Protein AF-A0A3M7MJD8-F1 (afdb_monomer)

Foldseek 3Di:
DQQWFDALVNQCVCCCVAALAHSLVSNVVRLQQLLLAPQSLVRGHGNVSNVPEVGPQHFQLDQQFHHVQLDDGRPDGHPVSNCQLCVLQPPHQFDDLLSLLVSSLSSVVVCVVRPPPHDDALNNLLSSLLVSLSLCQRQVRGPVQSCCCRVVVDRVVVVVDDHHPDYHYLLSSLVSSLSSLVSHPDDDPVRSVSNNVVSVVSVCLVPDDDDDDDDFDADDDDDDDDDDVVVVVVVVQPPAQDAAAEDEDDPVLLVVLLVCVLVVVLLVSLVSLLCQQCPCSVPADPVHGDYGYHYALLLLLLLLQLLQQLVLAVQDPDPVSVSNNVSSLSSLVSCLRHHDLVCLVRVLSSPAQDPCLPPPDDPPPVVPPDDDDPDPPSNDRDDCSSPVVGLSNQAPAPLLLLLVLQLCLFPPVRSVVSSLSSLVSVLSSQVNQQVSLQVVQDDPVGGNLVSNCSGSLVCRQCPPHPAFRDLVSLLSSLCSLQHQNDPVSCVSRPDSDVCSRPHHDDDDPPDDQDDDDPVVPDDRDPPDPPDPDDDDDDDPDDPPPDPDPLQDQDDLVNLQSSSSHPSSLVSSLSSVQSVLVCLVSPCPRHHHSVSSLVSNLVVLLPDQLSNNLNSLVSHDHDLLSNLQSLVCNCVQFAPDDDPNCNVPPDAQCCQLPPLLQTEGPDLFLSSLLSSLSSVLSNLSSCVSVVRDAQDPSNVVSNVNSLVNHLPRDHDPDDSPSSRVVSNVSSVVSSSSSVSSSVSNSHVVSHVPPDPPPVVVVVVVVVVVVPPDDDDDDDDDDDDD

InterPro domains:
  IPR000028 Chloroperoxidase [PF01328] (6-164)
  IPR000028 Chloroperoxidase [PS51405] (1-175)
  IPR036851 Chloroperoxidase-like superfamily [G3DSA:1.10.489.10] (4-217)
  IPR036851 Chloroperoxidase-like superfamily [SSF47571] (6-72)

Sequence (784 aa):
MARKSLTIPHLIRGLAEGLHMGGDFSTLLGATGLVASEHPFTGTFNLDDLDMHNWPTEHDVSVSRPDANLGGDYISFNETVWNSYISFFDGKPTMDVVTTAHARYARLQDSKKNNPKLVFGPKEEVLSLAENALILMTMGGNMDWVKCFIEEEKLPFDQGWRPPGEKITLISLGRKSVEILKHSPDLAPELKGVTIRRMADMARLSAPASDSKRRASYKSSDGNVRQSAALEAVGSRPRHAQRRPTKETSYDLSNHAKAYLEGGQYVSGYDFLYSLLAAGTSISTPAQPYMGRLAPPAYIAFASSLVADPKFTTKSRSRDAHKGPDAALRYLQCICTTIDGPAYPTIREAFTFPEERNRRRAPGRAAAVQSPVDSSDIERIVGEAANEKSLWYRADDFWHIVGWAFNCSIAHKKRWSRWKLWLSNILDFIEADWEVCVKQGKTDEGIDELVLQESLLWYYIVGEESAPTNRTRRRRIVKAILGTATPDSLKEYPEIWAKETAEPKKKNDDEPIGEVDFETGKTADYDVDEDMQDAPDGVEEDAQESPLHDDQVWDLHDAVEHLGGHDAIQLRYRLMTLLTQVAQALPKQFTSLFDLCDNILEEFNSLPTIIFQTLLSTMKLPSTVQMAFIANLFHPLIAGKSPNFFLVKPTQEHFESKLLLLKASTQSFAANAKISLILEQMVLHMMSQDALLPTPALRNAMETGIHSRATVQGLKRGNANEEQQAKVLMQMCAARLLCLLEVLEMTKAVQQSKPTKRRTRAIKEAALMSFASASSLSPAPDSD

Nearest PDB structures (foldseek):
  7zcl-assembly1_A  TM=9.566E-01  e=1.238E-10  Achaetomiella virescens
  7znv-assembly1_A  TM=9.353E-01  e=1.190E-08  Marasmius rotula
  5fuj-assembly1_A  TM=9.402E-01  e=4.074E-08  Marasmius rotula
  8rnk-assembly1_A  TM=9.362E-01  e=1.288E-07  Marasmius wettsteinii
  9g8o-assembly1_B  TM=1.126E-01  e=1.636E-01  Homo sapiens

Mean predicted aligned error: 17.75 Å

pLDDT: mean 76.48, std 20.51, range [24.33, 98.06]

Organism: NCBI:txid1302712

Radius of gyration: 34.09 Å; Cα contacts (8 Å, |Δi|>4): 935; chains: 1; bounding box: 83×73×124 Å

Structure (mmCIF, N/CA/C/O backbone):
data_AF-A0A3M7MJD8-F1
#
_entry.id   AF-A0A3M7MJD8-F1
#
loop_
_atom_site.group_PDB
_atom_site.id
_atom_site.type_symbol
_atom_site.label_atom_id
_atom_site.label_alt_id
_atom_site.label_comp_id
_atom_site.label_asym_id
_atom_site.label_entity_id
_atom_site.label_seq_id
_atom_site.pdbx_PDB_ins_code
_atom_site.Cartn_x
_atom_site.Cartn_y
_atom_site.Cartn_z
_atom_site.occupancy
_atom_site.B_iso_or_equiv
_atom_site.auth_seq_id
_atom_site.auth_comp_id
_atom_site.auth_asym_id
_atom_site.auth_atom_id
_atom_site.pdbx_PDB_model_num
ATOM 1 N N . MET A 1 1 ? -5.448 -22.037 1.876 1.00 43.06 1 MET A N 1
ATOM 2 C CA . MET A 1 1 ? -5.714 -20.820 2.680 1.00 43.06 1 MET A CA 1
ATOM 3 C C . MET A 1 1 ? -4.402 -20.269 3.212 1.00 43.06 1 MET A C 1
ATOM 5 O O . MET A 1 1 ? -3.491 -21.054 3.450 1.00 43.06 1 MET A O 1
ATOM 9 N N . ALA A 1 2 ? -4.300 -18.955 3.416 1.00 51.19 2 ALA A N 1
ATOM 10 C CA . ALA A 1 2 ? -3.176 -18.379 4.148 1.00 51.19 2 ALA A CA 1
ATOM 11 C C . ALA A 1 2 ? -3.341 -18.689 5.646 1.00 51.19 2 ALA A C 1
ATOM 13 O O . ALA A 1 2 ? -4.250 -18.169 6.279 1.00 51.19 2 ALA A O 1
ATOM 14 N N . ARG A 1 3 ? -2.470 -19.534 6.217 1.00 74.62 3 ARG A N 1
ATOM 15 C CA . ARG A 1 3 ? -2.412 -19.768 7.678 1.00 74.62 3 ARG A CA 1
ATOM 16 C C . ARG A 1 3 ? -1.763 -18.602 8.448 1.00 74.62 3 ARG A C 1
ATOM 18 O O . ARG A 1 3 ? -1.695 -18.633 9.669 1.00 74.62 3 ARG A O 1
ATOM 25 N N . LYS A 1 4 ? -1.262 -17.594 7.726 1.00 83.56 4 LYS A N 1
ATOM 26 C CA . LYS A 1 4 ? -0.460 -16.476 8.234 1.00 83.56 4 LYS A CA 1
ATOM 27 C C . LYS A 1 4 ? -1.025 -15.143 7.760 1.00 83.56 4 LYS A C 1
ATOM 29 O O . LYS A 1 4 ? -1.604 -15.080 6.675 1.00 83.56 4 LYS A O 1
ATOM 34 N N . SER A 1 5 ? -0.814 -14.090 8.546 1.00 85.62 5 SER A N 1
ATOM 35 C CA . SER A 1 5 ? -1.264 -12.720 8.244 1.00 85.62 5 SER A CA 1
ATOM 36 C C . SER A 1 5 ? -2.780 -12.584 8.003 1.00 85.62 5 SER A C 1
ATOM 38 O O . SER A 1 5 ? -3.234 -11.824 7.143 1.00 85.62 5 SER A O 1
ATOM 40 N N . LEU A 1 6 ? -3.585 -13.323 8.768 1.00 83.94 6 LEU A N 1
ATOM 41 C CA . LEU A 1 6 ? -5.037 -13.171 8.817 1.00 83.94 6 LEU A CA 1
ATOM 42 C C . LEU A 1 6 ? -5.414 -11.833 9.455 1.00 83.94 6 LEU A C 1
ATOM 44 O O . LEU A 1 6 ? -4.774 -11.387 10.399 1.00 83.94 6 LEU A O 1
ATOM 48 N N . THR A 1 7 ? -6.468 -11.202 8.942 1.00 82.81 7 THR A N 1
ATOM 49 C CA . THR A 1 7 ? -6.998 -9.917 9.419 1.00 82.81 7 THR A CA 1
ATOM 50 C C . THR A 1 7 ? -8.471 -10.084 9.795 1.00 82.81 7 THR A C 1
ATOM 52 O O . THR A 1 7 ? -9.115 -11.049 9.375 1.00 82.81 7 THR A O 1
ATOM 55 N N . ILE A 1 8 ? -9.045 -9.130 10.537 1.00 78.06 8 ILE A N 1
ATOM 56 C CA . ILE A 1 8 ? -10.493 -9.121 10.813 1.00 78.06 8 ILE A CA 1
ATOM 57 C C . ILE A 1 8 ? -11.321 -9.151 9.501 1.00 78.06 8 ILE A C 1
ATOM 59 O O . ILE A 1 8 ? -12.209 -9.998 9.401 1.00 78.06 8 ILE A O 1
ATOM 63 N N . PRO A 1 9 ? -11.020 -8.345 8.457 1.00 81.12 9 PRO A N 1
ATOM 64 C CA . PRO A 1 9 ? -11.663 -8.478 7.145 1.00 81.12 9 PRO A CA 1
ATOM 65 C C . PRO A 1 9 ? -11.539 -9.867 6.498 1.00 81.12 9 PRO A C 1
ATOM 67 O O . PRO A 1 9 ? -12.526 -10.352 5.945 1.00 81.12 9 PRO A O 1
ATOM 70 N N . HIS A 1 10 ? -10.378 -10.535 6.591 1.00 85.94 10 HIS A N 1
ATOM 71 C CA . HIS A 1 10 ? -10.216 -11.899 6.063 1.00 85.94 10 HIS A CA 1
ATOM 72 C C . HIS A 1 10 ? -11.179 -12.889 6.739 1.00 85.94 10 HIS A C 1
ATOM 74 O O . HIS A 1 10 ? -11.787 -13.708 6.051 1.00 85.94 10 HIS A O 1
ATOM 80 N N . LEU A 1 11 ? -11.362 -12.790 8.062 1.00 85.12 11 LEU A N 1
ATOM 81 C CA . LEU A 1 11 ? -12.311 -13.627 8.804 1.00 85.12 11 LEU A CA 1
ATOM 82 C C . LEU A 1 11 ? -13.770 -13.296 8.490 1.00 85.12 11 LEU A C 1
ATOM 84 O O . LEU A 1 11 ? -14.539 -14.212 8.220 1.00 85.12 11 LEU A O 1
ATOM 88 N N . ILE A 1 12 ? -14.152 -12.011 8.497 1.00 79.06 12 ILE A N 1
ATOM 89 C CA . ILE A 1 12 ? -15.526 -11.585 8.178 1.00 79.06 12 ILE A CA 1
ATOM 90 C C . ILE A 1 12 ? -15.939 -12.126 6.808 1.00 79.06 12 ILE A C 1
ATOM 92 O O . ILE A 1 12 ? -17.030 -12.672 6.677 1.00 79.06 12 ILE A O 1
ATOM 96 N N . ARG A 1 13 ? -15.057 -12.022 5.807 1.00 83.25 13 ARG A N 1
ATOM 97 C CA . ARG A 1 13 ? -15.309 -12.560 4.471 1.00 83.25 13 ARG A CA 1
ATOM 98 C C . ARG A 1 13 ? -15.355 -14.090 4.470 1.00 83.25 13 ARG A C 1
ATOM 100 O O . ARG A 1 13 ? -16.367 -14.663 4.083 1.00 83.25 13 ARG A O 1
ATOM 107 N N . GLY A 1 14 ? -14.294 -14.749 4.939 1.00 86.94 14 GLY A N 1
ATOM 108 C CA . GLY A 1 14 ? -14.158 -16.206 4.848 1.00 86.94 14 GLY A CA 1
ATOM 109 C C . GLY A 1 14 ? -15.219 -16.986 5.632 1.00 86.94 14 GLY A C 1
ATOM 110 O O . GLY A 1 14 ? -15.694 -18.014 5.156 1.00 86.94 14 GLY A O 1
ATOM 111 N N . LEU A 1 15 ? -15.637 -16.493 6.802 1.00 90.69 15 LEU A N 1
ATOM 112 C CA . LEU A 1 15 ? -16.674 -17.137 7.615 1.00 90.69 15 LEU A CA 1
ATOM 113 C C . LEU A 1 15 ? -18.094 -16.828 7.117 1.00 90.69 15 LEU A C 1
ATOM 115 O O . LEU A 1 15 ? -18.980 -17.675 7.254 1.00 90.69 15 LEU A O 1
ATOM 119 N N . ALA A 1 16 ? -18.323 -15.663 6.502 1.00 87.06 16 ALA A N 1
ATOM 120 C CA . ALA A 1 16 ? -19.591 -15.364 5.839 1.00 87.06 16 ALA A CA 1
ATOM 121 C C . ALA A 1 16 ? -19.775 -16.203 4.562 1.00 87.06 16 ALA A C 1
ATOM 123 O O . ALA A 1 16 ? -20.824 -16.819 4.397 1.00 87.06 16 ALA A O 1
ATOM 124 N N . GLU A 1 17 ? -18.755 -16.272 3.698 1.00 87.94 17 GLU A N 1
ATOM 125 C CA . GLU A 1 17 ? -18.776 -17.065 2.458 1.00 87.94 17 GLU A CA 1
ATOM 126 C C . GLU A 1 17 ? -18.792 -18.579 2.743 1.00 87.94 17 GLU A C 1
ATOM 128 O O . GLU A 1 17 ? -19.552 -19.319 2.121 1.00 87.94 17 GLU A O 1
ATOM 133 N N . GLY A 1 18 ? -17.974 -19.051 3.691 1.00 88.06 18 GLY A N 1
ATOM 134 C CA . GLY A 1 18 ? -17.792 -20.481 3.955 1.00 88.06 18 GLY A CA 1
ATOM 135 C C . GLY A 1 18 ? -18.839 -21.114 4.873 1.00 88.06 18 GLY A C 1
ATOM 136 O O . GLY A 1 18 ? -19.211 -22.263 4.652 1.00 88.06 18 GLY A O 1
ATOM 137 N N . LEU A 1 19 ? -19.306 -20.396 5.904 1.00 91.75 19 LEU A N 1
ATOM 138 C CA . LEU A 1 19 ? -20.128 -20.952 6.995 1.00 91.75 19 LEU A CA 1
ATOM 139 C C . LEU A 1 19 ? -21.388 -20.120 7.316 1.00 91.75 19 LEU A C 1
ATOM 141 O O . LEU A 1 19 ? -22.076 -20.404 8.295 1.00 91.75 19 LEU A O 1
ATOM 145 N N . HIS A 1 20 ? -21.690 -19.089 6.518 1.00 92.75 20 HIS A N 1
ATOM 146 C CA . HIS A 1 20 ? -22.788 -18.139 6.742 1.00 92.75 20 HIS A CA 1
ATOM 147 C C . HIS A 1 20 ? -22.791 -17.502 8.151 1.00 92.75 20 HIS A C 1
ATOM 149 O O . HIS A 1 20 ? -23.836 -17.268 8.763 1.00 92.75 20 HIS A O 1
ATOM 155 N N . MET A 1 21 ? -21.605 -17.190 8.680 1.00 91.31 21 MET A N 1
ATOM 156 C CA . MET A 1 21 ? -21.463 -16.520 9.976 1.00 91.31 21 MET A CA 1
ATOM 157 C C . MET A 1 21 ? -21.646 -15.000 9.876 1.00 91.31 21 MET A C 1
ATOM 159 O O . MET A 1 21 ? -21.410 -14.367 8.846 1.00 91.31 21 MET A O 1
ATOM 163 N N . GLY A 1 22 ? -22.090 -14.401 10.978 1.00 80.50 22 GLY A N 1
ATOM 164 C CA . GLY A 1 22 ? -22.278 -12.967 11.134 1.00 80.50 22 GLY A CA 1
ATOM 165 C C . GLY A 1 22 ? -20.964 -12.210 11.327 1.00 80.50 22 GLY A C 1
ATOM 166 O O . GLY A 1 22 ? -19.980 -12.725 11.868 1.00 80.50 22 GLY A O 1
ATOM 167 N N . GLY A 1 23 ? -20.959 -10.945 10.899 1.00 72.56 23 GLY A N 1
ATOM 168 C CA . GLY A 1 23 ? -19.827 -10.040 11.103 1.00 72.56 23 GLY A CA 1
ATOM 169 C C . GLY A 1 23 ? -19.587 -9.701 12.578 1.00 72.56 23 GLY A C 1
ATOM 170 O O . GLY A 1 23 ? -18.459 -9.397 12.944 1.00 72.56 23 GLY A O 1
ATOM 171 N N . ASP A 1 24 ? -20.606 -9.812 13.433 1.00 70.75 24 ASP A N 1
ATOM 172 C CA . ASP A 1 24 ? -20.518 -9.662 14.890 1.00 70.75 24 ASP A CA 1
ATOM 173 C C . ASP A 1 24 ? -19.636 -10.754 15.519 1.00 70.75 24 ASP A C 1
ATOM 175 O O . ASP A 1 24 ? -18.639 -10.450 16.176 1.00 70.75 24 ASP A O 1
ATOM 179 N N . PHE A 1 25 ? -19.940 -12.023 15.234 1.00 78.81 25 PHE A N 1
ATOM 180 C CA . PHE A 1 25 ? -19.140 -13.167 15.671 1.00 78.81 25 PHE A CA 1
ATOM 181 C C . PHE A 1 25 ? -17.737 -13.141 15.051 1.00 78.81 25 PHE A C 1
ATOM 183 O O . PHE A 1 25 ? -16.739 -13.274 15.757 1.00 78.81 25 PHE A O 1
ATOM 190 N N . SER A 1 26 ? -17.651 -12.897 13.741 1.00 80.88 26 SER A N 1
ATOM 191 C CA . SER A 1 26 ? -16.379 -12.903 13.006 1.00 80.88 26 SER A CA 1
ATOM 192 C C . SER A 1 26 ? -15.432 -11.780 13.454 1.00 80.88 26 SER A C 1
ATOM 194 O O . SER A 1 26 ? -14.218 -11.978 13.498 1.00 80.88 26 SER A O 1
ATOM 196 N N . THR A 1 27 ? -15.971 -10.616 13.842 1.00 71.56 27 THR A N 1
ATOM 197 C CA . THR A 1 27 ? -15.183 -9.517 14.430 1.00 71.56 27 THR A CA 1
ATOM 198 C C . THR A 1 27 ? -14.673 -9.883 15.819 1.00 71.56 27 THR A C 1
ATOM 200 O O . THR A 1 27 ? -13.507 -9.624 16.105 1.00 71.56 27 THR A O 1
ATOM 203 N N . LEU A 1 28 ? -15.499 -10.512 16.666 1.00 71.75 28 LEU A N 1
ATOM 204 C CA . LEU A 1 28 ? -15.063 -10.965 17.990 1.00 71.75 28 LEU A CA 1
ATOM 205 C C . LEU A 1 28 ? -13.944 -12.010 17.879 1.00 71.75 28 LEU A C 1
ATOM 207 O O . LEU A 1 28 ? -12.911 -11.860 18.527 1.00 71.75 28 LEU A O 1
ATOM 211 N N . LEU A 1 29 ? -14.113 -13.017 17.016 1.00 76.31 29 LEU A N 1
ATOM 212 C CA . LEU A 1 29 ? -13.099 -14.049 16.789 1.00 76.31 29 LEU A CA 1
ATOM 213 C C . LEU A 1 29 ? -11.796 -13.445 16.239 1.00 76.31 29 LEU A C 1
ATOM 215 O O . LEU A 1 29 ? -10.705 -13.773 16.706 1.00 76.31 29 LEU A O 1
ATOM 219 N N . GLY A 1 30 ? -11.893 -12.499 15.304 1.00 75.62 30 GLY A N 1
ATOM 220 C CA . GLY A 1 30 ? -10.721 -11.798 14.787 1.00 75.62 30 GLY A CA 1
ATOM 221 C C . GLY A 1 30 ? -10.033 -10.913 15.822 1.00 75.62 30 GLY A C 1
ATOM 222 O O . GLY A 1 30 ? -8.808 -10.907 15.882 1.00 75.62 30 GLY A O 1
ATOM 223 N N . ALA A 1 31 ? -10.785 -10.243 16.698 1.00 70.88 31 ALA A N 1
ATOM 224 C CA . ALA A 1 31 ? -10.217 -9.530 17.838 1.00 70.88 31 ALA A CA 1
ATOM 225 C C . ALA A 1 31 ? -9.503 -10.488 18.807 1.00 70.88 31 ALA A C 1
ATOM 227 O O . ALA A 1 31 ? -8.423 -10.153 19.293 1.00 70.88 31 ALA A O 1
ATOM 228 N N . THR A 1 32 ? -10.031 -11.699 19.040 1.00 70.25 32 THR A N 1
ATOM 229 C CA . THR A 1 32 ? -9.307 -12.713 19.824 1.00 70.25 32 THR A CA 1
ATOM 230 C C . THR A 1 32 ? -8.035 -13.193 19.123 1.00 70.25 32 THR A C 1
ATOM 232 O O . THR A 1 32 ? -7.004 -13.270 19.780 1.00 70.25 32 THR A O 1
ATOM 235 N N . GLY A 1 33 ? -8.044 -13.396 17.801 1.00 75.69 33 GLY A N 1
ATOM 236 C CA . GLY A 1 33 ? -6.830 -13.707 17.035 1.00 75.69 33 GLY A CA 1
ATOM 237 C C . GLY A 1 33 ? -5.759 -12.621 17.154 1.00 75.69 33 GLY A C 1
ATOM 238 O O . GLY A 1 33 ? -4.606 -12.916 17.458 1.00 75.69 33 GLY A O 1
ATOM 239 N N . LEU A 1 34 ? -6.145 -11.345 17.040 1.00 73.06 34 LEU A N 1
ATOM 240 C CA . LEU A 1 34 ? -5.227 -10.229 17.291 1.00 73.06 34 LEU A CA 1
ATOM 241 C C . LEU A 1 34 ? -4.687 -10.236 18.729 1.00 73.06 34 LEU A C 1
ATOM 243 O O . LEU A 1 34 ? -3.501 -10.025 18.920 1.00 73.06 34 LEU A O 1
ATOM 247 N N . VAL A 1 35 ? -5.509 -10.520 19.743 1.00 69.25 35 VAL A N 1
ATOM 248 C CA . VAL A 1 35 ? -5.067 -10.625 21.153 1.00 69.25 35 VAL A CA 1
ATOM 249 C C . VAL A 1 35 ? -4.135 -11.824 21.412 1.00 69.25 35 VAL A C 1
ATOM 251 O O . VAL A 1 35 ? -3.387 -11.818 22.398 1.00 69.25 35 VAL A O 1
ATOM 254 N N . ALA A 1 36 ? -4.184 -12.845 20.556 1.00 69.88 36 ALA A N 1
ATOM 255 C CA . ALA A 1 36 ? -3.307 -14.011 20.597 1.00 69.88 36 ALA A CA 1
ATOM 256 C C . ALA A 1 36 ? -1.927 -13.724 19.970 1.00 69.88 36 ALA A C 1
ATOM 258 O O . ALA A 1 36 ? -0.908 -14.139 20.523 1.00 69.88 36 ALA A O 1
ATOM 259 N N . SER A 1 37 ? -1.907 -12.949 18.876 1.00 74.94 37 SER A N 1
ATOM 260 C CA . SER A 1 37 ? -0.705 -12.522 18.142 1.00 74.94 37 SER A CA 1
ATOM 261 C C . SER A 1 37 ? 0.380 -11.918 19.040 1.00 74.94 37 SER A C 1
ATOM 263 O O . SER A 1 37 ? 0.111 -11.160 19.977 1.00 74.94 37 SER A O 1
ATOM 265 N N . GLU A 1 38 ? 1.644 -12.190 18.703 1.00 64.31 38 GLU A N 1
ATOM 266 C CA . GLU A 1 38 ? 2.803 -11.525 19.317 1.00 64.31 38 GLU A CA 1
ATOM 267 C C . GLU A 1 38 ? 2.812 -10.008 19.063 1.00 64.31 38 GLU A C 1
ATOM 269 O O . GLU A 1 38 ? 3.417 -9.242 19.822 1.00 64.31 38 GLU A O 1
ATOM 274 N N . HIS A 1 39 ? 2.142 -9.565 17.997 1.00 64.31 39 HIS A N 1
ATOM 275 C CA . HIS A 1 39 ? 2.094 -8.180 17.543 1.00 64.31 39 HIS A CA 1
ATOM 276 C C . HIS A 1 39 ? 0.633 -7.739 17.322 1.00 64.31 39 HIS A C 1
ATOM 278 O O . HIS A 1 39 ? 0.244 -7.428 16.198 1.00 64.31 39 HIS A O 1
ATOM 284 N N . PRO A 1 40 ? -0.196 -7.655 18.385 1.00 55.12 40 PRO A N 1
ATOM 285 C CA . PRO A 1 40 ? -1.656 -7.476 18.293 1.00 55.12 40 PRO A CA 1
ATOM 286 C C . PRO A 1 40 ? -2.099 -6.251 17.477 1.00 55.12 40 PRO A C 1
ATOM 288 O O . PRO A 1 40 ? -3.199 -6.206 16.927 1.00 55.12 40 PRO A O 1
ATOM 291 N N . PHE A 1 41 ? -1.239 -5.238 17.405 1.00 59.69 41 PHE A N 1
ATOM 292 C CA . PHE A 1 41 ? -1.515 -3.944 16.791 1.00 59.69 41 PHE A CA 1
ATOM 293 C C . PHE A 1 41 ? -1.037 -3.826 15.335 1.00 59.69 41 PHE A C 1
ATOM 295 O O . PHE A 1 41 ? -1.199 -2.766 14.736 1.00 59.69 41 PHE A O 1
ATOM 302 N N . THR A 1 42 ? -0.489 -4.890 14.729 1.00 61.41 42 THR A N 1
ATOM 303 C CA . THR A 1 42 ? -0.257 -4.937 13.268 1.00 61.41 42 THR A CA 1
ATOM 304 C C . THR A 1 42 ? -1.553 -5.115 12.477 1.00 61.41 42 THR A C 1
ATOM 306 O O . THR A 1 42 ? -1.539 -5.029 11.251 1.00 61.41 42 THR A O 1
ATOM 309 N N . GLY A 1 43 ? -2.670 -5.409 13.156 1.00 67.31 43 GLY A N 1
ATOM 310 C CA . GLY A 1 43 ? -3.928 -5.790 12.514 1.00 67.31 43 GLY A CA 1
ATOM 311 C C . GLY A 1 43 ? -3.892 -7.190 11.891 1.00 67.31 43 GLY A C 1
ATOM 312 O O . GLY A 1 43 ? -4.828 -7.549 11.174 1.00 67.31 43 GLY A O 1
ATOM 313 N N . THR A 1 44 ? -2.844 -7.979 12.173 1.00 78.12 44 THR A N 1
ATOM 314 C CA . THR A 1 44 ? -2.662 -9.345 11.673 1.00 78.12 44 THR A CA 1
ATOM 315 C C . THR A 1 44 ? -2.357 -10.365 12.774 1.00 78.12 44 THR A C 1
ATOM 317 O O . THR A 1 44 ? -1.704 -10.056 13.770 1.00 78.12 44 THR A O 1
ATOM 320 N N . PHE A 1 45 ? -2.784 -11.607 12.550 1.00 81.69 45 PHE A N 1
ATOM 321 C CA . PHE A 1 45 ? -2.437 -12.782 13.357 1.00 81.69 45 PHE A CA 1
ATOM 322 C C . PHE A 1 45 ? -2.263 -14.025 12.459 1.00 81.69 45 PHE A C 1
ATOM 324 O O . PHE A 1 45 ? -2.664 -14.022 11.292 1.00 81.69 45 PHE A O 1
ATOM 331 N N . ASN A 1 46 ? -1.645 -15.083 12.969 1.00 87.06 46 ASN A N 1
ATOM 332 C CA . ASN A 1 46 ? -1.539 -16.398 12.330 1.00 87.06 46 ASN A CA 1
ATOM 333 C C . ASN A 1 46 ? -2.474 -17.389 13.035 1.00 87.06 46 ASN A C 1
ATOM 335 O O . ASN A 1 46 ? -2.823 -17.176 14.191 1.00 87.06 46 ASN A O 1
ATOM 339 N N . LEU A 1 47 ? -2.871 -18.483 12.378 1.00 86.38 47 LEU A N 1
ATOM 340 C CA . LEU A 1 47 ? -3.695 -19.501 13.052 1.00 86.38 47 LEU A CA 1
ATOM 341 C C . LEU A 1 47 ? -2.962 -20.112 14.251 1.00 86.38 47 LEU A C 1
ATOM 343 O O . LEU A 1 47 ? -3.550 -20.203 15.318 1.00 86.38 47 LEU A O 1
ATOM 347 N N . ASP A 1 48 ? -1.671 -20.397 14.085 1.00 86.56 48 ASP A N 1
ATOM 348 C CA . ASP A 1 48 ? -0.766 -20.919 15.113 1.00 86.56 48 ASP A CA 1
ATOM 349 C C . ASP A 1 48 ? -0.668 -19.991 16.358 1.00 86.56 48 ASP A C 1
ATOM 351 O O . ASP A 1 48 ? -0.266 -20.427 17.434 1.00 86.56 48 ASP A O 1
ATOM 355 N N . ASP A 1 49 ? -1.061 -18.709 16.258 1.00 80.12 49 ASP A N 1
ATOM 356 C CA . ASP A 1 49 ? -1.110 -17.802 17.418 1.00 80.12 49 ASP A CA 1
ATOM 357 C C . ASP A 1 49 ? -2.247 -18.196 18.395 1.00 80.12 49 ASP A C 1
ATOM 359 O O . ASP A 1 49 ? -2.171 -17.895 19.588 1.00 80.12 49 ASP A O 1
ATOM 363 N N . LEU A 1 50 ? -3.303 -18.868 17.904 1.00 84.19 50 LEU A N 1
ATOM 364 C CA . LEU A 1 50 ? -4.473 -19.306 18.684 1.00 84.19 50 LEU A CA 1
ATOM 365 C C . LEU A 1 50 ? -4.184 -20.509 19.598 1.00 84.19 50 LEU A C 1
ATOM 367 O O . LEU A 1 50 ? -4.962 -20.757 20.519 1.00 84.19 50 LEU A O 1
ATOM 371 N N . ASP A 1 51 ? -3.070 -21.209 19.372 1.00 82.00 51 ASP A N 1
ATOM 372 C CA . ASP A 1 51 ? -2.643 -22.417 20.096 1.00 82.00 51 ASP A CA 1
ATOM 373 C C . ASP A 1 51 ? -2.199 -22.132 21.547 1.00 82.00 51 ASP A C 1
ATOM 375 O O . ASP A 1 51 ? -1.891 -23.038 22.321 1.00 82.00 51 ASP A O 1
ATOM 379 N N . MET A 1 52 ? -2.109 -20.858 21.939 1.00 75.75 52 MET A N 1
ATOM 380 C CA . MET A 1 52 ? -1.561 -20.449 23.229 1.00 75.75 52 MET A CA 1
ATOM 381 C C . MET A 1 52 ? -2.469 -20.887 24.392 1.00 75.75 52 MET A C 1
ATOM 383 O O . MET A 1 52 ? -3.532 -20.317 24.634 1.00 75.75 52 MET A O 1
ATOM 387 N N . HIS A 1 53 ? -2.013 -21.881 25.162 1.00 76.81 53 HIS A N 1
ATOM 388 C CA . HIS A 1 53 ? -2.846 -22.510 26.188 1.00 76.81 53 HIS A CA 1
ATOM 389 C C . HIS A 1 53 ? -3.484 -21.516 27.178 1.00 76.81 53 HIS A C 1
ATOM 391 O O . HIS A 1 53 ? -2.812 -20.654 27.760 1.00 76.81 53 HIS A O 1
ATOM 397 N N . ASN A 1 54 ? -4.794 -21.660 27.388 1.00 65.75 54 ASN A N 1
ATOM 398 C CA . ASN A 1 54 ? -5.667 -20.797 28.178 1.00 65.75 54 ASN A CA 1
ATOM 399 C C . ASN A 1 54 ? -5.756 -19.320 27.719 1.00 65.75 54 ASN A C 1
ATOM 401 O O . ASN A 1 54 ? -6.370 -18.503 28.426 1.00 65.75 54 ASN A O 1
ATOM 405 N N . TRP A 1 55 ? -5.218 -18.936 26.553 1.00 63.72 55 TRP A N 1
ATOM 406 C CA . TRP A 1 55 ? -5.206 -17.541 26.098 1.00 63.72 55 TRP A CA 1
ATOM 407 C C . TRP A 1 55 ? -5.223 -17.345 24.568 1.00 63.72 55 TRP A C 1
ATOM 409 O O . TRP A 1 55 ? -4.275 -17.728 23.904 1.00 63.72 55 TRP A O 1
ATOM 419 N N . PRO A 1 56 ? -6.163 -16.572 23.992 1.00 65.56 56 PRO A N 1
ATOM 420 C CA . PRO A 1 56 ? -7.426 -16.112 24.561 1.00 65.56 56 PRO A CA 1
ATOM 421 C C . PRO A 1 56 ? -8.524 -17.184 24.471 1.00 65.56 56 PRO A C 1
ATOM 423 O O . PRO A 1 56 ? -9.375 -17.236 25.364 1.00 65.56 56 PRO A O 1
ATOM 426 N N . THR A 1 57 ? -8.489 -18.031 23.436 1.00 74.50 57 THR A N 1
ATOM 427 C CA . THR A 1 57 ? -9.565 -18.967 23.065 1.00 74.50 57 THR A CA 1
ATOM 428 C C . THR A 1 57 ? -9.303 -20.427 23.412 1.00 74.50 57 THR A C 1
ATOM 430 O O . THR A 1 57 ? -10.256 -21.087 23.800 1.00 74.50 57 THR A O 1
ATOM 433 N N . GLU A 1 58 ? -8.067 -20.932 23.333 1.00 84.12 58 GLU A N 1
ATOM 434 C CA . GLU A 1 58 ? -7.780 -22.316 23.745 1.00 84.12 58 GLU A CA 1
ATOM 435 C C . GLU A 1 58 ? -8.146 -22.532 25.231 1.00 84.12 58 GLU A C 1
ATOM 437 O O . GLU A 1 58 ? -8.044 -21.607 26.060 1.00 84.12 58 GLU A O 1
ATOM 442 N N . HIS A 1 59 ? -8.621 -23.745 25.550 1.00 87.38 59 HIS A N 1
ATOM 443 C CA . HIS A 1 59 ? -8.854 -24.205 26.917 1.00 87.38 59 HIS A CA 1
ATOM 444 C C . HIS A 1 59 ? -8.847 -25.742 27.080 1.00 87.38 59 HIS A C 1
ATOM 446 O O . HIS A 1 59 ? -9.139 -26.502 26.150 1.00 87.38 59 HIS A O 1
ATOM 452 N N . ASP A 1 60 ? -8.639 -26.187 28.328 1.00 87.25 60 ASP A N 1
ATOM 453 C CA . ASP A 1 60 ? -8.897 -27.564 28.782 1.00 87.25 60 ASP A CA 1
ATOM 454 C C . ASP A 1 60 ? -10.362 -27.991 28.519 1.00 87.25 60 ASP A C 1
ATOM 456 O O . ASP A 1 60 ? -11.258 -27.159 28.349 1.00 87.25 60 ASP A O 1
ATOM 460 N N . VAL A 1 61 ? -10.651 -29.298 28.569 1.00 91.50 61 VAL A N 1
ATOM 461 C CA . VAL A 1 61 ? -12.000 -29.862 28.330 1.00 91.50 61 VAL A CA 1
ATOM 462 C C . VAL A 1 61 ? -12.478 -29.655 26.883 1.00 91.50 61 VAL A C 1
ATOM 464 O O . VAL A 1 61 ? -13.669 -29.510 26.592 1.00 91.50 61 VAL A O 1
ATOM 467 N N . SER A 1 62 ? -11.529 -29.672 25.950 1.00 92.88 62 SER A N 1
ATOM 468 C CA . SER A 1 62 ? -11.802 -29.662 24.516 1.00 92.88 62 SER A CA 1
ATOM 469 C C . SER A 1 62 ? -12.542 -30.929 24.050 1.00 92.88 62 SER A C 1
ATOM 471 O O . SER A 1 62 ? -12.452 -32.003 24.661 1.00 92.88 62 SER A O 1
ATOM 473 N N . VAL A 1 63 ? -13.293 -30.793 22.950 1.00 94.06 63 VAL A N 1
ATOM 474 C CA . VAL A 1 63 ? -14.160 -31.846 22.378 1.00 94.06 63 VAL A CA 1
ATOM 475 C C . VAL A 1 63 ? -13.358 -32.971 21.709 1.00 94.06 63 VAL A C 1
ATOM 477 O O . VAL A 1 63 ? -13.710 -34.138 21.849 1.00 94.06 63 VAL A O 1
ATOM 480 N N . SER A 1 64 ? -12.275 -32.631 21.004 1.00 95.38 64 SER A N 1
ATOM 481 C CA . SER A 1 64 ? -11.430 -33.580 20.254 1.00 95.38 64 SER A CA 1
ATOM 482 C C . SER A 1 64 ? -9.924 -33.374 20.461 1.00 95.38 64 SER A C 1
ATOM 484 O O . SER A 1 64 ? -9.122 -33.973 19.749 1.00 95.38 64 SER A O 1
ATOM 486 N N . ARG A 1 65 ? -9.527 -32.527 21.421 1.00 94.88 65 ARG A N 1
ATOM 487 C CA . ARG A 1 65 ? -8.130 -32.203 21.765 1.00 94.88 65 ARG A CA 1
ATOM 488 C C . ARG A 1 65 ? -7.839 -32.551 23.239 1.00 94.88 65 ARG A C 1
ATOM 490 O O . ARG A 1 65 ? -8.735 -32.359 24.067 1.00 94.88 65 ARG A O 1
ATOM 497 N N . PRO A 1 66 ? -6.647 -33.074 23.588 1.00 92.62 66 PRO A N 1
ATOM 498 C CA . PRO A 1 66 ? -6.242 -33.314 24.975 1.00 92.62 66 PRO A CA 1
ATOM 499 C C . PRO A 1 66 ? -6.081 -32.021 25.781 1.00 92.62 66 PRO A C 1
ATOM 501 O O . PRO A 1 66 ? -5.806 -30.967 25.224 1.00 92.62 66 PRO A O 1
ATOM 504 N N . ASP A 1 67 ? -6.183 -32.117 27.105 1.00 91.25 67 ASP A N 1
ATOM 505 C CA . ASP A 1 67 ? -5.834 -31.023 28.019 1.00 91.25 67 ASP A CA 1
ATOM 506 C C . ASP A 1 67 ? -4.304 -30.809 28.043 1.00 91.25 67 ASP A C 1
ATOM 508 O O . ASP A 1 67 ? -3.547 -31.760 28.276 1.00 91.25 67 ASP A O 1
ATOM 512 N N . ALA A 1 68 ? -3.826 -29.569 27.887 1.00 87.06 68 ALA A N 1
ATOM 513 C CA . ALA A 1 68 ? -2.395 -29.274 27.709 1.00 87.06 68 ALA A CA 1
ATOM 514 C C . ALA A 1 68 ? -1.499 -29.748 28.869 1.00 87.06 68 ALA A C 1
ATOM 516 O O . ALA A 1 68 ? -0.337 -30.116 28.679 1.00 87.06 68 ALA A O 1
ATOM 517 N N . ASN A 1 69 ? -2.031 -29.772 30.094 1.00 83.56 69 ASN A N 1
ATOM 518 C CA . ASN A 1 69 ? -1.282 -30.188 31.280 1.00 83.56 69 ASN A CA 1
ATOM 519 C C . ASN A 1 69 ? -1.160 -31.725 31.449 1.00 83.56 69 ASN A C 1
ATOM 521 O O . ASN A 1 69 ? -0.461 -32.179 32.358 1.00 83.56 69 ASN A O 1
ATOM 525 N N . LEU A 1 70 ? -1.769 -32.536 30.576 1.00 83.56 70 LEU A N 1
ATOM 526 C CA . LEU A 1 70 ? -1.535 -33.990 30.542 1.00 83.56 70 LEU A CA 1
ATOM 527 C C . LEU A 1 70 ? -0.183 -34.362 29.903 1.00 83.56 70 LEU A C 1
ATOM 529 O O . LEU A 1 70 ? 0.335 -35.449 30.159 1.00 83.56 70 LEU A O 1
ATOM 533 N N . GLY A 1 71 ? 0.417 -33.437 29.146 1.00 66.56 71 GLY A N 1
ATOM 534 C CA . GLY A 1 71 ? 1.679 -33.629 28.435 1.00 66.56 71 GLY A CA 1
ATOM 535 C C . GLY A 1 71 ? 1.502 -34.324 27.081 1.00 66.56 71 GLY A C 1
ATOM 536 O O . GLY A 1 71 ? 0.743 -35.279 26.948 1.00 66.56 71 GLY A O 1
ATOM 537 N N . GLY A 1 72 ? 2.234 -33.843 26.075 1.00 80.06 72 GLY A N 1
ATOM 538 C CA . GLY A 1 72 ? 2.082 -34.261 24.679 1.00 80.06 72 GLY A CA 1
ATOM 539 C C . GLY A 1 72 ? 1.512 -33.142 23.806 1.00 80.06 72 GLY A C 1
ATOM 540 O O . GLY A 1 72 ? 1.576 -31.969 24.174 1.00 80.06 72 GLY A O 1
ATOM 541 N N . ASP A 1 73 ? 0.995 -33.516 22.638 1.00 85.81 73 ASP A N 1
ATOM 542 C CA . ASP A 1 73 ? 0.312 -32.606 21.716 1.00 85.81 73 ASP A CA 1
ATOM 543 C C . ASP A 1 73 ? -1.137 -32.375 22.177 1.00 85.81 73 ASP A C 1
ATOM 545 O O . ASP A 1 73 ? -1.882 -33.333 22.397 1.00 85.81 73 ASP A O 1
ATOM 549 N N . TYR A 1 74 ? -1.507 -31.105 22.340 1.00 85.38 74 TYR A N 1
ATOM 550 C CA . TYR A 1 74 ? -2.837 -30.651 22.756 1.00 85.38 74 TYR A CA 1
ATOM 551 C C . TYR A 1 74 ? -3.555 -29.815 21.680 1.00 85.38 74 TYR A C 1
ATOM 553 O O . TYR A 1 74 ? -4.680 -29.373 21.891 1.00 85.38 74 TYR A O 1
ATOM 561 N N . ILE A 1 75 ? -2.927 -29.623 20.515 1.00 87.31 75 ILE A N 1
ATOM 562 C CA . ILE A 1 75 ? -3.427 -28.791 19.411 1.00 87.31 75 ILE A CA 1
ATOM 563 C C . ILE A 1 75 ? -4.039 -29.664 18.311 1.00 87.31 75 ILE A C 1
ATOM 565 O O . ILE A 1 75 ? -5.142 -29.396 17.816 1.00 87.31 75 ILE A O 1
ATOM 569 N N . SER A 1 76 ? -3.344 -30.742 17.942 1.00 89.75 76 SER A N 1
ATOM 570 C CA . SER A 1 76 ? -3.801 -31.666 16.902 1.00 89.75 76 SER A CA 1
ATOM 571 C C . SER A 1 76 ? -5.058 -32.434 17.320 1.00 89.75 76 SER A C 1
ATOM 573 O O . SER A 1 76 ? -5.276 -32.726 18.497 1.00 89.75 76 SER A O 1
ATOM 575 N N . PHE A 1 77 ? -5.875 -32.816 16.334 1.00 94.31 77 PHE A N 1
ATOM 576 C CA . PHE A 1 77 ? -6.978 -33.757 16.538 1.00 94.31 77 PHE A CA 1
ATOM 577 C C . PHE A 1 77 ? -6.484 -35.038 17.233 1.00 94.31 77 PHE A C 1
ATOM 579 O O . PHE A 1 77 ? -5.485 -35.637 16.828 1.00 94.31 77 PHE A O 1
ATOM 586 N N . ASN A 1 78 ? -7.200 -35.469 18.271 1.00 95.38 78 ASN A N 1
ATOM 587 C CA . ASN A 1 78 ? -6.890 -36.666 19.035 1.00 95.38 78 ASN A CA 1
ATOM 588 C C . ASN A 1 78 ? -8.078 -37.630 19.041 1.00 95.38 78 ASN A C 1
ATOM 590 O O . ASN A 1 78 ? -9.107 -37.389 19.679 1.00 95.38 78 ASN A O 1
ATOM 594 N N . GLU A 1 79 ? -7.884 -38.760 18.366 1.00 94.69 79 GLU A N 1
ATOM 595 C CA . GLU A 1 79 ? -8.891 -39.804 18.196 1.00 94.69 79 GLU A CA 1
ATOM 596 C C . GLU A 1 79 ? -9.416 -40.343 19.539 1.00 94.69 79 GLU A C 1
ATOM 598 O O . GLU A 1 79 ? -10.618 -40.519 19.698 1.00 94.69 79 GLU A O 1
ATOM 603 N N . THR A 1 80 ? -8.558 -40.537 20.547 1.00 93.94 80 THR A N 1
ATOM 604 C CA . THR A 1 80 ? -8.976 -41.043 21.868 1.00 93.94 80 THR A CA 1
ATOM 605 C C . THR A 1 80 ? -9.927 -40.077 22.575 1.00 93.94 80 THR A C 1
ATOM 607 O O . THR A 1 80 ? -10.954 -40.498 23.112 1.00 93.94 80 THR A O 1
ATOM 610 N N . VAL A 1 81 ? -9.614 -38.776 22.565 1.00 94.62 81 VAL A N 1
ATOM 611 C CA . VAL A 1 81 ? -10.481 -37.749 23.164 1.00 94.62 81 VAL A CA 1
ATOM 612 C C . VAL A 1 81 ? -11.791 -37.642 22.387 1.00 94.62 81 VAL A C 1
ATOM 614 O O . VAL A 1 81 ? -12.860 -37.658 23.001 1.00 94.62 81 VAL A O 1
ATOM 617 N N . TRP A 1 82 ? -11.724 -37.608 21.055 1.00 96.50 82 TRP A N 1
ATOM 618 C CA . TRP A 1 82 ? -12.909 -37.556 20.201 1.00 96.50 82 TRP A CA 1
ATOM 619 C C . TRP A 1 82 ? -13.819 -38.776 20.387 1.00 96.50 82 TRP A C 1
ATOM 621 O O . TRP A 1 82 ? -15.010 -38.607 20.636 1.00 96.50 82 TRP A O 1
ATOM 631 N N . ASN A 1 83 ? -13.266 -39.991 20.394 1.00 96.00 83 ASN A N 1
ATOM 632 C CA . ASN A 1 83 ? -14.012 -41.230 20.625 1.00 96.00 83 ASN A CA 1
ATOM 633 C C . ASN A 1 83 ? -14.687 -41.244 22.011 1.00 96.00 83 ASN A C 1
ATOM 635 O O . ASN A 1 83 ? -15.829 -41.694 22.147 1.00 96.00 83 ASN A O 1
ATOM 639 N N . SER A 1 84 ? -14.039 -40.677 23.040 1.00 94.62 84 SER A N 1
ATOM 640 C CA . SER A 1 84 ? -14.646 -40.520 24.373 1.00 94.62 84 SER A CA 1
ATOM 641 C C . SER A 1 84 ? -15.862 -39.582 24.385 1.00 94.62 84 SER A C 1
ATOM 643 O O . SER A 1 84 ? -16.773 -39.767 25.188 1.00 94.62 84 SER A O 1
ATOM 645 N N . TYR A 1 85 ? -15.893 -38.591 23.489 1.00 95.75 85 TYR A N 1
ATOM 646 C CA . TYR A 1 85 ? -16.997 -37.647 23.348 1.00 95.75 85 TYR A CA 1
ATOM 647 C C . TYR A 1 85 ? -18.107 -38.192 22.433 1.00 95.75 85 TYR A C 1
ATOM 649 O O . TYR A 1 85 ? -19.285 -38.133 22.785 1.00 95.75 85 TYR A O 1
ATOM 657 N N . ILE A 1 86 ? -17.751 -38.734 21.263 1.00 95.94 86 ILE A N 1
ATOM 658 C CA . ILE A 1 86 ? -18.713 -39.101 20.214 1.00 95.94 86 ILE A CA 1
ATOM 659 C C . ILE A 1 86 ? -19.484 -40.392 20.528 1.00 95.94 86 ILE A C 1
ATOM 661 O O . ILE A 1 86 ? -20.623 -40.531 20.091 1.00 95.94 86 ILE A O 1
ATOM 665 N N . SER A 1 87 ? -18.934 -41.282 21.364 1.00 96.19 87 SER A N 1
ATOM 666 C CA . SER A 1 87 ? -19.610 -42.513 21.825 1.00 96.19 87 SER A CA 1
ATOM 667 C C . SER A 1 87 ? -20.918 -42.258 22.590 1.00 96.19 87 SER A C 1
ATOM 669 O O . SER A 1 87 ? -21.814 -43.100 22.603 1.00 96.19 87 SER A O 1
ATOM 671 N N . PHE A 1 88 ? -21.114 -41.058 23.151 1.00 95.62 88 PHE A N 1
ATOM 672 C CA . PHE A 1 88 ? -22.407 -40.644 23.718 1.00 95.62 88 PHE A CA 1
ATOM 673 C C . PHE A 1 88 ? -23.547 -40.624 22.684 1.00 95.62 88 PHE A C 1
ATOM 675 O O . PHE A 1 88 ? -24.720 -40.655 23.060 1.00 95.62 88 PHE A O 1
ATOM 682 N N . PHE A 1 89 ? -23.211 -40.578 21.394 1.00 95.31 89 PHE A N 1
ATOM 683 C CA . PHE A 1 89 ? -24.141 -40.551 20.271 1.00 95.31 89 PHE A CA 1
ATOM 684 C C . PHE A 1 89 ? -24.198 -41.886 19.508 1.00 95.31 89 PHE A C 1
ATOM 686 O O . PHE A 1 89 ? -24.777 -41.933 18.421 1.00 95.31 89 PHE A O 1
ATOM 693 N N . ASP A 1 90 ? -23.641 -42.973 20.052 1.00 92.06 90 ASP A N 1
ATOM 694 C CA . ASP A 1 90 ? -23.678 -44.286 19.404 1.00 92.06 90 ASP A CA 1
ATOM 695 C C . ASP A 1 90 ? -25.120 -44.719 19.081 1.00 92.06 90 ASP A C 1
ATOM 697 O O . ASP A 1 90 ? -26.038 -44.639 19.901 1.00 92.06 90 ASP A O 1
ATOM 701 N N . GLY A 1 91 ? -25.332 -45.146 17.833 1.00 87.38 91 GLY A N 1
ATOM 702 C CA . GLY A 1 91 ? -26.653 -45.500 17.305 1.00 87.38 91 GLY A CA 1
ATOM 703 C C . GLY A 1 91 ? -27.573 -44.315 16.970 1.00 87.38 91 GLY A C 1
ATOM 704 O O . GLY A 1 91 ? -28.707 -44.550 16.552 1.00 87.38 91 GLY A O 1
ATOM 705 N N . LYS A 1 92 ? -27.127 -43.057 17.113 1.00 91.00 92 LYS A N 1
ATOM 706 C CA . LYS A 1 92 ? -27.909 -41.869 16.734 1.00 91.00 92 LYS A CA 1
ATOM 707 C C . LYS A 1 92 ? -27.509 -41.335 15.351 1.00 91.00 92 LYS A C 1
ATOM 709 O O . LYS A 1 92 ? -26.328 -41.090 15.121 1.00 91.00 92 LYS A O 1
ATOM 714 N N . PRO A 1 93 ? -28.472 -41.048 14.453 1.00 87.56 93 PRO A N 1
ATOM 715 C CA . PRO A 1 93 ? -28.184 -40.422 13.158 1.00 87.56 93 PRO A CA 1
ATOM 716 C C . PRO A 1 93 ? -27.856 -38.923 13.277 1.00 87.56 93 PRO A C 1
ATOM 718 O O . PRO A 1 93 ? -27.372 -38.311 12.326 1.00 87.56 93 PRO A O 1
ATOM 721 N N . THR A 1 94 ? -28.141 -38.311 14.432 1.00 91.12 94 THR A N 1
ATOM 722 C CA . THR A 1 94 ? -27.986 -36.872 14.657 1.00 91.12 94 THR A CA 1
ATOM 723 C C . THR A 1 94 ? -27.414 -36.555 16.032 1.00 91.12 94 THR A C 1
ATOM 725 O O . THR A 1 94 ? -27.798 -37.160 17.035 1.00 91.12 94 THR A O 1
ATOM 728 N N . MET A 1 95 ? -26.566 -35.534 16.081 1.00 92.88 95 MET A N 1
ATOM 729 C CA . MET A 1 95 ? -26.069 -34.900 17.293 1.00 92.88 95 MET A CA 1
ATOM 730 C C . MET A 1 95 ? -27.186 -34.036 17.909 1.00 92.88 95 MET A C 1
ATOM 732 O O . MET A 1 95 ? -27.566 -33.012 17.343 1.00 92.88 95 MET A O 1
ATOM 736 N N . ASP A 1 96 ? -27.747 -34.458 19.047 1.00 92.75 96 ASP A N 1
ATOM 737 C CA . ASP A 1 96 ? -28.818 -33.735 19.751 1.00 92.75 96 ASP A CA 1
ATOM 738 C C . ASP A 1 96 ? -28.324 -32.965 20.989 1.00 92.75 96 ASP A C 1
ATOM 740 O O . ASP A 1 96 ? -27.391 -33.380 21.675 1.00 92.75 96 ASP A O 1
ATOM 744 N N . VAL A 1 97 ? -28.998 -31.852 21.304 1.00 93.19 97 VAL A N 1
ATOM 745 C CA . VAL A 1 97 ? -28.621 -30.896 22.366 1.00 93.19 97 VAL A CA 1
ATOM 746 C C . VAL A 1 97 ? -28.487 -31.541 23.751 1.00 93.19 97 VAL A C 1
ATOM 748 O O . VAL A 1 97 ? -27.609 -31.153 24.524 1.00 93.19 97 VAL A O 1
ATOM 751 N N . VAL A 1 98 ? -29.338 -32.519 24.079 1.00 92.88 98 VAL A N 1
ATOM 752 C CA . VAL A 1 98 ? -29.328 -33.192 25.390 1.00 92.88 98 VAL A CA 1
ATOM 753 C C . VAL A 1 98 ? -28.078 -34.060 25.520 1.00 92.88 98 VAL A C 1
ATOM 755 O O . VAL A 1 98 ? -27.389 -34.042 26.538 1.00 92.88 98 VAL A O 1
ATOM 758 N N . THR A 1 99 ? -27.747 -34.779 24.455 1.00 94.50 99 THR A N 1
ATOM 759 C CA . THR A 1 99 ? -26.590 -35.673 24.398 1.00 94.50 99 THR A CA 1
ATOM 760 C C . THR A 1 99 ? -25.285 -34.888 24.326 1.00 94.50 99 THR A C 1
ATOM 762 O O . THR A 1 99 ? -24.352 -35.217 25.052 1.00 94.50 99 THR A O 1
ATOM 765 N N . THR A 1 100 ? -25.252 -33.776 23.585 1.00 95.00 100 THR A N 1
ATOM 766 C CA . THR A 1 100 ? -24.162 -32.784 23.616 1.00 95.00 100 THR A CA 1
ATOM 767 C C . THR A 1 100 ? -23.886 -32.288 25.035 1.00 95.00 100 THR A C 1
ATOM 769 O O . THR A 1 100 ? -22.730 -32.216 25.452 1.00 95.00 100 THR A O 1
ATOM 772 N N . ALA A 1 101 ? -24.931 -31.990 25.816 1.00 91.94 101 ALA A N 1
ATOM 773 C CA . ALA A 1 101 ? -24.778 -31.558 27.202 1.00 91.94 101 ALA A CA 1
ATOM 774 C C . ALA A 1 101 ? -24.183 -32.658 28.105 1.00 91.94 101 ALA A C 1
ATOM 776 O O . ALA A 1 101 ? -23.316 -32.372 28.934 1.00 91.94 101 ALA A O 1
ATOM 777 N N . HIS A 1 102 ? -24.599 -33.916 27.919 1.00 91.44 102 HIS A N 1
ATOM 778 C CA . HIS A 1 102 ? -24.045 -35.070 28.635 1.00 91.44 102 HIS A CA 1
ATOM 779 C C . HIS A 1 102 ? -22.587 -35.368 28.247 1.00 91.44 102 HIS A C 1
ATOM 781 O O . HIS A 1 102 ? -21.746 -35.496 29.136 1.00 91.44 102 HIS A O 1
ATOM 787 N N . ALA A 1 103 ? -22.265 -35.408 26.951 1.00 94.06 103 ALA A N 1
ATOM 788 C CA . ALA A 1 103 ? -20.918 -35.669 26.436 1.00 94.06 103 ALA A CA 1
ATOM 789 C C . ALA A 1 103 ? -19.912 -34.599 26.897 1.00 94.06 103 ALA A C 1
ATOM 791 O O . ALA A 1 103 ? -18.838 -34.912 27.416 1.00 94.06 103 ALA A O 1
ATOM 792 N N . ARG A 1 104 ? -20.301 -33.318 26.818 1.00 93.62 104 ARG A N 1
ATOM 793 C CA . ARG A 1 104 ? -19.519 -32.195 27.359 1.00 93.62 104 ARG A CA 1
ATOM 794 C C . ARG A 1 104 ? -19.294 -32.327 28.870 1.00 93.62 104 ARG A C 1
ATOM 796 O O . ARG A 1 104 ? -18.188 -32.088 29.351 1.00 93.62 104 ARG A O 1
ATOM 803 N N . TYR A 1 105 ? -20.322 -32.701 29.635 1.00 91.19 105 TYR A N 1
ATOM 804 C CA . TYR A 1 105 ? -20.173 -32.899 31.079 1.00 91.19 105 TYR A CA 1
ATOM 805 C C . TYR A 1 105 ? -19.237 -34.071 31.401 1.00 91.19 105 TYR A C 1
ATOM 807 O O . TYR A 1 105 ? -18.431 -33.968 32.323 1.00 91.19 105 TYR A O 1
ATOM 815 N N . ALA A 1 106 ? -19.287 -35.155 30.624 1.00 92.94 106 ALA A N 1
ATOM 816 C CA . ALA A 1 106 ? -18.382 -36.289 30.779 1.00 92.94 106 ALA A CA 1
ATOM 817 C C . ALA A 1 106 ? -16.917 -35.905 30.519 1.00 92.94 106 ALA A C 1
ATOM 819 O O . ALA A 1 106 ? -16.067 -36.232 31.347 1.00 92.94 106 ALA A O 1
ATOM 820 N N . ARG A 1 107 ? -16.630 -35.122 29.464 1.00 94.00 107 ARG A N 1
ATOM 821 C CA . ARG A 1 107 ? -15.298 -34.523 29.242 1.00 94.00 107 ARG A CA 1
ATOM 822 C C . ARG A 1 107 ? -14.824 -33.727 30.463 1.00 94.00 107 ARG A C 1
ATOM 824 O O . ARG A 1 107 ? -13.690 -33.902 30.896 1.00 94.00 107 ARG A O 1
ATOM 831 N N . LEU A 1 108 ? -15.693 -32.919 31.082 1.00 91.69 108 LEU A N 1
ATOM 832 C CA . LEU A 1 108 ? -15.342 -32.163 32.294 1.00 91.69 108 LEU A CA 1
ATOM 833 C C . LEU A 1 108 ? -15.014 -33.072 33.490 1.00 91.69 108 LEU A C 1
ATOM 835 O O . LEU A 1 108 ? -14.116 -32.753 34.269 1.00 91.69 108 LEU A O 1
ATOM 839 N N . GLN A 1 109 ? -15.733 -34.182 33.672 1.00 91.06 109 GLN A N 1
ATOM 840 C CA . GLN A 1 109 ? -15.440 -35.131 34.755 1.00 91.06 109 GLN A CA 1
ATOM 841 C C . GLN A 1 109 ? -14.142 -35.907 34.508 1.00 91.06 109 GLN A C 1
ATOM 843 O O . GLN A 1 109 ? -13.383 -36.134 35.449 1.00 91.06 109 GLN A O 1
ATOM 848 N N . ASP A 1 110 ? -13.864 -36.265 33.256 1.00 92.19 110 ASP A N 1
ATOM 849 C CA . ASP A 1 110 ? -12.610 -36.895 32.848 1.00 92.19 110 ASP A CA 1
ATOM 850 C C . ASP A 1 110 ? -11.405 -35.976 33.115 1.00 92.19 110 ASP A C 1
ATOM 852 O O . ASP A 1 110 ? -10.495 -36.346 33.862 1.00 92.19 110 ASP A O 1
ATOM 856 N N . SER A 1 111 ? -11.455 -34.728 32.641 1.00 91.44 111 SER A N 1
ATOM 857 C CA . SER A 1 111 ? -10.432 -33.720 32.936 1.00 91.44 111 SER A CA 1
ATOM 858 C C . SER A 1 111 ? -10.275 -33.473 34.443 1.00 91.44 111 SER A C 1
ATOM 860 O O . SER A 1 111 ? -9.154 -33.453 34.941 1.00 91.44 111 SER A O 1
ATOM 862 N N . LYS A 1 112 ? -11.363 -33.378 35.225 1.00 90.06 112 LYS A N 1
ATOM 863 C CA . LYS A 1 112 ? -11.276 -33.236 36.699 1.00 90.06 112 LYS A CA 1
ATOM 864 C C . LYS A 1 112 ? -10.575 -34.405 37.388 1.00 90.06 112 LYS A C 1
ATOM 866 O O . LYS A 1 112 ? -9.975 -34.213 38.444 1.00 90.06 112 LYS A O 1
ATOM 871 N N . LYS A 1 113 ? -10.697 -35.610 36.834 1.00 92.12 113 LYS A N 1
ATOM 872 C CA . LYS A 1 113 ? -10.092 -36.829 37.374 1.00 92.12 113 LYS A CA 1
ATOM 873 C C . LYS A 1 113 ? -8.616 -36.951 36.990 1.00 92.12 113 LYS A C 1
ATOM 875 O O . LYS A 1 113 ? -7.817 -37.394 37.813 1.00 92.12 113 LYS A O 1
ATOM 880 N N . ASN A 1 114 ? -8.269 -36.574 35.759 1.00 90.88 114 ASN A N 1
ATOM 881 C CA . ASN A 1 114 ? -6.977 -36.898 35.152 1.00 90.88 114 ASN A CA 1
ATOM 882 C C . ASN A 1 114 ? -6.009 -35.702 35.072 1.00 90.88 114 ASN A C 1
ATOM 884 O O . ASN A 1 114 ? -4.798 -35.911 35.066 1.00 90.88 114 ASN A O 1
ATOM 888 N N . ASN A 1 115 ? -6.506 -34.459 35.032 1.00 91.00 115 ASN A N 1
ATOM 889 C CA . ASN A 1 115 ? -5.702 -33.239 34.914 1.00 91.00 115 ASN A CA 1
ATOM 890 C C . ASN A 1 115 ? -5.581 -32.520 36.282 1.00 91.00 115 ASN A C 1
ATOM 892 O O . ASN A 1 115 ? -6.459 -31.742 36.661 1.00 91.00 115 ASN A O 1
ATOM 896 N N . PRO A 1 116 ? -4.475 -32.704 37.036 1.00 86.50 116 PRO A N 1
ATOM 897 C CA . PRO A 1 116 ? -4.315 -32.129 38.377 1.00 86.50 116 PRO A CA 1
ATOM 898 C C . PRO A 1 116 ? -4.096 -30.606 38.397 1.00 86.50 116 PRO A C 1
ATOM 900 O O . PRO A 1 116 ? -3.990 -30.029 39.479 1.00 86.50 116 PRO A O 1
ATOM 903 N N . LYS A 1 117 ? -4.000 -29.945 37.234 1.00 87.81 117 LYS A N 1
ATOM 904 C CA . LYS A 1 117 ? -3.946 -28.477 37.116 1.00 87.81 117 LYS A CA 1
ATOM 905 C C . LYS A 1 117 ? -5.059 -27.923 36.217 1.00 87.81 117 LYS A C 1
ATOM 907 O O . LYS A 1 117 ? -4.880 -26.841 35.667 1.00 87.81 117 LYS A O 1
ATOM 912 N N . LEU A 1 118 ? -6.171 -28.654 36.081 1.00 85.75 118 LEU A N 1
ATOM 913 C CA . LEU A 1 118 ? -7.329 -28.270 35.273 1.00 85.75 118 LEU A CA 1
ATOM 914 C C . LEU A 1 118 ? -7.716 -26.800 35.472 1.00 85.75 118 LEU A C 1
ATOM 916 O O . LEU A 1 118 ? -8.079 -26.385 36.578 1.00 85.75 118 LEU A O 1
ATOM 920 N N . VAL A 1 119 ? -7.721 -26.043 34.379 1.00 80.56 119 VAL A N 1
ATOM 921 C CA . VAL A 1 119 ? -8.270 -24.689 34.328 1.00 80.56 119 VAL A CA 1
ATOM 922 C C . VAL A 1 119 ? -9.632 -24.759 33.649 1.00 80.56 119 VAL A C 1
ATOM 924 O O . VAL A 1 119 ? -9.737 -24.773 32.430 1.00 80.56 119 VAL A O 1
ATOM 927 N N . PHE A 1 120 ? -10.701 -24.807 34.447 1.00 80.88 120 PHE A N 1
ATOM 928 C CA . PHE A 1 120 ? -12.066 -24.765 33.922 1.00 80.88 120 PHE A CA 1
ATOM 929 C C . PHE A 1 120 ? -12.959 -23.853 34.763 1.00 80.88 120 PHE A C 1
ATOM 931 O O . PHE A 1 120 ? -13.605 -24.275 35.726 1.00 80.88 120 PHE A O 1
ATOM 938 N N . GLY A 1 121 ? -12.948 -22.568 34.419 1.00 74.12 121 GLY A N 1
ATOM 939 C CA . GLY A 1 121 ? -13.753 -21.527 35.036 1.00 74.12 121 GLY A CA 1
ATOM 940 C C . GLY A 1 121 ? -14.832 -20.977 34.093 1.00 74.12 121 GLY A C 1
ATOM 941 O O . GLY A 1 121 ? -15.163 -21.574 33.067 1.00 74.12 121 GLY A O 1
ATOM 942 N N . PRO A 1 122 ? -15.397 -19.796 34.408 1.00 67.56 122 PRO A N 1
ATOM 943 C CA . PRO A 1 122 ? -16.478 -19.206 33.619 1.00 67.56 122 PRO A CA 1
ATOM 944 C C . PRO A 1 122 ? -16.044 -18.623 32.258 1.00 67.56 122 PRO A C 1
ATOM 946 O O . PRO A 1 122 ? -16.842 -17.932 31.625 1.00 67.56 122 PRO A O 1
ATOM 949 N N . LYS A 1 123 ? -14.776 -18.757 31.833 1.00 77.00 123 LYS A N 1
ATOM 950 C CA . LYS A 1 123 ? -14.340 -18.422 30.459 1.00 77.00 123 LYS A CA 1
ATOM 951 C C . LYS A 1 123 ? -14.395 -19.694 29.614 1.00 77.00 123 LYS A C 1
ATOM 953 O O . LYS A 1 123 ? -15.070 -19.728 28.596 1.00 77.00 123 LYS A O 1
ATOM 958 N N . GLU A 1 124 ? -13.736 -20.733 30.102 1.00 79.12 124 GLU A N 1
ATOM 959 C CA . GLU A 1 124 ? -13.574 -22.043 29.478 1.00 79.12 124 GLU A CA 1
ATOM 960 C C . GLU A 1 124 ? -14.926 -22.750 29.342 1.00 79.12 124 GLU A C 1
ATOM 962 O O . GLU A 1 124 ? -15.237 -23.289 28.286 1.00 79.12 124 GLU A O 1
ATOM 967 N N . GLU A 1 125 ? -15.812 -22.641 30.342 1.00 80.94 125 GLU A N 1
ATOM 968 C CA . GLU A 1 125 ? -17.187 -23.124 30.191 1.00 80.94 125 GLU A CA 1
ATOM 969 C C . GLU A 1 125 ? -17.928 -22.416 29.042 1.00 80.94 125 GLU A C 1
ATOM 971 O O . GLU A 1 125 ? -18.615 -23.085 28.265 1.00 80.94 125 GLU A O 1
ATOM 976 N N . VAL A 1 126 ? -17.812 -21.089 28.944 1.00 78.12 126 VAL A N 1
ATOM 977 C CA . VAL A 1 126 ? -18.520 -20.286 27.936 1.00 78.12 126 VAL A CA 1
ATOM 978 C C . VAL A 1 126 ? -18.034 -20.621 26.527 1.00 78.12 126 VAL A C 1
ATOM 980 O O . VAL A 1 126 ? -18.867 -20.789 25.638 1.00 78.12 126 VAL A O 1
ATOM 983 N N . LEU A 1 127 ? -16.719 -20.756 26.345 1.00 81.88 127 LEU A N 1
ATOM 984 C CA . LEU A 1 127 ? -16.094 -21.154 25.084 1.00 81.88 127 LEU A CA 1
ATOM 985 C C . LEU A 1 127 ? -16.494 -22.589 24.711 1.00 81.88 127 LEU A C 1
ATOM 987 O O . LEU A 1 127 ? -17.119 -22.782 23.674 1.00 81.88 127 LEU A O 1
ATOM 991 N N . SER A 1 128 ? -16.331 -23.551 25.623 1.00 87.31 128 SER A N 1
ATOM 992 C CA . SER A 1 128 ? -16.757 -24.947 25.447 1.00 87.31 128 SER A CA 1
ATOM 993 C C . SER A 1 128 ? -18.233 -25.081 25.031 1.00 87.31 128 SER A C 1
ATOM 995 O O . SER A 1 128 ? -18.568 -25.858 24.135 1.00 87.31 128 SER A O 1
ATOM 997 N N . LEU A 1 129 ? -19.148 -24.315 25.640 1.00 86.81 129 LEU A N 1
ATOM 998 C CA . LEU A 1 129 ? -20.564 -24.301 25.238 1.00 86.81 129 LEU A CA 1
ATOM 999 C C . LEU A 1 129 ? -20.775 -23.677 23.852 1.00 86.81 129 LEU A C 1
ATOM 1001 O O . LEU A 1 129 ? -21.585 -24.194 23.082 1.00 86.81 129 LEU A O 1
ATOM 1005 N N . ALA A 1 130 ? -20.057 -22.597 23.537 1.00 85.69 130 ALA A N 1
ATOM 1006 C CA . ALA A 1 130 ? -20.121 -21.936 22.239 1.00 85.69 130 ALA A CA 1
ATOM 1007 C C . ALA A 1 130 ? -19.582 -22.837 21.116 1.00 85.69 130 ALA A C 1
ATOM 1009 O O . ALA A 1 130 ? -20.223 -22.949 20.081 1.00 85.69 130 ALA A O 1
ATOM 1010 N N . GLU A 1 131 ? -18.479 -23.551 21.321 1.00 92.31 131 GLU A N 1
ATOM 1011 C CA . GLU A 1 131 ? -17.924 -24.515 20.360 1.00 92.31 131 GLU A CA 1
ATOM 1012 C C . GLU A 1 131 ? -18.891 -25.672 20.087 1.00 92.31 131 GLU A C 1
ATOM 1014 O O . GLU A 1 131 ? -19.186 -25.991 18.935 1.00 92.31 131 GLU A O 1
ATOM 1019 N N . ASN A 1 132 ? -19.470 -26.252 21.142 1.00 94.12 132 ASN A N 1
ATOM 1020 C CA . ASN A 1 132 ? -20.483 -27.303 21.012 1.00 94.12 132 ASN A CA 1
ATOM 1021 C C . ASN A 1 132 ? -21.735 -26.795 20.266 1.00 94.12 132 ASN A C 1
ATOM 1023 O O . ASN A 1 132 ? -22.316 -27.517 19.453 1.00 94.12 132 ASN A O 1
ATOM 1027 N N . ALA A 1 133 ? -22.140 -25.542 20.500 1.00 93.00 133 ALA A N 1
ATOM 1028 C CA . ALA A 1 133 ? -23.221 -24.900 19.760 1.00 93.00 133 ALA A CA 1
ATOM 1029 C C . ALA A 1 133 ? -22.843 -24.598 18.296 1.00 93.00 133 ALA A C 1
ATOM 1031 O O . ALA A 1 133 ? -23.680 -24.793 17.416 1.00 93.00 133 ALA A O 1
ATOM 1032 N N . LEU A 1 134 ? -21.601 -24.186 18.014 1.00 92.81 134 LEU A N 1
ATOM 1033 C CA . LEU A 1 134 ? -21.089 -23.968 16.657 1.00 92.81 134 LEU A CA 1
ATOM 1034 C C . LEU A 1 134 ? -21.110 -25.263 15.844 1.00 92.81 134 LEU A C 1
ATOM 1036 O O . LEU A 1 134 ? -21.596 -25.234 14.717 1.00 92.81 134 LEU A O 1
ATOM 1040 N N . ILE A 1 135 ? -20.667 -26.394 16.403 1.00 94.00 135 ILE A N 1
ATOM 1041 C CA . ILE A 1 135 ? -20.721 -27.702 15.722 1.00 94.00 135 ILE A CA 1
ATOM 1042 C C . ILE A 1 135 ? -22.171 -28.031 15.331 1.00 94.00 135 ILE A C 1
ATOM 1044 O O . ILE A 1 135 ? -22.456 -28.271 14.156 1.00 94.00 135 ILE A O 1
ATOM 1048 N N . LEU A 1 136 ? -23.107 -27.948 16.286 1.00 93.19 136 LEU A N 1
ATOM 1049 C CA . LEU A 1 136 ? -24.533 -28.205 16.050 1.00 93.19 136 LEU A CA 1
ATOM 1050 C C . LEU A 1 136 ? -25.149 -27.275 14.993 1.00 93.19 136 LEU A C 1
ATOM 1052 O O . LEU A 1 136 ? -25.900 -27.736 14.136 1.00 93.19 136 LEU A O 1
ATOM 1056 N N . MET A 1 137 ? -24.860 -25.973 15.055 1.00 93.12 137 MET A N 1
ATOM 1057 C CA . MET A 1 137 ? -25.444 -24.975 14.150 1.00 93.12 137 MET A CA 1
ATOM 1058 C C . MET A 1 137 ? -24.840 -25.029 12.745 1.00 93.12 137 MET A C 1
ATOM 1060 O O . MET A 1 137 ? -25.565 -24.867 11.769 1.00 93.12 137 MET A O 1
ATOM 1064 N N . THR A 1 138 ? -23.534 -25.278 12.633 1.00 92.19 138 THR A N 1
ATOM 1065 C CA . THR A 1 138 ? -22.822 -25.294 11.347 1.00 92.19 138 THR A CA 1
ATOM 1066 C C . THR A 1 138 ? -23.093 -26.595 10.589 1.00 92.19 138 THR A C 1
ATOM 1068 O O . THR A 1 138 ? -23.360 -26.560 9.391 1.00 92.19 138 THR A O 1
ATOM 1071 N N . MET A 1 139 ? -23.085 -27.743 11.277 1.00 94.12 139 MET A N 1
ATOM 1072 C CA . MET A 1 139 ? -23.317 -29.068 10.677 1.00 94.12 139 MET A CA 1
ATOM 1073 C C . MET A 1 139 ? -24.780 -29.534 10.768 1.00 94.12 139 MET A C 1
ATOM 1075 O O . MET A 1 139 ? -25.076 -30.694 10.493 1.00 94.12 139 MET A O 1
ATOM 1079 N N . GLY A 1 140 ? -25.712 -28.674 11.196 1.00 86.44 140 GLY A N 1
ATOM 1080 C CA . GLY A 1 140 ? -27.145 -28.996 11.303 1.00 86.44 140 GLY A CA 1
ATOM 1081 C C . GLY A 1 140 ? -27.479 -30.212 12.183 1.00 86.44 140 GLY A C 1
ATOM 1082 O O . GLY A 1 140 ? -28.570 -30.765 12.073 1.00 86.44 140 GLY A O 1
ATOM 1083 N N . GLY A 1 141 ? -26.535 -30.664 13.014 1.00 84.88 141 GLY A N 1
ATOM 1084 C CA . GLY A 1 141 ? -26.627 -31.895 13.796 1.00 84.88 141 GLY A CA 1
ATOM 1085 C C . GLY A 1 141 ? -26.509 -33.211 13.011 1.00 84.88 141 GLY A C 1
ATOM 1086 O O . GLY A 1 141 ? -26.701 -34.253 13.626 1.00 84.88 141 GLY A O 1
ATOM 1087 N N . ASN A 1 142 ? -26.198 -33.236 11.710 1.00 93.12 142 ASN A N 1
ATOM 1088 C CA . ASN A 1 142 ? -25.985 -34.502 10.985 1.00 93.12 142 ASN A CA 1
ATOM 1089 C C . ASN A 1 142 ? -24.672 -35.166 11.444 1.00 93.12 142 ASN A C 1
ATOM 1091 O O . ASN A 1 142 ? -23.621 -34.527 11.421 1.00 93.12 142 ASN A O 1
ATOM 1095 N N . MET A 1 143 ? -24.728 -36.437 11.857 1.00 93.88 143 MET A N 1
ATOM 1096 C CA . MET A 1 143 ? -23.575 -37.130 12.442 1.00 93.88 143 MET A CA 1
ATOM 1097 C C . MET A 1 143 ? -22.401 -37.303 11.467 1.00 93.88 143 MET A C 1
ATOM 1099 O O . MET A 1 143 ? -21.255 -37.085 11.856 1.00 93.88 143 MET A O 1
ATOM 1103 N N . ASP A 1 144 ? -22.666 -37.643 10.205 1.00 93.56 144 ASP A N 1
ATOM 1104 C CA . ASP A 1 144 ? -21.617 -37.877 9.202 1.00 93.56 144 ASP A CA 1
ATOM 1105 C C . ASP A 1 144 ? -20.918 -36.562 8.826 1.00 93.56 144 ASP A C 1
ATOM 1107 O O . ASP A 1 144 ? -19.690 -36.500 8.719 1.00 93.56 144 ASP A O 1
ATOM 1111 N N . TRP A 1 145 ? -21.695 -35.475 8.743 1.00 95.94 145 TRP A N 1
ATOM 1112 C CA . TRP A 1 145 ? -21.163 -34.129 8.530 1.00 95.94 145 TRP A CA 1
ATOM 1113 C C . TRP A 1 145 ? -20.305 -33.662 9.717 1.00 95.94 145 TRP A C 1
ATOM 1115 O O . TRP A 1 145 ? -19.225 -33.113 9.509 1.00 95.94 145 TRP A O 1
ATOM 1125 N N . VAL A 1 146 ? -20.743 -33.921 10.958 1.00 95.25 146 VAL A N 1
ATOM 1126 C CA . VAL A 1 146 ? -19.970 -33.618 12.177 1.00 95.25 146 VAL A CA 1
ATOM 1127 C C . VAL A 1 146 ? -18.648 -34.388 12.211 1.00 95.25 146 VAL A C 1
ATOM 1129 O O . VAL A 1 146 ? -17.618 -33.783 12.501 1.00 95.25 146 VAL A O 1
ATOM 1132 N N . LYS A 1 147 ? -18.647 -35.685 11.877 1.00 94.25 147 LYS A N 1
ATOM 1133 C CA . LYS A 1 147 ? -17.420 -36.495 11.820 1.00 94.25 147 LYS A CA 1
ATOM 1134 C C . LYS A 1 147 ? -16.444 -35.974 10.773 1.00 94.25 147 LYS A C 1
ATOM 1136 O O . LYS A 1 147 ? -15.326 -35.628 11.131 1.00 94.25 147 LYS A O 1
ATOM 1141 N N . CYS A 1 148 ? -16.883 -35.786 9.527 1.00 95.31 148 CYS A N 1
ATOM 1142 C CA . CYS A 1 148 ? -16.043 -35.212 8.467 1.00 95.31 148 CYS A CA 1
ATOM 1143 C C . CYS A 1 148 ? -15.453 -33.844 8.866 1.00 95.31 148 CYS A C 1
ATOM 1145 O O . CYS A 1 148 ? -14.282 -33.569 8.610 1.00 95.31 148 CYS A O 1
ATOM 1147 N N . PHE A 1 149 ? -16.243 -32.991 9.525 1.00 95.00 149 PHE A N 1
ATOM 1148 C CA . PHE A 1 149 ? -15.790 -31.670 9.954 1.00 95.00 149 PHE A CA 1
ATOM 1149 C C . PHE A 1 149 ? -14.741 -31.713 11.077 1.00 95.00 149 PHE A C 1
ATOM 1151 O O . PHE A 1 149 ? -13.826 -30.893 11.075 1.00 95.00 149 PHE A O 1
ATOM 1158 N N . ILE A 1 150 ? -14.854 -32.649 12.026 1.00 94.88 150 ILE A N 1
ATOM 1159 C CA . ILE A 1 150 ? -13.954 -32.740 13.188 1.00 94.88 150 ILE A CA 1
ATOM 1160 C C . ILE A 1 150 ? -12.722 -33.621 12.924 1.00 94.88 150 ILE A C 1
ATOM 1162 O O . ILE A 1 150 ? -11.644 -33.299 13.421 1.00 94.88 150 ILE A O 1
ATOM 1166 N N . GLU A 1 151 ? -12.875 -34.706 12.164 1.00 95.00 151 GLU A N 1
ATOM 1167 C CA . GLU A 1 151 ? -11.835 -35.715 11.904 1.00 95.00 151 GLU A CA 1
ATOM 1168 C C . GLU A 1 151 ? -10.953 -35.347 10.695 1.00 95.00 151 GLU A C 1
ATOM 1170 O O . GLU A 1 151 ? -9.746 -35.577 10.728 1.00 95.00 151 GLU A O 1
ATOM 1175 N N . GLU A 1 152 ? -11.525 -34.742 9.641 1.00 94.38 152 GLU A N 1
ATOM 1176 C CA . GLU A 1 152 ? -10.793 -34.351 8.418 1.00 94.38 152 GLU A CA 1
ATOM 1177 C C . GLU A 1 152 ? -10.508 -32.837 8.322 1.00 94.38 152 GLU A C 1
ATOM 1179 O O . GLU A 1 152 ? -9.846 -32.396 7.382 1.00 94.38 152 GLU A O 1
ATOM 1184 N N . GLU A 1 153 ? -11.052 -32.022 9.237 1.00 91.69 153 GLU A N 1
ATOM 1185 C CA . GLU A 1 153 ? -11.081 -30.545 9.151 1.00 91.69 153 GLU A CA 1
ATOM 1186 C C . GLU A 1 153 ? -11.650 -30.023 7.809 1.00 91.69 153 GLU A C 1
ATOM 1188 O O . GLU A 1 153 ? -11.284 -28.956 7.303 1.00 91.69 153 GLU A O 1
ATOM 1193 N N . LYS A 1 154 ? -12.571 -30.795 7.213 1.00 93.19 154 LYS A N 1
ATOM 1194 C CA . LYS A 1 154 ? -13.112 -30.599 5.862 1.00 93.19 154 LYS A CA 1
ATOM 1195 C C . LYS A 1 154 ? -14.602 -30.255 5.899 1.00 93.19 154 LYS A C 1
ATOM 1197 O O . LYS A 1 154 ? -15.374 -30.838 6.652 1.00 93.19 154 LYS A O 1
ATOM 1202 N N . LEU A 1 155 ? -15.036 -29.344 5.024 1.00 93.50 155 LEU A N 1
ATOM 1203 C CA . LEU A 1 155 ? -16.462 -29.075 4.809 1.00 93.50 155 LEU A CA 1
ATOM 1204 C C . LEU A 1 155 ? -17.093 -30.194 3.947 1.00 93.50 155 LEU A C 1
ATOM 1206 O O . LEU A 1 155 ? -16.638 -30.395 2.816 1.00 93.50 155 LEU A O 1
ATOM 1210 N N . PRO A 1 156 ? -18.139 -30.903 4.422 1.00 94.69 156 PRO A N 1
ATOM 1211 C CA . PRO A 1 156 ? -18.664 -32.120 3.786 1.00 94.69 156 PRO A CA 1
ATOM 1212 C C . PRO A 1 156 ? -19.569 -31.859 2.561 1.00 94.69 156 PRO A C 1
ATOM 1214 O O . PRO A 1 156 ? -20.644 -32.444 2.414 1.00 94.69 156 PRO A O 1
ATOM 1217 N N . PHE A 1 157 ? -19.139 -30.990 1.640 1.00 92.31 157 PHE A N 1
ATOM 1218 C CA . PHE A 1 157 ? -19.874 -30.650 0.411 1.00 92.31 157 PHE A CA 1
ATOM 1219 C C . PHE A 1 157 ? -20.214 -31.872 -0.456 1.00 92.31 157 PHE A C 1
ATOM 1221 O O . PHE A 1 157 ? -21.305 -31.917 -1.035 1.00 92.31 157 PHE A O 1
ATOM 1228 N N . ASP A 1 158 ? -19.303 -32.851 -0.501 1.00 92.19 158 ASP A N 1
ATOM 1229 C CA . ASP A 1 158 ? -19.444 -34.127 -1.218 1.00 92.19 158 ASP A CA 1
ATOM 1230 C C . ASP A 1 158 ? -20.556 -35.007 -0.617 1.00 92.19 158 ASP A C 1
ATOM 1232 O O . ASP A 1 158 ? -21.203 -35.771 -1.326 1.00 92.19 158 ASP A O 1
ATOM 1236 N N . GLN A 1 159 ? -20.825 -34.850 0.685 1.00 92.19 159 GLN A N 1
ATOM 1237 C CA . GLN A 1 159 ? -21.903 -35.521 1.422 1.00 92.19 159 GLN A CA 1
ATOM 1238 C C . GLN A 1 159 ? -23.211 -34.701 1.417 1.00 92.19 159 GLN A C 1
ATOM 1240 O O . GLN A 1 159 ? -24.108 -34.933 2.227 1.00 92.19 159 GLN A O 1
ATOM 1245 N N . GLY A 1 160 ? -23.315 -33.697 0.539 1.00 92.62 160 GLY A N 1
ATOM 1246 C CA . GLY A 1 160 ? -24.501 -32.854 0.383 1.00 92.62 160 GLY A CA 1
ATOM 1247 C C . GLY A 1 160 ? -24.619 -31.676 1.358 1.00 92.62 160 GLY A C 1
ATOM 1248 O O . GLY A 1 160 ? -25.560 -30.897 1.215 1.00 92.62 160 GLY A O 1
ATOM 1249 N N . TRP A 1 161 ? -23.681 -31.483 2.295 1.00 95.62 161 TRP A N 1
ATOM 1250 C CA . TRP A 1 161 ? -23.710 -30.326 3.201 1.00 95.62 161 TRP A CA 1
ATOM 1251 C C . TRP A 1 161 ? -23.602 -29.004 2.436 1.00 95.62 161 TRP A C 1
ATOM 1253 O O . TRP A 1 161 ? -22.877 -28.894 1.442 1.00 95.62 161 TRP A O 1
ATOM 1263 N N . ARG A 1 162 ? -24.308 -27.978 2.911 1.00 93.12 162 ARG A N 1
ATOM 1264 C CA . ARG A 1 162 ? -24.228 -26.590 2.437 1.00 93.12 162 ARG A CA 1
ATOM 1265 C C . ARG A 1 162 ? -24.284 -25.650 3.651 1.00 93.12 162 ARG A C 1
ATOM 1267 O O . ARG A 1 162 ? -24.819 -26.067 4.681 1.00 93.12 162 ARG A O 1
ATOM 1274 N N . PRO A 1 163 ? -23.781 -24.404 3.544 1.00 90.19 163 PRO A N 1
ATOM 1275 C CA . PRO A 1 163 ? -23.858 -23.433 4.631 1.00 90.19 163 PRO A CA 1
ATOM 1276 C C . PRO A 1 163 ? -25.292 -23.274 5.172 1.00 90.19 163 PRO A C 1
ATOM 1278 O O . PRO A 1 163 ? -26.239 -23.316 4.378 1.00 90.19 163 PRO A O 1
ATOM 1281 N N . PRO A 1 164 ? -25.481 -23.086 6.493 1.00 88.69 164 PRO A N 1
ATOM 1282 C CA . PRO A 1 164 ? -26.808 -22.977 7.097 1.00 88.69 164 PRO A CA 1
ATOM 1283 C C . PRO A 1 164 ? -27.664 -21.868 6.475 1.00 88.69 164 PRO A C 1
ATOM 1285 O O . PRO A 1 164 ? -27.171 -20.783 6.176 1.00 88.69 164 PRO A O 1
ATOM 1288 N N . GLY A 1 165 ? -28.969 -22.110 6.320 1.00 83.00 165 GLY A N 1
ATOM 1289 C CA . GLY A 1 165 ? -29.894 -21.107 5.774 1.00 83.00 165 GLY A CA 1
ATOM 1290 C C . GLY A 1 165 ? -30.063 -19.874 6.674 1.00 83.00 165 GLY A C 1
ATOM 1291 O O . GLY A 1 165 ? -30.229 -18.761 6.177 1.00 83.00 165 GLY A O 1
ATOM 1292 N N . GLU A 1 166 ? -29.965 -20.052 7.995 1.00 86.56 166 GLU A N 1
ATOM 1293 C CA . GLU A 1 166 ? -29.950 -18.955 8.967 1.00 86.56 166 GLU A CA 1
ATOM 1294 C C . GLU A 1 166 ? -28.517 -18.510 9.290 1.00 86.56 166 GLU A C 1
ATOM 1296 O O . GLU A 1 166 ? -27.622 -19.330 9.487 1.00 86.56 166 GLU A O 1
ATOM 1301 N N . LYS A 1 167 ? -28.310 -17.193 9.393 1.00 87.81 167 LYS A N 1
ATOM 1302 C CA . LYS A 1 167 ? -27.002 -16.592 9.681 1.00 87.81 167 LYS A CA 1
ATOM 1303 C C . LYS A 1 167 ? -26.589 -16.805 11.140 1.00 87.81 167 LYS A C 1
ATOM 1305 O O . LYS A 1 167 ? -27.289 -16.363 12.054 1.00 87.81 167 LYS A O 1
ATOM 1310 N N . ILE A 1 168 ? -25.411 -17.390 11.366 1.00 88.81 168 ILE A N 1
ATOM 1311 C CA . ILE A 1 168 ? -24.881 -17.645 12.715 1.00 88.81 168 ILE A CA 1
ATOM 1312 C C . ILE A 1 168 ? -24.307 -16.348 13.313 1.00 88.81 168 ILE A C 1
ATOM 1314 O O . ILE A 1 168 ? -23.200 -15.931 12.990 1.00 88.81 168 ILE A O 1
ATOM 1318 N N . THR A 1 169 ? -25.062 -15.721 14.210 1.00 83.44 169 THR A N 1
ATOM 1319 C CA . THR A 1 169 ? -24.699 -14.520 14.996 1.00 83.44 169 THR A CA 1
ATOM 1320 C C . THR A 1 169 ? -24.369 -14.869 16.452 1.00 83.44 169 THR A C 1
ATOM 1322 O O . THR A 1 169 ? -24.767 -15.934 16.941 1.00 83.44 169 THR A O 1
ATOM 1325 N N . LEU A 1 170 ? -23.741 -13.948 17.197 1.00 73.00 170 LEU A N 1
ATOM 1326 C CA . LEU A 1 170 ? -23.500 -14.088 18.643 1.00 73.00 170 LEU A CA 1
ATOM 1327 C C . LEU A 1 170 ? -24.798 -14.320 19.428 1.00 73.00 170 LEU A C 1
ATOM 1329 O O . LEU A 1 170 ? -24.818 -15.105 20.376 1.00 73.00 170 LEU A O 1
ATOM 1333 N N . ILE A 1 171 ? -25.904 -13.696 19.009 1.00 72.75 171 ILE A N 1
ATOM 1334 C CA . ILE A 1 171 ? -27.222 -13.875 19.637 1.00 72.75 171 ILE A CA 1
ATOM 1335 C C . ILE A 1 171 ? -27.748 -15.296 19.410 1.00 72.75 171 ILE A C 1
ATOM 1337 O O . ILE A 1 171 ? -28.180 -15.949 20.364 1.00 72.75 171 ILE A O 1
ATOM 1341 N N . SER A 1 172 ? -27.722 -15.796 18.170 1.00 80.44 172 SER A N 1
ATOM 1342 C CA . SER A 1 172 ? -28.163 -17.169 17.876 1.00 80.44 172 SER A CA 1
ATOM 1343 C C . SER A 1 172 ? -27.279 -18.211 18.566 1.00 80.44 172 SER A C 1
ATOM 1345 O O . SER A 1 172 ? -27.796 -19.175 19.133 1.00 80.44 172 SER A O 1
ATOM 1347 N N . LEU A 1 173 ? -25.967 -17.963 18.612 1.00 82.44 173 LEU A N 1
ATOM 1348 C CA . LEU A 1 173 ? -24.998 -18.835 19.260 1.00 82.44 173 LEU A CA 1
ATOM 1349 C C . LEU A 1 173 ? -25.203 -18.882 20.779 1.00 82.44 173 LEU A C 1
ATOM 1351 O O . LEU A 1 173 ? -25.283 -19.962 21.366 1.00 82.44 173 LEU A O 1
ATOM 1355 N N . GLY A 1 174 ? -25.374 -17.721 21.419 1.00 71.44 174 GLY A N 1
ATOM 1356 C CA . GLY A 1 174 ? -25.664 -17.618 22.849 1.00 71.44 174 GLY A CA 1
ATOM 1357 C C . GLY A 1 174 ? -26.976 -18.306 23.239 1.00 71.44 174 GLY A C 1
ATOM 1358 O O . GLY A 1 174 ? -27.028 -18.994 24.257 1.00 71.44 174 GLY A O 1
ATOM 1359 N N . ARG A 1 175 ? -28.024 -18.210 22.403 1.00 77.88 175 ARG A N 1
ATOM 1360 C CA . ARG A 1 175 ? -29.288 -18.943 22.613 1.00 77.88 175 ARG A CA 1
ATOM 1361 C C . ARG A 1 175 ? -29.075 -20.458 22.613 1.00 77.88 175 ARG A C 1
ATOM 1363 O O . ARG A 1 175 ? -29.518 -21.114 23.554 1.00 77.88 175 ARG A O 1
ATOM 1370 N N . LYS A 1 176 ? -28.370 -20.999 21.611 1.00 87.38 176 LYS A N 1
ATOM 1371 C CA . LYS A 1 176 ? -28.081 -22.440 21.516 1.00 87.38 176 LYS A CA 1
ATOM 1372 C C . LYS A 1 176 ? -27.165 -22.919 22.651 1.00 87.38 176 LYS A C 1
ATOM 1374 O O . LYS A 1 176 ? -27.413 -23.966 23.238 1.00 87.38 176 LYS A O 1
ATOM 1379 N N . SER A 1 177 ? -26.182 -22.110 23.042 1.00 83.38 177 SER A N 1
ATOM 1380 C CA . SER A 1 177 ? -25.289 -22.389 24.178 1.00 83.38 177 SER A CA 1
ATOM 1381 C C . SER A 1 177 ? -26.047 -22.488 25.512 1.00 83.38 177 SER A C 1
ATOM 1383 O O . SER A 1 177 ? -25.815 -23.404 26.301 1.00 83.38 177 SER A O 1
ATOM 1385 N N . VAL A 1 178 ? -27.017 -21.594 25.751 1.00 77.56 178 VAL A N 1
ATOM 1386 C CA . VAL A 1 178 ? -27.910 -21.650 26.926 1.00 77.56 178 VAL A CA 1
ATOM 1387 C C . VAL A 1 178 ? -28.851 -22.863 26.877 1.00 77.56 178 VAL A C 1
ATOM 1389 O O . VAL A 1 178 ? -29.212 -23.400 27.923 1.00 77.56 178 VAL A O 1
ATOM 1392 N N . GLU A 1 179 ? -29.243 -23.323 25.689 1.00 85.94 179 GLU A N 1
ATOM 1393 C CA . GLU A 1 179 ? -30.029 -24.550 25.498 1.00 85.94 179 GLU A CA 1
ATOM 1394 C C . GLU A 1 179 ? -29.244 -25.795 25.946 1.00 85.94 179 GLU A C 1
ATOM 1396 O O . GLU A 1 179 ? -29.735 -26.555 26.778 1.00 85.94 179 GLU A O 1
ATOM 1401 N N . ILE A 1 180 ? -27.987 -25.940 25.504 1.00 87.12 180 ILE A N 1
ATOM 1402 C CA . ILE A 1 180 ? -27.073 -27.014 25.944 1.00 87.12 180 ILE A CA 1
ATOM 1403 C C . ILE A 1 180 ? -26.856 -26.949 27.468 1.00 87.12 180 ILE A C 1
ATOM 1405 O O . ILE A 1 180 ? -26.922 -27.963 28.168 1.00 87.12 180 ILE A O 1
ATOM 1409 N N . LEU A 1 181 ? -26.656 -25.748 28.022 1.00 84.19 181 LEU A N 1
ATOM 1410 C CA . LEU A 1 181 ? -26.440 -25.560 29.460 1.00 84.19 181 LEU A CA 1
ATOM 1411 C C . LEU A 1 181 ? -27.647 -25.987 30.317 1.00 84.19 181 LEU A C 1
ATOM 1413 O O . LEU A 1 181 ? -27.459 -26.528 31.408 1.00 84.19 181 LEU A O 1
ATOM 1417 N N . LYS A 1 182 ? -28.883 -25.797 29.834 1.00 83.50 182 LYS A N 1
ATOM 1418 C CA . LYS A 1 182 ? -30.105 -26.243 30.537 1.00 83.50 182 LYS A CA 1
ATOM 1419 C C . LYS A 1 182 ? -30.172 -27.761 30.706 1.00 83.50 182 LYS A C 1
ATOM 1421 O O . LYS A 1 182 ? -30.689 -28.219 31.720 1.00 83.50 182 LYS A O 1
ATOM 1426 N N . HIS A 1 183 ? -29.631 -28.516 29.753 1.00 87.00 183 HIS A N 1
ATOM 1427 C CA . HIS A 1 183 ? -29.569 -29.979 29.802 1.00 87.00 183 HIS A CA 1
ATOM 1428 C C . HIS A 1 183 ? -28.283 -30.517 30.450 1.00 87.00 183 HIS A C 1
ATOM 1430 O O . HIS A 1 183 ? -28.105 -31.727 30.537 1.00 87.00 183 HIS A O 1
ATOM 1436 N N . SER A 1 184 ? -27.383 -29.649 30.928 1.00 81.19 184 SER A N 1
ATOM 1437 C CA . SER A 1 184 ? -26.124 -30.079 31.545 1.00 81.19 184 SER A CA 1
ATOM 1438 C C . SER A 1 184 ? -26.341 -30.556 32.999 1.00 81.19 184 SER A C 1
ATOM 1440 O O . SER A 1 184 ? -26.791 -29.747 33.831 1.00 81.19 184 SER A O 1
ATOM 1442 N N . PRO A 1 185 ? -25.993 -31.820 33.339 1.00 74.25 185 PRO A N 1
ATOM 1443 C CA . PRO A 1 185 ? -26.057 -32.358 34.701 1.00 74.25 185 PRO A CA 1
ATOM 1444 C C . PRO A 1 185 ? -25.248 -31.497 35.669 1.00 74.25 185 PRO A C 1
ATOM 1446 O O . PRO A 1 185 ? -24.321 -30.816 35.240 1.00 74.25 185 PRO A O 1
ATOM 1449 N N . ASP A 1 186 ? -25.623 -31.490 36.949 1.00 62.44 186 ASP A N 1
ATOM 1450 C CA . ASP A 1 186 ? -25.118 -30.620 38.025 1.00 62.44 186 ASP A CA 1
ATOM 1451 C C . ASP A 1 186 ? -23.699 -30.040 37.841 1.00 62.44 186 ASP A C 1
ATOM 1453 O O . ASP A 1 186 ? -22.693 -30.530 38.364 1.00 62.44 186 ASP A O 1
ATOM 1457 N N . LEU A 1 187 ? -23.636 -28.912 37.127 1.00 59.41 187 LEU A N 1
ATOM 1458 C CA . LEU A 1 187 ? -22.674 -27.853 37.400 1.00 59.41 187 LEU A CA 1
ATOM 1459 C C . LEU A 1 187 ? -23.179 -27.030 38.583 1.00 59.41 187 LEU A C 1
ATOM 1461 O O . LEU A 1 187 ? -24.382 -26.780 38.700 1.00 59.41 187 LEU A O 1
ATOM 1465 N N . ALA A 1 188 ? -22.242 -26.576 39.417 1.00 58.28 188 ALA A N 1
ATOM 1466 C CA . ALA A 1 188 ? -22.526 -25.754 40.585 1.00 58.28 188 ALA A CA 1
ATOM 1467 C C . ALA A 1 188 ? -23.438 -24.560 40.217 1.00 58.28 188 ALA A C 1
ATOM 1469 O O . ALA A 1 188 ? -23.151 -23.879 39.224 1.00 58.28 188 ALA A O 1
ATOM 1470 N N . PRO A 1 189 ? -24.501 -24.266 40.996 1.00 56.69 189 PRO A N 1
ATOM 1471 C CA . PRO A 1 189 ? -25.459 -23.204 40.670 1.00 56.69 189 PRO A CA 1
ATOM 1472 C C . PRO A 1 189 ? -24.811 -21.834 40.430 1.00 56.69 189 PRO A C 1
ATOM 1474 O O . PRO A 1 189 ? -25.236 -21.092 39.546 1.00 56.69 189 PRO A O 1
ATOM 1477 N N . GLU A 1 190 ? -23.744 -21.528 41.171 1.00 50.62 190 GLU A N 1
ATOM 1478 C CA . GLU A 1 190 ? -22.950 -20.305 41.019 1.00 50.62 190 GLU A CA 1
ATOM 1479 C C . GLU A 1 190 ? -22.291 -20.212 39.637 1.00 50.62 190 GLU A C 1
ATOM 1481 O O . GLU A 1 190 ? -22.396 -19.182 38.970 1.00 50.62 190 GLU A O 1
ATOM 1486 N N . LEU A 1 191 ? -21.670 -21.302 39.172 1.00 54.31 191 LEU A N 1
ATOM 1487 C CA . LEU A 1 191 ? -21.010 -21.357 37.870 1.00 54.31 191 LEU A CA 1
ATOM 1488 C C . LEU A 1 191 ? -22.043 -21.259 36.738 1.00 54.31 191 LEU A C 1
ATOM 1490 O O . LEU A 1 191 ? -21.897 -20.395 35.876 1.00 54.31 191 LEU A O 1
ATOM 1494 N N . LYS A 1 192 ? -23.158 -22.012 36.817 1.00 61.97 192 LYS A N 1
ATOM 1495 C CA . LYS A 1 192 ? -24.292 -21.876 35.877 1.00 61.97 192 LYS A CA 1
ATOM 1496 C C . LYS A 1 192 ? -24.787 -20.422 35.799 1.00 61.97 192 LYS A C 1
ATOM 1498 O O . LYS A 1 192 ? -24.994 -19.900 34.704 1.00 61.97 192 LYS A O 1
ATOM 1503 N N . GLY A 1 193 ? -24.938 -19.746 36.941 1.00 53.53 193 GLY A N 1
ATOM 1504 C CA . GLY A 1 193 ? -25.377 -18.349 37.011 1.00 53.53 193 GLY A C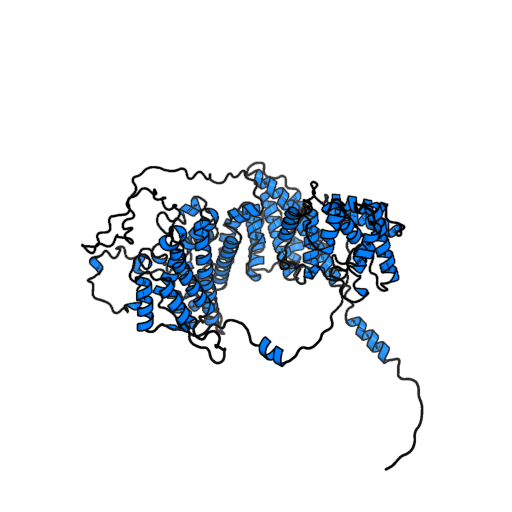A 1
ATOM 1505 C C . GLY A 1 193 ? -24.395 -17.354 36.379 1.00 53.53 193 GLY A C 1
ATOM 1506 O O . GLY A 1 193 ? -24.810 -16.486 35.608 1.00 53.53 193 GLY A O 1
ATOM 1507 N N . VAL A 1 194 ? -23.092 -17.486 36.658 1.00 55.56 194 VAL A N 1
ATOM 1508 C CA . VAL A 1 194 ? -22.048 -16.627 36.064 1.00 55.56 194 VAL A CA 1
ATOM 1509 C C . VAL A 1 194 ? -21.925 -16.865 34.557 1.00 55.56 194 VAL A C 1
ATOM 1511 O O . VAL A 1 194 ? -21.807 -15.899 33.804 1.00 55.56 194 VAL A O 1
ATOM 1514 N N . THR A 1 195 ? -22.013 -18.115 34.105 1.00 57.31 195 THR A N 1
ATOM 1515 C CA . THR A 1 195 ? -21.978 -18.496 32.686 1.00 57.31 195 THR A CA 1
ATOM 1516 C C . THR A 1 195 ? -23.157 -17.909 31.909 1.00 57.31 195 THR A C 1
ATOM 1518 O O . THR A 1 195 ? -22.944 -17.255 30.888 1.00 57.31 195 THR A O 1
ATOM 1521 N N . ILE A 1 196 ? -24.391 -18.046 32.415 1.00 61.00 196 ILE A N 1
ATOM 1522 C CA . ILE A 1 196 ? -25.584 -17.434 31.798 1.00 61.00 196 ILE A CA 1
ATOM 1523 C C . ILE A 1 196 ? -25.425 -15.912 31.710 1.00 61.00 196 ILE A C 1
ATOM 1525 O O . ILE A 1 196 ? -25.747 -15.319 30.680 1.00 61.00 196 ILE A O 1
ATOM 1529 N N . ARG A 1 197 ? -24.891 -15.275 32.763 1.00 56.84 197 ARG A N 1
ATOM 1530 C CA . ARG A 1 197 ? -24.631 -13.830 32.769 1.00 56.84 197 ARG A CA 1
ATOM 1531 C C . ARG A 1 197 ? -23.607 -13.438 31.705 1.00 56.84 197 ARG A C 1
ATOM 1533 O O . ARG A 1 197 ? -23.912 -12.583 30.888 1.00 56.84 197 ARG A O 1
ATOM 1540 N N . ARG A 1 198 ? -22.460 -14.123 31.637 1.00 57.50 198 ARG A N 1
ATOM 1541 C CA . ARG A 1 198 ? -21.421 -13.868 30.624 1.00 57.50 198 ARG A CA 1
ATOM 1542 C C . ARG A 1 198 ? -21.915 -14.078 29.196 1.00 57.50 198 ARG A C 1
ATOM 1544 O O . ARG A 1 198 ? -21.584 -13.278 28.331 1.00 57.50 198 ARG A O 1
ATOM 1551 N N . MET A 1 199 ? -22.738 -15.094 28.937 1.00 60.69 199 MET A N 1
ATOM 1552 C CA . MET A 1 199 ? -23.363 -15.274 27.620 1.00 60.69 199 MET A CA 1
ATOM 1553 C C .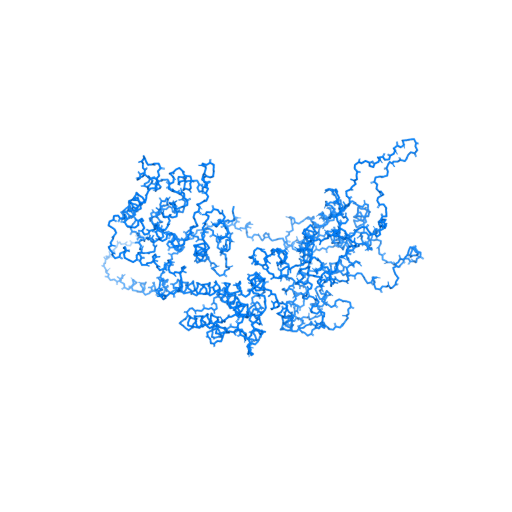 MET A 1 199 ? -24.351 -14.158 27.288 1.00 60.69 199 MET A C 1
ATOM 1555 O O . MET A 1 199 ? -24.370 -13.679 26.155 1.00 60.69 199 MET A O 1
ATOM 1559 N N . ALA A 1 200 ? -25.136 -13.703 28.268 1.00 56.66 200 ALA A N 1
ATOM 1560 C CA . ALA A 1 200 ? -25.983 -12.530 28.099 1.00 56.66 200 ALA A CA 1
ATOM 1561 C C . ALA A 1 200 ? -25.150 -11.258 27.861 1.00 56.66 200 ALA A C 1
ATOM 1563 O O . ALA A 1 200 ? -25.546 -10.439 27.042 1.00 56.66 200 ALA A O 1
ATOM 1564 N N . ASP A 1 201 ? -23.991 -11.109 28.505 1.00 52.75 201 ASP A N 1
ATOM 1565 C CA . ASP A 1 201 ? -23.084 -9.972 28.324 1.00 52.75 201 ASP A CA 1
ATOM 1566 C C . ASP A 1 201 ? -22.393 -9.999 26.945 1.00 52.75 201 ASP A C 1
ATOM 1568 O O . ASP A 1 201 ? -22.351 -8.975 26.269 1.00 52.75 201 ASP A O 1
ATOM 1572 N N . MET A 1 202 ? -21.971 -11.166 26.443 1.00 53.62 202 MET A N 1
ATOM 1573 C CA . MET A 1 202 ? -21.491 -11.312 25.056 1.00 53.62 202 MET A CA 1
ATOM 1574 C C . MET A 1 202 ? -22.596 -11.036 24.026 1.00 53.62 202 MET A C 1
ATOM 1576 O O . MET A 1 202 ? -22.353 -10.369 23.024 1.00 53.62 202 MET A O 1
ATOM 1580 N N . ALA A 1 203 ? -23.832 -11.473 24.283 1.00 51.25 203 ALA A N 1
ATOM 1581 C CA . ALA A 1 203 ? -24.975 -11.096 23.452 1.00 51.25 203 ALA A CA 1
ATOM 1582 C C . ALA A 1 203 ? -25.287 -9.586 23.552 1.00 51.25 203 ALA A C 1
ATOM 1584 O O . ALA A 1 203 ? -25.713 -8.980 22.570 1.00 51.25 203 ALA A O 1
ATOM 1585 N N . ARG A 1 204 ? -25.023 -8.944 24.699 1.00 46.12 204 ARG A N 1
ATOM 1586 C CA . ARG A 1 204 ? -25.148 -7.486 24.877 1.00 46.12 204 ARG A CA 1
ATOM 1587 C C . ARG A 1 204 ? -24.054 -6.691 24.167 1.00 46.12 204 ARG A C 1
ATOM 1589 O O . ARG A 1 204 ? -24.336 -5.563 23.795 1.00 46.12 204 ARG A O 1
ATOM 1596 N N . LEU A 1 205 ? -22.873 -7.258 23.905 1.00 42.09 205 LEU A N 1
ATOM 1597 C CA . LEU A 1 205 ? -21.868 -6.637 23.024 1.00 42.09 205 LEU A CA 1
ATOM 1598 C C . LEU A 1 205 ? -22.348 -6.540 21.562 1.00 42.09 205 LEU A C 1
ATOM 1600 O O . LEU A 1 205 ? -21.892 -5.669 20.827 1.00 42.09 205 LEU A O 1
ATOM 1604 N N . SER A 1 206 ? -23.305 -7.384 21.153 1.00 40.56 206 SER A N 1
ATOM 1605 C CA . SER A 1 206 ? -24.018 -7.269 19.866 1.00 40.56 206 SER A CA 1
ATOM 1606 C C . SER A 1 206 ? -25.308 -6.429 19.934 1.00 40.56 206 SER A C 1
ATOM 1608 O O . SER A 1 206 ? -26.018 -6.296 18.939 1.00 40.56 206 SER A O 1
ATOM 1610 N N . ALA A 1 207 ? -25.624 -5.853 21.099 1.00 37.59 207 ALA A N 1
ATOM 1611 C CA . ALA A 1 207 ? -26.789 -5.003 21.338 1.00 37.59 207 ALA A CA 1
ATOM 1612 C C . ALA A 1 207 ? -26.352 -3.571 21.730 1.00 37.59 207 ALA A C 1
ATOM 1614 O O . ALA A 1 207 ? -25.181 -3.343 22.036 1.00 37.59 207 ALA A O 1
ATOM 1615 N N . PRO A 1 208 ? -27.260 -2.575 21.744 1.00 26.56 208 PRO A N 1
ATOM 1616 C CA . PRO A 1 208 ? -26.932 -1.236 22.232 1.00 26.56 208 PRO A CA 1
ATOM 1617 C C . PRO A 1 208 ? -26.447 -1.290 23.690 1.00 26.56 208 PRO A C 1
ATOM 1619 O O . PRO A 1 208 ? -27.122 -1.851 24.554 1.00 26.56 208 PRO A O 1
ATOM 1622 N N . ALA A 1 209 ? -25.259 -0.743 23.949 1.00 29.67 209 ALA A N 1
ATOM 1623 C CA . ALA A 1 209 ? -24.488 -1.059 25.148 1.00 29.67 209 ALA A CA 1
ATOM 1624 C C . ALA A 1 209 ? -25.087 -0.527 26.465 1.00 29.67 209 ALA A C 1
ATOM 1626 O O . ALA A 1 209 ? -25.490 0.633 26.563 1.00 29.67 209 ALA A O 1
ATOM 1627 N N . SER A 1 210 ? -25.012 -1.352 27.518 1.00 24.33 210 SER A N 1
ATOM 1628 C CA . SER A 1 210 ? -25.138 -0.919 28.916 1.00 24.33 210 SER A CA 1
ATOM 1629 C C . SER A 1 210 ? -24.145 -1.658 29.838 1.00 24.33 210 SER A C 1
ATOM 1631 O O . SER A 1 210 ? -24.399 -2.778 30.279 1.00 24.33 210 SER A O 1
ATOM 1633 N N . ASP A 1 211 ? -23.029 -0.988 30.121 1.00 27.42 211 ASP A N 1
ATOM 1634 C CA . ASP A 1 211 ? -22.181 -1.043 31.328 1.00 27.42 211 ASP A CA 1
ATOM 1635 C C . ASP A 1 211 ? -21.623 -2.377 31.921 1.00 27.42 211 ASP A C 1
ATOM 1637 O O . ASP A 1 211 ? -22.097 -2.907 32.925 1.00 27.42 211 ASP A O 1
ATOM 1641 N N . SER A 1 212 ? -20.387 -2.695 31.499 1.00 27.92 212 SER A N 1
ATOM 1642 C CA . SER A 1 212 ? -19.171 -2.600 32.354 1.00 27.92 212 SER A CA 1
ATOM 1643 C C . SER A 1 212 ? -18.532 -3.821 33.081 1.00 27.92 212 SER A C 1
ATOM 1645 O O . SER A 1 212 ? -19.175 -4.587 33.792 1.00 27.92 212 SER A O 1
ATOM 1647 N N . LYS A 1 213 ? -17.175 -3.802 33.046 1.00 25.62 213 LYS A N 1
ATOM 1648 C CA . LYS A 1 213 ? -16.157 -4.215 34.069 1.00 25.62 213 LYS A CA 1
ATOM 1649 C C . LYS A 1 213 ? -15.443 -5.596 34.024 1.00 25.62 213 LYS A C 1
ATOM 1651 O O . LYS A 1 213 ? -15.666 -6.467 34.854 1.00 25.62 213 LYS A O 1
ATOM 1656 N N . ARG A 1 214 ? -14.389 -5.640 33.184 1.00 28.25 214 ARG A N 1
ATOM 1657 C CA . ARG A 1 214 ? -12.947 -5.949 33.469 1.00 28.25 214 ARG A CA 1
ATOM 1658 C C . ARG A 1 214 ? -12.523 -7.024 34.513 1.00 28.25 214 ARG A C 1
ATOM 1660 O O . ARG A 1 214 ? -12.712 -6.799 35.707 1.00 28.25 214 ARG A O 1
ATOM 1667 N N . ARG A 1 215 ? -11.652 -7.974 34.086 1.00 26.06 215 ARG A N 1
ATOM 1668 C CA . ARG A 1 215 ? -10.271 -8.317 34.604 1.00 26.06 215 ARG A CA 1
ATOM 1669 C C . ARG A 1 215 ? -9.770 -9.682 34.038 1.00 26.06 215 ARG A C 1
ATOM 1671 O O . ARG A 1 215 ? -10.537 -10.631 34.048 1.00 26.06 215 ARG A O 1
ATOM 1678 N N . ALA A 1 216 ? -8.597 -9.790 33.383 1.00 29.27 216 ALA A N 1
ATOM 1679 C CA . ALA A 1 216 ? -7.219 -9.977 33.925 1.00 29.27 216 ALA A CA 1
ATOM 1680 C C . ALA A 1 216 ? -6.916 -11.414 34.464 1.00 29.27 216 ALA A C 1
ATOM 1682 O O . ALA A 1 216 ? -7.266 -11.674 35.607 1.00 29.27 216 ALA A O 1
ATOM 1683 N N . SER A 1 217 ? -6.455 -12.425 33.694 1.00 29.83 217 SER A N 1
ATOM 1684 C CA . SER A 1 217 ? -5.140 -12.685 33.021 1.00 29.83 217 SER A CA 1
ATOM 1685 C C . SER A 1 217 ? -3.979 -13.189 33.923 1.00 29.83 217 SER A C 1
ATOM 1687 O O . SER A 1 217 ? -3.732 -12.530 34.937 1.00 29.83 217 SER A O 1
ATOM 1689 N N . TYR A 1 218 ? -3.235 -14.265 33.517 1.00 27.38 218 TYR A N 1
ATOM 1690 C CA . TYR A 1 218 ? -1.761 -14.212 33.251 1.00 27.38 218 TYR A CA 1
ATOM 1691 C C . TYR A 1 218 ? -0.960 -15.436 32.680 1.00 27.38 218 TYR A C 1
ATOM 1693 O O . TYR A 1 218 ? -1.320 -16.584 32.889 1.00 27.38 218 TYR A O 1
ATOM 1701 N N . LYS A 1 219 ? 0.200 -15.125 32.041 1.00 29.98 219 LYS A N 1
ATOM 1702 C CA . LYS A 1 219 ? 1.275 -15.941 31.375 1.00 29.98 219 LYS A CA 1
ATOM 1703 C C . LYS A 1 219 ? 2.490 -16.419 32.231 1.00 29.98 219 LYS A C 1
ATOM 1705 O O . LYS A 1 219 ? 2.950 -15.622 33.051 1.00 29.98 219 LYS A O 1
ATOM 1710 N N . SER A 1 220 ? 3.155 -17.540 31.843 1.00 25.53 220 SER A N 1
ATOM 1711 C CA . SER A 1 220 ? 4.648 -17.793 31.800 1.00 25.53 220 SER A CA 1
ATOM 1712 C C . SER A 1 220 ? 5.028 -19.296 31.618 1.00 25.53 220 SER A C 1
ATOM 1714 O O . SER A 1 220 ? 4.316 -20.100 32.205 1.00 25.53 220 SER A O 1
ATOM 1716 N N . SER A 1 221 ? 6.145 -19.774 31.014 1.00 31.09 221 SER A N 1
ATOM 1717 C CA . SER A 1 221 ? 7.177 -19.243 30.068 1.00 31.09 221 SER A CA 1
ATOM 1718 C C . SER A 1 221 ? 8.224 -20.333 29.650 1.00 31.09 221 SER A C 1
ATOM 1720 O O . SER A 1 221 ? 8.405 -21.291 30.394 1.00 31.09 221 SER A O 1
ATOM 1722 N N . ASP A 1 222 ? 8.945 -20.111 28.537 1.00 29.08 222 ASP A N 1
ATOM 1723 C CA . ASP A 1 222 ? 9.969 -20.896 27.773 1.00 29.08 222 ASP A CA 1
ATOM 1724 C C . ASP A 1 222 ? 11.008 -21.844 28.441 1.00 29.08 222 ASP A C 1
ATOM 1726 O O . ASP A 1 222 ? 11.442 -21.659 29.580 1.00 29.08 222 ASP A O 1
ATOM 1730 N N . GLY A 1 223 ? 11.552 -22.758 27.610 1.00 25.80 223 GLY A N 1
ATOM 1731 C CA . GLY A 1 223 ? 12.803 -23.521 27.800 1.00 25.80 223 GLY A CA 1
ATOM 1732 C C . GLY A 1 223 ? 13.568 -23.727 26.470 1.00 25.80 223 GLY A C 1
ATOM 1733 O O . GLY A 1 223 ? 12.952 -23.774 25.412 1.00 25.80 223 GLY A O 1
ATOM 1734 N N . ASN A 1 224 ? 14.908 -23.806 26.499 1.00 29.00 224 ASN A N 1
ATOM 1735 C CA . ASN A 1 224 ? 15.790 -23.578 25.333 1.00 29.00 224 ASN A CA 1
ATOM 1736 C C . ASN A 1 224 ? 16.826 -24.716 25.127 1.00 29.00 224 ASN A C 1
ATOM 1738 O O . ASN A 1 224 ? 17.393 -25.192 26.112 1.00 29.00 224 ASN A O 1
ATOM 1742 N N . VAL A 1 225 ? 17.121 -25.125 23.880 1.00 30.95 225 VAL A N 1
ATOM 1743 C CA . VAL A 1 225 ? 18.096 -26.193 23.534 1.00 30.95 225 VAL A CA 1
ATOM 1744 C C . VAL A 1 225 ? 18.990 -25.774 22.352 1.00 30.95 225 VAL A C 1
ATOM 1746 O O . VAL A 1 225 ? 18.519 -25.211 21.370 1.00 30.95 225 VAL A O 1
ATOM 1749 N N . ARG A 1 226 ? 20.300 -26.049 22.450 1.00 32.00 226 ARG A N 1
ATOM 1750 C CA . ARG A 1 226 ? 21.342 -25.598 21.502 1.00 32.00 226 ARG A CA 1
ATOM 1751 C C . ARG A 1 226 ? 21.434 -26.465 20.236 1.00 32.00 226 ARG A C 1
ATOM 1753 O O . ARG A 1 226 ? 21.391 -27.688 20.329 1.00 32.00 226 ARG A O 1
ATOM 1760 N N . GLN A 1 227 ? 21.671 -25.830 19.084 1.00 39.88 227 GLN A N 1
ATOM 1761 C CA . GLN A 1 227 ? 21.980 -26.482 17.800 1.00 39.88 227 GLN A CA 1
ATOM 1762 C C . GLN A 1 227 ? 23.480 -26.384 17.436 1.00 39.88 227 GLN A C 1
ATOM 1764 O O . GLN A 1 227 ? 24.264 -25.756 18.144 1.00 39.88 227 GLN A O 1
ATOM 1769 N N . SER A 1 228 ? 23.894 -27.081 16.369 1.00 37.62 228 SER A N 1
ATOM 1770 C CA . SER A 1 228 ? 25.304 -27.316 16.012 1.00 37.62 228 SER A CA 1
ATOM 1771 C C . SER A 1 228 ? 25.955 -26.174 15.216 1.00 37.62 228 SER A C 1
ATOM 1773 O O . SER A 1 228 ? 25.460 -25.780 14.156 1.00 37.62 228 SER A O 1
ATOM 1775 N N . ALA A 1 229 ? 27.140 -25.743 15.663 1.00 45.03 229 ALA A N 1
ATOM 1776 C CA . ALA A 1 229 ? 27.906 -24.623 15.104 1.00 45.03 229 ALA A CA 1
ATOM 1777 C C . ALA A 1 229 ? 28.283 -24.762 13.610 1.00 45.03 229 ALA A C 1
ATOM 1779 O O . ALA A 1 229 ? 28.524 -23.762 12.939 1.00 45.03 229 ALA A O 1
ATOM 1780 N N . ALA A 1 230 ? 28.323 -25.979 13.052 1.00 40.25 230 ALA A N 1
ATOM 1781 C CA . ALA A 1 230 ? 28.611 -26.183 11.626 1.00 40.25 230 ALA A CA 1
ATOM 1782 C C . ALA A 1 230 ? 27.410 -25.841 10.720 1.00 40.25 230 ALA A C 1
ATOM 1784 O O . ALA A 1 230 ? 27.585 -25.278 9.640 1.00 40.25 230 ALA A O 1
ATOM 1785 N N . LEU A 1 231 ? 26.187 -26.133 11.179 1.00 42.00 231 LEU A N 1
ATOM 1786 C CA . LEU A 1 231 ? 24.950 -25.679 10.532 1.00 42.00 231 LEU A CA 1
ATOM 1787 C C . LEU A 1 231 ? 24.759 -24.174 10.741 1.00 42.00 231 LEU A C 1
ATOM 1789 O O . LEU A 1 231 ? 24.375 -23.464 9.814 1.00 42.00 231 LEU A O 1
ATOM 1793 N N . GLU A 1 232 ? 25.124 -23.680 11.924 1.00 43.94 232 GLU A N 1
ATOM 1794 C CA . GLU A 1 232 ? 25.156 -22.255 12.251 1.00 43.94 232 GLU A CA 1
ATOM 1795 C C . GLU A 1 232 ? 26.109 -21.480 11.319 1.00 43.94 232 GLU A C 1
ATOM 1797 O O . GLU A 1 232 ? 25.719 -20.453 10.778 1.00 43.94 232 GLU A O 1
ATOM 1802 N N . ALA A 1 233 ? 27.304 -21.996 11.008 1.00 46.81 233 ALA A N 1
ATOM 1803 C CA . ALA A 1 233 ? 28.277 -21.368 10.097 1.00 46.81 233 ALA A CA 1
ATOM 1804 C C . ALA A 1 233 ? 27.850 -21.303 8.610 1.00 46.81 233 ALA A C 1
ATOM 1806 O O . ALA A 1 233 ? 28.393 -20.503 7.842 1.00 46.81 233 ALA A O 1
ATOM 1807 N N . VAL A 1 234 ? 26.893 -22.135 8.181 1.00 48.41 234 VAL A N 1
ATOM 1808 C CA . VAL A 1 234 ? 26.307 -22.085 6.824 1.00 48.41 234 VAL A CA 1
ATOM 1809 C C . VAL A 1 234 ? 24.999 -21.285 6.817 1.00 48.41 234 VAL A C 1
ATOM 1811 O O . VAL A 1 234 ? 24.726 -20.573 5.852 1.00 48.41 234 VAL A O 1
ATOM 1814 N N . GLY A 1 235 ? 24.216 -21.348 7.899 1.00 49.03 235 GLY A N 1
ATOM 1815 C CA . GLY A 1 235 ? 22.998 -20.555 8.094 1.00 49.03 235 GLY A CA 1
ATOM 1816 C C . GLY A 1 235 ? 23.250 -19.076 8.411 1.00 49.03 235 GLY A C 1
ATOM 1817 O O . GLY A 1 235 ? 22.427 -18.238 8.059 1.00 49.03 235 GLY A O 1
ATOM 1818 N N . SER A 1 236 ? 24.396 -18.743 9.012 1.00 46.03 236 SER A N 1
ATOM 1819 C CA . SER A 1 236 ? 24.819 -17.368 9.340 1.00 46.03 236 SER A CA 1
ATOM 1820 C C . SER A 1 236 ? 25.430 -16.602 8.166 1.00 46.03 236 SER A C 1
ATOM 1822 O O . SER A 1 236 ? 25.673 -15.401 8.281 1.00 46.03 236 SER A O 1
ATOM 1824 N N . ARG A 1 237 ? 25.661 -17.250 7.015 1.00 46.06 237 ARG A N 1
ATOM 1825 C CA . ARG A 1 237 ? 26.044 -16.527 5.796 1.00 46.06 237 ARG A CA 1
ATOM 1826 C C . ARG A 1 237 ? 24.823 -15.751 5.294 1.00 46.06 237 ARG A C 1
ATOM 1828 O O . ARG A 1 237 ? 23.805 -16.387 5.011 1.00 46.06 237 ARG A O 1
ATOM 1835 N N . PRO A 1 238 ? 24.891 -14.414 5.153 1.00 42.22 238 PRO A N 1
ATOM 1836 C CA . PRO A 1 238 ? 23.746 -13.629 4.714 1.00 42.22 238 PRO A CA 1
ATOM 1837 C C . PRO A 1 238 ? 23.318 -14.065 3.309 1.00 42.22 238 PRO A C 1
ATOM 1839 O O . PRO A 1 238 ? 24.023 -13.823 2.333 1.00 42.22 238 PRO A O 1
ATOM 1842 N N . ARG A 1 239 ? 22.131 -14.674 3.196 1.00 46.72 239 ARG A N 1
ATOM 1843 C CA . ARG A 1 239 ? 21.494 -15.052 1.916 1.00 46.72 239 ARG A CA 1
ATOM 1844 C C . ARG A 1 239 ? 20.855 -13.851 1.202 1.00 46.72 239 ARG A C 1
ATOM 1846 O O . ARG A 1 239 ? 19.849 -13.995 0.514 1.00 46.72 239 ARG A O 1
ATOM 1853 N N . HIS A 1 240 ? 21.401 -12.658 1.407 1.00 46.59 240 HIS A N 1
ATOM 1854 C CA . HIS A 1 240 ? 20.925 -11.442 0.766 1.00 46.59 240 HIS A CA 1
ATOM 1855 C C . HIS A 1 240 ? 21.643 -11.272 -0.569 1.00 46.59 240 HIS A C 1
ATOM 1857 O O . HIS A 1 240 ? 22.868 -11.377 -0.626 1.00 46.59 240 HIS A O 1
ATOM 1863 N N . ALA A 1 241 ? 20.883 -10.998 -1.632 1.00 53.03 241 ALA A N 1
ATOM 1864 C CA . ALA A 1 241 ? 21.454 -10.590 -2.907 1.00 53.03 241 ALA A CA 1
ATOM 1865 C C . ALA A 1 241 ? 22.321 -9.345 -2.678 1.00 53.03 241 ALA A C 1
ATOM 1867 O O . ALA A 1 241 ? 21.848 -8.334 -2.155 1.00 53.03 241 ALA A O 1
ATOM 1868 N N . GLN A 1 242 ? 23.606 -9.444 -3.009 1.00 61.88 242 GLN A N 1
ATOM 1869 C CA . GLN A 1 242 ? 24.538 -8.340 -2.845 1.00 61.88 242 GLN A CA 1
ATOM 1870 C C . GLN A 1 242 ? 24.586 -7.529 -4.130 1.00 61.88 242 GLN A C 1
ATOM 1872 O O . GLN A 1 242 ? 24.961 -8.048 -5.182 1.00 61.88 242 GLN A O 1
ATOM 1877 N N . ARG A 1 243 ? 24.240 -6.245 -4.011 1.00 72.81 243 ARG A N 1
ATOM 1878 C CA . ARG A 1 243 ? 24.535 -5.245 -5.036 1.00 72.81 243 ARG A CA 1
ATOM 1879 C C . ARG A 1 243 ? 26.042 -5.242 -5.286 1.00 72.81 243 ARG A C 1
ATOM 1881 O O . ARG A 1 243 ? 26.819 -5.253 -4.329 1.00 72.81 243 ARG A O 1
ATOM 1888 N N . ARG A 1 244 ? 26.440 -5.286 -6.554 1.00 76.94 244 ARG A N 1
ATOM 1889 C CA . ARG A 1 244 ? 27.829 -5.473 -6.988 1.00 76.94 244 ARG A CA 1
ATOM 1890 C C . ARG A 1 244 ? 28.232 -4.385 -7.986 1.00 76.94 244 ARG A C 1
ATOM 1892 O O . ARG A 1 244 ? 27.354 -3.905 -8.704 1.00 76.94 244 ARG A O 1
ATOM 1899 N N . PRO A 1 245 ? 29.533 -4.061 -8.096 1.00 80.19 245 PRO A N 1
ATOM 1900 C CA . PRO A 1 245 ? 30.003 -3.098 -9.079 1.00 80.19 245 PRO A CA 1
ATOM 1901 C C . PRO A 1 245 ? 29.643 -3.541 -10.492 1.00 80.19 245 PRO A C 1
ATOM 1903 O O . PRO A 1 245 ? 29.762 -4.723 -10.841 1.00 80.19 245 PRO A O 1
ATOM 1906 N N . THR A 1 246 ? 29.237 -2.593 -11.326 1.00 84.31 246 THR A N 1
ATOM 1907 C CA . THR A 1 246 ? 29.032 -2.831 -12.756 1.00 84.31 246 THR A CA 1
ATOM 1908 C C . THR A 1 246 ? 30.001 -2.037 -13.609 1.00 84.31 246 THR A C 1
ATOM 1910 O O . THR A 1 246 ? 30.434 -0.948 -13.245 1.00 84.31 246 THR A O 1
ATOM 1913 N N . LYS A 1 247 ? 30.302 -2.583 -14.785 1.00 86.88 247 LYS A N 1
ATOM 1914 C CA . LYS A 1 247 ? 30.980 -1.884 -15.873 1.00 86.88 247 LYS A CA 1
ATOM 1915 C C . LYS A 1 247 ? 30.073 -1.886 -17.099 1.00 86.88 247 LYS A C 1
ATOM 1917 O O . LYS A 1 247 ? 29.324 -2.837 -17.299 1.00 86.88 247 LYS A O 1
ATOM 1922 N N . GLU A 1 248 ? 30.155 -0.863 -17.933 1.00 85.88 248 GLU A N 1
ATOM 1923 C CA . GLU A 1 248 ? 29.466 -0.831 -19.227 1.00 85.88 248 GLU A CA 1
ATOM 1924 C C . GLU A 1 248 ? 29.854 -2.023 -20.125 1.00 85.88 248 GLU A C 1
ATOM 1926 O O . GLU A 1 248 ? 30.961 -2.580 -20.048 1.00 85.88 248 GLU A O 1
ATOM 1931 N N . THR A 1 249 ? 28.931 -2.437 -20.993 1.00 86.50 249 THR A N 1
ATOM 1932 C CA . THR A 1 249 ? 29.208 -3.401 -22.059 1.00 86.50 249 THR A CA 1
ATOM 1933 C C . THR A 1 249 ? 30.231 -2.837 -23.046 1.00 86.50 249 THR A C 1
ATOM 1935 O O . THR A 1 249 ? 30.174 -1.682 -23.451 1.00 86.50 249 THR A O 1
ATOM 1938 N N . SER A 1 250 ? 31.195 -3.669 -23.452 1.00 88.56 250 SER A N 1
ATOM 1939 C CA . SER A 1 250 ? 32.186 -3.287 -24.462 1.00 88.56 250 SER A CA 1
ATOM 1940 C C . SER A 1 250 ? 31.533 -3.130 -25.834 1.00 88.56 250 SER A C 1
ATOM 1942 O O . SER A 1 250 ? 30.554 -3.824 -26.109 1.00 88.56 250 SER A O 1
ATOM 1944 N N . TYR A 1 251 ? 32.126 -2.287 -26.687 1.00 87.75 251 TYR A N 1
ATOM 1945 C CA . TYR A 1 251 ? 31.639 -1.928 -28.027 1.00 87.75 251 TYR A CA 1
ATOM 1946 C C . TYR A 1 251 ? 31.011 -3.119 -28.784 1.00 87.75 251 TYR A C 1
ATOM 1948 O O . TYR A 1 251 ? 29.825 -3.104 -29.108 1.00 87.75 251 TYR A O 1
ATOM 1956 N N . ASP A 1 252 ? 31.758 -4.217 -28.928 1.00 87.19 252 ASP A N 1
ATOM 1957 C CA . ASP A 1 252 ? 31.320 -5.418 -29.655 1.00 87.19 252 ASP A CA 1
ATOM 1958 C C . ASP A 1 252 ? 30.081 -6.106 -29.049 1.00 87.19 252 ASP A C 1
ATOM 1960 O O . ASP A 1 252 ? 29.226 -6.612 -29.775 1.00 87.19 252 ASP A O 1
ATOM 1964 N N . LEU A 1 253 ? 29.956 -6.122 -27.715 1.00 90.12 253 LEU A N 1
ATOM 1965 C CA . LEU A 1 253 ? 28.812 -6.730 -27.025 1.00 90.12 253 LEU A CA 1
ATOM 1966 C C . LEU A 1 253 ? 27.565 -5.856 -27.161 1.00 90.12 253 LEU A C 1
ATOM 1968 O O . LEU A 1 253 ? 26.471 -6.377 -27.374 1.00 90.12 253 LEU A O 1
ATOM 1972 N N . SER A 1 254 ? 27.726 -4.535 -27.065 1.00 89.75 254 SER A N 1
ATOM 1973 C CA . SER A 1 254 ? 26.625 -3.593 -27.262 1.00 89.75 254 SER A CA 1
ATOM 1974 C C . SER A 1 254 ? 26.136 -3.612 -28.714 1.00 89.75 254 SER A C 1
ATOM 1976 O O . SER A 1 254 ? 24.928 -3.605 -28.929 1.00 89.75 254 SER A O 1
ATOM 1978 N N . ASN A 1 255 ? 27.033 -3.727 -29.702 1.00 88.56 255 ASN A N 1
ATOM 1979 C CA . ASN A 1 255 ? 26.667 -3.927 -31.110 1.00 88.56 255 ASN A CA 1
ATOM 1980 C C . ASN A 1 255 ? 25.961 -5.270 -31.354 1.00 88.56 255 ASN A C 1
ATOM 1982 O O . ASN A 1 255 ? 24.994 -5.327 -32.111 1.00 88.56 255 ASN A O 1
ATOM 1986 N N . HIS A 1 256 ? 26.385 -6.350 -30.690 1.00 90.75 256 HIS A N 1
ATOM 1987 C CA . HIS A 1 256 ? 25.690 -7.635 -30.803 1.00 90.75 256 HIS A CA 1
ATOM 1988 C C . HIS A 1 256 ? 24.265 -7.570 -30.227 1.00 90.75 256 HIS A C 1
ATOM 1990 O O . HIS A 1 256 ? 23.324 -8.066 -30.842 1.00 90.75 256 HIS A O 1
ATOM 1996 N N . ALA A 1 257 ? 24.081 -6.893 -29.087 1.00 91.88 257 ALA A N 1
ATOM 1997 C CA . ALA A 1 257 ? 22.753 -6.619 -28.542 1.00 91.88 257 ALA A CA 1
ATOM 1998 C C . ALA A 1 257 ? 21.926 -5.694 -29.459 1.00 91.88 257 ALA A C 1
ATOM 2000 O O . ALA A 1 257 ? 20.747 -5.969 -29.677 1.00 91.88 257 ALA A O 1
ATOM 2001 N N . LYS A 1 258 ? 22.545 -4.654 -30.042 1.00 90.38 258 LYS A N 1
ATOM 2002 C CA . LYS A 1 258 ? 21.924 -3.724 -31.004 1.00 90.38 258 LYS A CA 1
ATOM 2003 C C . LYS A 1 258 ? 21.282 -4.479 -32.165 1.00 90.38 258 LYS A C 1
ATOM 2005 O O . LYS A 1 258 ? 20.093 -4.314 -32.404 1.00 90.38 258 LYS A O 1
ATOM 2010 N N . ALA A 1 259 ? 22.031 -5.385 -32.798 1.00 88.56 259 ALA A N 1
ATOM 2011 C CA . ALA A 1 259 ? 21.556 -6.170 -33.936 1.00 88.56 259 ALA A CA 1
ATOM 2012 C C . ALA A 1 259 ? 20.290 -6.994 -33.621 1.00 88.56 259 ALA A C 1
ATOM 2014 O O . ALA A 1 259 ? 19.380 -7.054 -34.447 1.00 88.56 259 ALA A O 1
ATOM 2015 N N . TYR A 1 260 ? 20.181 -7.582 -32.421 1.00 91.75 260 TYR A N 1
ATOM 2016 C CA . TYR A 1 260 ? 18.947 -8.260 -32.001 1.00 91.75 260 TYR A CA 1
ATOM 2017 C C . TYR A 1 260 ? 17.786 -7.288 -31.768 1.00 91.75 260 TYR A C 1
ATOM 2019 O O . TYR A 1 260 ? 16.658 -7.593 -32.145 1.00 91.75 260 TYR A O 1
ATOM 2027 N N . LEU A 1 261 ? 18.038 -6.142 -31.128 1.00 92.19 261 LEU A N 1
ATOM 2028 C CA . LEU A 1 261 ? 16.994 -5.169 -30.791 1.00 92.19 261 LEU A CA 1
ATOM 2029 C C . LEU A 1 261 ? 16.452 -4.452 -32.039 1.00 92.19 261 LEU A C 1
ATOM 2031 O O . LEU A 1 261 ? 15.240 -4.295 -32.166 1.00 92.19 261 LEU A O 1
ATOM 2035 N N . GLU A 1 262 ? 17.319 -4.081 -32.980 1.00 89.69 262 GLU A N 1
ATOM 2036 C CA . GLU A 1 262 ? 16.935 -3.477 -34.264 1.00 89.69 262 GLU A CA 1
ATOM 2037 C C . GLU A 1 262 ? 16.258 -4.496 -35.190 1.00 89.69 262 GLU A C 1
ATOM 2039 O O . GLU A 1 262 ? 15.264 -4.178 -35.837 1.00 89.69 262 GLU A O 1
ATOM 2044 N N .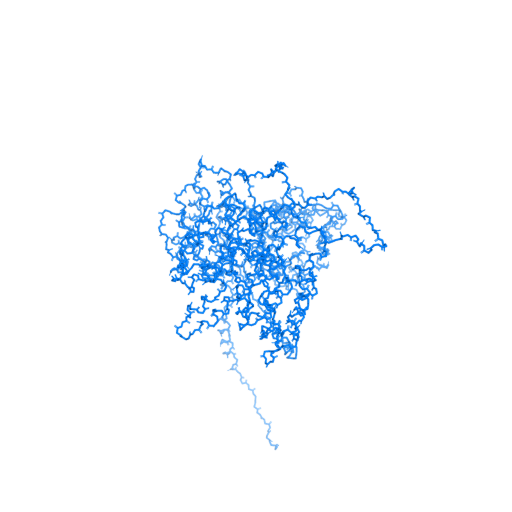 GLY A 1 263 ? 16.717 -5.753 -35.181 1.00 85.50 263 GLY A N 1
ATOM 2045 C CA . GLY A 1 263 ? 16.086 -6.868 -35.896 1.00 85.50 263 GLY A CA 1
ATOM 2046 C C . GLY A 1 263 ? 14.791 -7.402 -35.266 1.00 85.50 263 GLY A C 1
ATOM 2047 O O . GLY A 1 263 ? 14.351 -8.490 -35.632 1.00 85.50 263 GLY A O 1
ATOM 2048 N N . GLY A 1 264 ? 14.205 -6.712 -34.278 1.00 85.56 264 GLY A N 1
ATOM 2049 C CA . GLY A 1 264 ? 12.952 -7.109 -33.616 1.00 85.56 264 GLY A CA 1
ATOM 2050 C C . GLY A 1 264 ? 13.039 -8.350 -32.712 1.00 85.56 264 GLY A C 1
ATOM 2051 O O . GLY A 1 264 ? 12.046 -8.753 -32.106 1.00 85.56 264 GLY A O 1
ATOM 2052 N N . GLN A 1 265 ? 14.220 -8.953 -32.558 1.00 90.38 265 GLN A N 1
ATOM 2053 C CA . GLN A 1 265 ? 14.465 -10.150 -31.748 1.00 90.38 265 GLN A CA 1
ATOM 2054 C C . GLN A 1 265 ? 14.646 -9.802 -30.260 1.00 90.38 265 GLN A C 1
ATOM 2056 O O . GLN A 1 265 ? 15.637 -10.166 -29.622 1.00 90.38 265 GLN A O 1
ATOM 2061 N N . TYR A 1 266 ? 13.664 -9.101 -29.685 1.00 92.62 266 TYR A N 1
ATOM 2062 C CA . TYR A 1 266 ? 13.733 -8.549 -28.325 1.00 92.62 266 TYR A CA 1
ATOM 2063 C C . TYR A 1 266 ? 14.007 -9.602 -27.243 1.00 92.62 266 TYR A C 1
ATOM 2065 O O . TYR A 1 266 ? 14.712 -9.312 -26.281 1.00 92.62 266 TYR A O 1
ATOM 2073 N N . VAL A 1 267 ? 13.489 -10.826 -27.407 1.00 93.56 267 VAL A N 1
ATOM 2074 C CA . VAL A 1 267 ? 13.755 -11.944 -26.484 1.00 93.56 267 VAL A CA 1
ATOM 2075 C C . VAL A 1 267 ? 15.253 -12.247 -26.444 1.00 93.56 267 VAL A C 1
ATOM 2077 O O . VAL A 1 267 ? 15.867 -12.128 -25.389 1.00 93.56 267 VAL A O 1
ATOM 2080 N N . SER A 1 268 ? 15.856 -12.541 -27.601 1.00 93.62 268 SER A N 1
ATOM 2081 C CA . SER A 1 268 ? 17.290 -12.826 -27.740 1.00 93.62 268 SER A CA 1
ATOM 2082 C C . SER A 1 268 ? 18.154 -11.669 -27.234 1.00 93.62 268 SER A C 1
ATOM 2084 O O . SER A 1 268 ? 19.102 -11.894 -26.483 1.00 93.62 268 SER A O 1
ATOM 2086 N N . GLY A 1 269 ? 17.800 -10.429 -27.593 1.00 95.25 269 GLY A N 1
ATOM 2087 C CA . GLY A 1 269 ? 18.522 -9.229 -27.167 1.00 95.25 269 GLY A CA 1
ATOM 2088 C C . GLY A 1 269 ? 18.530 -9.049 -25.647 1.00 95.25 269 GLY A C 1
ATOM 2089 O O . GLY A 1 269 ? 19.596 -8.892 -25.050 1.00 95.25 269 GLY A O 1
ATOM 2090 N N . TYR A 1 270 ? 17.366 -9.124 -24.994 1.00 96.69 270 TYR A N 1
ATOM 2091 C CA . TYR A 1 270 ? 17.277 -8.926 -23.545 1.00 96.69 270 TYR A CA 1
ATOM 2092 C C . TYR A 1 270 ? 17.714 -10.144 -22.723 1.00 96.69 270 TYR A C 1
ATOM 2094 O O . TYR A 1 270 ? 18.292 -9.943 -21.657 1.00 96.69 270 TYR A O 1
ATOM 2102 N N . ASP A 1 271 ? 17.555 -11.381 -23.206 1.00 95.62 271 ASP A N 1
ATOM 2103 C CA . ASP A 1 271 ? 18.133 -12.564 -22.548 1.00 95.62 271 ASP A CA 1
ATOM 2104 C C . ASP A 1 271 ? 19.671 -12.583 -22.640 1.00 95.62 271 ASP A C 1
ATOM 2106 O O . ASP A 1 271 ? 20.348 -12.994 -21.690 1.00 95.62 271 ASP A O 1
ATOM 2110 N N . PHE A 1 272 ? 20.252 -12.065 -23.728 1.00 95.62 272 PHE A N 1
ATOM 2111 C CA . PHE A 1 272 ? 21.697 -11.844 -23.840 1.00 95.62 272 PHE A CA 1
ATOM 2112 C C . PHE A 1 272 ? 22.189 -10.778 -22.848 1.00 95.62 272 PHE A C 1
ATOM 2114 O O . PHE A 1 272 ? 23.104 -11.048 -22.065 1.00 95.62 272 PHE A O 1
ATOM 2121 N N . LEU A 1 273 ? 21.550 -9.602 -22.804 1.00 95.12 273 LEU A N 1
ATOM 2122 C CA . LEU A 1 273 ? 21.892 -8.540 -21.845 1.00 95.12 273 LEU A CA 1
ATOM 2123 C C . LEU A 1 273 ? 21.699 -8.987 -20.384 1.00 95.12 273 LEU A C 1
ATOM 2125 O O . LEU A 1 273 ? 22.554 -8.716 -19.539 1.00 95.12 273 LEU A O 1
ATOM 2129 N N . TYR A 1 274 ? 20.632 -9.737 -20.090 1.00 94.06 274 TYR A N 1
ATOM 2130 C CA . TYR A 1 274 ? 20.414 -10.383 -18.793 1.00 94.06 274 TYR A CA 1
ATOM 2131 C C . TYR A 1 274 ? 21.560 -11.332 -18.444 1.00 94.06 274 TYR A C 1
ATOM 2133 O O . TYR A 1 274 ? 22.102 -11.256 -17.345 1.00 94.06 274 TYR A O 1
ATOM 2141 N N . SER A 1 275 ? 21.990 -12.180 -19.381 1.00 92.38 275 SER A N 1
ATOM 2142 C CA . SER A 1 275 ? 23.091 -13.125 -19.156 1.00 92.38 275 SER A CA 1
ATOM 2143 C C . SER A 1 275 ? 24.416 -12.411 -18.857 1.00 92.38 275 SER A C 1
ATOM 2145 O O . SER A 1 275 ? 25.135 -12.807 -17.938 1.00 92.38 275 SER A O 1
ATOM 2147 N N . LEU A 1 276 ? 24.715 -11.318 -19.570 1.00 91.88 276 LEU A N 1
ATOM 2148 C CA . LEU A 1 276 ? 25.892 -10.473 -19.323 1.00 91.88 276 LEU A CA 1
ATOM 2149 C C . LEU A 1 276 ? 25.858 -9.782 -17.946 1.00 91.88 276 LEU A C 1
ATOM 2151 O O . LEU A 1 276 ? 26.905 -9.607 -17.314 1.00 91.88 276 LEU A O 1
ATOM 2155 N N . LEU A 1 277 ? 24.669 -9.410 -17.467 1.00 90.19 277 LEU A N 1
ATOM 2156 C CA . LEU A 1 277 ? 24.479 -8.764 -16.169 1.00 90.19 277 LEU A CA 1
ATOM 2157 C C . LEU A 1 277 ? 24.411 -9.758 -15.000 1.00 90.19 277 LEU A C 1
ATOM 2159 O O . LEU A 1 277 ? 24.888 -9.434 -13.914 1.00 90.19 277 LEU A O 1
ATOM 2163 N N . ALA A 1 278 ? 23.861 -10.958 -15.200 1.00 87.12 278 ALA A N 1
ATOM 2164 C CA . ALA A 1 278 ? 23.653 -11.975 -14.165 1.00 87.12 278 ALA A CA 1
ATOM 2165 C C . ALA A 1 278 ? 24.842 -12.943 -13.986 1.00 87.12 278 ALA A C 1
ATOM 2167 O O . ALA A 1 278 ? 24.918 -13.652 -12.977 1.00 87.12 278 ALA A O 1
ATOM 2168 N N . ALA A 1 279 ? 25.796 -12.978 -14.925 1.00 83.56 279 ALA A N 1
ATOM 2169 C CA . ALA A 1 279 ? 26.963 -13.861 -14.867 1.00 83.56 279 ALA A CA 1
ATOM 2170 C C . ALA A 1 279 ? 27.775 -13.701 -13.562 1.00 83.56 279 ALA A C 1
ATOM 2172 O O . ALA A 1 279 ? 28.173 -12.597 -13.180 1.00 83.56 279 ALA A O 1
ATOM 2173 N N . GLY A 1 280 ? 28.043 -14.812 -12.868 1.00 73.06 280 GLY A N 1
ATOM 2174 C CA . GLY A 1 280 ? 28.836 -14.832 -11.630 1.00 73.06 280 GLY A CA 1
ATOM 2175 C C . GLY A 1 280 ? 28.107 -14.365 -10.359 1.00 73.06 280 GLY A C 1
ATOM 2176 O O . GLY A 1 280 ? 28.741 -14.241 -9.315 1.00 73.06 280 GLY A O 1
ATOM 2177 N N . THR A 1 281 ? 26.792 -14.126 -10.402 1.00 71.75 281 THR A N 1
ATOM 2178 C CA . THR A 1 281 ? 25.999 -13.725 -9.218 1.00 71.75 281 THR A CA 1
ATOM 2179 C C . THR A 1 281 ? 25.996 -14.779 -8.104 1.00 71.75 281 THR A C 1
ATOM 2181 O O . THR A 1 281 ? 26.188 -14.437 -6.940 1.00 71.75 281 THR A O 1
ATOM 2184 N N . SER A 1 282 ? 25.860 -16.065 -8.445 1.00 65.88 282 SER A N 1
ATOM 2185 C CA . SER A 1 282 ? 25.793 -17.188 -7.490 1.00 65.88 282 SER A CA 1
ATOM 2186 C C . SER A 1 282 ? 27.088 -17.473 -6.715 1.00 65.88 282 SER A C 1
ATOM 2188 O O . SER A 1 282 ? 27.061 -18.225 -5.742 1.00 65.88 282 SER A O 1
ATOM 2190 N N . ILE A 1 283 ? 28.211 -16.884 -7.135 1.00 65.12 283 ILE A N 1
ATOM 2191 C CA . ILE A 1 283 ? 29.548 -17.061 -6.540 1.00 65.12 283 ILE A CA 1
ATOM 2192 C C . ILE A 1 283 ? 30.120 -15.760 -5.954 1.00 65.12 283 ILE A C 1
ATOM 2194 O O . ILE A 1 283 ? 31.257 -15.742 -5.484 1.00 65.12 283 ILE A O 1
ATOM 2198 N N . SER A 1 284 ? 29.349 -14.669 -5.978 1.00 61.69 284 SER A N 1
ATOM 2199 C CA . SER A 1 284 ? 29.775 -13.367 -5.463 1.00 61.69 284 SER A CA 1
ATOM 2200 C C . SER A 1 284 ? 29.752 -13.331 -3.933 1.00 61.69 284 SER A C 1
ATOM 2202 O O . SER A 1 284 ? 28.837 -13.852 -3.296 1.00 61.69 284 SER A O 1
ATOM 2204 N N . THR A 1 285 ? 30.761 -12.699 -3.331 1.00 66.38 285 THR A N 1
ATOM 2205 C CA . THR A 1 285 ? 30.879 -12.524 -1.872 1.00 66.38 285 THR A CA 1
ATOM 2206 C C . THR A 1 285 ? 31.312 -11.090 -1.557 1.00 66.38 285 THR A C 1
ATOM 2208 O O . THR A 1 285 ? 31.938 -10.462 -2.413 1.00 66.38 285 THR A O 1
ATOM 2211 N N . PRO A 1 286 ? 31.074 -10.550 -0.345 1.00 65.94 286 PRO A N 1
ATOM 2212 C CA . PRO A 1 286 ? 31.380 -9.142 -0.076 1.00 65.94 286 PRO A CA 1
ATOM 2213 C C . PRO A 1 286 ? 32.887 -8.846 -0.061 1.00 65.94 286 PRO A C 1
ATOM 2215 O O . PRO A 1 286 ? 33.285 -7.697 -0.199 1.00 65.94 286 PRO A O 1
ATOM 2218 N N . ALA A 1 287 ? 33.729 -9.876 0.087 1.00 65.31 287 ALA A N 1
ATOM 2219 C CA . ALA A 1 287 ? 35.184 -9.759 0.003 1.00 65.31 287 ALA A CA 1
ATOM 2220 C C . ALA A 1 287 ? 35.722 -9.836 -1.441 1.00 65.31 287 ALA A C 1
ATOM 2222 O O . ALA A 1 287 ? 36.843 -9.402 -1.692 1.00 65.31 287 ALA A O 1
ATOM 2223 N N . GLN A 1 288 ? 34.952 -10.406 -2.376 1.00 68.94 288 GLN A N 1
ATOM 2224 C CA . GLN A 1 288 ? 35.305 -10.545 -3.794 1.00 68.94 288 GLN A CA 1
ATOM 2225 C C . GLN A 1 288 ? 34.036 -10.423 -4.659 1.00 68.94 288 GLN A C 1
ATOM 2227 O O . GLN A 1 288 ? 33.423 -11.440 -5.008 1.00 68.94 288 GLN A O 1
ATOM 2232 N N . PRO A 1 289 ? 33.600 -9.190 -4.978 1.00 72.94 289 PRO A N 1
ATOM 2233 C CA . PRO A 1 289 ? 32.435 -8.970 -5.821 1.00 72.94 289 PRO A CA 1
ATOM 2234 C C . PRO A 1 289 ? 32.789 -9.161 -7.303 1.00 72.94 289 PRO A C 1
ATOM 2236 O O . PRO A 1 289 ? 33.683 -8.503 -7.837 1.00 72.94 289 PRO A O 1
ATOM 2239 N N . TYR A 1 290 ? 32.067 -10.043 -7.996 1.00 78.62 290 TYR A N 1
ATOM 2240 C CA . TYR A 1 290 ? 32.200 -10.189 -9.451 1.00 78.62 290 TYR A CA 1
ATOM 2241 C C . TYR A 1 290 ? 31.492 -9.032 -10.155 1.00 78.62 290 TYR A C 1
ATOM 2243 O O . TYR A 1 290 ? 30.318 -8.792 -9.871 1.00 78.62 290 TYR A O 1
ATOM 2251 N N . MET A 1 291 ? 32.152 -8.362 -11.104 1.00 83.00 291 MET A N 1
ATOM 2252 C CA . MET A 1 291 ? 31.523 -7.257 -11.834 1.00 83.00 291 MET A CA 1
ATOM 2253 C C . MET A 1 291 ? 30.473 -7.740 -12.840 1.00 83.00 291 MET A C 1
ATOM 2255 O O . MET A 1 291 ? 30.731 -8.653 -13.625 1.00 83.00 291 MET A O 1
ATOM 2259 N N . GLY A 1 292 ? 29.302 -7.100 -12.835 1.00 86.62 292 GLY A N 1
ATOM 2260 C CA . GLY A 1 292 ? 28.281 -7.269 -13.875 1.00 86.62 292 GLY A CA 1
ATOM 2261 C C . GLY A 1 292 ? 28.514 -6.337 -15.064 1.00 86.62 292 GLY A C 1
ATOM 2262 O O . GLY A 1 292 ? 29.158 -5.296 -14.914 1.00 86.62 292 GLY A O 1
ATOM 2263 N N . ARG A 1 293 ? 27.984 -6.686 -16.243 1.00 90.06 293 ARG A N 1
ATOM 2264 C CA . ARG A 1 293 ? 27.982 -5.785 -17.405 1.00 90.06 293 ARG A CA 1
ATOM 2265 C C . ARG A 1 293 ? 26.620 -5.110 -17.577 1.00 90.06 293 ARG A C 1
ATOM 2267 O O . ARG A 1 293 ? 25.617 -5.801 -17.732 1.00 90.06 293 ARG A O 1
ATOM 2274 N N . LEU A 1 294 ? 26.598 -3.780 -17.543 1.00 92.31 294 LEU A N 1
ATOM 2275 C CA . LEU A 1 294 ? 25.401 -2.951 -17.724 1.00 92.31 294 LEU A CA 1
ATOM 2276 C C . LEU A 1 294 ? 25.301 -2.481 -19.185 1.00 92.31 294 LEU A C 1
ATOM 2278 O O . LEU A 1 294 ? 26.320 -2.142 -19.784 1.00 92.31 294 LEU A O 1
ATOM 2282 N N . ALA A 1 295 ? 24.096 -2.499 -19.759 1.00 93.56 295 ALA A N 1
ATOM 2283 C CA . ALA A 1 295 ? 23.852 -2.041 -21.128 1.00 93.56 295 ALA A CA 1
ATOM 2284 C C . ALA A 1 295 ? 23.888 -0.500 -21.238 1.00 93.56 295 ALA A C 1
ATOM 2286 O O . ALA A 1 295 ? 23.730 0.175 -20.219 1.00 93.56 295 ALA A O 1
ATOM 2287 N N . PRO A 1 296 ? 24.031 0.064 -22.455 1.00 93.50 296 PRO A N 1
ATOM 2288 C CA . PRO A 1 296 ? 23.957 1.507 -22.670 1.00 93.50 296 PRO A CA 1
ATOM 2289 C C . PRO A 1 296 ? 22.595 2.097 -22.247 1.00 93.50 296 PRO A C 1
ATOM 2291 O O . PRO A 1 296 ? 21.574 1.406 -22.375 1.00 93.50 296 PRO A O 1
ATOM 2294 N N . PRO A 1 297 ? 22.541 3.376 -21.826 1.00 93.06 297 PRO A N 1
ATOM 2295 C CA . PRO A 1 297 ? 21.317 4.052 -21.384 1.00 93.06 297 PRO A CA 1
ATOM 2296 C C . PRO A 1 297 ? 20.124 3.878 -22.330 1.00 93.06 297 PRO A C 1
ATOM 2298 O O . PRO A 1 297 ? 19.049 3.461 -21.898 1.00 93.06 297 PRO A O 1
ATOM 2301 N N . ALA A 1 298 ? 20.320 4.071 -23.639 1.00 91.75 298 ALA A N 1
ATOM 2302 C CA . ALA A 1 298 ? 19.263 3.934 -24.645 1.00 91.75 298 ALA A CA 1
ATOM 2303 C C . ALA A 1 298 ? 18.614 2.534 -24.686 1.00 91.75 298 ALA A C 1
ATOM 2305 O O . ALA A 1 298 ? 17.438 2.399 -25.025 1.00 91.75 298 ALA A O 1
ATOM 2306 N N . TYR A 1 299 ? 19.342 1.477 -24.312 1.00 94.81 299 TYR A N 1
ATOM 2307 C CA . TYR A 1 299 ? 18.849 0.097 -24.385 1.00 94.81 299 TYR A CA 1
ATOM 2308 C C . TYR A 1 299 ? 17.971 -0.219 -23.165 1.00 94.81 299 TYR A C 1
ATOM 2310 O O . TYR A 1 299 ? 16.995 -0.968 -23.271 1.00 94.81 299 TYR A O 1
ATOM 2318 N N . ILE A 1 300 ? 18.297 0.402 -22.025 1.00 95.38 300 ILE A N 1
ATOM 2319 C CA . ILE A 1 300 ? 17.518 0.406 -20.781 1.00 95.38 300 ILE A CA 1
ATOM 2320 C C . ILE A 1 300 ? 16.261 1.283 -20.957 1.00 95.38 300 ILE A C 1
ATOM 2322 O O . ILE A 1 300 ? 15.156 0.860 -20.604 1.00 95.38 300 ILE A O 1
ATOM 2326 N N . ALA A 1 301 ? 16.397 2.454 -21.590 1.00 94.69 301 ALA A N 1
ATOM 2327 C CA . ALA A 1 301 ? 15.289 3.342 -21.949 1.00 94.69 301 ALA A CA 1
ATOM 2328 C C . ALA A 1 301 ? 14.274 2.647 -22.877 1.00 94.69 301 ALA A C 1
ATOM 2330 O O . ALA A 1 301 ? 13.058 2.698 -22.640 1.00 94.69 301 ALA A O 1
ATOM 2331 N N . PHE A 1 302 ? 14.773 1.941 -23.900 1.00 95.19 302 PHE A N 1
ATOM 2332 C CA . PHE A 1 302 ? 13.955 1.149 -24.818 1.00 95.19 302 PHE A CA 1
ATOM 2333 C C . PHE A 1 302 ? 13.292 -0.043 -24.117 1.00 95.19 302 PHE A C 1
ATOM 2335 O O . PHE A 1 302 ? 12.096 -0.258 -24.310 1.00 95.19 302 PHE A O 1
ATOM 2342 N N . ALA A 1 303 ? 14.006 -0.744 -23.225 1.00 96.25 303 ALA A N 1
ATOM 2343 C CA . ALA A 1 303 ? 13.430 -1.830 -22.426 1.00 96.25 303 ALA A CA 1
ATOM 2344 C C . ALA A 1 303 ? 12.214 -1.342 -21.626 1.00 96.25 303 ALA A C 1
ATOM 2346 O O . ALA A 1 303 ? 11.163 -1.979 -21.636 1.00 96.25 303 ALA A O 1
ATOM 2347 N N . SER A 1 304 ? 12.338 -0.176 -20.983 1.00 96.00 304 SER A N 1
ATOM 2348 C CA . SER A 1 304 ? 11.256 0.441 -20.211 1.00 96.00 304 SER A CA 1
ATOM 2349 C C . SER A 1 304 ? 10.053 0.811 -21.087 1.00 96.00 304 SER A C 1
ATOM 2351 O O . SER A 1 304 ? 8.917 0.508 -20.722 1.00 96.00 304 SER A O 1
ATOM 2353 N N . SER A 1 305 ? 10.288 1.371 -22.280 1.00 95.25 305 SER A N 1
ATOM 2354 C CA . SER A 1 305 ? 9.216 1.652 -23.250 1.00 95.25 305 SER A CA 1
ATOM 2355 C C . SER A 1 305 ? 8.496 0.372 -23.698 1.00 95.25 305 SER A C 1
ATOM 2357 O O . SER A 1 305 ? 7.266 0.310 -23.678 1.00 95.25 305 SER A O 1
ATOM 2359 N N . LEU A 1 306 ? 9.254 -0.678 -24.033 1.00 94.00 306 LEU A N 1
ATOM 2360 C CA . LEU A 1 306 ? 8.735 -1.945 -24.554 1.00 94.00 306 LEU A CA 1
ATOM 2361 C C . LEU A 1 306 ? 7.824 -2.683 -23.554 1.00 94.00 306 LEU A C 1
ATOM 2363 O O . LEU A 1 306 ? 6.880 -3.355 -23.966 1.00 94.00 306 LEU A O 1
ATOM 2367 N N . VAL A 1 307 ? 8.055 -2.539 -22.242 1.00 95.31 307 VAL A N 1
ATOM 2368 C CA . VAL A 1 307 ? 7.205 -3.146 -21.195 1.00 95.31 307 VAL A CA 1
ATOM 2369 C C . VAL A 1 307 ? 5.754 -2.649 -21.256 1.00 95.31 307 VAL A C 1
ATOM 2371 O O . VAL A 1 307 ? 4.841 -3.432 -20.955 1.00 95.31 307 VAL A O 1
ATOM 2374 N N . ALA A 1 308 ? 5.548 -1.383 -21.635 1.00 93.56 308 ALA A N 1
ATOM 2375 C CA . ALA A 1 308 ? 4.250 -0.710 -21.648 1.00 93.56 308 ALA A CA 1
ATOM 2376 C C . ALA A 1 308 ? 3.645 -0.531 -23.056 1.00 93.56 308 ALA A C 1
ATOM 2378 O O . ALA A 1 308 ? 2.416 -0.482 -23.163 1.00 93.56 308 ALA A O 1
ATOM 2379 N N . ASP A 1 309 ? 4.456 -0.471 -24.121 1.00 92.00 309 ASP A N 1
ATOM 2380 C CA . ASP A 1 309 ? 4.006 -0.185 -25.494 1.00 92.00 309 ASP A CA 1
ATOM 2381 C C . ASP A 1 309 ? 2.841 -1.108 -25.931 1.00 92.00 309 ASP A C 1
ATOM 2383 O O . ASP A 1 309 ? 2.981 -2.342 -25.932 1.00 92.00 309 ASP A O 1
ATOM 2387 N N . PRO A 1 310 ? 1.663 -0.558 -26.297 1.00 90.75 310 PRO A N 1
ATOM 2388 C CA . PRO A 1 310 ? 0.507 -1.348 -26.706 1.00 90.75 310 PRO A CA 1
ATOM 2389 C C . PRO A 1 310 ? 0.752 -2.192 -27.964 1.00 90.75 310 PRO A C 1
ATOM 2391 O O . PRO A 1 310 ? 0.141 -3.257 -28.054 1.00 90.75 310 PRO A O 1
ATOM 2394 N N . LYS A 1 311 ? 1.637 -1.788 -28.894 1.00 88.38 311 LYS A N 1
ATOM 2395 C CA . LYS A 1 311 ? 1.953 -2.535 -30.131 1.00 88.38 311 LYS A CA 1
ATOM 2396 C C . LYS A 1 311 ? 2.452 -3.944 -29.817 1.00 88.38 311 LYS A C 1
ATOM 2398 O O . LYS A 1 311 ? 1.994 -4.907 -30.424 1.00 88.38 311 LYS A O 1
ATOM 2403 N N . PHE A 1 312 ? 3.346 -4.066 -28.839 1.00 86.94 312 PHE A N 1
ATOM 2404 C CA . PHE A 1 312 ? 3.951 -5.341 -28.436 1.00 86.94 312 PHE A CA 1
ATOM 2405 C C . PHE A 1 312 ? 3.213 -6.013 -27.271 1.00 86.94 312 PHE A C 1
ATOM 2407 O O . PHE A 1 312 ? 3.443 -7.186 -26.982 1.00 86.94 312 PHE A O 1
ATOM 2414 N N . THR A 1 313 ? 2.306 -5.284 -26.612 1.00 88.62 313 THR A N 1
ATOM 2415 C CA . THR A 1 313 ? 1.518 -5.785 -25.484 1.00 88.62 313 THR A CA 1
ATOM 2416 C C . THR A 1 313 ? 0.042 -5.974 -25.841 1.00 88.62 313 THR A C 1
ATOM 2418 O O . THR A 1 313 ? -0.330 -6.993 -26.415 1.00 88.62 313 THR A O 1
ATOM 2421 N N . THR A 1 314 ? -0.831 -5.038 -25.483 1.00 85.19 314 THR A N 1
ATOM 2422 C CA . THR A 1 314 ? -2.289 -5.247 -25.450 1.00 85.19 314 THR A CA 1
ATOM 2423 C C . THR A 1 314 ? -2.987 -5.203 -26.807 1.00 85.19 314 THR A C 1
ATOM 2425 O O . THR A 1 314 ? -4.113 -5.682 -26.896 1.00 85.19 314 THR A O 1
ATOM 2428 N N . LYS A 1 315 ? -2.352 -4.657 -27.852 1.00 84.81 315 LYS A N 1
ATOM 2429 C CA . LYS A 1 315 ? -2.863 -4.712 -29.234 1.00 84.81 315 LYS A CA 1
ATOM 2430 C C . LYS A 1 315 ? -2.318 -5.899 -30.030 1.00 84.81 315 LYS A C 1
ATOM 2432 O O . LYS A 1 315 ? -2.898 -6.236 -31.061 1.00 84.81 315 LYS A O 1
ATOM 2437 N N . SER A 1 316 ? -1.247 -6.552 -29.568 1.00 81.00 316 SER A N 1
ATOM 2438 C CA . SER A 1 316 ? -0.722 -7.734 -30.251 1.00 81.00 316 SER A CA 1
ATOM 2439 C C . SER A 1 316 ? -1.637 -8.944 -30.067 1.00 81.00 316 SER A C 1
ATOM 2441 O O . SER A 1 316 ? -2.084 -9.248 -28.960 1.00 81.00 316 SER A O 1
ATOM 2443 N N . ARG A 1 317 ? -1.874 -9.666 -31.166 1.00 69.75 317 ARG A N 1
ATOM 2444 C CA . ARG A 1 317 ? -2.630 -10.929 -31.185 1.00 69.75 317 ARG A CA 1
ATOM 2445 C C . ARG A 1 317 ? -1.765 -12.149 -30.890 1.00 69.75 317 ARG A C 1
ATOM 2447 O O . ARG A 1 317 ? -2.288 -13.173 -30.457 1.00 69.75 317 ARG A O 1
ATOM 2454 N N . SER A 1 318 ? -0.457 -12.058 -31.129 1.00 75.88 318 SER A N 1
ATOM 2455 C CA . SER A 1 318 ? 0.457 -13.177 -30.910 1.00 75.88 318 SER A CA 1
ATOM 2456 C C . SER A 1 318 ? 0.915 -13.226 -29.457 1.00 75.88 318 SER A C 1
ATOM 2458 O O . SER A 1 318 ? 1.487 -12.265 -28.944 1.00 75.88 318 SER A O 1
ATOM 2460 N N . ARG A 1 319 ? 0.751 -14.390 -28.817 1.00 70.50 319 ARG A N 1
ATOM 2461 C CA . ARG A 1 319 ? 1.318 -14.667 -27.485 1.00 70.50 319 ARG A CA 1
ATOM 2462 C C . ARG A 1 319 ? 2.849 -14.636 -27.475 1.00 70.50 319 ARG A C 1
ATOM 2464 O O . ARG A 1 319 ? 3.442 -14.469 -26.414 1.00 70.50 319 ARG A O 1
ATOM 2471 N N . ASP A 1 320 ? 3.488 -14.792 -28.634 1.00 75.19 320 ASP A N 1
ATOM 2472 C CA . ASP A 1 320 ? 4.943 -14.706 -28.748 1.00 75.19 320 ASP A CA 1
ATOM 2473 C C . ASP A 1 320 ? 5.441 -13.259 -28.709 1.00 75.19 320 ASP A C 1
ATOM 2475 O O . ASP A 1 320 ? 6.538 -13.017 -28.208 1.00 75.19 320 ASP A O 1
ATOM 2479 N N . ALA A 1 321 ? 4.619 -12.286 -29.118 1.00 75.56 321 ALA A N 1
ATOM 2480 C CA . ALA A 1 321 ? 4.971 -10.870 -29.024 1.00 75.56 321 ALA A CA 1
ATOM 2481 C C . ALA A 1 321 ? 5.160 -10.415 -27.568 1.00 75.56 321 ALA A C 1
ATOM 2483 O O . ALA A 1 321 ? 6.060 -9.626 -27.298 1.00 75.56 321 ALA A O 1
ATOM 2484 N N . HIS A 1 322 ? 4.388 -10.967 -26.620 1.00 84.31 322 HIS A N 1
ATOM 2485 C CA . HIS A 1 322 ? 4.514 -10.668 -25.184 1.00 84.31 322 HIS A CA 1
ATOM 2486 C C . HIS A 1 322 ? 5.866 -11.080 -24.591 1.00 84.31 322 HIS A C 1
ATOM 2488 O O . HIS A 1 322 ? 6.334 -10.452 -23.641 1.00 84.31 322 HIS A O 1
ATOM 2494 N N . LYS A 1 323 ? 6.541 -12.078 -25.180 1.00 89.75 323 LYS A N 1
ATOM 2495 C CA . LYS A 1 323 ? 7.836 -12.575 -24.690 1.00 89.75 323 LYS A CA 1
ATOM 2496 C C . LYS A 1 323 ? 8.927 -11.500 -24.722 1.00 89.75 323 LYS A C 1
ATOM 2498 O O . LYS A 1 323 ? 9.794 -11.509 -23.853 1.00 89.75 323 LYS A O 1
ATOM 2503 N N . GLY A 1 324 ? 8.890 -10.582 -25.693 1.00 92.31 324 GLY A N 1
ATOM 2504 C CA . GLY A 1 324 ? 9.851 -9.477 -25.816 1.00 92.31 324 GLY A CA 1
ATOM 2505 C C . GLY A 1 324 ? 9.764 -8.478 -24.651 1.00 92.31 324 GLY A C 1
ATOM 2506 O O . GLY A 1 324 ? 10.732 -8.351 -23.900 1.00 92.31 324 GLY A O 1
ATOM 2507 N N . PRO A 1 325 ? 8.603 -7.828 -24.436 1.00 93.62 325 PRO A N 1
ATOM 2508 C CA . PRO A 1 325 ? 8.310 -7.020 -23.251 1.00 93.62 325 PRO A CA 1
ATOM 2509 C C . PRO A 1 325 ? 8.587 -7.728 -21.918 1.00 93.62 325 PRO A C 1
ATOM 2511 O O . PRO A 1 325 ? 9.042 -7.091 -20.970 1.00 93.62 325 PRO A O 1
ATOM 2514 N N . ASP A 1 326 ? 8.343 -9.036 -21.823 1.00 95.00 326 ASP A N 1
ATOM 2515 C CA . ASP A 1 326 ? 8.602 -9.796 -20.594 1.00 95.00 326 ASP A CA 1
ATOM 2516 C C . ASP A 1 326 ? 10.097 -10.105 -20.390 1.00 95.00 326 ASP A C 1
ATOM 2518 O O . ASP A 1 326 ? 10.576 -10.104 -19.256 1.00 95.00 326 ASP A O 1
ATOM 2522 N N . ALA A 1 327 ? 10.873 -10.307 -21.461 1.00 95.81 327 ALA A N 1
ATOM 2523 C CA . ALA A 1 327 ? 12.336 -10.375 -21.394 1.00 95.81 327 ALA A CA 1
ATOM 2524 C C . ALA A 1 327 ? 12.949 -9.020 -20.997 1.00 95.81 327 ALA A C 1
ATOM 2526 O O . ALA A 1 327 ? 13.818 -8.974 -20.126 1.00 95.81 327 ALA A O 1
ATOM 2527 N N . ALA A 1 328 ? 12.436 -7.917 -21.551 1.00 96.75 328 ALA A N 1
ATOM 2528 C CA . ALA A 1 328 ? 12.818 -6.560 -21.163 1.00 96.75 328 ALA A CA 1
ATOM 2529 C C . ALA A 1 328 ? 12.542 -6.287 -19.673 1.00 96.75 328 ALA A C 1
ATOM 2531 O O . ALA A 1 328 ? 13.419 -5.794 -18.963 1.00 96.75 328 ALA A O 1
ATOM 2532 N N . LEU A 1 329 ? 11.367 -6.680 -19.161 1.00 96.75 329 LEU A N 1
ATOM 2533 C CA . LEU A 1 329 ? 11.041 -6.553 -17.737 1.00 96.75 329 LEU A CA 1
ATOM 2534 C C . LEU A 1 329 ? 11.980 -7.386 -16.850 1.00 96.75 329 LEU A C 1
ATOM 2536 O O . LEU A 1 329 ? 12.487 -6.871 -15.855 1.00 96.75 329 LEU A O 1
ATOM 2540 N N . ARG A 1 330 ? 12.265 -8.645 -17.223 1.00 95.81 330 ARG A N 1
ATOM 2541 C CA . ARG A 1 330 ? 13.239 -9.494 -16.507 1.00 95.81 330 ARG A CA 1
ATOM 2542 C C . ARG A 1 330 ? 14.631 -8.861 -16.475 1.00 95.81 330 ARG A C 1
ATOM 2544 O O . ARG A 1 330 ? 15.307 -8.940 -15.449 1.00 95.81 330 ARG A O 1
ATOM 2551 N N . TYR A 1 331 ? 15.055 -8.216 -17.564 1.00 96.25 331 TYR A N 1
ATOM 2552 C CA . TYR A 1 331 ? 16.322 -7.490 -17.612 1.00 96.25 331 TYR A CA 1
ATOM 2553 C C . TYR A 1 331 ? 16.335 -6.290 -16.652 1.00 96.25 331 TYR A C 1
ATOM 2555 O O . TYR A 1 331 ? 17.249 -6.175 -15.836 1.00 96.25 331 TYR A O 1
ATOM 2563 N N . LEU A 1 332 ? 15.293 -5.454 -16.664 1.00 96.31 332 LEU A N 1
ATOM 2564 C CA . LEU A 1 332 ? 15.166 -4.305 -15.758 1.00 96.31 332 LEU A CA 1
ATOM 2565 C C . LEU A 1 332 ? 15.161 -4.722 -14.275 1.00 96.31 332 LEU A C 1
ATOM 2567 O O . LEU A 1 332 ? 15.902 -4.157 -13.473 1.00 96.31 332 LEU A O 1
ATOM 2571 N N . GLN A 1 333 ? 14.420 -5.773 -13.921 1.00 94.25 333 GLN A N 1
ATOM 2572 C CA . GLN A 1 333 ? 14.407 -6.332 -12.563 1.00 94.25 333 GLN A CA 1
ATOM 2573 C C . GLN A 1 333 ? 15.777 -6.900 -12.148 1.00 94.25 333 GLN A C 1
ATOM 2575 O O . GLN A 1 333 ? 16.179 -6.796 -10.983 1.00 94.25 333 GLN A O 1
ATOM 2580 N N . CYS A 1 334 ? 16.533 -7.464 -13.098 1.00 91.50 334 CYS A N 1
ATOM 2581 C CA . CYS A 1 334 ? 17.916 -7.881 -12.872 1.00 91.50 334 CYS A CA 1
ATOM 2582 C C . CYS A 1 334 ? 18.832 -6.686 -12.581 1.00 91.50 334 CYS A C 1
ATOM 2584 O O . CYS A 1 334 ? 19.691 -6.792 -11.708 1.00 91.50 334 CYS A O 1
ATOM 2586 N N . ILE A 1 335 ? 18.640 -5.544 -13.254 1.00 92.56 335 ILE A N 1
ATOM 2587 C CA . ILE A 1 335 ? 19.368 -4.305 -12.946 1.00 92.56 335 ILE A CA 1
ATOM 2588 C C . ILE A 1 335 ? 19.067 -3.880 -11.503 1.00 92.56 335 ILE A C 1
ATOM 2590 O O . ILE A 1 335 ? 20.003 -3.839 -10.704 1.00 92.56 335 ILE A O 1
ATOM 2594 N N . CYS A 1 336 ? 17.796 -3.677 -11.128 1.00 88.19 336 CYS A N 1
ATOM 2595 C CA . CYS A 1 336 ? 17.394 -3.249 -9.774 1.00 88.19 336 CYS A CA 1
ATOM 2596 C C . CYS A 1 336 ? 18.011 -4.089 -8.641 1.00 88.19 336 CYS A C 1
ATOM 2598 O O . CYS A 1 336 ? 18.349 -3.566 -7.578 1.00 88.19 336 CYS A O 1
ATOM 2600 N N . THR A 1 337 ? 18.140 -5.400 -8.861 1.00 85.19 337 THR A N 1
ATOM 2601 C CA . THR A 1 337 ? 18.662 -6.357 -7.872 1.00 85.19 337 THR A CA 1
ATOM 2602 C C . THR A 1 337 ? 20.185 -6.514 -7.892 1.00 85.19 337 THR A C 1
ATOM 2604 O O . THR A 1 337 ? 20.749 -6.974 -6.899 1.00 85.19 337 THR A O 1
ATOM 2607 N N . THR A 1 338 ? 20.859 -6.123 -8.979 1.00 83.50 338 THR A N 1
ATOM 2608 C CA . THR A 1 338 ? 22.305 -6.337 -9.174 1.00 83.50 338 THR A CA 1
ATOM 2609 C C . THR A 1 338 ? 23.145 -5.082 -8.940 1.00 83.50 338 THR A C 1
ATOM 2611 O O . THR A 1 338 ? 24.244 -5.206 -8.402 1.00 83.50 338 THR A O 1
ATOM 2614 N N . ILE A 1 339 ? 22.676 -3.892 -9.332 1.00 84.12 339 ILE A N 1
ATOM 2615 C CA . ILE A 1 339 ? 23.529 -2.690 -9.374 1.00 84.12 339 ILE A CA 1
ATOM 2616 C C . ILE A 1 339 ? 23.791 -2.050 -8.003 1.00 84.12 339 ILE A C 1
ATOM 2618 O O . ILE A 1 339 ? 22.913 -1.977 -7.134 1.00 84.12 339 ILE A O 1
ATOM 2622 N N . ASP A 1 340 ? 25.004 -1.531 -7.829 1.00 77.56 340 ASP A N 1
ATOM 2623 C CA . ASP A 1 340 ? 25.410 -0.700 -6.698 1.00 77.56 340 ASP A CA 1
ATOM 2624 C C . ASP A 1 340 ? 25.360 0.809 -7.017 1.00 77.56 340 ASP A C 1
ATOM 2626 O O . ASP A 1 340 ? 24.967 1.227 -8.104 1.00 77.56 340 ASP A O 1
ATOM 2630 N N . GLY A 1 341 ? 25.688 1.645 -6.025 1.00 76.25 341 GLY A N 1
ATOM 2631 C CA . GLY A 1 341 ? 25.555 3.107 -6.106 1.00 76.25 341 GLY A CA 1
ATOM 2632 C C . GLY A 1 341 ? 26.263 3.772 -7.301 1.00 76.25 341 GLY A C 1
ATOM 2633 O O . GLY A 1 341 ? 25.631 4.586 -7.972 1.00 76.25 341 GLY A O 1
ATOM 2634 N N . PRO A 1 342 ? 27.527 3.428 -7.617 1.00 79.75 342 PRO A N 1
ATOM 2635 C CA . PRO A 1 342 ? 28.254 3.983 -8.763 1.00 79.75 342 PRO A CA 1
ATOM 2636 C C . PRO A 1 342 ? 27.605 3.777 -10.139 1.00 79.75 342 PRO A C 1
ATOM 2638 O O . PRO A 1 342 ? 27.958 4.493 -11.068 1.00 79.75 342 PRO A O 1
ATOM 2641 N N . ALA A 1 343 ? 26.671 2.833 -10.289 1.00 83.12 343 ALA A N 1
ATOM 2642 C CA . ALA A 1 343 ? 25.975 2.572 -11.551 1.00 83.12 343 ALA A CA 1
ATOM 2643 C C . ALA A 1 343 ? 24.786 3.517 -11.820 1.00 83.12 343 ALA A C 1
ATOM 2645 O O . ALA A 1 343 ? 24.283 3.583 -12.941 1.00 83.12 343 ALA A O 1
ATOM 2646 N N . TYR A 1 344 ? 24.301 4.230 -10.798 1.00 87.44 344 TYR A N 1
ATOM 2647 C CA . TYR A 1 344 ? 23.083 5.036 -10.903 1.00 87.44 344 TYR A CA 1
ATOM 2648 C C . TYR A 1 344 ? 23.140 6.223 -11.880 1.00 87.44 344 TYR A C 1
ATOM 2650 O O . TYR A 1 344 ? 22.091 6.504 -12.454 1.00 87.44 344 TYR A O 1
ATOM 2658 N N . PRO A 1 345 ? 24.286 6.870 -12.180 1.00 90.75 345 PRO A N 1
ATOM 2659 C CA . PRO A 1 345 ? 24.370 7.853 -13.264 1.00 90.75 345 PRO A CA 1
ATOM 2660 C C . PRO A 1 345 ? 23.872 7.319 -14.618 1.00 90.75 345 PRO A C 1
ATOM 2662 O O . PRO A 1 345 ? 23.058 7.974 -15.261 1.00 90.75 345 PRO A O 1
ATOM 2665 N N . THR A 1 346 ? 24.237 6.086 -14.993 1.00 91.19 346 THR A N 1
ATOM 2666 C CA . THR A 1 346 ? 23.755 5.422 -16.222 1.00 91.19 346 THR A CA 1
ATOM 2667 C C . THR A 1 346 ? 22.239 5.185 -16.194 1.00 91.19 346 THR A C 1
ATOM 2669 O O . THR A 1 346 ? 21.570 5.248 -17.222 1.00 91.19 346 THR A O 1
ATOM 2672 N N . ILE A 1 347 ? 21.673 4.916 -15.012 1.00 93.75 347 ILE A N 1
ATOM 2673 C CA . ILE A 1 347 ? 20.227 4.716 -14.822 1.00 93.75 347 ILE A CA 1
ATOM 2674 C C . ILE A 1 347 ? 19.463 6.044 -14.849 1.00 93.75 347 ILE A C 1
ATOM 2676 O O . ILE A 1 347 ? 18.350 6.091 -15.370 1.00 93.75 347 ILE A O 1
ATOM 2680 N N . ARG A 1 348 ? 20.060 7.122 -14.323 1.00 94.00 348 ARG A N 1
ATOM 2681 C CA . ARG A 1 348 ? 19.522 8.483 -14.432 1.00 94.00 348 ARG A CA 1
ATOM 2682 C C . ARG A 1 348 ? 19.402 8.865 -15.902 1.00 94.00 348 ARG A C 1
ATOM 2684 O O . ARG A 1 348 ? 18.308 9.183 -16.344 1.00 94.00 348 ARG A O 1
ATOM 2691 N N . GLU A 1 349 ? 20.485 8.716 -16.662 1.00 92.69 349 GLU A N 1
ATOM 2692 C CA . GLU A 1 349 ? 20.519 8.968 -18.107 1.00 92.69 349 GLU A CA 1
ATOM 2693 C C . GLU A 1 349 ? 19.532 8.090 -18.901 1.00 92.69 349 GLU A C 1
ATOM 2695 O O . GLU A 1 349 ? 18.908 8.551 -19.851 1.00 92.69 349 GLU A O 1
ATOM 2700 N N . ALA A 1 350 ? 19.327 6.832 -18.496 1.00 93.44 350 ALA A N 1
ATOM 2701 C CA . ALA A 1 350 ? 18.374 5.937 -19.154 1.00 93.44 350 ALA A CA 1
ATOM 2702 C C . ALA A 1 350 ? 16.896 6.329 -18.964 1.00 93.44 350 ALA A C 1
ATOM 2704 O O . ALA A 1 350 ? 16.047 5.868 -19.731 1.00 93.44 350 ALA A O 1
ATOM 2705 N N . PHE A 1 351 ? 16.570 7.109 -17.928 1.00 94.81 351 PHE A N 1
ATOM 2706 C CA . PHE A 1 351 ? 15.193 7.474 -17.572 1.00 94.81 351 PHE A CA 1
ATOM 2707 C C . PHE A 1 351 ? 14.939 8.994 -17.546 1.00 94.81 351 PHE A C 1
ATOM 2709 O O . PHE A 1 351 ? 13.852 9.435 -17.169 1.00 94.81 351 PHE A O 1
ATOM 2716 N N . THR A 1 352 ? 15.896 9.814 -17.986 1.00 92.19 352 THR A N 1
ATOM 2717 C CA . THR A 1 352 ? 15.640 11.217 -18.329 1.00 92.19 352 THR A CA 1
ATOM 2718 C C . THR A 1 352 ? 14.890 11.325 -19.661 1.00 92.19 352 THR A C 1
ATOM 2720 O O . THR A 1 352 ? 15.008 10.485 -20.554 1.00 92.19 352 THR A O 1
ATOM 2723 N N . PHE A 1 353 ? 14.085 12.377 -19.810 1.00 90.38 353 PHE A N 1
ATOM 2724 C CA . PHE A 1 353 ? 13.392 12.671 -21.064 1.00 90.38 353 PHE A CA 1
ATOM 2725 C C . PHE A 1 353 ? 14.381 13.315 -22.060 1.00 90.38 353 PHE A C 1
ATOM 2727 O O . PHE A 1 353 ? 15.077 14.257 -21.673 1.00 90.38 353 PHE A O 1
ATOM 2734 N N . PRO A 1 354 ? 14.454 12.863 -23.330 1.00 85.25 354 PRO A N 1
ATOM 2735 C CA . PRO A 1 354 ? 15.413 13.396 -24.301 1.00 85.25 354 PRO A CA 1
ATOM 2736 C C . PRO A 1 354 ? 15.207 14.889 -24.600 1.00 85.25 354 PRO A C 1
ATOM 2738 O O . PRO A 1 354 ? 14.125 15.290 -25.029 1.00 85.25 354 PRO A O 1
ATOM 2741 N N . GLU A 1 355 ? 16.261 15.706 -24.479 1.00 73.12 355 GLU A N 1
ATOM 2742 C CA . GLU A 1 355 ? 16.202 17.162 -24.734 1.00 73.12 355 GLU A CA 1
ATOM 2743 C C . GLU A 1 355 ? 15.695 17.522 -26.143 1.00 73.12 355 GLU A C 1
ATOM 2745 O O . GLU A 1 355 ? 15.111 18.586 -26.372 1.00 73.12 355 GLU A O 1
ATOM 2750 N N . GLU A 1 356 ? 15.912 16.628 -27.110 1.00 67.50 356 GLU A N 1
ATOM 2751 C CA . GLU A 1 356 ? 15.574 16.831 -28.520 1.00 67.50 356 GLU A CA 1
ATOM 2752 C C . GLU A 1 356 ? 14.075 17.054 -28.760 1.00 67.50 356 GLU A C 1
ATOM 2754 O O . GLU A 1 356 ? 13.712 17.699 -29.747 1.00 67.50 356 GLU A O 1
ATOM 2759 N N . ARG A 1 357 ? 13.211 16.612 -27.832 1.00 70.19 357 ARG A N 1
ATOM 2760 C CA . ARG A 1 357 ? 11.755 16.834 -27.872 1.00 70.19 357 ARG A CA 1
ATOM 2761 C C . ARG A 1 357 ? 11.362 18.316 -27.913 1.00 70.19 357 ARG A C 1
ATOM 2763 O O . ARG A 1 357 ? 10.348 18.669 -28.505 1.00 70.19 357 ARG A O 1
ATOM 2770 N N . ASN A 1 358 ? 12.202 19.196 -27.362 1.00 56.97 358 ASN A N 1
ATOM 2771 C CA . ASN A 1 358 ? 11.937 20.636 -27.281 1.00 56.97 358 ASN A CA 1
ATOM 2772 C C . ASN A 1 358 ? 12.384 21.427 -28.522 1.00 56.97 358 ASN A C 1
ATOM 2774 O O . ASN A 1 358 ? 12.129 22.632 -28.637 1.00 56.97 358 ASN A O 1
ATOM 2778 N N . ARG A 1 359 ? 13.025 20.775 -29.500 1.00 55.59 359 ARG A N 1
ATOM 2779 C CA . ARG A 1 359 ? 13.385 21.412 -30.771 1.00 55.59 359 ARG A CA 1
ATOM 2780 C C . ARG A 1 359 ? 12.145 21.445 -31.671 1.00 55.59 359 ARG A C 1
ATOM 2782 O O . ARG A 1 359 ? 11.687 20.416 -32.145 1.00 55.59 359 ARG A O 1
ATOM 2789 N N . ARG A 1 360 ? 11.633 22.651 -31.975 1.00 41.88 360 ARG A N 1
ATOM 2790 C CA . ARG A 1 360 ? 10.410 22.926 -32.787 1.00 41.88 360 ARG A CA 1
ATOM 2791 C C . ARG A 1 360 ? 10.424 22.428 -34.249 1.00 41.88 360 ARG A C 1
ATOM 2793 O O . ARG A 1 360 ? 9.622 22.872 -35.069 1.00 41.88 360 ARG A O 1
ATOM 2800 N N . ARG A 1 361 ? 11.347 21.543 -34.607 1.00 39.56 361 ARG A N 1
ATOM 2801 C CA . ARG A 1 361 ? 11.349 20.765 -35.840 1.00 39.56 361 ARG A CA 1
ATOM 2802 C C . ARG A 1 361 ? 11.652 19.331 -35.440 1.00 39.56 361 ARG A C 1
ATOM 2804 O O . ARG A 1 361 ? 12.778 19.051 -35.036 1.00 39.56 361 ARG A O 1
ATOM 2811 N N . ALA A 1 362 ? 10.673 18.445 -35.612 1.00 36.50 362 ALA A N 1
ATOM 2812 C CA . ALA A 1 362 ? 10.959 17.021 -35.715 1.00 36.50 362 ALA A CA 1
ATOM 2813 C C . ALA A 1 362 ? 12.080 16.820 -36.757 1.00 36.50 362 ALA A C 1
ATOM 2815 O O . ALA A 1 362 ? 12.113 17.568 -37.749 1.00 36.50 362 ALA A O 1
ATOM 2816 N N . PRO A 1 363 ? 12.995 15.855 -36.566 1.00 40.94 363 PRO A N 1
ATOM 2817 C CA . PRO A 1 363 ? 14.029 15.550 -37.542 1.00 40.94 363 PRO A CA 1
ATOM 2818 C C . PRO A 1 363 ? 13.386 14.887 -38.765 1.00 40.94 363 PRO A C 1
ATOM 2820 O O . PRO A 1 363 ? 13.412 13.673 -38.938 1.00 40.94 363 PRO A O 1
ATOM 2823 N N . GLY A 1 364 ? 12.795 15.704 -39.641 1.00 34.72 364 GLY A N 1
ATOM 2824 C CA . GLY A 1 364 ? 12.337 15.253 -40.946 1.00 34.72 364 GLY A CA 1
ATOM 2825 C C . GLY A 1 364 ? 13.489 14.581 -41.696 1.00 34.72 364 GLY A C 1
ATOM 2826 O O . GLY A 1 364 ? 14.651 14.952 -41.512 1.00 34.72 364 GLY A O 1
ATOM 2827 N N . ARG A 1 365 ? 13.155 13.624 -42.574 1.00 42.00 365 ARG A N 1
ATOM 2828 C CA . ARG A 1 365 ? 14.070 12.713 -43.307 1.00 42.00 365 ARG A CA 1
ATOM 2829 C C . ARG A 1 365 ? 15.302 13.356 -43.994 1.00 42.00 365 ARG A C 1
ATOM 2831 O O . ARG A 1 365 ? 16.187 12.636 -44.437 1.00 42.00 365 ARG A O 1
ATOM 2838 N N . ALA A 1 366 ? 15.398 14.684 -44.061 1.00 34.81 366 ALA A N 1
ATOM 2839 C CA . ALA A 1 366 ? 16.562 15.442 -44.523 1.00 34.81 366 ALA A CA 1
ATOM 2840 C C . ALA A 1 366 ? 17.739 15.533 -43.516 1.00 34.81 366 ALA A C 1
ATOM 2842 O O . ALA A 1 366 ? 18.798 16.039 -43.882 1.00 34.81 366 ALA A O 1
ATOM 2843 N N . ALA A 1 367 ? 17.604 15.048 -42.274 1.00 35.62 367 ALA A N 1
ATOM 2844 C CA . ALA A 1 367 ? 18.706 15.028 -41.298 1.00 35.62 367 ALA A CA 1
ATOM 2845 C C . ALA A 1 367 ? 19.786 13.951 -41.570 1.00 35.62 367 ALA A C 1
ATOM 2847 O O . ALA A 1 367 ? 20.807 13.927 -40.892 1.00 35.62 367 ALA A O 1
ATOM 2848 N N . ALA A 1 368 ? 19.609 13.098 -42.586 1.00 36.50 368 ALA A N 1
ATOM 2849 C CA . ALA A 1 368 ? 20.555 12.035 -42.950 1.00 36.50 368 ALA A CA 1
ATOM 2850 C C . ALA A 1 368 ? 21.892 12.524 -43.562 1.00 36.50 368 ALA A C 1
ATOM 2852 O O . ALA A 1 368 ? 22.727 11.701 -43.930 1.00 36.50 368 ALA A O 1
ATOM 2853 N N . VAL A 1 369 ? 22.096 13.842 -43.718 1.00 40.06 369 VAL A N 1
ATOM 2854 C CA . VAL A 1 369 ? 23.296 14.434 -44.351 1.00 40.06 369 VAL A CA 1
ATOM 2855 C C . VAL A 1 369 ? 23.802 15.677 -43.596 1.00 40.06 369 VAL A C 1
ATOM 2857 O O . VAL A 1 369 ? 24.275 16.640 -44.197 1.00 40.06 369 VAL A O 1
ATOM 2860 N N . GLN A 1 370 ? 23.704 15.689 -42.264 1.00 30.89 370 GLN A N 1
ATOM 2861 C CA . GLN A 1 370 ? 24.517 16.592 -41.439 1.00 30.89 370 GLN A CA 1
ATOM 2862 C C . GLN A 1 370 ? 25.615 15.778 -40.756 1.00 30.89 370 GLN A C 1
ATOM 2864 O O . GLN A 1 370 ? 25.346 14.713 -40.207 1.00 30.89 370 GLN A O 1
ATOM 2869 N N . SER A 1 371 ? 26.857 16.250 -40.895 1.00 29.31 371 SER A N 1
ATOM 2870 C CA . SER A 1 371 ? 28.076 15.515 -40.547 1.00 29.31 371 SER A CA 1
ATOM 2871 C C . SER A 1 371 ? 28.031 14.945 -39.127 1.00 29.31 371 SER A C 1
ATOM 2873 O O . SER A 1 371 ? 27.571 15.652 -38.226 1.00 29.31 371 SER A O 1
ATOM 2875 N N . PRO A 1 372 ? 28.536 13.717 -38.904 1.00 37.31 372 PRO A N 1
ATOM 2876 C CA . PRO A 1 372 ? 28.533 13.118 -37.580 1.00 37.31 372 PRO A CA 1
ATOM 2877 C C . PRO A 1 372 ? 29.385 13.966 -36.635 1.00 37.31 372 PRO A C 1
ATOM 2879 O O . PRO A 1 372 ? 30.581 14.156 -36.851 1.00 37.31 372 PRO A O 1
ATOM 2882 N N . VAL A 1 373 ? 28.746 14.484 -35.591 1.00 33.94 373 VAL A N 1
ATOM 2883 C CA . VAL A 1 373 ? 29.432 14.768 -34.331 1.00 33.94 373 VAL A CA 1
ATOM 2884 C C . VAL A 1 373 ? 29.647 13.409 -33.666 1.00 33.94 373 VAL A C 1
ATOM 2886 O O . VAL A 1 373 ? 28.744 12.578 -33.731 1.00 33.94 373 VAL A O 1
ATOM 2889 N N . ASP A 1 374 ? 30.824 13.178 -33.080 1.00 37.06 374 ASP A N 1
ATOM 2890 C CA . ASP A 1 374 ? 31.263 11.887 -32.524 1.00 37.06 374 ASP A CA 1
ATOM 2891 C C . ASP A 1 374 ? 30.447 11.422 -31.290 1.00 37.06 374 ASP A C 1
ATOM 2893 O O . ASP A 1 374 ? 30.975 11.331 -30.182 1.00 37.06 374 ASP A O 1
ATOM 2897 N N . SER A 1 375 ? 29.164 11.102 -31.467 1.00 43.56 375 SER A N 1
ATOM 2898 C CA . SER A 1 375 ? 28.431 10.168 -30.606 1.00 43.56 375 SER A CA 1
ATOM 2899 C C . SER A 1 375 ? 28.638 8.754 -31.140 1.00 43.56 375 SER A C 1
ATOM 2901 O O . SER A 1 375 ? 28.595 8.517 -32.353 1.00 43.56 375 SER A O 1
ATOM 2903 N N . SER A 1 376 ? 28.929 7.794 -30.262 1.00 53.09 376 SER A N 1
ATOM 2904 C CA . SER A 1 376 ? 29.225 6.439 -30.720 1.00 53.09 376 SER A CA 1
ATOM 2905 C C . SER A 1 376 ? 27.952 5.766 -31.240 1.00 53.09 376 SER A C 1
ATOM 2907 O O . SER A 1 376 ? 26.876 5.906 -30.663 1.00 53.09 376 SER A O 1
ATOM 2909 N N . ASP A 1 377 ? 28.065 4.984 -32.319 1.00 67.19 377 ASP A N 1
ATOM 2910 C CA . ASP A 1 377 ? 26.924 4.316 -32.976 1.00 67.19 377 ASP A CA 1
ATOM 2911 C C . ASP A 1 377 ? 26.088 3.422 -32.022 1.00 67.19 377 ASP A C 1
ATOM 2913 O O . ASP A 1 377 ? 24.946 3.076 -32.304 1.00 67.19 377 ASP A O 1
ATOM 2917 N N . ILE A 1 378 ? 26.630 3.077 -30.855 1.00 74.69 378 ILE A N 1
ATOM 2918 C CA . ILE A 1 378 ? 25.986 2.279 -29.804 1.00 74.69 378 ILE A CA 1
ATOM 2919 C C . ILE A 1 378 ? 25.033 3.090 -28.918 1.00 74.69 378 ILE A C 1
ATOM 2921 O O . ILE A 1 378 ? 24.156 2.515 -28.280 1.00 74.69 378 ILE A O 1
ATOM 2925 N N . GLU A 1 379 ? 25.161 4.413 -28.861 1.00 76.12 379 GLU A N 1
ATOM 2926 C CA . GLU A 1 379 ? 24.310 5.265 -28.016 1.00 76.12 379 GLU A CA 1
ATOM 2927 C C . GLU A 1 379 ? 22.857 5.340 -28.517 1.00 76.12 379 GLU A C 1
ATOM 2929 O O . GLU A 1 379 ? 21.985 5.847 -27.814 1.00 76.12 379 GLU A O 1
ATOM 2934 N N . ARG A 1 380 ? 22.561 4.797 -29.708 1.00 81.81 380 ARG A N 1
ATOM 2935 C CA . ARG A 1 380 ? 21.230 4.825 -30.318 1.00 81.81 380 ARG A CA 1
ATOM 2936 C C . ARG A 1 380 ? 20.818 3.473 -30.902 1.00 81.81 380 ARG A C 1
ATOM 2938 O O . ARG A 1 380 ? 21.593 2.808 -31.581 1.00 81.81 380 ARG A O 1
ATOM 2945 N N . ILE A 1 381 ? 19.549 3.123 -30.693 1.00 84.25 381 ILE A N 1
ATOM 2946 C CA . ILE A 1 381 ? 18.857 2.030 -31.391 1.00 84.25 381 ILE A CA 1
ATOM 2947 C C . ILE A 1 381 ? 18.040 2.642 -32.534 1.00 84.25 381 ILE A C 1
ATOM 2949 O O . ILE A 1 381 ? 17.262 3.575 -32.316 1.00 84.25 381 ILE A O 1
ATOM 2953 N N . VAL A 1 382 ? 18.195 2.125 -33.749 1.00 81.44 382 VAL A N 1
ATOM 2954 C CA . VAL A 1 382 ? 17.387 2.486 -34.917 1.00 81.44 382 VAL A CA 1
ATOM 2955 C C . VAL A 1 382 ? 16.014 1.815 -34.827 1.00 81.44 382 VAL A C 1
ATOM 2957 O O . VAL A 1 382 ? 15.893 0.622 -34.568 1.00 81.44 382 VAL A O 1
ATOM 2960 N N . GLY A 1 383 ? 14.957 2.592 -35.063 1.00 77.81 383 GLY A N 1
ATOM 2961 C CA . GLY A 1 383 ? 13.580 2.098 -35.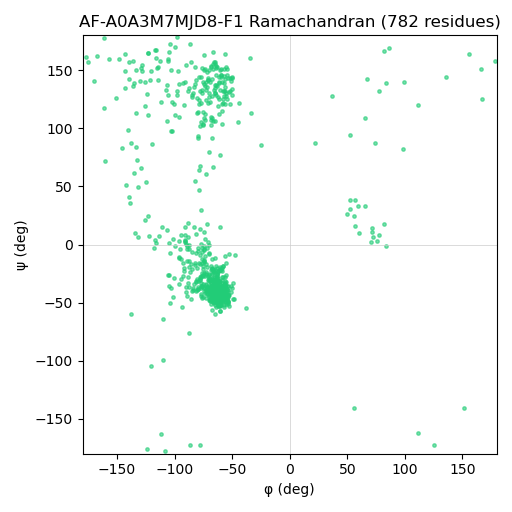118 1.00 77.81 383 GLY A CA 1
ATOM 2962 C C . GLY A 1 383 ? 12.604 2.994 -34.364 1.00 77.81 383 GLY A C 1
ATOM 2963 O O . GLY A 1 383 ? 12.924 3.559 -33.317 1.00 77.81 383 GLY A O 1
ATOM 2964 N N . GLU A 1 384 ? 11.386 3.126 -34.886 1.00 77.56 384 GLU A N 1
ATOM 2965 C CA . GLU A 1 384 ? 10.386 4.056 -34.348 1.00 77.56 384 GLU A CA 1
ATOM 2966 C C . GLU A 1 384 ? 10.059 3.785 -32.871 1.00 77.56 384 GLU A C 1
ATOM 2968 O O . GLU A 1 384 ? 9.950 4.725 -32.088 1.00 77.56 384 GLU A O 1
ATOM 2973 N N . ALA A 1 385 ? 9.956 2.511 -32.472 1.00 78.50 385 ALA A N 1
ATOM 2974 C CA . ALA A 1 385 ? 9.626 2.094 -31.104 1.00 78.50 385 ALA A CA 1
ATOM 2975 C C . ALA A 1 385 ? 10.673 2.525 -30.058 1.00 78.50 385 ALA A C 1
ATOM 2977 O O . ALA A 1 385 ? 10.325 2.777 -28.906 1.00 78.50 385 ALA A O 1
ATOM 2978 N N . ALA A 1 386 ? 11.942 2.651 -30.459 1.00 79.50 386 ALA A N 1
ATOM 2979 C CA . ALA A 1 386 ? 13.020 3.147 -29.604 1.00 79.50 386 ALA A CA 1
ATOM 2980 C C . ALA A 1 386 ? 13.163 4.682 -29.636 1.00 79.50 386 ALA A C 1
ATOM 2982 O O . ALA A 1 386 ? 13.831 5.245 -28.776 1.00 79.50 386 ALA A O 1
ATOM 2983 N N . ASN A 1 387 ? 12.532 5.357 -30.606 1.00 84.62 387 ASN A N 1
ATOM 2984 C CA . ASN A 1 387 ? 12.652 6.798 -30.843 1.00 84.62 387 ASN A CA 1
ATOM 2985 C C . ASN A 1 387 ? 11.265 7.478 -30.736 1.00 84.62 387 ASN A C 1
ATOM 2987 O O . ASN A 1 387 ? 10.738 7.637 -29.638 1.00 84.62 387 ASN A O 1
ATOM 2991 N N . GLU A 1 388 ? 10.642 7.847 -31.860 1.00 81.12 388 GLU A N 1
ATOM 2992 C CA . GLU A 1 388 ? 9.402 8.650 -31.949 1.00 81.12 388 GLU A CA 1
ATOM 2993 C C . GLU A 1 388 ? 8.149 8.016 -31.305 1.00 81.12 388 GLU A C 1
ATOM 2995 O O . GLU A 1 388 ? 7.176 8.702 -30.973 1.00 81.12 388 GLU A O 1
ATOM 3000 N N . LYS A 1 389 ? 8.137 6.686 -31.163 1.00 84.56 389 LYS A N 1
ATOM 3001 C CA . LYS A 1 389 ? 7.060 5.912 -30.526 1.00 84.56 389 LYS A CA 1
ATOM 3002 C C . LYS A 1 389 ? 7.436 5.426 -29.120 1.00 84.56 389 LYS A C 1
ATOM 3004 O O . LYS A 1 389 ? 6.606 4.783 -28.480 1.00 84.56 389 LYS A O 1
ATOM 3009 N N . SER A 1 390 ? 8.630 5.767 -28.626 1.00 89.75 390 SER A N 1
ATOM 3010 C CA . SER A 1 390 ? 9.052 5.464 -27.254 1.00 89.75 390 SER A CA 1
ATOM 3011 C C . SER A 1 390 ? 8.198 6.199 -26.217 1.00 89.75 390 SER A C 1
ATOM 3013 O O . SER A 1 390 ? 7.629 7.263 -26.482 1.00 89.75 390 SER A O 1
ATOM 3015 N N . LEU A 1 391 ? 8.144 5.643 -25.006 1.00 93.06 391 LEU A N 1
ATOM 3016 C CA . LEU A 1 391 ? 7.423 6.232 -23.877 1.00 93.06 391 LEU A CA 1
ATOM 3017 C C . LEU A 1 391 ? 7.969 7.627 -23.526 1.00 93.06 391 LEU A C 1
ATOM 3019 O O . LEU A 1 391 ? 7.204 8.566 -23.315 1.00 93.06 391 LEU A O 1
ATOM 3023 N N . TRP A 1 392 ? 9.295 7.766 -23.541 1.00 91.31 392 TRP A N 1
ATOM 3024 C CA . TRP A 1 392 ? 10.025 8.983 -23.172 1.00 91.31 392 TRP A CA 1
ATOM 3025 C C . TRP A 1 392 ? 9.907 10.120 -24.195 1.00 91.31 392 TRP A C 1
ATOM 3027 O O . TRP A 1 392 ? 10.160 11.270 -23.853 1.00 91.31 392 TRP A O 1
ATOM 3037 N N . TYR A 1 393 ? 9.523 9.823 -25.441 1.00 89.75 393 TYR A N 1
ATOM 3038 C CA . TYR A 1 393 ? 9.250 10.852 -26.449 1.00 89.75 393 TYR A CA 1
ATOM 3039 C C . TYR A 1 393 ? 7.771 11.264 -26.493 1.00 89.75 393 TYR A C 1
ATOM 3041 O O . TYR A 1 393 ? 7.460 12.387 -26.880 1.00 89.75 393 TYR A O 1
ATOM 3049 N N . ARG A 1 394 ? 6.852 10.363 -26.110 1.00 90.38 394 ARG A N 1
ATOM 3050 C CA . ARG A 1 394 ? 5.400 10.585 -26.223 1.00 90.38 394 ARG A CA 1
ATOM 3051 C C . ARG A 1 394 ? 4.721 11.130 -24.975 1.00 90.38 394 ARG A C 1
ATOM 3053 O O . ARG A 1 394 ? 3.719 11.822 -25.109 1.00 90.38 394 ARG A O 1
ATOM 3060 N N . ALA A 1 395 ? 5.227 10.825 -23.785 1.00 92.06 395 ALA A N 1
ATOM 3061 C CA . ALA A 1 395 ? 4.696 11.402 -22.557 1.00 92.06 395 ALA A CA 1
ATOM 3062 C C . ALA A 1 395 ? 5.273 12.806 -22.306 1.00 92.06 395 ALA A C 1
ATOM 3064 O O . ALA A 1 395 ? 6.478 13.025 -22.451 1.00 92.06 395 ALA A O 1
ATOM 3065 N N . ASP A 1 396 ? 4.428 13.744 -21.867 1.00 90.31 396 ASP A N 1
ATOM 3066 C CA . ASP A 1 396 ? 4.859 15.118 -21.554 1.00 90.31 396 ASP A CA 1
ATOM 3067 C C . ASP A 1 396 ? 5.877 15.143 -20.404 1.00 90.31 396 ASP A C 1
ATOM 3069 O O . ASP A 1 396 ? 6.888 15.845 -20.455 1.00 90.31 396 ASP A O 1
ATOM 3073 N N . ASP A 1 397 ? 5.627 14.349 -19.364 1.00 91.94 397 ASP A N 1
ATOM 3074 C CA . ASP A 1 397 ? 6.528 14.118 -18.240 1.00 91.94 397 ASP A CA 1
ATOM 3075 C C . ASP A 1 397 ? 6.156 12.832 -17.483 1.00 91.94 397 ASP A C 1
ATOM 3077 O O . ASP A 1 397 ? 5.173 12.154 -17.789 1.00 91.94 397 ASP A O 1
ATOM 3081 N N . PHE A 1 398 ? 6.940 12.498 -16.456 1.00 95.38 398 PHE A N 1
ATOM 3082 C CA . PHE A 1 398 ? 6.702 11.338 -15.595 1.00 95.38 398 PHE A CA 1
ATOM 3083 C C . PHE A 1 398 ? 5.305 11.340 -14.947 1.00 95.38 398 PHE A C 1
ATOM 3085 O O . PHE A 1 398 ? 4.698 10.282 -14.785 1.00 95.38 398 PHE A O 1
ATOM 3092 N N . TRP A 1 399 ? 4.759 12.512 -14.611 1.00 95.69 399 TRP A N 1
ATOM 3093 C CA . TRP A 1 399 ? 3.461 12.620 -13.940 1.00 95.69 399 TRP A CA 1
ATOM 3094 C C . TRP A 1 399 ? 2.280 12.421 -14.891 1.00 95.69 399 TRP A C 1
ATOM 3096 O O . TRP A 1 399 ? 1.264 11.883 -14.458 1.00 95.69 399 TRP A O 1
ATOM 3106 N N . HIS A 1 400 ? 2.428 12.735 -16.183 1.00 95.88 400 HIS A N 1
ATOM 3107 C CA . HIS A 1 400 ? 1.505 12.257 -17.217 1.00 95.88 400 HIS A CA 1
ATOM 3108 C C . HIS A 1 400 ? 1.481 10.719 -17.216 1.00 95.88 400 HIS A C 1
ATOM 3110 O O . HIS A 1 400 ? 0.405 10.137 -17.079 1.00 95.88 400 HIS A O 1
ATOM 3116 N N . ILE A 1 401 ? 2.644 10.050 -17.238 1.00 97.38 401 ILE A N 1
ATOM 3117 C CA . ILE A 1 401 ? 2.702 8.575 -17.219 1.00 97.38 401 ILE A CA 1
ATOM 3118 C C . ILE A 1 401 ? 2.013 7.995 -15.975 1.00 97.38 401 ILE A C 1
ATOM 3120 O O . ILE A 1 401 ? 1.202 7.077 -16.084 1.00 97.38 401 ILE A O 1
ATOM 3124 N N . VAL A 1 402 ? 2.296 8.551 -14.793 1.00 98.06 402 VAL A N 1
ATOM 3125 C CA . VAL A 1 402 ? 1.679 8.133 -13.522 1.00 98.06 402 VAL A CA 1
ATOM 3126 C C . VAL A 1 402 ? 0.157 8.325 -13.537 1.00 98.06 402 VAL A C 1
ATOM 3128 O O . VAL A 1 402 ? -0.572 7.398 -13.181 1.00 98.06 402 VAL A O 1
ATOM 3131 N N . GLY A 1 403 ? -0.328 9.492 -13.971 1.00 97.12 403 GLY A N 1
ATOM 3132 C CA . GLY A 1 403 ? -1.760 9.793 -14.039 1.00 97.12 403 GLY A CA 1
ATOM 3133 C C . GLY A 1 403 ? -2.504 8.874 -15.007 1.00 97.12 403 GLY A C 1
ATOM 3134 O O . GLY A 1 403 ? -3.524 8.286 -14.645 1.00 97.12 403 GLY A O 1
ATOM 3135 N N . TRP A 1 404 ? -1.948 8.657 -16.201 1.00 97.56 404 TRP A N 1
ATOM 3136 C CA . TRP A 1 404 ? -2.522 7.745 -17.190 1.00 97.56 404 TRP A CA 1
ATOM 3137 C C . TRP A 1 404 ? -2.525 6.282 -16.716 1.00 97.56 404 TRP A C 1
ATOM 3139 O O . TRP A 1 404 ? -3.530 5.578 -16.855 1.00 97.56 404 TRP A O 1
ATOM 3149 N N . ALA A 1 405 ? -1.445 5.829 -16.071 1.00 97.31 405 ALA A N 1
ATOM 3150 C CA . ALA A 1 405 ? -1.366 4.495 -15.480 1.00 97.31 405 ALA A CA 1
ATOM 3151 C C . ALA A 1 405 ? -2.446 4.273 -14.403 1.00 97.31 405 ALA A C 1
ATOM 3153 O O . ALA A 1 405 ? -3.090 3.219 -14.387 1.00 97.31 405 ALA A O 1
ATOM 3154 N N . PHE A 1 406 ? -2.697 5.259 -13.534 1.00 97.50 406 PHE A N 1
ATOM 3155 C CA . PHE A 1 406 ? -3.767 5.167 -12.537 1.00 97.50 406 PHE A CA 1
ATOM 3156 C C . PHE A 1 406 ? -5.170 5.295 -13.141 1.00 97.50 406 PHE A C 1
ATOM 3158 O O . PHE A 1 406 ? -6.062 4.566 -12.706 1.00 97.50 406 PHE A O 1
ATOM 3165 N N . ASN A 1 407 ? -5.371 6.084 -14.198 1.00 96.06 407 ASN A N 1
ATOM 3166 C CA . ASN A 1 407 ? -6.628 6.077 -14.954 1.00 96.06 407 ASN A CA 1
ATOM 3167 C C . ASN A 1 407 ? -6.901 4.689 -15.570 1.00 96.06 407 ASN A C 1
ATOM 3169 O O . ASN A 1 407 ? -7.991 4.132 -15.408 1.00 96.06 407 ASN A O 1
ATOM 3173 N N . CYS A 1 408 ? -5.880 4.052 -16.154 1.00 95.44 408 CYS A N 1
ATOM 3174 C CA . CYS A 1 408 ? -5.968 2.670 -16.628 1.00 95.44 408 CYS A CA 1
ATOM 3175 C C . CYS A 1 408 ? -6.324 1.668 -15.516 1.00 95.44 408 CYS A C 1
ATOM 3177 O O . CYS A 1 408 ? -7.022 0.694 -15.797 1.00 95.44 408 CYS A O 1
ATOM 3179 N N . SER A 1 409 ? -5.892 1.890 -14.266 1.00 95.25 409 SER A N 1
ATOM 3180 C CA . SER A 1 409 ? -6.190 0.988 -13.133 1.00 95.25 409 SER A CA 1
ATOM 3181 C C . SER A 1 409 ? -7.684 0.813 -12.842 1.00 95.25 409 SER A C 1
ATOM 3183 O O . SER A 1 409 ? -8.089 -0.193 -12.250 1.00 95.25 409 SER A O 1
ATOM 3185 N N . ILE A 1 410 ? -8.504 1.758 -13.308 1.00 92.69 410 ILE A N 1
ATOM 3186 C CA . ILE A 1 410 ? -9.955 1.781 -13.133 1.00 92.69 410 ILE A CA 1
ATOM 3187 C C . ILE A 1 410 ? -10.636 1.506 -14.475 1.00 92.69 410 ILE A C 1
ATOM 3189 O O . ILE A 1 410 ? -11.228 0.440 -14.630 1.00 92.69 410 ILE A O 1
ATOM 3193 N N . ALA A 1 411 ? -10.471 2.389 -15.465 1.00 92.00 411 ALA A N 1
ATOM 3194 C CA . ALA A 1 411 ? -11.197 2.311 -16.736 1.00 92.00 411 ALA A CA 1
ATOM 3195 C C . ALA A 1 411 ? -10.691 1.212 -17.692 1.00 92.00 411 ALA A C 1
ATOM 3197 O O . ALA A 1 411 ? -11.447 0.702 -18.516 1.00 92.00 411 ALA A O 1
ATOM 3198 N N . HIS A 1 412 ? -9.414 0.817 -17.608 1.00 92.50 412 HIS A N 1
ATOM 3199 C CA . HIS A 1 412 ? -8.775 -0.031 -18.624 1.00 92.50 412 HIS A CA 1
ATOM 3200 C C . HIS A 1 412 ? -7.941 -1.160 -18.004 1.00 92.50 412 HIS A C 1
ATOM 3202 O O . HIS A 1 412 ? -6.736 -1.281 -18.244 1.00 92.50 412 HIS A O 1
ATOM 3208 N N . LYS A 1 413 ? -8.593 -2.049 -17.238 1.00 90.38 413 LYS A N 1
ATOM 3209 C CA . LYS A 1 413 ? -7.959 -3.169 -16.505 1.00 90.38 413 LYS A CA 1
ATOM 3210 C C . LYS A 1 413 ? -6.995 -4.019 -17.369 1.00 90.38 413 LYS A C 1
ATOM 3212 O O . LYS A 1 413 ? -5.960 -4.466 -16.873 1.00 90.38 413 LYS A O 1
ATOM 3217 N N . LYS A 1 414 ? -7.267 -4.188 -18.676 1.00 90.00 414 LYS A N 1
ATOM 3218 C CA . LYS A 1 414 ? -6.344 -4.839 -19.639 1.00 90.00 414 LYS A CA 1
ATOM 3219 C C . LYS A 1 414 ? -5.002 -4.093 -19.750 1.00 90.00 414 LYS A C 1
ATOM 3221 O O . LYS A 1 414 ? -3.954 -4.721 -19.606 1.00 90.00 414 LYS A O 1
ATOM 3226 N N . ARG A 1 415 ? -5.018 -2.766 -19.946 1.00 93.00 415 ARG A N 1
ATOM 3227 C CA . ARG A 1 415 ? -3.817 -1.902 -19.964 1.00 93.00 415 ARG A CA 1
ATOM 3228 C C . ARG A 1 415 ? -3.141 -1.844 -18.596 1.00 93.00 415 ARG A C 1
ATOM 3230 O O . ARG A 1 415 ? -1.916 -1.936 -18.522 1.00 93.00 415 ARG A O 1
ATOM 3237 N N . TRP A 1 416 ? -3.924 -1.787 -17.515 1.00 95.12 416 TRP A N 1
ATOM 3238 C CA . TRP A 1 416 ? -3.402 -1.791 -16.144 1.00 95.12 416 TRP A CA 1
ATOM 3239 C C . TRP A 1 416 ? -2.474 -2.972 -15.851 1.00 95.12 416 TRP A C 1
ATOM 3241 O O . TRP A 1 416 ? -1.469 -2.791 -15.173 1.00 95.12 416 TRP A O 1
ATOM 3251 N N . SER A 1 417 ? -2.736 -4.155 -16.417 1.00 93.62 417 SER A N 1
ATOM 3252 C CA . SER A 1 417 ? -1.851 -5.319 -16.249 1.00 93.62 417 SER A CA 1
ATOM 3253 C C . SER A 1 417 ? -0.389 -5.054 -16.654 1.00 93.62 417 SER A C 1
ATOM 3255 O O . SER A 1 417 ? 0.520 -5.592 -16.024 1.00 93.62 417 SER A O 1
ATOM 3257 N N . ARG A 1 418 ? -0.149 -4.188 -17.652 1.00 94.38 418 ARG A N 1
ATOM 3258 C CA . ARG A 1 418 ? 1.193 -3.754 -18.079 1.00 94.38 418 ARG A CA 1
ATOM 3259 C C . ARG A 1 418 ? 1.664 -2.526 -17.310 1.00 94.38 418 ARG A C 1
ATOM 3261 O O . ARG A 1 418 ? 2.793 -2.515 -16.826 1.00 94.38 418 ARG A O 1
ATOM 3268 N N . TRP A 1 419 ? 0.790 -1.533 -17.134 1.00 97.06 419 TRP A N 1
ATOM 3269 C CA . TRP A 1 419 ? 1.117 -0.309 -16.397 1.00 97.06 419 TRP A CA 1
ATOM 3270 C C . TRP A 1 419 ? 1.497 -0.566 -14.936 1.00 97.06 419 TRP A C 1
ATOM 3272 O O . TRP A 1 419 ? 2.441 0.046 -14.449 1.00 97.06 419 TRP A O 1
ATOM 3282 N N . LYS A 1 420 ? 0.858 -1.529 -14.262 1.00 96.62 420 LYS A N 1
ATOM 3283 C CA . LYS A 1 420 ? 1.234 -2.003 -12.922 1.00 96.62 420 LYS A CA 1
ATOM 3284 C C . LYS A 1 420 ? 2.679 -2.507 -12.878 1.00 96.62 420 LYS A C 1
ATOM 3286 O O . LYS A 1 420 ? 3.418 -2.161 -11.958 1.00 96.62 420 LYS A O 1
ATOM 3291 N N . LEU A 1 421 ? 3.077 -3.334 -13.850 1.00 96.12 421 LEU A N 1
ATOM 3292 C CA . LEU A 1 421 ? 4.427 -3.906 -13.921 1.00 96.12 421 LEU A CA 1
ATOM 3293 C C . LEU A 1 421 ? 5.469 -2.816 -14.185 1.00 96.12 421 LEU A C 1
ATOM 3295 O O . LEU A 1 421 ? 6.481 -2.760 -13.488 1.00 96.12 421 LEU A O 1
ATOM 3299 N N . TRP A 1 422 ? 5.185 -1.925 -15.139 1.00 97.44 422 TRP A N 1
ATOM 3300 C CA . TRP A 1 422 ? 6.036 -0.779 -15.450 1.00 97.44 422 TRP A CA 1
ATOM 3301 C C . TRP A 1 422 ? 6.200 0.156 -14.243 1.00 97.44 422 TRP A C 1
ATOM 3303 O O . TRP A 1 422 ? 7.324 0.435 -13.828 1.00 97.44 422 TRP A O 1
ATOM 3313 N N . LEU A 1 423 ? 5.086 0.575 -13.629 1.00 97.88 423 LEU A N 1
ATOM 3314 C CA . LEU A 1 423 ? 5.080 1.525 -12.518 1.00 97.88 423 LEU A CA 1
ATOM 3315 C C . LEU A 1 423 ? 5.727 0.937 -11.257 1.00 97.88 423 LEU A C 1
ATOM 3317 O O . LEU A 1 423 ? 6.460 1.639 -10.570 1.00 97.88 423 LEU A O 1
ATOM 3321 N N . SER A 1 424 ? 5.525 -0.352 -10.964 1.00 96.88 424 SER A N 1
ATOM 3322 C CA . SER A 1 424 ? 6.245 -1.005 -9.864 1.00 96.88 424 SER A CA 1
ATOM 3323 C C . SER A 1 424 ? 7.755 -0.990 -10.103 1.00 96.88 424 SER A C 1
ATOM 3325 O O . SER A 1 424 ? 8.506 -0.609 -9.212 1.00 96.88 424 SER A O 1
ATOM 3327 N N . ASN A 1 425 ? 8.190 -1.357 -11.311 1.00 96.06 425 ASN A N 1
ATOM 3328 C CA . ASN A 1 425 ? 9.603 -1.477 -11.656 1.00 96.06 425 ASN A CA 1
ATOM 3329 C C . ASN A 1 425 ? 10.320 -0.114 -11.705 1.00 96.06 425 ASN A C 1
ATOM 3331 O O . ASN A 1 425 ? 11.444 -0.002 -11.223 1.00 96.06 425 ASN A O 1
ATOM 3335 N N . ILE A 1 426 ? 9.691 0.940 -12.244 1.00 96.69 426 ILE A N 1
ATOM 3336 C CA . ILE A 1 426 ? 10.294 2.285 -12.232 1.00 96.69 426 ILE A CA 1
ATOM 3337 C C . ILE A 1 426 ? 10.366 2.858 -10.809 1.00 96.69 426 ILE A C 1
ATOM 3339 O O . ILE A 1 426 ? 11.339 3.528 -10.476 1.00 96.69 426 ILE A O 1
ATOM 3343 N N . LEU A 1 427 ? 9.401 2.546 -9.933 1.00 97.06 427 LEU A N 1
ATOM 3344 C CA . LEU A 1 427 ? 9.471 2.935 -8.522 1.00 97.06 427 LEU A CA 1
ATOM 3345 C C . LEU A 1 427 ? 10.594 2.212 -7.774 1.00 97.06 427 LEU A C 1
ATOM 3347 O O . LEU A 1 427 ? 11.251 2.848 -6.956 1.00 97.06 427 LEU A O 1
ATOM 3351 N N . ASP A 1 428 ? 10.877 0.944 -8.093 1.00 95.06 428 ASP A N 1
ATOM 3352 C CA . ASP A 1 428 ? 12.029 0.220 -7.531 1.00 95.06 428 ASP A CA 1
ATOM 3353 C C . ASP A 1 428 ? 13.359 0.926 -7.880 1.00 95.06 428 ASP A C 1
ATOM 3355 O O . ASP A 1 428 ? 14.261 1.016 -7.043 1.00 95.06 428 ASP A O 1
ATOM 3359 N N . PHE A 1 429 ? 13.473 1.486 -9.093 1.00 95.25 429 PHE A N 1
ATOM 3360 C CA . PHE A 1 429 ? 14.617 2.310 -9.498 1.00 95.25 429 PHE A CA 1
ATOM 3361 C C . PHE A 1 429 ? 14.671 3.659 -8.775 1.00 95.25 429 PHE A C 1
ATOM 3363 O O . PHE A 1 429 ? 15.735 4.028 -8.280 1.00 95.25 429 PHE A O 1
ATOM 3370 N N . ILE A 1 430 ? 13.549 4.383 -8.701 1.00 96.12 430 ILE A N 1
ATOM 3371 C CA . ILE A 1 430 ? 13.470 5.716 -8.080 1.00 96.12 430 ILE A CA 1
ATOM 3372 C C . ILE A 1 430 ? 13.759 5.642 -6.572 1.00 96.12 430 ILE A C 1
ATOM 3374 O O . ILE A 1 430 ? 14.528 6.450 -6.055 1.00 96.12 430 ILE A O 1
ATOM 3378 N N . GLU A 1 431 ? 13.190 4.659 -5.866 1.00 94.56 431 GLU A N 1
ATOM 3379 C CA . GLU A 1 431 ? 13.462 4.413 -4.442 1.00 94.56 431 GLU A CA 1
ATOM 3380 C C . GLU A 1 431 ? 14.941 4.093 -4.205 1.00 94.56 431 GLU A C 1
ATOM 3382 O O . GLU A 1 431 ? 15.561 4.646 -3.295 1.00 94.56 431 GLU A O 1
ATOM 3387 N N . ALA A 1 432 ? 15.531 3.244 -5.047 1.00 92.62 432 ALA A N 1
ATOM 3388 C CA . ALA A 1 432 ? 16.922 2.849 -4.895 1.00 92.62 432 ALA A CA 1
ATOM 3389 C C . ALA A 1 432 ? 17.926 3.958 -5.263 1.00 92.62 432 ALA A C 1
ATOM 3391 O O . ALA A 1 432 ? 18.959 4.065 -4.603 1.00 92.62 432 ALA A O 1
ATOM 3392 N N . ASP A 1 433 ? 17.632 4.792 -6.265 1.00 94.75 433 ASP A N 1
ATOM 3393 C CA . ASP A 1 433 ? 18.437 5.973 -6.608 1.00 94.75 433 ASP A CA 1
ATOM 3394 C C . ASP A 1 433 ? 18.393 7.017 -5.486 1.00 94.75 433 ASP A C 1
ATOM 3396 O O . ASP A 1 433 ? 19.433 7.485 -5.020 1.00 94.75 433 ASP A O 1
ATOM 3400 N N . TRP A 1 434 ? 17.194 7.309 -4.971 1.00 94.31 434 TRP A N 1
ATOM 3401 C CA . TRP A 1 434 ? 17.015 8.208 -3.834 1.00 94.31 434 TRP A CA 1
ATOM 3402 C C . TRP A 1 434 ? 17.761 7.707 -2.589 1.00 94.31 434 TRP A C 1
ATOM 3404 O O . TRP A 1 434 ? 18.460 8.480 -1.933 1.00 94.31 434 TRP A O 1
ATOM 3414 N N . GLU A 1 435 ? 17.708 6.404 -2.292 1.00 92.00 435 GLU A N 1
ATOM 3415 C CA . GLU A 1 435 ? 18.515 5.800 -1.228 1.00 92.00 435 GLU A CA 1
ATOM 3416 C C . GLU A 1 435 ? 20.029 5.961 -1.439 1.00 92.00 435 GLU A C 1
ATOM 3418 O O . GLU A 1 435 ? 20.759 6.108 -0.456 1.00 92.00 435 GLU A O 1
ATOM 3423 N N . VAL A 1 436 ? 20.517 5.893 -2.681 1.00 90.44 436 VAL A N 1
ATOM 3424 C CA . VAL A 1 436 ? 21.937 6.083 -3.018 1.00 90.44 436 VAL A CA 1
ATOM 3425 C C . VAL A 1 436 ? 22.341 7.542 -2.811 1.00 90.44 436 VAL A C 1
ATOM 3427 O O . VAL A 1 436 ? 23.289 7.786 -2.063 1.00 90.44 436 VAL A O 1
ATOM 3430 N N . CYS A 1 437 ? 21.570 8.500 -3.334 1.00 91.50 437 CYS A N 1
ATOM 3431 C CA . CYS A 1 437 ? 21.757 9.933 -3.079 1.00 91.50 437 CYS A CA 1
ATOM 3432 C C . CYS A 1 437 ? 21.760 10.255 -1.576 1.00 91.50 437 CYS A C 1
ATOM 3434 O O . CYS A 1 437 ? 22.667 10.922 -1.086 1.00 91.50 437 CYS A O 1
ATOM 3436 N N . VAL A 1 438 ? 20.804 9.724 -0.804 1.00 91.25 438 VAL A N 1
ATOM 3437 C CA . VAL A 1 438 ? 20.718 9.929 0.657 1.00 91.25 438 VAL A CA 1
ATOM 3438 C C . VAL A 1 438 ? 21.880 9.275 1.418 1.00 91.25 438 VAL A C 1
ATOM 3440 O O . VAL A 1 438 ? 22.192 9.696 2.532 1.00 91.25 438 VAL A O 1
ATOM 3443 N N . LYS A 1 439 ? 22.533 8.244 0.870 1.00 89.56 439 LYS A N 1
ATOM 3444 C CA . LYS A 1 439 ? 23.749 7.652 1.461 1.00 89.56 439 LYS A CA 1
ATOM 3445 C C . LYS A 1 439 ? 25.000 8.455 1.102 1.00 89.56 439 LYS A C 1
ATOM 3447 O O . LYS A 1 439 ? 25.841 8.635 1.972 1.00 89.56 439 LYS A O 1
ATOM 3452 N N . GLN A 1 440 ? 25.105 8.941 -0.135 1.00 88.44 440 GLN A N 1
ATOM 3453 C CA . GLN A 1 440 ? 26.240 9.729 -0.629 1.00 88.44 440 GLN A CA 1
ATOM 3454 C C . GLN A 1 440 ? 26.261 11.154 -0.063 1.00 88.44 440 GLN A C 1
ATOM 3456 O O . GLN A 1 440 ? 27.319 11.641 0.314 1.00 88.44 440 GLN A O 1
ATOM 3461 N N . GLY A 1 441 ? 25.098 11.798 0.060 1.00 86.88 441 GLY A N 1
ATOM 3462 C CA . GLY A 1 441 ? 24.968 13.155 0.592 1.00 86.88 441 GLY A CA 1
ATOM 3463 C C . GLY A 1 441 ? 25.078 13.264 2.116 1.00 86.88 441 GLY A C 1
ATOM 3464 O O . GLY A 1 441 ? 24.953 14.361 2.641 1.00 86.88 441 GLY A O 1
ATOM 3465 N N . LYS A 1 442 ? 25.280 12.170 2.863 1.00 88.31 442 LYS A N 1
ATOM 3466 C CA . LYS A 1 442 ? 25.496 12.241 4.320 1.00 88.31 442 LYS A CA 1
ATOM 3467 C C . LYS A 1 442 ? 26.943 12.607 4.623 1.00 88.31 442 LYS A C 1
ATOM 3469 O O . LYS A 1 442 ? 27.840 11.798 4.403 1.00 88.31 442 LYS A O 1
ATOM 3474 N N . THR A 1 443 ? 27.142 13.791 5.187 1.00 82.56 443 THR A N 1
ATOM 3475 C CA . THR A 1 443 ? 28.438 14.287 5.659 1.00 82.56 443 THR A CA 1
ATOM 3476 C C . THR A 1 443 ? 28.403 14.491 7.175 1.00 82.56 443 THR A C 1
ATOM 3478 O O . THR A 1 443 ? 27.332 14.498 7.786 1.00 82.56 443 THR A O 1
ATOM 3481 N N . ASP A 1 444 ? 29.565 14.687 7.802 1.00 73.06 444 ASP A N 1
ATOM 3482 C CA . ASP A 1 444 ? 29.643 14.982 9.243 1.00 73.06 444 ASP A CA 1
ATOM 3483 C C . ASP A 1 444 ? 28.977 16.327 9.617 1.00 73.06 444 ASP A C 1
ATOM 3485 O O . ASP A 1 444 ? 28.623 16.546 10.776 1.00 73.06 444 ASP A O 1
ATOM 3489 N N . GLU A 1 445 ? 28.770 17.218 8.639 1.00 72.94 445 GLU A N 1
ATOM 3490 C CA . GLU A 1 445 ? 28.145 18.537 8.815 1.00 72.94 445 GLU A CA 1
ATOM 3491 C C . GLU A 1 445 ? 26.637 18.554 8.490 1.00 72.94 445 GLU A C 1
ATOM 3493 O O . GLU A 1 445 ? 25.950 19.523 8.824 1.00 72.94 445 GLU A O 1
ATOM 3498 N N . GLY A 1 446 ? 26.087 17.495 7.879 1.00 78.06 446 GLY A N 1
ATOM 3499 C CA . GLY A 1 446 ? 24.657 17.396 7.583 1.00 78.06 446 GLY A CA 1
ATOM 3500 C C . GLY A 1 446 ? 24.314 16.541 6.361 1.00 78.06 446 GLY A C 1
ATOM 3501 O O . GLY A 1 446 ? 24.876 15.470 6.136 1.00 78.06 446 GLY A O 1
ATOM 3502 N N . ILE A 1 447 ? 23.327 17.006 5.594 1.00 82.69 447 ILE A N 1
ATOM 3503 C CA . ILE A 1 447 ? 22.941 16.418 4.309 1.00 82.69 447 ILE A CA 1
ATOM 3504 C C . ILE A 1 447 ? 23.310 17.419 3.216 1.00 82.69 447 ILE A C 1
ATOM 3506 O O . ILE A 1 447 ? 22.832 18.553 3.239 1.00 82.69 447 ILE A O 1
ATOM 3510 N N . ASP A 1 448 ? 24.135 16.994 2.265 1.00 86.75 448 ASP A N 1
ATOM 3511 C CA . ASP A 1 448 ? 24.418 17.745 1.050 1.00 86.75 448 ASP A CA 1
ATOM 3512 C C . ASP A 1 448 ? 23.159 17.786 0.172 1.00 86.75 448 ASP A C 1
ATOM 3514 O O . ASP A 1 448 ? 22.775 16.810 -0.483 1.00 86.75 448 ASP A O 1
ATOM 3518 N N . GLU A 1 449 ? 22.493 18.943 0.195 1.00 88.56 449 GLU A N 1
ATOM 3519 C CA . GLU A 1 449 ? 21.284 19.212 -0.577 1.00 88.56 449 GLU A CA 1
ATOM 3520 C C . GLU A 1 449 ? 21.538 19.102 -2.100 1.00 88.56 449 GLU A C 1
ATOM 3522 O O . GLU A 1 449 ? 20.576 18.884 -2.833 1.00 88.56 449 GLU A O 1
ATOM 3527 N N . LEU A 1 450 ? 22.781 19.222 -2.600 1.00 89.25 450 LEU A N 1
ATOM 3528 C CA . LEU A 1 450 ? 23.105 19.128 -4.034 1.00 89.25 450 LEU A CA 1
ATOM 3529 C C . LEU A 1 450 ? 23.102 17.679 -4.536 1.00 89.25 450 LEU A C 1
ATOM 3531 O O . LEU A 1 450 ? 22.483 17.395 -5.557 1.00 89.25 450 LEU A O 1
ATOM 3535 N N . VAL A 1 451 ? 23.695 16.745 -3.786 1.00 90.12 451 VAL A N 1
ATOM 3536 C CA . VAL A 1 451 ? 23.722 15.309 -4.145 1.00 90.12 451 VAL A CA 1
ATOM 3537 C C . VAL A 1 451 ? 22.306 14.720 -4.229 1.00 90.12 451 VAL A C 1
ATOM 3539 O O . VAL A 1 451 ? 22.033 13.834 -5.038 1.00 90.12 451 VAL A O 1
ATOM 3542 N N . LEU A 1 452 ? 21.365 15.235 -3.431 1.00 91.56 452 LEU A N 1
ATOM 3543 C CA . LEU A 1 452 ? 19.950 14.859 -3.525 1.00 91.56 452 LEU A CA 1
ATOM 3544 C C . LEU A 1 452 ? 19.257 15.406 -4.781 1.00 91.56 452 LEU A C 1
ATOM 3546 O O . LEU A 1 452 ? 18.330 14.773 -5.294 1.00 91.56 452 LEU A O 1
ATOM 3550 N N . GLN A 1 453 ? 19.700 16.562 -5.281 1.00 91.50 453 GLN A N 1
ATOM 3551 C CA . GLN A 1 453 ? 19.162 17.187 -6.491 1.00 91.50 453 GLN A CA 1
ATOM 3552 C C . GLN A 1 453 ? 19.615 16.474 -7.777 1.00 91.50 453 GLN A C 1
ATOM 3554 O O . GLN A 1 453 ? 19.011 16.671 -8.825 1.00 91.50 453 GLN A O 1
ATOM 3559 N N . GLU A 1 454 ? 20.610 15.589 -7.711 1.00 91.06 454 GLU A N 1
ATOM 3560 C CA . GLU A 1 454 ? 20.972 14.716 -8.836 1.00 91.06 454 GLU A CA 1
ATOM 3561 C C . GLU A 1 454 ? 20.027 13.514 -9.021 1.00 91.06 454 GLU A C 1
ATOM 3563 O O . GLU A 1 454 ? 20.160 12.779 -9.999 1.00 91.06 454 GLU A O 1
ATOM 3568 N N . SER A 1 455 ? 19.106 13.264 -8.083 1.00 94.00 455 SER A N 1
ATOM 3569 C CA . SER A 1 455 ? 18.240 12.079 -8.127 1.00 94.00 455 SER A CA 1
ATOM 3570 C C . SER A 1 455 ? 17.172 12.146 -9.226 1.00 94.00 455 SER A C 1
ATOM 3572 O O . SER A 1 455 ? 16.604 13.205 -9.507 1.00 94.00 455 SER A O 1
ATOM 3574 N N . LEU A 1 456 ? 16.798 10.982 -9.772 1.00 93.81 456 LEU A N 1
ATOM 3575 C CA . LEU A 1 456 ? 15.666 10.826 -10.699 1.00 93.81 456 LEU A CA 1
ATOM 3576 C C . LEU A 1 456 ? 14.370 11.405 -10.125 1.00 93.81 456 LEU A C 1
ATOM 3578 O O . LEU A 1 456 ? 13.593 12.039 -10.836 1.00 93.81 456 LEU A O 1
ATOM 3582 N N . LEU A 1 457 ? 14.140 11.213 -8.823 1.00 94.75 457 LEU A N 1
ATOM 3583 C CA . LEU A 1 457 ? 12.964 11.751 -8.150 1.00 94.75 457 LEU A CA 1
ATOM 3584 C C . LEU A 1 457 ? 12.948 13.283 -8.165 1.00 94.75 457 LEU A C 1
ATOM 3586 O O . LEU A 1 457 ? 11.901 13.879 -8.420 1.00 94.75 457 LEU A O 1
ATOM 3590 N N . TRP A 1 458 ? 14.094 13.919 -7.908 1.00 93.56 458 TRP A N 1
ATOM 3591 C CA . TRP A 1 458 ? 14.207 15.372 -7.974 1.00 93.56 458 TRP A CA 1
ATOM 3592 C C . TRP A 1 458 ? 13.985 15.891 -9.393 1.00 93.56 458 TRP A C 1
ATOM 3594 O O . TRP A 1 458 ? 13.179 16.803 -9.594 1.00 93.56 458 TRP A O 1
ATOM 3604 N N . TYR A 1 459 ? 14.617 15.245 -10.374 1.00 92.56 459 TYR A N 1
ATOM 3605 C CA . TYR A 1 459 ? 14.423 15.531 -11.791 1.00 92.56 459 TYR A CA 1
ATOM 3606 C C . TYR A 1 459 ? 12.939 15.465 -12.195 1.00 92.56 459 TYR A C 1
ATOM 3608 O O . TYR A 1 459 ? 12.439 16.394 -12.823 1.00 92.56 459 TYR A O 1
ATOM 3616 N N . TYR A 1 460 ? 12.179 14.453 -11.762 1.00 93.56 460 TYR A N 1
ATOM 3617 C CA . TYR A 1 460 ? 10.740 14.383 -12.055 1.00 93.56 460 TYR A CA 1
ATOM 3618 C C . TYR A 1 460 ? 9.890 15.421 -11.304 1.00 93.56 460 TYR A C 1
ATOM 3620 O O . TYR A 1 460 ? 8.825 15.801 -11.790 1.00 93.56 460 TYR A O 1
ATOM 3628 N N . ILE A 1 461 ? 10.309 15.892 -10.127 1.00 91.94 461 ILE A N 1
ATOM 3629 C CA . ILE A 1 461 ? 9.597 16.946 -9.382 1.00 91.94 461 ILE A CA 1
ATOM 3630 C C . ILE A 1 461 ? 9.788 18.314 -10.059 1.00 91.94 461 ILE A C 1
ATOM 3632 O O . ILE A 1 461 ? 8.816 19.050 -10.265 1.00 91.94 461 ILE A O 1
ATOM 3636 N N . VAL A 1 462 ? 11.028 18.641 -10.430 1.00 87.38 462 VAL A N 1
ATOM 3637 C CA . VAL A 1 462 ? 11.409 19.920 -11.055 1.00 87.38 462 VAL A CA 1
ATOM 3638 C C . VAL A 1 462 ? 11.078 19.953 -12.551 1.00 87.38 462 VAL A C 1
ATOM 3640 O O . VAL A 1 462 ? 10.680 20.992 -13.081 1.00 87.38 462 VAL A O 1
ATOM 3643 N N . GLY A 1 463 ? 11.129 18.812 -13.237 1.00 81.56 463 GLY A N 1
ATOM 3644 C CA . GLY A 1 463 ? 10.966 18.727 -14.686 1.00 81.56 463 GLY A CA 1
ATOM 3645 C C . GLY A 1 463 ? 11.965 19.627 -15.419 1.00 81.56 463 GLY A C 1
ATOM 3646 O O . GLY A 1 463 ? 13.113 19.765 -15.010 1.00 81.56 463 GLY A O 1
ATOM 3647 N N . GLU A 1 464 ? 11.515 20.271 -16.494 1.00 65.19 464 GLU A N 1
ATOM 3648 C CA . GLU A 1 464 ? 12.382 21.066 -17.379 1.00 65.19 464 GLU A CA 1
ATOM 3649 C C . GLU A 1 464 ? 12.627 22.518 -16.925 1.00 65.19 464 GLU A C 1
ATOM 3651 O O . GLU A 1 464 ? 13.410 23.236 -17.544 1.00 65.19 464 GLU A O 1
ATOM 3656 N N . GLU A 1 465 ? 11.957 22.987 -15.868 1.00 58.38 465 GLU A N 1
ATOM 3657 C CA . GLU A 1 465 ? 12.054 24.381 -15.418 1.00 58.38 465 GLU A CA 1
ATOM 3658 C C . GLU A 1 465 ? 12.957 24.491 -14.189 1.00 58.38 465 GLU A C 1
ATOM 3660 O O . GLU A 1 465 ? 12.647 23.939 -13.140 1.00 58.38 465 GLU A O 1
ATOM 3665 N N . SER A 1 466 ? 14.014 25.301 -14.253 1.00 53.88 466 SER A N 1
ATOM 3666 C CA . SER A 1 466 ? 14.962 25.533 -13.144 1.00 53.88 466 SER A CA 1
ATOM 3667 C C . SER A 1 466 ? 14.393 26.368 -11.972 1.00 53.88 466 SER A C 1
ATOM 3669 O O . SER A 1 466 ? 15.140 26.911 -11.158 1.00 53.88 466 SER A O 1
ATOM 3671 N N . ALA A 1 467 ? 13.067 26.498 -11.876 1.00 57.00 467 ALA A N 1
ATOM 3672 C CA . ALA A 1 467 ? 12.366 27.296 -10.874 1.00 57.00 467 ALA A CA 1
ATOM 3673 C C . ALA A 1 467 ? 11.890 26.441 -9.677 1.00 57.00 467 ALA A C 1
ATOM 3675 O O . ALA A 1 467 ? 11.549 25.270 -9.850 1.00 57.00 467 ALA A O 1
ATOM 3676 N N . PRO A 1 468 ? 11.801 27.007 -8.454 1.00 62.56 468 PRO A N 1
ATOM 3677 C CA . PRO A 1 468 ? 11.284 26.286 -7.290 1.00 62.56 468 PRO A CA 1
ATOM 3678 C C . PRO A 1 468 ? 9.839 25.812 -7.507 1.00 62.56 468 PRO A C 1
ATOM 3680 O O . PRO A 1 468 ? 9.026 26.480 -8.151 1.00 62.56 468 PRO A O 1
ATOM 3683 N N . THR A 1 469 ? 9.500 24.651 -6.941 1.00 69.19 469 THR A N 1
ATOM 3684 C CA . THR A 1 469 ? 8.253 23.941 -7.273 1.00 69.19 469 THR A CA 1
ATOM 3685 C C . THR A 1 469 ? 7.014 24.724 -6.816 1.00 69.19 469 THR A C 1
ATOM 3687 O O . THR A 1 469 ? 6.671 24.739 -5.634 1.00 69.19 469 THR A O 1
ATOM 3690 N N . ASN A 1 470 ? 6.283 25.337 -7.751 1.00 80.00 470 ASN A N 1
ATOM 3691 C CA . ASN A 1 470 ? 5.070 26.109 -7.452 1.00 80.00 470 ASN A CA 1
ATOM 3692 C C . ASN A 1 470 ? 3.900 25.212 -6.966 1.00 80.00 470 ASN A C 1
ATOM 3694 O O . ASN A 1 470 ? 3.796 24.042 -7.343 1.00 80.00 470 ASN A O 1
ATOM 3698 N N . ARG A 1 471 ? 2.965 25.761 -6.171 1.00 84.19 471 ARG A N 1
ATOM 3699 C CA . ARG A 1 471 ? 1.795 25.042 -5.621 1.00 84.19 471 ARG A CA 1
ATOM 3700 C C . ARG A 1 471 ? 0.959 24.362 -6.709 1.00 84.19 471 ARG A C 1
ATOM 3702 O O . ARG A 1 471 ? 0.532 23.229 -6.514 1.00 84.19 471 ARG A O 1
ATOM 3709 N N . THR A 1 472 ? 0.771 25.008 -7.861 1.00 86.81 472 THR A N 1
ATOM 3710 C CA . THR A 1 472 ? 0.047 24.435 -9.013 1.00 86.81 472 THR A CA 1
ATOM 3711 C C . THR A 1 472 ? 0.680 23.129 -9.494 1.00 86.81 472 THR A C 1
ATOM 3713 O O . THR A 1 472 ? -0.023 22.144 -9.701 1.00 86.81 472 THR A O 1
ATOM 3716 N N . ARG A 1 473 ? 2.016 23.089 -9.593 1.00 86.31 473 ARG A N 1
ATOM 3717 C CA . ARG A 1 473 ? 2.776 21.896 -9.988 1.00 86.31 473 ARG A CA 1
ATOM 3718 C C . ARG A 1 473 ? 2.645 20.790 -8.939 1.00 86.31 473 ARG A C 1
ATOM 3720 O O . ARG A 1 473 ? 2.358 19.656 -9.300 1.00 86.31 473 ARG A O 1
ATOM 3727 N N . ARG A 1 474 ? 2.738 21.123 -7.642 1.00 89.38 474 ARG A N 1
ATOM 3728 C CA . ARG A 1 474 ? 2.498 20.152 -6.552 1.00 89.38 474 ARG A CA 1
ATOM 3729 C C . ARG A 1 474 ? 1.089 19.560 -6.598 1.00 89.38 474 ARG A C 1
ATOM 3731 O O . ARG A 1 474 ? 0.946 18.355 -6.441 1.00 89.38 474 ARG A O 1
ATOM 3738 N N . ARG A 1 475 ? 0.063 20.374 -6.867 1.00 89.38 475 ARG A N 1
ATOM 3739 C CA . ARG A 1 475 ? -1.314 19.886 -7.046 1.00 89.38 475 ARG A CA 1
ATOM 3740 C C . ARG A 1 475 ? -1.450 18.958 -8.257 1.00 89.38 475 ARG A C 1
ATOM 3742 O O . ARG A 1 475 ? -2.042 17.900 -8.098 1.00 89.38 475 ARG A O 1
ATOM 3749 N N . ARG A 1 476 ? -0.842 19.271 -9.412 1.00 91.25 476 ARG A N 1
ATOM 3750 C CA . ARG A 1 476 ? -0.791 18.345 -10.567 1.00 91.25 476 ARG A CA 1
ATOM 3751 C C . ARG A 1 476 ? -0.106 17.016 -10.215 1.00 91.25 476 ARG A C 1
ATOM 3753 O O . ARG A 1 476 ? -0.619 15.961 -10.553 1.00 91.25 476 ARG A O 1
ATOM 3760 N N . ILE A 1 477 ? 1.001 17.041 -9.472 1.00 93.31 477 ILE A N 1
ATOM 3761 C CA . ILE A 1 477 ? 1.674 15.815 -8.998 1.00 93.31 477 ILE A CA 1
ATOM 3762 C C . ILE A 1 477 ? 0.738 14.971 -8.113 1.00 93.31 477 ILE A C 1
ATOM 3764 O O . ILE A 1 477 ? 0.599 13.766 -8.320 1.00 93.31 477 ILE A O 1
ATOM 3768 N N . VAL A 1 478 ? 0.063 15.595 -7.142 1.00 92.12 478 VAL A N 1
ATOM 3769 C CA . VAL A 1 478 ? -0.882 14.902 -6.248 1.00 92.12 478 VAL A CA 1
ATOM 3770 C C . VAL A 1 478 ? -2.085 14.351 -7.021 1.00 92.12 478 VAL A C 1
ATOM 3772 O O . VAL A 1 478 ? -2.479 13.212 -6.783 1.00 92.12 478 VAL A O 1
ATOM 3775 N N . LYS A 1 479 ? -2.627 15.105 -7.983 1.00 92.12 479 LYS A N 1
ATOM 3776 C CA . LYS A 1 479 ? -3.724 14.665 -8.856 1.00 92.12 479 LYS A CA 1
ATOM 3777 C C . LYS A 1 479 ? -3.351 13.498 -9.764 1.00 92.12 479 LYS A C 1
ATOM 3779 O O . LYS A 1 479 ? -4.169 12.601 -9.925 1.00 92.12 479 LYS A O 1
ATOM 3784 N N . ALA A 1 480 ? -2.129 13.462 -10.295 1.00 95.06 480 ALA A N 1
ATOM 3785 C CA . ALA A 1 480 ? -1.632 12.311 -11.046 1.00 95.06 480 ALA A CA 1
ATOM 3786 C C . ALA A 1 480 ? -1.611 11.050 -10.170 1.00 95.06 480 ALA A C 1
ATOM 3788 O O . ALA A 1 480 ? -2.101 10.001 -10.576 1.00 95.06 480 ALA A O 1
ATOM 3789 N N . ILE A 1 481 ? -1.112 11.156 -8.932 1.00 95.12 481 ILE A N 1
ATOM 3790 C CA . ILE A 1 481 ? -1.110 10.041 -7.972 1.00 95.12 481 ILE A CA 1
ATOM 3791 C C . ILE A 1 481 ? -2.544 9.619 -7.622 1.00 95.12 481 ILE A C 1
ATOM 3793 O O . ILE A 1 481 ? -2.844 8.430 -7.578 1.00 95.12 481 ILE A O 1
ATOM 3797 N N . LEU A 1 482 ? -3.447 10.568 -7.383 1.00 90.25 482 LEU A N 1
ATOM 3798 C CA . LEU A 1 482 ? -4.838 10.305 -7.003 1.00 90.25 482 LEU A CA 1
ATOM 3799 C C . LEU A 1 482 ? -5.788 10.147 -8.206 1.00 90.25 482 LEU A C 1
ATOM 3801 O O . LEU A 1 482 ? -6.999 10.220 -8.025 1.00 90.25 482 LEU A O 1
ATOM 3805 N N . GLY A 1 483 ? -5.263 9.889 -9.411 1.00 90.06 483 GLY A N 1
ATOM 3806 C CA . GLY A 1 483 ? -6.065 9.689 -10.620 1.00 90.06 483 GLY A CA 1
ATOM 3807 C C . GLY A 1 483 ? -7.083 8.556 -10.462 1.00 90.06 483 GLY A C 1
ATOM 3808 O O . GLY A 1 483 ? -6.725 7.440 -10.057 1.00 90.06 483 GLY A O 1
ATOM 3809 N N . THR A 1 484 ? -8.349 8.860 -10.761 1.00 87.38 484 THR A N 1
ATOM 3810 C CA . THR A 1 484 ? -9.505 7.953 -10.621 1.00 87.38 484 THR A CA 1
ATOM 3811 C C . THR A 1 484 ? -10.326 7.785 -11.908 1.00 87.38 484 THR A C 1
ATOM 3813 O O . THR A 1 484 ? -11.491 7.402 -11.853 1.00 87.38 484 THR A O 1
ATOM 3816 N N . ALA A 1 485 ? -9.744 8.070 -13.079 1.00 90.06 485 ALA A N 1
ATOM 3817 C CA . ALA A 1 485 ? -10.420 8.018 -14.384 1.00 90.06 485 ALA A CA 1
ATOM 3818 C C . ALA A 1 485 ? -11.694 8.886 -14.495 1.00 90.06 485 ALA A C 1
ATOM 3820 O O . ALA A 1 485 ? -12.559 8.638 -15.333 1.00 90.06 485 ALA A O 1
ATOM 3821 N N . THR A 1 486 ? -11.811 9.939 -13.680 1.00 89.56 486 THR A N 1
ATOM 3822 C CA . THR A 1 486 ? -12.846 10.968 -13.861 1.00 89.56 486 THR A CA 1
ATOM 3823 C C . THR A 1 486 ? -12.621 11.735 -15.173 1.00 89.56 486 THR A C 1
ATOM 3825 O O . THR A 1 486 ? -11.479 11.810 -15.635 1.00 89.56 486 THR A O 1
ATOM 3828 N N . PRO A 1 487 ? -13.653 12.368 -15.767 1.00 89.69 487 PRO A N 1
ATOM 3829 C CA . PRO A 1 487 ? -13.500 13.124 -17.015 1.00 89.69 487 PRO A CA 1
ATOM 3830 C C . PRO A 1 487 ? -12.406 14.202 -16.955 1.00 89.69 487 PRO A C 1
ATOM 3832 O O . PRO A 1 487 ? -11.640 14.359 -17.903 1.00 89.69 487 PRO A O 1
ATOM 3835 N N . ASP A 1 488 ? -12.272 14.891 -15.817 1.00 89.38 488 ASP A N 1
ATOM 3836 C CA . ASP A 1 488 ? -11.194 15.860 -15.591 1.00 89.38 488 ASP A CA 1
ATOM 3837 C C . ASP A 1 488 ? -9.813 15.189 -15.531 1.00 89.38 488 ASP A C 1
ATOM 3839 O O . ASP A 1 488 ? -8.850 15.717 -16.083 1.00 89.38 488 ASP A O 1
ATOM 3843 N N . SER A 1 489 ? -9.703 14.012 -14.906 1.00 91.31 489 SER A N 1
ATOM 3844 C CA . SER A 1 489 ? -8.438 13.274 -14.801 1.00 91.31 489 SER A CA 1
ATOM 3845 C C . SER A 1 489 ? -8.006 12.655 -16.134 1.00 91.31 489 SER A C 1
ATOM 3847 O O . SER A 1 489 ? -6.819 12.670 -16.444 1.00 91.31 489 SER A O 1
ATOM 3849 N N . LEU A 1 490 ? -8.948 12.170 -16.949 1.00 92.62 490 LEU A N 1
ATOM 3850 C CA . LEU A 1 490 ? -8.692 11.689 -18.315 1.00 92.62 490 LEU A CA 1
ATOM 3851 C C . LEU A 1 490 ? -8.300 12.830 -19.266 1.00 92.62 490 LEU A C 1
ATOM 3853 O O . LEU A 1 490 ? -7.533 12.625 -20.202 1.00 92.62 490 LEU A O 1
ATOM 3857 N N . LYS A 1 491 ? -8.799 14.045 -19.014 1.00 93.56 491 LYS A N 1
ATOM 3858 C CA . LYS A 1 491 ? -8.413 15.254 -19.749 1.00 93.56 491 LYS A CA 1
ATOM 3859 C C . LYS A 1 491 ? -7.042 15.795 -19.326 1.00 93.56 491 LYS A C 1
ATOM 3861 O O . LYS A 1 491 ? -6.328 16.333 -20.167 1.00 93.56 491 LYS A O 1
ATOM 3866 N N . GLU A 1 492 ? -6.689 15.697 -18.043 1.00 91.81 492 GLU A N 1
ATOM 3867 C CA . GLU A 1 492 ? -5.384 16.135 -17.520 1.00 91.81 492 GLU A CA 1
ATOM 3868 C C . GLU A 1 492 ? -4.264 15.117 -17.820 1.00 91.81 492 GLU A C 1
ATOM 3870 O O . GLU A 1 492 ? -3.116 15.521 -18.014 1.00 91.81 492 GLU A O 1
ATOM 3875 N N . TYR A 1 493 ? -4.601 13.822 -17.909 1.00 95.69 493 TYR A N 1
ATOM 3876 C CA . TYR A 1 493 ? -3.691 12.715 -18.237 1.00 95.69 493 TYR A CA 1
ATOM 3877 C C . TYR A 1 493 ? -4.333 11.789 -19.298 1.00 95.69 493 TYR A C 1
ATOM 3879 O O . TYR A 1 493 ? -4.979 10.798 -18.929 1.00 95.69 493 TYR A O 1
ATOM 3887 N N . PRO A 1 494 ? -4.216 12.134 -20.597 1.00 95.12 494 PRO A N 1
ATOM 3888 C CA . PRO A 1 494 ? -4.788 11.373 -21.714 1.00 95.12 494 PRO A CA 1
ATOM 3889 C C . PRO A 1 494 ? -3.966 10.115 -22.069 1.00 95.12 494 PRO A C 1
ATOM 3891 O O . PRO A 1 494 ? -3.027 9.742 -21.370 1.00 95.12 494 PRO A O 1
ATOM 3894 N N . GLU A 1 495 ? -4.328 9.439 -23.167 1.00 94.94 495 GLU A N 1
ATOM 3895 C CA . GLU A 1 495 ? -3.552 8.311 -23.701 1.00 94.94 495 GLU A CA 1
ATOM 3896 C C . GLU A 1 495 ? -2.148 8.740 -24.164 1.00 94.94 495 GLU A C 1
ATOM 3898 O O . GLU A 1 495 ? -1.997 9.723 -24.890 1.00 94.94 495 GLU A O 1
ATOM 3903 N N . ILE A 1 496 ? -1.126 7.938 -23.845 1.00 94.38 496 ILE A N 1
ATOM 3904 C CA . ILE A 1 496 ? 0.265 8.199 -24.263 1.00 94.38 496 ILE A CA 1
ATOM 3905 C C . ILE A 1 496 ? 0.500 7.759 -25.713 1.00 94.38 496 ILE A C 1
ATOM 3907 O O . ILE A 1 496 ? 1.227 8.399 -26.477 1.00 94.38 496 ILE A O 1
ATOM 3911 N N . TRP A 1 497 ? -0.118 6.650 -26.123 1.00 92.62 497 TRP A N 1
ATOM 3912 C CA . TRP A 1 497 ? -0.113 6.213 -27.516 1.00 92.62 497 TRP A CA 1
ATOM 3913 C C . TRP A 1 497 ? -1.484 6.445 -28.149 1.00 92.62 497 TRP A C 1
ATOM 3915 O O . TRP A 1 497 ? -2.509 6.138 -27.559 1.00 92.62 497 TRP A O 1
ATOM 3925 N N . ALA A 1 498 ? -1.513 6.940 -29.387 1.00 86.56 498 ALA A N 1
ATOM 3926 C CA . ALA A 1 498 ? -2.766 7.187 -30.095 1.00 86.56 498 ALA A CA 1
ATOM 3927 C C . ALA A 1 498 ? -3.661 5.930 -30.164 1.00 86.56 498 ALA A C 1
ATOM 3929 O O . ALA A 1 498 ? -3.246 4.877 -30.673 1.00 86.56 498 ALA A O 1
ATOM 3930 N N . LYS A 1 499 ? -4.904 6.070 -29.686 1.00 85.44 499 LYS A N 1
ATOM 3931 C CA . LYS A 1 499 ? -5.921 5.012 -29.607 1.00 85.44 499 LYS A CA 1
ATOM 3932 C C . LYS A 1 499 ? -5.448 3.825 -28.753 1.00 85.44 499 LYS A C 1
ATOM 3934 O O . LYS A 1 499 ? -5.727 2.684 -29.116 1.00 85.44 499 LYS A O 1
ATOM 3939 N N . GLU A 1 500 ? -4.649 4.043 -27.705 1.00 88.75 500 GLU A N 1
ATOM 3940 C CA . GLU A 1 500 ? -4.019 3.013 -26.852 1.00 88.75 500 GLU A CA 1
ATOM 3941 C C . GLU A 1 500 ? -5.019 1.971 -26.337 1.00 88.75 500 GLU A C 1
ATOM 3943 O O . GLU A 1 500 ? -4.706 0.776 -26.317 1.00 88.75 500 GLU A O 1
ATOM 3948 N N . THR A 1 501 ? -6.207 2.427 -25.947 1.00 86.69 501 THR A N 1
ATOM 3949 C CA . THR A 1 501 ? -7.276 1.625 -25.336 1.00 86.69 501 THR A CA 1
ATOM 3950 C C . THR A 1 501 ? -8.194 0.938 -26.345 1.00 86.69 501 THR A C 1
ATOM 3952 O O . THR A 1 501 ? -8.881 -0.015 -25.978 1.00 86.69 501 THR A O 1
ATOM 3955 N N . ALA A 1 502 ? -8.181 1.365 -27.612 1.00 82.69 502 ALA A N 1
ATOM 3956 C CA . ALA A 1 502 ? -9.050 0.825 -28.653 1.00 82.69 502 ALA A CA 1
ATOM 3957 C C . ALA A 1 502 ? -8.733 -0.649 -28.964 1.00 82.69 502 ALA A C 1
ATOM 3959 O O . ALA A 1 502 ? -7.572 -1.023 -29.179 1.00 82.69 502 ALA A O 1
ATOM 3960 N N . GLU A 1 503 ? -9.773 -1.485 -29.035 1.00 72.75 503 GLU A N 1
ATOM 3961 C CA . GLU A 1 503 ? -9.617 -2.908 -29.340 1.00 72.75 503 GLU A CA 1
ATOM 3962 C C . GLU A 1 503 ? -9.226 -3.145 -30.816 1.00 72.75 503 GLU A C 1
ATOM 3964 O O . GLU A 1 503 ? -9.717 -2.460 -31.719 1.00 72.75 503 GLU A O 1
ATOM 3969 N N . PRO A 1 504 ? -8.347 -4.123 -31.111 1.00 67.12 504 PRO A N 1
ATOM 3970 C CA . PRO A 1 504 ? -7.893 -4.378 -32.476 1.00 67.12 504 PRO A CA 1
ATOM 3971 C C . PRO A 1 504 ? -8.983 -5.056 -33.329 1.00 67.12 504 PRO A C 1
ATOM 3973 O O . PRO A 1 504 ? -9.212 -6.260 -33.182 1.00 67.12 504 PRO A O 1
ATOM 3976 N N . LYS A 1 505 ? -9.591 -4.303 -34.267 1.00 60.47 505 LYS A N 1
ATOM 3977 C CA . LYS A 1 505 ? -10.632 -4.737 -35.236 1.00 60.47 505 LYS A CA 1
ATOM 3978 C C . LYS A 1 505 ? -10.460 -6.188 -35.702 1.00 60.47 505 LYS A C 1
ATOM 3980 O O . LYS A 1 505 ? -9.497 -6.476 -36.413 1.00 60.47 505 LYS A O 1
ATOM 3985 N N . LYS A 1 506 ? -11.378 -7.098 -35.348 1.00 53.38 506 LYS A N 1
ATOM 3986 C CA . LYS A 1 506 ? -11.378 -8.483 -35.865 1.00 53.38 506 LYS A CA 1
ATOM 3987 C C . LYS A 1 506 ? -11.267 -8.453 -37.398 1.00 53.38 506 LYS A C 1
ATOM 3989 O O . LYS A 1 506 ? -12.028 -7.727 -38.031 1.00 53.38 506 LYS A O 1
ATOM 3994 N N . LYS A 1 507 ? -10.322 -9.206 -37.977 1.00 48.69 507 LYS A N 1
ATOM 3995 C CA . LYS A 1 507 ? -10.365 -9.475 -39.423 1.00 48.69 507 LYS A CA 1
ATOM 3996 C C . LYS A 1 507 ? -11.530 -10.434 -39.672 1.00 48.69 507 LYS A C 1
ATOM 3998 O O . LYS A 1 507 ? -11.780 -11.296 -38.831 1.00 48.69 507 LYS A O 1
ATOM 4003 N N . ASN A 1 508 ? -12.232 -10.261 -40.787 1.00 39.91 508 ASN A N 1
ATOM 4004 C CA . ASN A 1 508 ? -13.131 -11.297 -41.284 1.00 39.91 508 ASN A CA 1
ATOM 4005 C C . ASN A 1 508 ? -12.269 -12.431 -41.848 1.00 39.91 508 ASN A C 1
ATOM 4007 O O . ASN A 1 508 ? -11.281 -12.157 -42.530 1.00 39.91 508 ASN A O 1
ATOM 4011 N N . ASP A 1 509 ? -12.657 -13.680 -41.602 1.00 46.03 509 ASP A N 1
ATOM 4012 C CA . ASP A 1 509 ? -11.901 -14.866 -42.037 1.00 46.03 509 ASP A CA 1
ATOM 4013 C C . ASP A 1 509 ? -11.948 -15.103 -43.571 1.00 46.03 509 ASP A C 1
ATOM 4015 O O . ASP A 1 509 ? -11.365 -16.066 -44.063 1.00 46.03 509 ASP A O 1
ATOM 4019 N N . ASP A 1 510 ? -12.606 -14.210 -44.326 1.00 45.53 510 ASP A N 1
ATOM 4020 C CA . ASP A 1 510 ? -12.821 -14.270 -45.782 1.00 45.53 510 ASP A CA 1
ATOM 4021 C C . ASP A 1 510 ? -11.877 -13.361 -46.613 1.00 45.53 510 ASP A C 1
ATOM 4023 O O . ASP A 1 510 ? -12.045 -13.252 -47.830 1.00 45.53 510 ASP A O 1
ATOM 4027 N N . GLU A 1 511 ? -10.889 -12.681 -46.011 1.00 43.75 511 GLU A N 1
ATOM 4028 C CA . GLU A 1 511 ? -9.852 -11.991 -46.804 1.00 43.75 511 GLU A CA 1
ATOM 4029 C C . GLU A 1 511 ? -8.939 -13.023 -47.501 1.00 43.75 511 GLU A C 1
ATOM 4031 O O . GLU A 1 511 ? -8.333 -13.857 -46.821 1.00 43.75 511 GLU A O 1
ATOM 4036 N N . PRO A 1 512 ? -8.805 -12.997 -48.844 1.00 39.97 512 PRO A N 1
ATOM 4037 C CA . PRO A 1 512 ? -8.044 -14.011 -49.561 1.00 39.97 512 PRO A CA 1
ATOM 4038 C C . PRO A 1 512 ? -6.551 -13.916 -49.237 1.00 39.97 512 PRO A C 1
ATOM 4040 O O . PRO A 1 512 ? -5.923 -12.868 -49.390 1.00 39.97 512 PRO A O 1
ATOM 4043 N N . ILE A 1 513 ? -5.975 -15.052 -48.841 1.00 46.34 513 ILE A N 1
ATOM 4044 C CA . ILE A 1 513 ? -4.528 -15.240 -48.714 1.00 46.34 513 ILE A CA 1
ATOM 4045 C C . ILE A 1 513 ? -3.900 -14.960 -50.088 1.00 46.34 513 ILE A C 1
ATOM 4047 O O . ILE A 1 513 ? -4.277 -15.595 -51.073 1.00 46.34 513 ILE A O 1
ATOM 4051 N N . GLY A 1 514 ? -2.972 -14.001 -50.155 1.00 50.31 514 GLY A N 1
ATOM 4052 C CA . GLY A 1 514 ? -2.333 -13.593 -51.409 1.00 50.31 514 GLY A CA 1
ATOM 4053 C C . GLY A 1 514 ? -1.592 -14.742 -52.103 1.00 50.31 514 GLY A C 1
ATOM 4054 O O . GLY A 1 514 ? -1.005 -15.599 -51.441 1.00 50.31 514 GLY A O 1
ATOM 4055 N N . GLU A 1 515 ? -1.618 -14.758 -53.439 1.00 41.41 515 GLU A N 1
ATOM 4056 C CA . GLU A 1 515 ? -0.949 -15.794 -54.235 1.00 41.41 515 GLU A CA 1
ATOM 4057 C C . GLU A 1 515 ? 0.567 -15.816 -53.991 1.00 41.41 515 GLU A C 1
ATOM 4059 O O . GLU A 1 515 ? 1.243 -14.787 -54.035 1.00 41.41 515 GLU A O 1
ATOM 4064 N N . VAL A 1 516 ? 1.100 -17.021 -53.769 1.00 45.62 516 VAL A N 1
ATOM 4065 C CA . VAL A 1 516 ? 2.537 -17.281 -53.636 1.00 45.62 516 VAL A CA 1
ATOM 4066 C C . VAL A 1 516 ? 3.074 -17.734 -54.991 1.00 45.62 516 VAL A C 1
ATOM 4068 O O . VAL A 1 516 ? 2.782 -18.850 -55.424 1.00 45.62 516 VAL A O 1
ATOM 4071 N N . ASP A 1 517 ? 3.872 -16.895 -55.649 1.00 49.72 517 ASP A N 1
ATOM 4072 C CA . ASP A 1 517 ? 4.552 -17.251 -56.897 1.00 49.72 517 ASP A CA 1
ATOM 4073 C C . ASP A 1 517 ? 6.015 -17.638 -56.630 1.00 49.72 517 ASP A C 1
ATOM 4075 O O . ASP A 1 517 ? 6.865 -16.815 -56.277 1.00 49.72 517 ASP A O 1
ATOM 4079 N N . PHE A 1 518 ? 6.302 -18.925 -56.821 1.00 49.84 518 PHE A N 1
ATOM 4080 C CA . PHE A 1 518 ? 7.620 -19.514 -56.602 1.00 49.84 518 PHE A CA 1
ATOM 4081 C C . PHE A 1 518 ? 8.615 -19.252 -57.745 1.00 49.84 518 PHE A C 1
ATOM 4083 O O . PHE A 1 518 ? 9.813 -19.433 -57.529 1.00 49.84 518 PHE A O 1
ATOM 4090 N N . GLU A 1 519 ? 8.173 -18.824 -58.935 1.00 49.66 519 GLU A N 1
ATOM 4091 C CA . GLU A 1 519 ? 9.070 -18.583 -60.079 1.00 49.66 519 GLU A CA 1
ATOM 4092 C C . GLU A 1 519 ? 9.640 -17.155 -60.106 1.00 49.66 519 GLU A C 1
ATOM 4094 O O . GLU A 1 519 ? 10.756 -16.952 -60.588 1.00 49.66 519 GLU A O 1
ATOM 4099 N N . THR A 1 520 ? 8.934 -16.165 -59.546 1.00 53.38 520 THR A N 1
ATOM 4100 C CA . THR A 1 520 ? 9.405 -14.762 -59.497 1.00 53.38 520 THR A CA 1
ATOM 4101 C C . THR A 1 520 ? 10.109 -14.365 -58.197 1.00 53.38 520 THR A C 1
ATOM 4103 O O . THR A 1 520 ? 10.618 -13.247 -58.094 1.00 53.38 520 THR A O 1
ATOM 4106 N N . GLY A 1 521 ? 10.172 -15.256 -57.202 1.00 48.00 521 GLY A N 1
ATOM 4107 C CA . GLY A 1 521 ? 10.815 -14.978 -55.911 1.00 48.00 521 GLY A CA 1
ATOM 4108 C C . GLY A 1 521 ? 10.044 -13.996 -55.020 1.00 48.00 521 GLY A C 1
ATOM 4109 O O . GLY A 1 521 ? 10.601 -13.492 -54.044 1.00 48.00 521 GLY A O 1
ATOM 4110 N N . LYS A 1 522 ? 8.770 -13.724 -55.330 1.00 39.75 522 LYS A N 1
ATOM 4111 C CA . LYS A 1 522 ? 7.863 -12.982 -54.451 1.00 39.75 522 LYS A CA 1
ATOM 4112 C C . LYS A 1 522 ? 7.318 -13.904 -53.363 1.00 39.75 522 LYS A C 1
ATOM 4114 O O . LYS A 1 522 ? 6.276 -14.538 -53.522 1.00 39.75 522 LYS A O 1
ATOM 4119 N N . THR A 1 523 ? 8.015 -13.947 -52.234 1.00 47.91 523 THR A N 1
ATOM 4120 C CA . THR A 1 523 ? 7.456 -14.479 -50.987 1.00 47.91 523 THR A CA 1
ATOM 4121 C C . THR A 1 523 ? 6.178 -13.713 -50.638 1.00 47.91 523 THR A C 1
ATOM 4123 O O . THR A 1 523 ? 6.150 -12.490 -50.784 1.00 47.91 523 THR A O 1
ATOM 4126 N N . ALA A 1 524 ? 5.135 -14.403 -50.165 1.00 41.47 524 ALA A N 1
ATOM 4127 C CA . ALA A 1 524 ? 3.964 -13.724 -49.615 1.00 41.47 524 ALA A CA 1
ATOM 4128 C C . ALA A 1 524 ? 4.384 -12.810 -48.459 1.00 41.47 524 ALA A C 1
ATOM 4130 O O . ALA A 1 524 ? 5.153 -13.217 -47.582 1.00 41.47 524 ALA A O 1
ATOM 4131 N N . ASP A 1 525 ? 3.894 -11.576 -48.501 1.00 40.28 525 ASP A N 1
ATOM 4132 C CA . ASP A 1 525 ? 4.345 -10.504 -47.627 1.00 40.28 525 ASP A CA 1
ATOM 4133 C C . ASP A 1 525 ? 3.695 -10.640 -46.244 1.00 40.28 525 ASP A C 1
ATOM 4135 O O . ASP A 1 525 ? 2.553 -10.239 -46.021 1.00 40.28 525 ASP A O 1
ATOM 4139 N N . TYR A 1 526 ? 4.401 -11.308 -45.330 1.00 47.56 526 TYR A N 1
ATOM 4140 C CA . TYR A 1 526 ? 3.916 -11.598 -43.978 1.00 47.56 526 TYR A CA 1
ATOM 4141 C C . TYR A 1 526 ? 4.247 -10.503 -42.949 1.00 47.56 526 TYR A C 1
ATOM 4143 O O . TYR A 1 526 ? 3.836 -10.642 -41.800 1.00 47.56 526 TYR A O 1
ATOM 4151 N N . ASP A 1 527 ? 4.940 -9.425 -43.339 1.00 44.31 527 ASP A N 1
ATOM 4152 C CA . ASP A 1 527 ? 5.445 -8.395 -42.414 1.00 44.31 527 ASP A CA 1
ATOM 4153 C C . ASP A 1 527 ? 5.294 -6.949 -42.945 1.00 44.31 527 ASP A C 1
ATOM 4155 O O . ASP A 1 527 ? 6.162 -6.099 -42.734 1.00 44.31 527 ASP A O 1
ATOM 4159 N N . VAL A 1 528 ? 4.158 -6.629 -43.580 1.00 35.12 528 VAL A N 1
ATOM 4160 C CA . VAL A 1 528 ? 3.786 -5.241 -43.933 1.00 35.12 528 VAL A CA 1
ATOM 4161 C C . VAL A 1 528 ? 2.333 -4.923 -43.534 1.00 35.12 528 VAL A C 1
ATOM 4163 O O . VAL A 1 528 ? 1.454 -4.742 -44.370 1.00 35.12 528 VAL A O 1
ATOM 4166 N N . ASP A 1 529 ? 2.092 -4.769 -42.226 1.00 40.12 529 ASP A N 1
ATOM 4167 C CA . ASP A 1 529 ? 1.091 -3.802 -41.729 1.00 40.12 529 ASP A CA 1
ATOM 4168 C C . ASP A 1 529 ? 1.745 -2.396 -41.783 1.00 40.12 529 ASP A C 1
ATOM 4170 O O . ASP A 1 529 ? 2.029 -1.767 -40.754 1.00 40.12 529 ASP A O 1
ATOM 4174 N N . GLU A 1 530 ? 2.063 -1.921 -42.996 1.00 39.28 530 GLU A N 1
ATOM 4175 C CA . GLU A 1 530 ? 2.269 -0.487 -43.223 1.00 39.28 530 GLU A CA 1
ATOM 4176 C C . GLU A 1 530 ? 0.923 0.239 -43.126 1.00 39.28 530 GLU A C 1
ATOM 4178 O O . GLU A 1 530 ? -0.141 -0.298 -43.427 1.00 39.28 530 GLU A O 1
ATOM 4183 N N . ASP A 1 531 ? 1.012 1.493 -42.698 1.00 36.91 531 ASP A N 1
ATOM 4184 C CA . ASP A 1 531 ? -0.075 2.449 -42.551 1.00 36.91 531 ASP A CA 1
ATOM 4185 C C . ASP A 1 531 ? -1.161 2.135 -41.506 1.00 36.91 531 ASP A C 1
ATOM 4187 O O . ASP A 1 531 ? -2.117 1.379 -41.682 1.00 36.91 531 ASP A O 1
ATOM 4191 N N . MET A 1 532 ? -1.105 2.941 -40.441 1.00 42.50 532 MET A N 1
ATOM 4192 C CA . MET A 1 532 ? -2.302 3.419 -39.751 1.00 42.50 532 MET A CA 1
ATOM 4193 C C . MET A 1 532 ? -3.155 4.231 -40.741 1.00 42.50 532 MET A C 1
ATOM 4195 O O . MET A 1 532 ? -3.134 5.458 -40.706 1.00 42.50 532 MET A O 1
ATOM 4199 N N . GLN A 1 533 ? -3.873 3.557 -41.642 1.00 32.22 533 GLN A N 1
ATOM 4200 C CA . GLN A 1 533 ? -4.753 4.225 -42.596 1.00 32.22 533 GLN A CA 1
ATOM 4201 C C . GLN A 1 533 ? -5.900 4.914 -41.854 1.00 32.22 533 GLN A C 1
ATOM 4203 O O . GLN A 1 533 ? -6.568 4.314 -41.000 1.00 32.22 533 GLN A O 1
ATOM 4208 N N . ASP A 1 534 ? -6.117 6.185 -42.186 1.00 40.19 534 ASP A N 1
ATOM 4209 C CA . ASP A 1 534 ? -7.201 6.991 -41.642 1.00 40.19 534 ASP A CA 1
ATOM 4210 C C . ASP A 1 534 ? -8.551 6.333 -41.952 1.00 40.19 534 ASP A C 1
ATOM 4212 O O . ASP A 1 534 ? -8.973 6.215 -43.104 1.00 40.19 534 ASP A O 1
ATOM 4216 N N . ALA A 1 535 ? -9.247 5.898 -40.902 1.00 30.12 535 ALA A N 1
ATOM 4217 C CA . ALA A 1 535 ? -10.649 5.532 -41.016 1.00 30.12 535 ALA A CA 1
ATOM 4218 C C . ALA A 1 535 ? -11.480 6.822 -41.149 1.00 30.12 535 ALA A C 1
ATOM 4220 O O . ALA A 1 535 ? -11.222 7.762 -40.393 1.00 30.12 535 ALA A O 1
ATOM 4221 N N . PRO A 1 536 ? -12.467 6.880 -42.062 1.00 29.38 536 PRO A N 1
ATOM 4222 C CA . PRO A 1 536 ? -13.343 8.040 -42.182 1.00 29.38 536 PRO A CA 1
ATOM 4223 C C . PRO A 1 536 ? -14.162 8.243 -40.900 1.00 29.38 536 PRO A C 1
ATOM 4225 O O . PRO A 1 536 ? -14.457 7.280 -40.189 1.00 29.38 536 PRO A O 1
ATOM 4228 N N . ASP A 1 537 ? -14.549 9.491 -40.631 1.00 40.72 537 ASP A N 1
ATOM 4229 C CA . ASP A 1 537 ? -15.430 9.833 -39.513 1.00 40.72 537 ASP A CA 1
ATOM 4230 C C . ASP A 1 537 ? -16.774 9.086 -39.610 1.00 40.72 537 ASP A C 1
ATOM 4232 O O . ASP A 1 537 ? -17.436 9.085 -40.651 1.00 40.72 537 ASP A O 1
ATOM 4236 N N . GLY A 1 538 ? -17.181 8.478 -38.493 1.00 36.50 538 GLY A N 1
ATOM 4237 C CA . GLY A 1 538 ? -18.352 7.605 -38.379 1.00 36.50 538 GLY A CA 1
ATOM 4238 C C . GLY A 1 538 ? -17.937 6.145 -38.129 1.00 36.50 538 GLY A C 1
ATOM 4239 O O . GLY A 1 538 ? -17.245 5.538 -38.936 1.00 36.50 538 GLY A O 1
ATOM 4240 N N . VAL A 1 539 ? -18.321 5.497 -37.031 1.00 28.95 539 VAL A N 1
ATOM 4241 C CA . VAL A 1 539 ? -19.457 5.755 -36.131 1.00 28.95 539 VAL A CA 1
ATOM 4242 C C . VAL A 1 539 ? -18.960 5.893 -34.689 1.00 28.95 539 VAL A C 1
ATOM 4244 O O . VAL A 1 539 ? -18.091 5.135 -34.262 1.00 28.95 539 VAL A O 1
ATOM 4247 N N . GLU A 1 540 ? -19.525 6.838 -33.935 1.00 32.47 540 GLU A N 1
ATOM 4248 C CA . GLU A 1 540 ? -19.416 6.858 -32.473 1.00 32.47 540 GLU A CA 1
ATOM 4249 C C . GLU A 1 540 ? -20.197 5.656 -31.917 1.00 32.47 540 GLU A C 1
ATOM 4251 O O . GLU A 1 540 ? -21.408 5.730 -31.718 1.00 32.47 540 GLU A O 1
ATOM 4256 N N . GLU A 1 541 ? -19.533 4.513 -31.725 1.00 29.42 541 GLU A N 1
ATOM 4257 C CA . GLU A 1 541 ? -20.123 3.407 -30.967 1.00 29.42 541 GLU A CA 1
ATOM 4258 C C . GLU A 1 541 ? -20.086 3.754 -29.474 1.00 29.42 541 GLU A C 1
ATOM 4260 O O . GLU A 1 541 ? -19.018 3.890 -28.873 1.00 29.42 541 GLU A O 1
ATOM 4265 N N . ASP A 1 542 ? -21.282 3.931 -28.908 1.00 28.83 542 ASP A N 1
ATOM 4266 C CA . ASP A 1 542 ? -21.553 4.306 -27.522 1.00 28.83 542 ASP A CA 1
ATOM 4267 C C . ASP A 1 542 ? -20.693 3.527 -26.509 1.00 28.83 542 ASP A C 1
ATOM 4269 O O . ASP A 1 542 ? -20.990 2.388 -26.139 1.00 28.83 542 ASP A O 1
ATOM 4273 N N . ALA A 1 543 ? -19.691 4.203 -25.942 1.00 31.97 543 ALA A N 1
ATOM 4274 C CA . ALA A 1 543 ? -19.079 3.820 -24.674 1.00 31.97 543 ALA A CA 1
ATOM 4275 C C . ALA A 1 543 ? -20.040 4.138 -23.509 1.00 31.97 543 ALA A C 1
ATOM 4277 O O . ALA A 1 543 ? -19.735 4.933 -22.620 1.00 31.97 543 ALA A O 1
ATOM 4278 N N . GLN A 1 544 ? -21.227 3.524 -23.521 1.00 33.66 544 GLN A N 1
ATOM 4279 C CA . GLN A 1 544 ? -22.207 3.600 -22.439 1.00 33.66 544 GLN A CA 1
ATOM 4280 C C . GLN A 1 544 ? -21.823 2.676 -21.275 1.00 33.66 544 GLN A C 1
ATOM 4282 O O . GLN A 1 544 ? -22.537 1.738 -20.932 1.00 33.66 544 GLN A O 1
ATOM 4287 N N . GLU A 1 545 ? -20.727 3.015 -20.596 1.00 32.84 545 GLU A N 1
ATOM 4288 C CA . GLU A 1 545 ? -20.688 2.885 -19.140 1.00 32.84 545 GLU A CA 1
ATOM 4289 C C . GLU A 1 545 ? -20.774 4.294 -18.546 1.00 32.84 545 GLU A C 1
ATOM 4291 O O . GLU A 1 545 ? -19.873 5.124 -18.660 1.00 32.84 545 GLU A O 1
ATOM 4296 N N . SER A 1 546 ? -21.948 4.587 -17.989 1.00 28.52 546 SER A N 1
ATOM 4297 C CA . SER A 1 546 ? -22.363 5.909 -17.519 1.00 28.52 546 SER A CA 1
ATOM 4298 C C . SER A 1 546 ? -21.416 6.501 -16.466 1.00 28.52 546 SER A C 1
ATOM 4300 O O . SER A 1 546 ? -20.977 5.766 -15.576 1.00 28.52 546 SER A O 1
ATOM 4302 N N . PRO A 1 547 ? -21.197 7.832 -16.449 1.00 35.25 547 PRO A N 1
ATOM 4303 C CA . PRO A 1 547 ? -20.495 8.474 -15.349 1.00 35.25 547 PRO A CA 1
ATOM 4304 C C . PRO A 1 547 ? -21.271 8.273 -14.046 1.00 35.25 547 PRO A C 1
ATOM 4306 O O . PRO A 1 547 ? -22.440 8.642 -13.969 1.00 35.25 547 PRO A O 1
ATOM 4309 N N . LEU A 1 548 ? -20.588 7.719 -13.042 1.00 40.19 548 LEU A N 1
ATOM 4310 C CA . LEU A 1 548 ? -20.840 7.864 -11.603 1.00 40.19 548 LEU A CA 1
ATOM 4311 C C . LEU A 1 548 ? -22.272 8.281 -11.222 1.00 40.19 548 LEU A C 1
ATOM 4313 O O . LEU A 1 548 ? -22.543 9.459 -10.982 1.00 40.19 548 LEU A O 1
ATOM 4317 N N . HIS A 1 549 ? -23.167 7.302 -11.061 1.00 37.28 549 HIS A N 1
ATOM 4318 C CA . HIS A 1 549 ? -24.356 7.536 -10.246 1.00 37.28 549 HIS A CA 1
ATOM 4319 C C . HIS A 1 549 ? -23.909 7.762 -8.796 1.00 37.28 549 HIS A C 1
ATOM 4321 O O . HIS A 1 549 ? -23.565 6.822 -8.079 1.00 37.28 549 HIS A O 1
ATOM 4327 N N . ASP A 1 550 ? -23.973 9.023 -8.367 1.00 45.25 550 ASP A N 1
ATOM 4328 C CA . ASP A 1 550 ? -23.755 9.500 -6.990 1.00 45.25 550 ASP A CA 1
ATOM 4329 C C . ASP A 1 550 ? -24.709 8.803 -5.978 1.00 45.25 550 ASP A C 1
ATOM 4331 O O . ASP A 1 550 ? -24.554 8.890 -4.764 1.00 45.25 550 ASP A O 1
ATOM 4335 N N . ASP A 1 551 ? -25.702 8.055 -6.473 1.00 43.84 551 ASP A N 1
ATOM 4336 C CA . ASP A 1 551 ? -26.723 7.350 -5.698 1.00 43.84 551 ASP A CA 1
ATOM 4337 C C . ASP A 1 551 ? -26.362 5.911 -5.270 1.00 43.84 551 ASP A C 1
ATOM 4339 O O . ASP A 1 551 ? -27.150 5.269 -4.570 1.00 43.84 551 ASP A O 1
ATOM 4343 N N . GLN A 1 552 ? -25.215 5.360 -5.681 1.00 54.72 552 GLN A N 1
ATOM 4344 C CA . GLN A 1 552 ? -24.892 3.953 -5.411 1.00 54.72 552 GLN A CA 1
ATOM 4345 C C . GLN A 1 552 ? -24.250 3.750 -4.025 1.00 54.72 552 GLN A C 1
ATOM 4347 O O . GLN A 1 552 ? -23.261 4.387 -3.672 1.00 54.72 552 GLN A O 1
ATOM 4352 N N . VAL A 1 553 ? -24.788 2.816 -3.230 1.00 56.78 553 VAL A N 1
ATOM 4353 C CA . VAL A 1 553 ? -24.186 2.414 -1.945 1.00 56.78 553 VAL A CA 1
ATOM 4354 C C . VAL A 1 553 ? -22.996 1.496 -2.218 1.00 56.78 553 VAL A C 1
ATOM 4356 O O . VAL A 1 553 ? -23.192 0.336 -2.565 1.00 56.78 553 VAL A O 1
ATOM 4359 N N . TRP A 1 554 ? -21.780 2.011 -2.051 1.00 64.75 554 TRP A N 1
ATOM 4360 C CA . TRP A 1 554 ? -20.537 1.252 -2.238 1.00 64.75 554 TRP A CA 1
ATOM 4361 C C . TRP A 1 554 ? -20.172 0.440 -0.997 1.00 64.75 554 TRP A C 1
ATOM 4363 O O . TRP A 1 554 ? -20.184 0.981 0.109 1.00 64.75 554 TRP A O 1
ATOM 4373 N N . ASP A 1 555 ? -19.774 -0.817 -1.143 1.00 66.75 555 ASP A N 1
ATOM 4374 C CA . ASP A 1 555 ? -19.115 -1.549 -0.062 1.00 66.75 555 ASP A CA 1
ATOM 4375 C C . ASP A 1 555 ? -17.581 -1.315 -0.039 1.00 66.75 555 ASP A C 1
ATOM 4377 O O . ASP A 1 555 ? -17.037 -0.431 -0.709 1.00 66.75 555 ASP A O 1
ATOM 4381 N N . LEU A 1 556 ? -16.859 -2.061 0.807 1.00 67.38 556 LEU A N 1
ATOM 4382 C CA . LEU A 1 556 ? -15.394 -1.966 0.895 1.00 67.38 556 LEU A CA 1
ATOM 4383 C C . LEU A 1 556 ? -14.672 -2.537 -0.337 1.00 67.38 556 LEU A C 1
ATOM 4385 O O . LEU A 1 556 ? -13.547 -2.127 -0.613 1.00 67.38 556 LEU A O 1
ATOM 4389 N N . HIS A 1 557 ? -15.274 -3.485 -1.052 1.00 69.38 557 HIS A N 1
ATOM 4390 C CA . HIS A 1 557 ? -14.738 -4.023 -2.297 1.00 69.38 557 HIS A CA 1
ATOM 4391 C C . HIS A 1 557 ? -14.940 -3.028 -3.443 1.00 69.38 557 HIS A C 1
ATOM 4393 O O . HIS A 1 557 ? -13.969 -2.738 -4.143 1.00 69.38 557 HIS A O 1
ATOM 4399 N N . ASP A 1 558 ? -16.132 -2.434 -3.556 1.00 76.19 558 ASP A N 1
ATOM 4400 C CA . ASP A 1 558 ? -16.435 -1.380 -4.533 1.00 76.19 558 ASP A CA 1
ATOM 4401 C C . ASP A 1 558 ? -15.473 -0.191 -4.381 1.00 76.19 558 ASP A C 1
ATOM 4403 O O . ASP A 1 558 ? -14.874 0.271 -5.353 1.00 76.19 558 ASP A O 1
ATOM 4407 N N . ALA A 1 559 ? -15.244 0.264 -3.143 1.00 78.75 559 ALA A N 1
ATOM 4408 C CA . ALA A 1 559 ? -14.308 1.351 -2.855 1.00 78.75 559 ALA A CA 1
ATOM 4409 C C . ALA A 1 559 ? -12.845 0.999 -3.197 1.00 78.75 559 ALA A C 1
ATOM 4411 O O . ALA A 1 559 ? -12.079 1.877 -3.599 1.00 78.75 559 ALA A O 1
ATOM 4412 N N . VAL A 1 560 ? -12.444 -0.273 -3.073 1.00 78.69 560 VAL A N 1
ATOM 4413 C CA . VAL A 1 560 ? -11.119 -0.748 -3.506 1.00 78.69 560 VAL A CA 1
ATOM 4414 C C . VAL A 1 560 ? -11.020 -0.802 -5.033 1.00 78.69 560 VAL A C 1
ATOM 4416 O O . VAL A 1 560 ? -10.003 -0.373 -5.577 1.00 78.69 560 VAL A O 1
ATOM 4419 N N . GLU A 1 561 ? -12.049 -1.271 -5.742 1.00 82.25 561 GLU A N 1
ATOM 4420 C CA . GLU A 1 561 ? -12.044 -1.320 -7.212 1.00 82.25 561 GLU A CA 1
ATOM 4421 C C . GLU A 1 561 ? -12.129 0.066 -7.858 1.00 82.25 561 GLU A C 1
ATOM 4423 O O . GLU A 1 561 ? -11.434 0.308 -8.850 1.00 82.25 561 GLU A O 1
ATOM 4428 N N . HIS A 1 562 ? -12.871 1.000 -7.253 1.00 85.19 562 HIS A N 1
ATOM 4429 C CA . HIS A 1 562 ? -12.890 2.416 -7.636 1.00 85.19 562 HIS A CA 1
ATOM 4430 C C . HIS A 1 562 ? -11.521 3.094 -7.443 1.00 85.19 562 HIS A C 1
ATOM 4432 O O . HIS A 1 562 ? -11.189 4.049 -8.136 1.00 85.19 562 HIS A O 1
ATOM 4438 N N . LEU A 1 563 ? -10.679 2.582 -6.542 1.00 86.25 563 LEU A N 1
ATOM 4439 C CA . LEU A 1 563 ? -9.279 2.995 -6.402 1.00 86.25 563 LEU A CA 1
ATOM 4440 C C . LEU A 1 563 ? -8.320 2.197 -7.308 1.00 86.25 563 LEU A C 1
ATOM 4442 O O . LEU A 1 563 ? -7.104 2.361 -7.209 1.00 86.25 563 LEU A O 1
ATOM 4446 N N . GLY A 1 564 ? -8.824 1.339 -8.196 1.00 85.00 564 GLY A N 1
ATOM 4447 C CA . GLY A 1 564 ? -8.016 0.532 -9.115 1.00 85.00 564 GLY A CA 1
ATOM 4448 C C . GLY A 1 564 ? -7.425 -0.748 -8.515 1.00 85.00 564 GLY A C 1
ATOM 4449 O O . GLY A 1 564 ? -6.483 -1.321 -9.069 1.00 85.00 564 GLY A O 1
ATOM 4450 N N . GLY A 1 565 ? -7.963 -1.200 -7.382 1.00 86.75 565 GLY A N 1
ATOM 4451 C CA . GLY A 1 565 ? -7.531 -2.400 -6.676 1.00 86.75 565 GLY A CA 1
ATOM 4452 C C . GLY A 1 565 ? -6.374 -2.165 -5.697 1.00 86.75 565 GLY A C 1
ATOM 4453 O O . GLY A 1 565 ? -5.708 -1.126 -5.687 1.00 86.75 565 GLY A O 1
ATOM 4454 N N . HIS A 1 566 ? -6.098 -3.172 -4.862 1.00 85.06 566 HIS A N 1
ATOM 4455 C CA . HIS A 1 566 ? -5.077 -3.092 -3.809 1.00 85.06 566 HIS A CA 1
ATOM 4456 C C . HIS A 1 566 ? -3.671 -2.739 -4.319 1.00 85.06 566 HIS A C 1
ATOM 4458 O O . HIS A 1 566 ? -2.936 -2.037 -3.627 1.00 85.06 566 HIS A O 1
ATOM 4464 N N . ASP A 1 567 ? -3.294 -3.193 -5.516 1.00 88.75 567 ASP A N 1
ATOM 4465 C CA . ASP A 1 567 ? -1.992 -2.878 -6.113 1.00 88.75 567 ASP A CA 1
ATOM 4466 C C . ASP A 1 567 ? -1.848 -1.386 -6.428 1.00 88.75 567 ASP A C 1
ATOM 4468 O O . ASP A 1 567 ? -0.828 -0.774 -6.112 1.00 88.75 567 ASP A O 1
ATOM 4472 N N . ALA A 1 568 ? -2.885 -0.783 -7.016 1.00 92.94 568 ALA A N 1
ATOM 4473 C CA . ALA A 1 568 ? -2.888 0.633 -7.357 1.00 92.94 568 ALA A CA 1
ATOM 4474 C C . ALA A 1 568 ? -2.829 1.489 -6.082 1.00 92.94 568 ALA A C 1
ATOM 4476 O O . ALA A 1 568 ? -2.067 2.451 -6.011 1.00 92.94 568 ALA A O 1
ATOM 4477 N N . ILE A 1 569 ? -3.564 1.101 -5.036 1.00 90.06 569 ILE A N 1
ATOM 4478 C CA . ILE A 1 569 ? -3.493 1.725 -3.705 1.00 90.06 569 ILE A CA 1
ATOM 4479 C C . ILE A 1 569 ? -2.059 1.669 -3.139 1.00 90.06 569 ILE A C 1
ATOM 4481 O O . ILE A 1 569 ? -1.539 2.683 -2.674 1.00 90.06 569 ILE A O 1
ATOM 4485 N N . GLN A 1 570 ? -1.379 0.519 -3.216 1.00 91.00 570 GLN A N 1
ATOM 4486 C CA . GLN A 1 570 ? 0.003 0.386 -2.733 1.00 91.00 570 GLN A CA 1
ATOM 4487 C C . GLN A 1 570 ? 0.992 1.261 -3.519 1.00 91.00 570 GLN A C 1
ATOM 4489 O O . GLN A 1 570 ? 1.827 1.930 -2.909 1.00 91.00 570 GLN A O 1
ATOM 4494 N N . LEU A 1 571 ? 0.880 1.305 -4.850 1.00 94.69 571 LEU A N 1
ATOM 4495 C CA . LEU A 1 571 ? 1.741 2.130 -5.707 1.00 94.69 571 LEU A CA 1
ATOM 4496 C C . LEU A 1 571 ? 1.554 3.635 -5.430 1.00 94.69 571 LEU A C 1
ATOM 4498 O O . LEU A 1 571 ? 2.540 4.374 -5.399 1.00 94.69 571 LEU A O 1
ATOM 4502 N N . ARG A 1 572 ? 0.328 4.086 -5.117 1.00 93.62 572 ARG A N 1
ATOM 4503 C CA . ARG A 1 572 ? 0.075 5.465 -4.655 1.00 93.62 572 ARG A CA 1
ATOM 4504 C C . ARG A 1 572 ? 0.812 5.780 -3.352 1.00 93.62 572 ARG A C 1
ATOM 4506 O O . ARG A 1 572 ? 1.435 6.835 -3.255 1.00 93.62 572 ARG A O 1
ATOM 4513 N N . TYR A 1 573 ? 0.819 4.868 -2.375 1.00 91.12 573 TYR A N 1
ATOM 4514 C CA . TYR A 1 573 ? 1.547 5.092 -1.116 1.00 91.12 573 TYR A CA 1
ATOM 4515 C C . TYR A 1 573 ? 3.069 5.086 -1.259 1.00 91.12 573 TYR A C 1
ATOM 4517 O O . TYR A 1 573 ? 3.727 5.828 -0.528 1.00 91.12 573 TYR A O 1
ATOM 4525 N N . ARG A 1 574 ? 3.634 4.330 -2.210 1.00 94.19 574 ARG A N 1
ATOM 4526 C CA . ARG A 1 574 ? 5.065 4.422 -2.559 1.00 94.19 574 ARG A CA 1
ATOM 4527 C C . ARG A 1 574 ? 5.414 5.825 -3.061 1.00 94.19 574 ARG A C 1
ATOM 4529 O O . ARG A 1 574 ? 6.268 6.489 -2.479 1.00 94.19 574 ARG A O 1
ATOM 4536 N N . LEU A 1 575 ? 4.662 6.328 -4.043 1.00 95.50 575 LEU A N 1
ATOM 4537 C CA . LEU A 1 575 ? 4.808 7.689 -4.578 1.00 95.50 575 LEU A CA 1
ATOM 4538 C C . LEU A 1 575 ? 4.629 8.774 -3.503 1.00 95.50 575 LEU A C 1
ATOM 4540 O O . LEU A 1 575 ? 5.465 9.667 -3.382 1.00 95.50 575 LEU A O 1
ATOM 4544 N N . MET A 1 576 ? 3.588 8.679 -2.670 1.00 92.25 576 MET A N 1
ATOM 4545 C CA . MET A 1 576 ? 3.390 9.607 -1.548 1.00 92.25 576 MET A CA 1
ATOM 4546 C C . MET A 1 576 ? 4.550 9.552 -0.544 1.00 92.25 576 MET A C 1
ATOM 4548 O O . MET A 1 576 ? 5.016 10.597 -0.095 1.00 92.25 576 MET A O 1
ATOM 4552 N N . THR A 1 577 ? 5.051 8.355 -0.219 1.00 91.88 577 THR A N 1
ATOM 4553 C CA . THR A 1 577 ? 6.196 8.178 0.686 1.00 91.88 577 THR A CA 1
ATOM 4554 C C . THR A 1 577 ? 7.440 8.864 0.132 1.00 91.88 577 THR A C 1
ATOM 4556 O O . THR A 1 577 ? 8.040 9.672 0.841 1.00 91.88 577 THR A O 1
ATOM 4559 N N . LEU A 1 578 ? 7.776 8.627 -1.138 1.00 94.12 578 LEU A N 1
ATOM 4560 C CA . LEU A 1 578 ? 8.882 9.287 -1.836 1.00 94.12 578 LEU A CA 1
ATOM 4561 C C . LEU A 1 578 ? 8.777 10.819 -1.761 1.00 94.12 578 LEU A C 1
ATOM 4563 O O . LEU A 1 578 ? 9.716 11.481 -1.322 1.00 94.12 578 LEU A O 1
ATOM 4567 N N . LEU A 1 579 ? 7.612 11.394 -2.083 1.00 93.25 579 LEU A N 1
ATOM 4568 C CA . LEU A 1 579 ? 7.402 12.844 -1.983 1.00 93.25 579 LEU A CA 1
ATOM 4569 C C . LEU A 1 579 ? 7.560 13.366 -0.546 1.00 93.25 579 LEU A C 1
ATOM 4571 O O . LEU A 1 579 ? 8.146 14.432 -0.348 1.00 93.25 579 LEU A O 1
ATOM 4575 N N . THR A 1 580 ? 7.091 12.629 0.471 1.00 90.94 580 THR A N 1
ATOM 4576 C CA . THR A 1 580 ? 7.301 13.034 1.874 1.00 90.94 580 THR A CA 1
ATOM 4577 C C . THR A 1 580 ? 8.770 12.986 2.290 1.00 90.94 580 THR A C 1
ATOM 4579 O O . THR A 1 580 ? 9.201 13.868 3.028 1.00 90.94 580 THR A O 1
ATOM 4582 N N . GLN A 1 581 ? 9.558 12.034 1.777 1.00 91.31 581 GLN A N 1
ATOM 4583 C CA . GLN A 1 581 ? 11.002 11.981 2.021 1.00 91.31 581 GLN A CA 1
ATOM 4584 C C . GLN A 1 581 ? 11.725 13.172 1.373 1.00 91.31 581 GLN A C 1
ATOM 4586 O O . GLN A 1 581 ? 12.562 13.797 2.024 1.00 91.31 581 GLN A O 1
ATOM 4591 N N . VAL A 1 582 ? 11.356 13.560 0.145 1.00 92.25 582 VAL A N 1
ATOM 4592 C CA . VAL A 1 582 ? 11.905 14.768 -0.501 1.00 92.25 582 VAL A CA 1
ATOM 4593 C C . VAL A 1 582 ? 11.524 16.030 0.271 1.00 92.25 582 VAL A C 1
ATOM 4595 O O . VAL A 1 582 ? 12.384 16.868 0.514 1.00 92.25 582 VAL A O 1
ATOM 4598 N N . ALA A 1 583 ? 10.276 16.169 0.730 1.00 90.38 583 ALA A N 1
ATOM 4599 C CA . ALA A 1 583 ? 9.859 17.335 1.522 1.00 90.38 583 ALA A CA 1
ATOM 4600 C C . ALA A 1 583 ? 10.515 17.403 2.915 1.00 90.38 583 ALA A C 1
ATOM 4602 O O . ALA A 1 583 ? 10.579 18.477 3.514 1.00 90.38 583 ALA A O 1
ATOM 4603 N N . GLN A 1 584 ? 11.007 16.276 3.439 1.00 88.25 584 GLN A N 1
ATOM 4604 C CA . GLN A 1 584 ? 11.832 16.237 4.650 1.00 88.25 584 GLN A CA 1
ATOM 4605 C C . GLN A 1 584 ? 13.293 16.612 4.380 1.00 88.25 584 GLN A C 1
ATOM 4607 O O . GLN A 1 584 ? 13.896 17.287 5.210 1.00 88.25 584 GLN A O 1
ATOM 4612 N N . ALA A 1 585 ? 13.857 16.180 3.249 1.00 89.81 585 ALA A N 1
ATOM 4613 C CA . ALA A 1 585 ? 15.272 16.364 2.935 1.00 89.81 585 ALA A CA 1
ATOM 4614 C C . ALA A 1 585 ? 15.590 17.694 2.220 1.00 89.81 585 ALA A C 1
ATOM 4616 O O . ALA A 1 585 ? 16.643 18.274 2.459 1.00 89.81 585 ALA A O 1
ATOM 4617 N N . LEU A 1 586 ? 14.672 18.198 1.386 1.00 90.38 586 LEU A N 1
ATOM 4618 C CA . LEU A 1 586 ? 14.801 19.423 0.580 1.00 90.38 586 LEU A CA 1
ATOM 4619 C C . LEU A 1 586 ? 13.639 20.418 0.831 1.00 90.38 586 LEU A C 1
ATOM 4621 O O . LEU A 1 586 ? 12.960 20.846 -0.112 1.00 90.38 586 LEU A O 1
ATOM 4625 N N . PRO A 1 587 ? 13.362 20.818 2.092 1.00 89.12 587 PRO A N 1
ATOM 4626 C CA . PRO A 1 587 ? 12.187 21.627 2.434 1.00 89.12 587 PRO A CA 1
ATOM 4627 C C . PRO A 1 587 ? 12.207 23.050 1.851 1.00 89.12 587 PRO A C 1
ATOM 4629 O O . PRO A 1 587 ? 11.153 23.678 1.752 1.00 89.12 587 PRO A O 1
ATOM 4632 N N . LYS A 1 588 ? 13.386 23.575 1.478 1.00 87.25 588 LYS A N 1
ATOM 4633 C CA . LYS A 1 588 ? 13.541 24.918 0.886 1.00 87.25 588 LYS A CA 1
ATOM 4634 C C . LYS A 1 588 ? 13.300 24.912 -0.626 1.00 87.25 588 LYS A C 1
ATOM 4636 O O . LYS A 1 588 ? 12.727 25.858 -1.153 1.00 87.25 588 LYS A O 1
ATOM 4641 N N . GLN A 1 589 ? 13.761 23.866 -1.313 1.00 88.00 589 GLN A N 1
ATOM 4642 C CA . GLN A 1 589 ? 13.723 23.738 -2.771 1.00 88.00 589 GLN A CA 1
ATOM 4643 C C . GLN A 1 589 ? 12.381 23.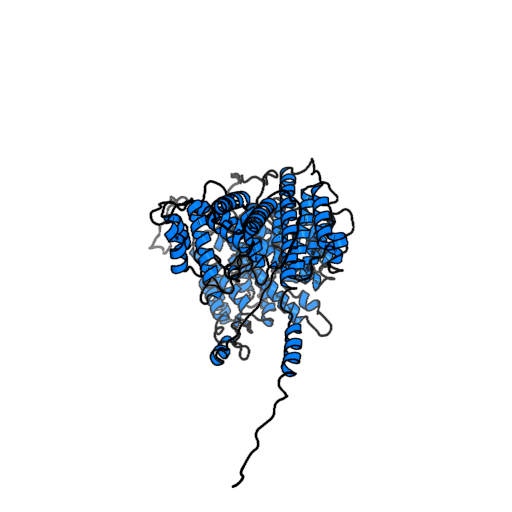179 -3.254 1.00 88.00 589 GLN A C 1
ATOM 4645 O O . GLN A 1 589 ? 11.849 23.630 -4.271 1.00 88.00 589 GLN A O 1
ATOM 4650 N N . PHE A 1 590 ? 11.829 22.197 -2.532 1.00 88.88 590 PHE A N 1
ATOM 4651 C CA . PHE A 1 590 ? 10.562 21.563 -2.887 1.00 88.88 590 PHE A CA 1
ATOM 4652 C C . PHE A 1 590 ? 9.372 22.322 -2.297 1.00 88.88 590 PHE A C 1
ATOM 4654 O O . PHE A 1 590 ? 8.621 22.996 -3.003 1.00 88.88 590 PHE A O 1
ATOM 4661 N N . THR A 1 591 ? 9.176 22.141 -0.992 1.00 89.38 591 THR A N 1
ATOM 4662 C CA . THR A 1 591 ? 8.084 22.659 -0.168 1.00 89.38 591 THR A CA 1
ATOM 4663 C C . THR A 1 591 ? 8.291 22.141 1.257 1.00 89.38 591 THR A C 1
ATOM 4665 O O . THR A 1 591 ? 8.906 21.088 1.440 1.00 89.38 591 THR A O 1
ATOM 4668 N N . SER A 1 592 ? 7.725 22.800 2.272 1.00 87.81 592 SER A N 1
ATOM 4669 C CA . SER A 1 592 ? 7.701 22.205 3.613 1.00 87.81 592 SER A CA 1
ATOM 4670 C C . SER A 1 592 ? 6.855 20.923 3.623 1.00 87.81 592 SER A C 1
ATOM 4672 O O . SER A 1 592 ? 5.893 20.798 2.858 1.00 87.81 592 SER A O 1
ATOM 4674 N N . LEU A 1 593 ? 7.169 19.979 4.519 1.00 85.19 593 LEU A N 1
ATOM 4675 C CA . LEU A 1 593 ? 6.371 18.759 4.698 1.00 85.19 593 LEU A CA 1
ATOM 4676 C C . LEU A 1 593 ? 4.897 19.072 5.010 1.00 85.19 593 LEU A C 1
ATOM 4678 O O . LEU A 1 593 ? 4.015 18.377 4.514 1.00 85.19 593 LEU A O 1
ATOM 4682 N N . PHE A 1 594 ? 4.631 20.137 5.776 1.00 83.31 594 PHE A N 1
ATOM 4683 C CA . PHE A 1 594 ? 3.271 20.600 6.058 1.00 83.31 594 PHE A CA 1
ATOM 4684 C C . PHE A 1 594 ? 2.550 21.025 4.773 1.00 83.31 594 PHE A C 1
ATOM 4686 O O . PHE A 1 594 ? 1.465 20.528 4.502 1.00 83.31 594 PHE A O 1
ATOM 4693 N N . ASP A 1 595 ? 3.178 21.866 3.949 1.00 84.12 595 ASP A N 1
ATOM 4694 C CA . ASP A 1 595 ? 2.592 22.357 2.696 1.00 84.12 595 ASP A CA 1
ATOM 4695 C C . ASP A 1 595 ? 2.441 21.252 1.637 1.00 84.12 595 ASP A C 1
ATOM 4697 O O . ASP A 1 595 ? 1.519 21.304 0.825 1.00 84.12 595 ASP A O 1
ATOM 4701 N N . LEU A 1 596 ? 3.325 20.243 1.605 1.00 85.94 596 LEU A N 1
ATOM 4702 C CA . LEU A 1 596 ? 3.104 19.047 0.781 1.00 85.94 596 LEU A CA 1
ATOM 4703 C C . LEU A 1 596 ? 1.831 18.338 1.237 1.00 85.94 596 LEU A C 1
ATOM 4705 O O . LEU A 1 596 ? 0.952 18.059 0.422 1.00 85.94 596 LEU A O 1
ATOM 4709 N N . CYS A 1 597 ? 1.748 18.057 2.540 1.00 83.44 597 CYS A N 1
ATOM 4710 C CA . CYS A 1 597 ? 0.625 17.338 3.108 1.00 83.44 597 CYS A CA 1
ATOM 4711 C C . CYS A 1 597 ? -0.674 18.118 2.906 1.00 83.44 597 CYS A C 1
ATOM 4713 O O . CYS A 1 597 ? -1.628 17.504 2.467 1.00 83.44 597 CYS A O 1
ATOM 4715 N N . ASP A 1 598 ? -0.709 19.440 3.094 1.00 83.31 598 ASP A N 1
ATOM 4716 C CA . ASP A 1 598 ? -1.890 20.289 2.860 1.00 83.31 598 ASP A CA 1
ATOM 4717 C C . ASP A 1 598 ? -2.536 20.037 1.484 1.00 83.31 598 ASP A C 1
ATOM 4719 O O . ASP A 1 598 ? -3.727 19.756 1.411 1.00 83.31 598 ASP A O 1
ATOM 4723 N N . ASN A 1 599 ? -1.746 19.980 0.402 1.00 82.44 599 ASN A N 1
ATOM 4724 C CA . ASN A 1 599 ? -2.278 19.688 -0.940 1.00 82.44 599 ASN A CA 1
ATOM 4725 C C . ASN A 1 599 ? -2.821 18.246 -1.077 1.00 82.44 599 ASN A C 1
ATOM 4727 O O . ASN A 1 599 ? -3.756 18.017 -1.835 1.00 82.44 599 ASN A O 1
ATOM 4731 N N . ILE A 1 600 ? -2.268 17.271 -0.347 1.00 84.31 600 ILE A N 1
ATOM 4732 C CA . ILE A 1 600 ? -2.785 15.888 -0.309 1.00 84.31 600 ILE A CA 1
ATOM 4733 C C . ILE A 1 600 ? -4.043 15.805 0.573 1.00 84.31 600 ILE A C 1
ATOM 4735 O O . ILE A 1 600 ? -4.982 15.080 0.256 1.00 84.31 600 ILE A O 1
ATOM 4739 N N . LEU A 1 601 ? -4.078 16.552 1.678 1.00 84.00 601 LEU A N 1
ATOM 4740 C CA . LEU A 1 601 ? -5.195 16.624 2.616 1.00 84.00 601 LEU A CA 1
ATOM 4741 C C . LEU A 1 601 ? -6.410 17.307 1.971 1.00 84.00 601 LEU A C 1
ATOM 4743 O O . LEU A 1 601 ? -7.530 16.868 2.227 1.00 84.00 601 LEU A O 1
ATOM 4747 N N . GLU A 1 602 ? -6.208 18.329 1.130 1.00 84.38 602 GLU A N 1
ATOM 4748 C CA . GLU A 1 602 ? -7.256 18.943 0.297 1.00 84.38 602 GLU A CA 1
ATOM 4749 C C . GLU A 1 602 ? -7.990 17.875 -0.533 1.00 84.38 602 GLU A C 1
ATOM 4751 O O . GLU A 1 602 ? -9.211 17.745 -0.423 1.00 84.38 602 GLU A O 1
ATOM 4756 N N . GLU A 1 603 ? -7.244 17.056 -1.283 1.00 83.44 603 GLU A N 1
ATOM 4757 C CA . GLU A 1 603 ? -7.811 15.986 -2.113 1.00 83.44 603 GLU A CA 1
ATOM 4758 C C . GLU A 1 603 ? -8.392 14.839 -1.267 1.00 83.44 603 GLU A C 1
ATOM 4760 O O . GLU A 1 603 ? -9.491 14.375 -1.537 1.00 83.44 603 GLU A O 1
ATOM 4765 N N . PHE A 1 604 ? -7.742 14.409 -0.177 1.00 84.25 604 PHE A N 1
ATOM 4766 C CA . PHE A 1 604 ? -8.299 13.363 0.699 1.00 84.25 604 PHE A CA 1
ATOM 4767 C C . PHE A 1 604 ? -9.651 13.762 1.307 1.00 84.25 604 PHE A C 1
ATOM 4769 O O . PHE A 1 604 ? -10.528 12.916 1.466 1.00 84.25 604 PHE A O 1
ATOM 4776 N N . ASN A 1 605 ? -9.839 15.032 1.672 1.00 82.00 605 ASN A N 1
ATOM 4777 C CA . ASN A 1 605 ? -11.070 15.469 2.328 1.00 82.00 605 ASN A CA 1
ATOM 4778 C C . ASN A 1 605 ? -12.270 15.577 1.374 1.00 82.00 605 ASN A C 1
ATOM 4780 O O . ASN A 1 605 ? -13.403 15.422 1.847 1.00 82.00 605 ASN A O 1
ATOM 4784 N N . SER A 1 606 ? -12.040 15.777 0.070 1.00 84.75 606 SER A N 1
ATOM 4785 C CA . SER A 1 606 ? -13.098 15.797 -0.952 1.00 84.75 606 SER A CA 1
ATOM 4786 C C . SER A 1 606 ? -13.678 14.405 -1.246 1.00 84.75 606 SER A C 1
ATOM 4788 O O . SER A 1 606 ? -14.834 14.306 -1.649 1.00 84.75 606 SER A O 1
ATOM 4790 N N . LEU A 1 607 ? -12.924 13.329 -0.982 1.00 86.50 607 LEU A N 1
ATOM 4791 C CA . LEU A 1 607 ? -13.333 11.951 -1.279 1.00 86.50 607 LEU A CA 1
ATOM 4792 C C . LEU A 1 607 ? -14.568 11.495 -0.475 1.00 86.50 607 LEU A C 1
ATOM 4794 O O . LEU A 1 607 ? -14.672 11.823 0.715 1.00 86.50 607 LEU A O 1
ATOM 4798 N N . PRO A 1 608 ? -15.447 10.653 -1.053 1.00 88.62 608 PRO A N 1
ATOM 4799 C CA . PRO A 1 608 ? -16.528 9.990 -0.325 1.00 88.62 608 PRO A CA 1
ATOM 4800 C C . PRO A 1 608 ? -16.031 9.199 0.893 1.00 88.62 608 PRO A C 1
ATOM 4802 O O . PRO A 1 608 ? -14.949 8.607 0.885 1.00 88.62 608 PRO A O 1
ATOM 4805 N N . THR A 1 609 ? -16.840 9.154 1.950 1.00 88.81 609 THR A N 1
ATOM 4806 C CA . THR A 1 609 ? -16.466 8.632 3.278 1.00 88.81 609 THR A CA 1
ATOM 4807 C C . THR A 1 609 ? -15.946 7.183 3.264 1.00 88.81 609 THR A C 1
ATOM 4809 O O . THR A 1 609 ? -15.039 6.854 4.032 1.00 88.81 609 THR A O 1
ATOM 4812 N N . ILE A 1 610 ? -16.446 6.323 2.372 1.00 83.12 610 ILE A N 1
ATOM 4813 C CA . ILE A 1 610 ? -15.990 4.927 2.224 1.00 83.12 610 ILE A CA 1
ATOM 4814 C C . ILE A 1 610 ? -14.644 4.796 1.478 1.00 83.12 610 ILE A C 1
ATOM 4816 O O . ILE A 1 610 ? -13.797 3.988 1.869 1.00 83.12 610 ILE A O 1
ATOM 4820 N N . ILE A 1 611 ? -14.376 5.642 0.473 1.00 86.00 611 ILE A N 1
ATOM 4821 C CA . ILE A 1 611 ? -13.047 5.739 -0.159 1.00 86.00 611 ILE A CA 1
ATOM 4822 C C . ILE A 1 611 ? -12.043 6.290 0.853 1.00 86.00 611 ILE A C 1
ATOM 4824 O O . ILE A 1 611 ? -10.954 5.739 1.015 1.00 86.00 611 ILE A O 1
ATOM 4828 N N . PHE A 1 612 ? -12.437 7.334 1.588 1.00 88.56 612 PHE A N 1
ATOM 4829 C CA . PHE A 1 612 ? -11.640 7.912 2.663 1.00 88.56 612 PHE A CA 1
ATOM 4830 C C . PHE A 1 612 ? -11.244 6.855 3.702 1.00 88.56 612 PHE A C 1
ATOM 4832 O O . PHE A 1 612 ? -10.066 6.745 4.035 1.00 88.56 612 PHE A O 1
ATOM 4839 N N . GLN A 1 613 ? -12.191 6.026 4.164 1.00 87.06 613 GLN A N 1
ATOM 4840 C CA . GLN A 1 613 ? -11.907 4.885 5.041 1.00 87.06 613 GLN A CA 1
ATOM 4841 C C . GLN A 1 613 ? -10.889 3.920 4.420 1.00 87.06 613 GLN A C 1
ATOM 4843 O O . GLN A 1 613 ? -9.956 3.487 5.100 1.00 87.06 613 GLN A O 1
ATOM 4848 N N . THR A 1 614 ? -11.081 3.562 3.151 1.00 84.38 614 THR A N 1
ATOM 4849 C CA . THR A 1 614 ? -10.256 2.574 2.442 1.00 84.38 614 THR A CA 1
ATOM 4850 C C . THR A 1 614 ? -8.808 3.042 2.330 1.00 84.38 614 THR A C 1
ATOM 4852 O O . THR A 1 614 ? -7.895 2.322 2.732 1.00 84.38 614 THR A O 1
ATOM 4855 N N . LEU A 1 615 ? -8.581 4.280 1.888 1.00 84.81 615 LEU A N 1
ATOM 4856 C CA . LEU A 1 615 ? -7.247 4.882 1.860 1.00 84.81 615 LEU A CA 1
ATOM 4857 C C . LEU A 1 615 ? -6.661 5.006 3.275 1.00 84.81 615 LEU A C 1
ATOM 4859 O O . LEU A 1 615 ? -5.564 4.528 3.558 1.00 84.81 615 LEU A O 1
ATOM 4863 N N . LEU A 1 616 ? -7.405 5.596 4.207 1.00 86.62 616 LEU A N 1
ATOM 4864 C CA . LEU A 1 616 ? -6.908 5.862 5.555 1.00 86.62 616 LEU A CA 1
ATOM 4865 C C . LEU A 1 616 ? -6.506 4.579 6.313 1.00 86.62 616 LEU A C 1
ATOM 4867 O O . LEU A 1 616 ? -5.503 4.590 7.021 1.00 86.62 616 LEU A O 1
ATOM 4871 N N . SER A 1 617 ? -7.230 3.470 6.126 1.00 80.88 617 SER A N 1
ATOM 4872 C CA . SER A 1 617 ? -6.916 2.168 6.745 1.00 80.88 617 SER A CA 1
ATOM 4873 C C . SER A 1 617 ? -5.843 1.346 6.018 1.00 80.88 617 SER A C 1
ATOM 4875 O O . SER A 1 617 ? -5.260 0.445 6.619 1.00 80.88 617 SER A O 1
ATOM 4877 N N . THR A 1 618 ? -5.543 1.648 4.750 1.00 80.19 618 THR A N 1
ATOM 4878 C CA . THR A 1 618 ? -4.467 0.987 3.980 1.00 80.19 618 THR A CA 1
ATOM 4879 C C . THR A 1 618 ? -3.168 1.796 3.912 1.00 80.19 618 THR A C 1
ATOM 4881 O O . THR A 1 618 ? -2.175 1.323 3.353 1.00 80.19 618 THR A O 1
ATOM 4884 N N . MET A 1 619 ? -3.152 2.990 4.511 1.00 81.25 619 MET A N 1
ATOM 4885 C CA . MET A 1 619 ? -2.037 3.930 4.499 1.00 81.25 619 MET A CA 1
ATOM 4886 C C . MET A 1 619 ? -0.747 3.342 5.085 1.00 81.25 619 MET A C 1
ATOM 4888 O O . MET A 1 619 ? -0.669 3.002 6.266 1.00 81.25 619 MET A O 1
ATOM 4892 N N . LYS A 1 620 ? 0.304 3.319 4.260 1.00 76.88 620 LYS A N 1
ATOM 4893 C CA . LYS A 1 620 ? 1.668 2.931 4.641 1.00 76.88 620 LYS A CA 1
ATOM 4894 C C . LYS A 1 620 ? 2.617 4.104 4.407 1.00 76.88 620 LYS A C 1
ATOM 4896 O O . LYS A 1 620 ? 3.211 4.215 3.342 1.00 76.88 620 LYS A O 1
ATOM 4901 N N . LEU A 1 621 ? 2.721 4.986 5.399 1.00 79.69 621 LEU A N 1
ATOM 4902 C CA . LEU A 1 621 ? 3.709 6.070 5.446 1.00 79.69 621 LEU A CA 1
ATOM 4903 C C . LEU A 1 621 ? 4.708 5.797 6.588 1.00 79.69 621 LEU A C 1
ATOM 4905 O O . LEU A 1 621 ? 4.359 5.079 7.527 1.00 79.69 621 LEU A O 1
ATOM 4909 N N . PRO A 1 622 ? 5.926 6.372 6.572 1.00 80.62 622 PRO A N 1
ATOM 4910 C CA . PRO A 1 622 ? 6.862 6.262 7.692 1.00 80.62 622 PRO A CA 1
ATOM 4911 C C . PRO A 1 622 ? 6.225 6.757 8.999 1.00 80.62 622 PRO A C 1
ATOM 4913 O O . PRO A 1 622 ? 5.608 7.821 9.004 1.00 80.62 622 PRO A O 1
ATOM 4916 N N . SER A 1 623 ? 6.391 6.041 10.118 1.00 75.56 623 SER A N 1
ATOM 4917 C CA . SER A 1 623 ? 5.642 6.302 11.365 1.00 75.56 623 SER A CA 1
ATOM 4918 C C . SER A 1 623 ? 5.776 7.733 11.905 1.00 75.56 623 SER A C 1
ATOM 4920 O O . SER A 1 623 ? 4.840 8.276 12.492 1.00 75.56 623 SER A O 1
ATOM 4922 N N . THR A 1 624 ? 6.926 8.372 11.671 1.00 72.88 624 THR A N 1
ATOM 4923 C CA . THR A 1 624 ? 7.191 9.779 12.018 1.00 72.88 624 THR A CA 1
ATOM 4924 C C . THR A 1 624 ? 6.301 10.761 11.253 1.00 72.88 624 THR A C 1
ATOM 4926 O O . THR A 1 624 ? 5.902 11.780 11.810 1.00 72.88 624 THR A O 1
ATOM 4929 N N . VAL A 1 625 ? 5.964 10.447 9.999 1.00 80.25 625 VAL A N 1
ATOM 4930 C CA . VAL A 1 625 ? 5.095 11.247 9.126 1.00 80.25 625 VAL A CA 1
ATOM 4931 C C . VAL A 1 625 ? 3.637 10.829 9.283 1.00 80.25 625 VAL A C 1
ATOM 4933 O O . VAL A 1 625 ? 2.768 11.692 9.349 1.00 80.25 625 VAL A O 1
ATOM 4936 N N . GLN A 1 626 ? 3.359 9.525 9.388 1.00 85.81 626 GLN A N 1
ATOM 4937 C CA . GLN A 1 626 ? 2.005 8.969 9.384 1.00 85.81 626 GLN A CA 1
ATOM 4938 C C . GLN A 1 626 ? 1.116 9.581 10.474 1.00 85.81 626 GLN A C 1
ATOM 4940 O O . GLN A 1 626 ? 0.021 10.050 10.173 1.00 85.81 626 GLN A O 1
ATOM 4945 N N . MET A 1 627 ? 1.590 9.656 11.722 1.00 84.00 627 MET A N 1
ATOM 4946 C CA . MET A 1 627 ? 0.809 10.261 12.812 1.00 84.00 627 MET A CA 1
ATOM 4947 C C . MET A 1 627 ? 0.522 11.745 12.591 1.00 84.00 627 MET A C 1
ATOM 4949 O O . MET A 1 627 ? -0.578 12.205 12.896 1.00 84.00 627 MET A O 1
ATOM 4953 N N . ALA A 1 628 ? 1.490 12.493 12.060 1.00 83.38 628 ALA A N 1
ATOM 4954 C CA . ALA A 1 628 ? 1.314 13.909 11.774 1.00 83.38 628 ALA A CA 1
ATOM 4955 C C . ALA A 1 628 ? 0.348 14.119 10.597 1.00 83.38 628 ALA A C 1
ATOM 4957 O O . ALA A 1 628 ? -0.571 14.926 10.708 1.00 83.38 628 ALA A O 1
ATOM 4958 N N . PHE A 1 629 ? 0.488 13.344 9.518 1.00 85.81 629 PHE A N 1
ATOM 4959 C CA . PHE A 1 629 ? -0.419 13.354 8.371 1.00 85.81 629 PHE A CA 1
ATOM 4960 C C . PHE A 1 629 ? -1.863 13.068 8.800 1.00 85.81 629 PHE A C 1
ATOM 4962 O O . PHE A 1 629 ? -2.752 13.881 8.553 1.00 85.81 629 PHE A O 1
ATOM 4969 N N . ILE A 1 630 ? -2.082 11.957 9.515 1.00 87.31 630 ILE A N 1
ATOM 4970 C CA . ILE A 1 630 ? -3.413 11.550 9.977 1.00 87.31 630 ILE A CA 1
ATOM 4971 C C . ILE A 1 630 ? -4.017 12.629 10.887 1.00 87.31 630 ILE A C 1
ATOM 4973 O O . ILE A 1 630 ? -5.171 13.002 10.704 1.00 87.31 630 ILE A O 1
ATOM 4977 N N . ALA A 1 631 ? -3.243 13.207 11.811 1.00 84.69 631 ALA A N 1
ATOM 4978 C CA . ALA A 1 631 ? -3.745 14.268 12.682 1.00 84.69 631 ALA A CA 1
ATOM 4979 C C . ALA A 1 631 ? -4.137 15.554 11.928 1.00 84.69 631 ALA A C 1
ATOM 4981 O O . ALA A 1 631 ? -5.068 16.249 12.333 1.00 84.69 631 ALA A O 1
ATOM 4982 N N . ASN A 1 632 ? -3.450 15.889 10.832 1.00 83.81 632 ASN A N 1
ATOM 4983 C CA . ASN A 1 632 ? -3.769 17.089 10.056 1.00 83.81 632 ASN A CA 1
ATOM 4984 C C . ASN A 1 632 ? -5.032 16.918 9.182 1.00 83.81 632 ASN A C 1
ATOM 4986 O O . ASN A 1 632 ? -5.640 17.927 8.824 1.00 83.81 632 ASN A O 1
ATOM 4990 N N . LEU A 1 633 ? -5.522 15.687 8.945 1.00 87.31 633 LEU A N 1
ATOM 4991 C CA . LEU A 1 633 ? -6.836 15.444 8.314 1.00 87.31 633 LEU A CA 1
ATOM 4992 C C . LEU A 1 633 ? -8.006 16.070 9.097 1.00 87.31 633 LEU A C 1
ATOM 4994 O O . LEU A 1 633 ? -9.060 16.310 8.516 1.00 87.31 633 LEU A O 1
ATOM 4998 N N . PHE A 1 634 ? -7.845 16.377 10.392 1.00 86.12 634 PHE A N 1
ATOM 4999 C CA . PHE A 1 634 ? -8.884 17.071 11.160 1.00 86.12 634 PHE A CA 1
ATOM 5000 C C . PHE A 1 634 ? -9.125 18.517 10.708 1.00 86.12 634 PHE A C 1
ATOM 5002 O O . PHE A 1 634 ? -10.235 19.012 10.895 1.00 86.12 634 PHE A O 1
ATOM 5009 N N . HIS A 1 635 ? -8.122 19.211 10.156 1.00 83.06 635 HIS A N 1
ATOM 5010 C CA . HIS A 1 635 ? -8.157 20.668 9.980 1.00 83.06 635 HIS A CA 1
ATOM 5011 C C . HIS A 1 635 ? -9.383 21.221 9.225 1.00 83.06 635 HIS A C 1
ATOM 5013 O O . HIS A 1 635 ? -10.000 22.142 9.762 1.00 83.06 635 HIS A O 1
ATOM 5019 N N . PRO A 1 636 ? -9.793 20.692 8.055 1.00 83.31 636 PRO A N 1
ATOM 5020 C CA . PRO A 1 636 ? -10.990 21.178 7.361 1.00 83.31 636 PRO A CA 1
ATOM 5021 C C . PRO A 1 636 ? -12.310 20.691 7.986 1.00 83.31 636 PRO A C 1
ATOM 5023 O O . PRO A 1 636 ? -13.373 21.212 7.656 1.00 83.31 636 PRO A O 1
ATOM 5026 N N . LEU A 1 637 ? -12.269 19.707 8.892 1.00 86.12 637 LEU A N 1
ATOM 5027 C CA . LEU A 1 637 ? -13.458 19.096 9.494 1.00 86.12 637 LEU A CA 1
ATOM 5028 C C . LEU A 1 637 ? -13.893 19.779 10.804 1.00 86.12 637 LEU A C 1
ATOM 5030 O O . LEU A 1 637 ? -15.046 19.629 11.207 1.00 86.12 637 LEU A O 1
ATOM 5034 N N . ILE A 1 638 ? -13.007 20.522 11.480 1.00 87.44 638 ILE A N 1
ATOM 5035 C CA . ILE A 1 638 ? -13.248 21.099 12.817 1.00 87.44 638 ILE A CA 1
ATOM 5036 C C . ILE A 1 638 ? -13.289 22.635 12.810 1.00 87.44 638 ILE A C 1
ATOM 5038 O O . ILE A 1 638 ? -12.645 23.296 12.005 1.00 87.44 638 ILE A O 1
ATOM 5042 N N . ALA A 1 639 ? -14.011 23.232 13.762 1.00 75.56 639 ALA A N 1
ATOM 5043 C CA . ALA A 1 639 ? -14.185 24.689 13.859 1.00 75.56 639 ALA A CA 1
ATOM 5044 C C . ALA A 1 639 ? -13.028 25.439 14.568 1.00 75.56 639 ALA A C 1
ATOM 5046 O O . ALA A 1 639 ? -13.203 26.582 14.986 1.00 75.56 639 ALA A O 1
ATOM 5047 N N . GLY A 1 640 ? -11.861 24.813 14.765 1.00 69.62 640 GLY A N 1
ATOM 5048 C CA . GLY A 1 640 ? -10.775 25.370 15.579 1.00 69.62 640 GLY A CA 1
ATOM 5049 C C . GLY A 1 640 ? -9.377 24.976 15.105 1.00 69.62 640 GLY A C 1
ATOM 5050 O O . GLY A 1 640 ? -9.191 23.979 14.413 1.00 69.62 640 GLY A O 1
ATOM 5051 N N . LYS A 1 641 ? -8.363 25.754 15.500 1.00 66.19 641 LYS A N 1
ATOM 5052 C CA . LYS A 1 641 ? -6.963 25.449 15.174 1.00 66.19 641 LYS A CA 1
ATOM 5053 C C . LYS A 1 641 ? -6.446 24.306 16.052 1.00 66.19 641 LYS A C 1
ATOM 5055 O O . LYS A 1 641 ? -6.117 24.517 17.218 1.00 66.19 641 LYS A O 1
ATOM 5060 N N . SER A 1 642 ? -6.356 23.109 15.477 1.00 66.69 642 SER A N 1
ATOM 5061 C CA . SER A 1 642 ? -5.559 22.015 16.041 1.00 66.69 642 SER A CA 1
ATOM 5062 C C . SER A 1 642 ? -4.073 22.415 16.126 1.00 66.69 642 SER A C 1
ATOM 5064 O O . SER A 1 642 ? -3.615 23.192 15.282 1.00 66.69 642 SER A O 1
ATOM 5066 N N . PRO A 1 643 ? -3.293 21.900 17.099 1.00 69.94 643 PRO A N 1
ATOM 5067 C CA . PRO A 1 643 ? -1.836 21.946 17.032 1.00 69.94 643 PRO A CA 1
ATOM 5068 C C . PRO A 1 643 ? -1.328 21.344 15.717 1.00 69.94 643 PRO A C 1
ATOM 5070 O O . PRO A 1 643 ? -1.872 20.347 15.242 1.00 69.94 643 PRO A O 1
ATOM 5073 N N . ASN A 1 644 ? -0.263 21.919 15.156 1.00 71.94 644 ASN A N 1
ATOM 5074 C CA . ASN A 1 644 ? 0.417 21.322 14.013 1.00 71.94 644 ASN A CA 1
ATOM 5075 C C . ASN A 1 644 ? 1.253 20.126 14.501 1.00 71.94 644 ASN A C 1
ATOM 5077 O O . ASN A 1 644 ? 2.331 20.295 15.078 1.00 71.94 644 ASN A O 1
ATOM 5081 N N . PHE A 1 645 ? 0.756 18.913 14.261 1.00 74.88 645 PHE A N 1
ATOM 5082 C CA . PHE A 1 645 ? 1.395 17.682 14.730 1.00 74.88 645 PHE A CA 1
ATOM 5083 C C . PHE A 1 645 ? 2.664 17.275 13.953 1.00 74.88 645 PHE A C 1
ATOM 5085 O O . PHE A 1 645 ? 3.311 16.304 14.334 1.00 74.88 645 PHE A O 1
ATOM 5092 N N . PHE A 1 646 ? 3.078 18.033 12.925 1.00 70.81 646 PHE A N 1
ATOM 5093 C CA . PHE A 1 646 ? 4.442 17.938 12.378 1.00 70.81 646 PHE A CA 1
ATOM 5094 C C . PHE A 1 646 ? 5.481 18.623 13.283 1.00 70.81 646 PHE A C 1
ATOM 5096 O O . PHE A 1 646 ? 6.661 18.298 13.204 1.00 70.81 646 PHE A O 1
ATOM 5103 N N . LEU A 1 647 ? 5.056 19.553 14.151 1.00 71.38 647 LEU A N 1
ATOM 5104 C CA . LEU A 1 647 ? 5.923 20.262 15.105 1.00 71.38 647 LEU A CA 1
ATOM 5105 C C . LEU A 1 647 ? 5.841 19.686 16.526 1.00 71.38 647 LEU A C 1
ATOM 5107 O O . LEU A 1 647 ? 6.801 19.774 17.288 1.00 71.38 647 LEU A O 1
ATOM 5111 N N . VAL A 1 648 ? 4.697 19.106 16.899 1.00 75.50 648 VAL A N 1
ATOM 5112 C CA . VAL A 1 648 ? 4.446 18.550 18.238 1.00 75.50 648 VAL A CA 1
ATOM 5113 C C . VAL A 1 648 ? 3.991 17.103 18.102 1.00 75.50 648 VAL A C 1
ATOM 5115 O O . VAL A 1 648 ? 2.942 16.846 17.524 1.00 75.50 648 VAL A O 1
ATOM 5118 N N . LYS A 1 649 ? 4.735 16.143 18.664 1.00 75.81 649 LYS A N 1
ATOM 5119 C CA . LYS A 1 649 ? 4.315 14.732 18.643 1.00 75.81 649 LYS A CA 1
ATOM 5120 C C . LYS A 1 649 ? 3.024 14.555 19.468 1.00 75.81 649 LYS A C 1
ATOM 5122 O O . LYS A 1 649 ? 2.994 15.000 20.619 1.00 75.81 649 LYS A O 1
ATOM 5127 N N . PRO A 1 650 ? 1.971 13.897 18.944 1.00 80.25 650 PRO A N 1
ATOM 5128 C CA . PRO A 1 650 ? 0.778 13.601 19.730 1.00 80.25 650 PRO A CA 1
ATOM 5129 C C . PRO A 1 650 ? 1.124 12.705 20.929 1.00 80.25 650 PRO A C 1
ATOM 5131 O O . PRO A 1 650 ? 1.908 11.761 20.819 1.00 80.25 650 PRO A O 1
ATOM 5134 N N . THR A 1 651 ? 0.527 13.009 22.080 1.00 86.00 651 THR A N 1
ATOM 5135 C CA . THR A 1 651 ? 0.708 12.272 23.342 1.00 86.00 651 THR A CA 1
ATOM 5136 C C . THR A 1 651 ? -0.644 11.788 23.855 1.00 86.00 651 THR A C 1
ATOM 5138 O O . THR A 1 651 ? -1.687 12.292 23.436 1.00 86.00 651 THR A O 1
ATOM 5141 N N . GLN A 1 652 ? -0.641 10.852 24.803 1.00 89.00 652 GLN A N 1
ATOM 5142 C CA . GLN A 1 652 ? -1.868 10.402 25.458 1.00 89.00 652 GLN A CA 1
ATOM 5143 C C . GLN A 1 652 ? -2.676 11.563 26.070 1.00 89.00 652 GLN A C 1
ATOM 5145 O O . GLN A 1 652 ? -3.890 11.610 25.905 1.00 89.00 652 GLN A O 1
ATOM 5150 N N . GLU A 1 653 ? -2.022 12.544 26.695 1.00 87.19 653 GLU A N 1
ATOM 5151 C CA . GLU A 1 653 ? -2.696 13.726 27.250 1.00 87.19 653 GLU A CA 1
ATOM 5152 C C . GLU A 1 653 ? -3.414 14.549 26.164 1.00 87.19 653 GLU A C 1
ATOM 5154 O O . GLU A 1 653 ? -4.543 14.995 26.370 1.00 87.19 653 GLU A O 1
ATOM 5159 N N . HIS A 1 654 ? -2.815 14.702 24.975 1.00 85.88 654 HIS A N 1
ATOM 5160 C CA . HIS A 1 654 ? -3.484 15.340 23.835 1.00 85.88 654 HIS A CA 1
ATOM 5161 C C . HIS A 1 654 ? -4.726 14.555 23.379 1.00 85.88 654 HIS A C 1
ATOM 5163 O O . HIS A 1 654 ? -5.715 15.165 22.968 1.00 85.88 654 HIS A O 1
ATOM 5169 N N . PHE A 1 655 ? -4.701 13.222 23.480 1.00 85.19 655 PHE A N 1
ATOM 5170 C CA . PHE A 1 655 ? -5.851 12.362 23.191 1.00 85.19 655 PHE A CA 1
ATOM 5171 C C . PHE A 1 655 ? -6.974 12.528 24.211 1.00 85.19 655 PHE A C 1
ATOM 5173 O O . PHE A 1 655 ? -8.111 12.786 23.818 1.00 85.19 655 PHE A O 1
ATOM 5180 N N . GLU A 1 656 ? -6.642 12.436 25.498 1.00 90.19 656 GLU A N 1
ATOM 5181 C CA . GLU A 1 656 ? -7.588 12.536 26.613 1.00 90.19 656 GLU A CA 1
ATOM 5182 C C . GLU A 1 656 ? -8.239 13.925 26.715 1.00 90.19 656 GLU A C 1
ATOM 5184 O O . GLU A 1 656 ? -9.442 14.029 26.938 1.00 90.19 656 GLU A O 1
ATOM 5189 N N . SER A 1 657 ? -7.460 14.996 26.535 1.00 87.06 657 SER A N 1
ATOM 5190 C CA . SER A 1 657 ? -7.923 16.373 26.772 1.00 87.06 657 SER A CA 1
ATOM 5191 C C . SER A 1 657 ? -8.515 17.079 25.550 1.00 87.06 657 SER A C 1
ATOM 5193 O O . SER A 1 657 ? -9.247 18.055 25.718 1.00 87.06 657 SER A O 1
ATOM 5195 N N . LYS A 1 658 ? -8.174 16.652 24.322 1.00 85.31 658 LYS A N 1
ATOM 5196 C CA . LYS A 1 658 ? -8.522 17.385 23.089 1.00 85.31 658 LYS A CA 1
ATOM 5197 C C . LYS A 1 658 ? -8.993 16.483 21.951 1.00 85.31 658 LYS A C 1
ATOM 5199 O O . LYS A 1 658 ? -10.111 16.663 21.480 1.00 85.31 658 LYS A O 1
ATOM 5204 N N . LEU A 1 659 ? -8.166 15.542 21.487 1.00 88.19 659 LEU A N 1
ATOM 5205 C CA . LEU A 1 659 ? -8.400 14.871 20.199 1.00 88.19 659 LEU A CA 1
ATOM 5206 C C . LEU A 1 659 ? -9.613 13.934 20.220 1.00 88.19 659 LEU A C 1
ATOM 5208 O O . LEU A 1 659 ? -10.457 14.030 19.333 1.00 88.19 659 LEU A O 1
ATOM 5212 N N . LEU A 1 660 ? -9.767 13.081 21.240 1.00 90.56 660 LEU A N 1
ATOM 5213 C CA . LEU A 1 660 ? -10.916 12.163 21.309 1.00 90.56 660 LEU A CA 1
ATOM 5214 C C . LEU A 1 660 ? -12.255 12.906 21.412 1.00 90.56 660 LEU A C 1
ATOM 5216 O O . LEU A 1 660 ? -13.270 12.405 20.924 1.00 90.56 660 LEU A O 1
ATOM 5220 N N . LEU A 1 661 ? -12.240 14.112 21.987 1.00 90.25 661 LEU A N 1
ATOM 5221 C CA . LEU A 1 661 ? -13.397 14.988 22.170 1.00 90.25 661 LEU A CA 1
ATOM 5222 C C . LEU A 1 661 ? -13.781 15.776 20.901 1.00 90.25 661 LEU A C 1
ATOM 5224 O O . LEU A 1 661 ? -14.811 16.452 20.906 1.00 90.25 661 LEU A O 1
ATOM 5228 N N . LEU A 1 662 ? -12.995 15.699 19.817 1.00 89.75 662 LEU A N 1
ATOM 5229 C CA . LEU A 1 662 ? -13.285 16.417 18.574 1.00 89.75 662 LEU A CA 1
ATOM 5230 C C . LEU A 1 662 ? -14.619 15.979 17.948 1.00 89.75 662 LEU A C 1
ATOM 5232 O O . LEU A 1 662 ? -14.965 14.796 17.876 1.00 89.75 662 LEU A O 1
ATOM 5236 N N . LYS A 1 663 ? -15.343 16.974 17.440 1.00 91.25 663 LYS A N 1
ATOM 5237 C CA . LYS A 1 663 ? -16.603 16.870 16.702 1.00 91.25 663 LYS A CA 1
ATOM 5238 C C . LYS A 1 663 ? -16.502 17.768 15.471 1.00 91.25 663 LYS A C 1
ATOM 5240 O O . LYS A 1 663 ? -15.782 18.769 15.514 1.00 91.25 663 LYS A O 1
ATOM 5245 N N . ALA A 1 664 ? -17.192 17.420 14.387 1.00 91.00 664 ALA A N 1
ATOM 5246 C CA . ALA A 1 664 ? -17.138 18.234 13.180 1.00 91.00 664 ALA A CA 1
ATOM 5247 C C . ALA A 1 664 ? -17.797 19.604 13.398 1.00 91.00 664 ALA A C 1
ATOM 5249 O O . ALA A 1 664 ? -18.688 19.761 14.236 1.00 91.00 664 ALA A O 1
ATOM 5250 N N . SER A 1 665 ? -17.384 20.589 12.602 1.00 89.44 665 SER A N 1
ATOM 5251 C CA . SER A 1 665 ? -18.037 21.902 12.525 1.00 89.44 665 SER A CA 1
ATOM 5252 C C . SER A 1 665 ? -19.484 21.810 12.015 1.00 89.44 665 SER A C 1
ATOM 5254 O O . SER A 1 665 ? -20.310 22.666 12.332 1.00 89.44 665 SER A O 1
ATOM 5256 N N . THR A 1 666 ? -19.806 20.762 11.253 1.00 88.44 666 THR A N 1
ATOM 5257 C CA . THR A 1 666 ? -21.121 20.514 10.654 1.00 88.44 666 THR A CA 1
ATOM 5258 C C . THR A 1 666 ? -21.889 19.397 11.374 1.00 88.44 666 THR A C 1
ATOM 5260 O O . THR A 1 666 ? -21.323 18.535 12.048 1.00 88.44 666 THR A O 1
ATOM 5263 N N . GLN A 1 667 ? -23.213 19.375 11.190 1.00 91.00 667 GLN A N 1
ATOM 5264 C CA . GLN A 1 667 ? -24.095 18.298 11.676 1.00 91.00 667 GLN A CA 1
ATOM 5265 C C . GLN A 1 667 ? -24.110 17.058 10.754 1.00 91.00 667 GLN A C 1
ATOM 5267 O O . GLN A 1 667 ? -24.938 16.174 10.946 1.00 91.00 667 GLN A O 1
ATOM 5272 N N . SER A 1 668 ? -23.215 17.000 9.762 1.00 91.75 668 SER A N 1
ATOM 5273 C CA . SER A 1 668 ? -23.080 15.908 8.789 1.00 91.75 668 SER A CA 1
ATOM 5274 C C . SER A 1 668 ? -22.648 14.600 9.448 1.00 91.75 668 SER A C 1
ATOM 5276 O O . SER A 1 668 ? -21.720 14.586 10.264 1.00 91.75 668 SER A O 1
ATOM 5278 N N . PHE A 1 669 ? -23.270 13.489 9.052 1.00 91.94 669 PHE A N 1
ATOM 5279 C CA . PHE A 1 669 ? -22.765 12.163 9.389 1.00 91.94 669 PHE A CA 1
ATOM 5280 C C . PHE A 1 669 ? -21.428 11.886 8.689 1.00 91.94 669 PHE A C 1
ATOM 5282 O O . PHE A 1 669 ? -20.518 11.401 9.357 1.00 91.94 669 PHE A O 1
ATOM 5289 N N . ALA A 1 670 ? -21.255 12.267 7.416 1.00 90.62 670 ALA A N 1
ATOM 5290 C CA . ALA A 1 670 ? -19.998 12.106 6.669 1.00 90.62 670 ALA A CA 1
ATOM 5291 C C . ALA A 1 670 ? -18.798 12.764 7.377 1.00 90.62 670 ALA A C 1
ATOM 5293 O O . ALA A 1 670 ? -17.797 12.106 7.668 1.00 90.62 670 ALA A O 1
ATOM 5294 N N . ALA A 1 671 ? -18.913 14.038 7.767 1.00 91.31 671 ALA A N 1
ATOM 5295 C CA . ALA A 1 671 ? -17.827 14.750 8.446 1.00 91.31 671 ALA A CA 1
ATOM 5296 C C . ALA A 1 671 ? -17.474 14.145 9.823 1.00 91.31 671 ALA A C 1
ATOM 5298 O O . ALA A 1 671 ? -16.298 14.024 10.173 1.00 91.31 671 ALA A O 1
ATOM 5299 N N . ASN A 1 672 ? -18.473 13.720 10.607 1.00 93.62 672 ASN A N 1
ATOM 5300 C CA . ASN A 1 672 ? -18.241 13.110 11.924 1.00 93.62 672 ASN A CA 1
ATOM 5301 C C . ASN A 1 672 ? -17.759 11.647 11.830 1.00 93.62 672 ASN A C 1
ATOM 5303 O O . ASN A 1 672 ? -16.997 11.196 12.693 1.00 93.62 672 ASN A O 1
ATOM 5307 N N . ALA A 1 673 ? -18.127 10.926 10.766 1.00 92.19 673 ALA A N 1
ATOM 5308 C CA . ALA A 1 673 ? -17.574 9.619 10.429 1.00 92.19 673 ALA A CA 1
ATOM 5309 C C . ALA A 1 673 ? -16.091 9.732 10.054 1.00 92.19 673 ALA A C 1
ATOM 5311 O O . ALA A 1 673 ? -15.278 9.035 10.657 1.00 92.19 673 ALA A O 1
ATOM 5312 N N . LYS A 1 674 ? -15.720 10.670 9.165 1.00 93.31 674 LYS A N 1
ATOM 5313 C CA . LYS A 1 674 ? -14.315 10.967 8.820 1.00 93.31 674 LYS A CA 1
ATOM 5314 C C . LYS A 1 674 ? -13.479 11.256 10.077 1.00 93.31 674 LYS A C 1
ATOM 5316 O O . LYS A 1 674 ? -12.470 10.589 10.285 1.00 93.31 674 LYS A O 1
ATOM 5321 N N . ILE A 1 675 ? -13.938 12.129 10.985 1.00 93.31 675 ILE A N 1
ATOM 5322 C CA . ILE A 1 675 ? -13.267 12.374 12.285 1.00 93.31 675 ILE A CA 1
ATOM 5323 C C . ILE A 1 675 ? -13.108 11.090 13.110 1.00 93.31 675 ILE A C 1
ATOM 5325 O O . ILE A 1 675 ? -12.044 10.856 13.682 1.00 93.31 675 ILE A O 1
ATOM 5329 N N . SER A 1 676 ? -14.144 10.253 13.182 1.00 92.56 676 SER A N 1
ATOM 5330 C CA . SER A 1 676 ? -14.087 9.009 13.960 1.00 92.56 676 SER A CA 1
ATOM 5331 C C . SER A 1 676 ? -13.069 8.022 13.372 1.00 92.56 676 SER A C 1
ATOM 5333 O O . SER A 1 676 ? -12.266 7.470 14.119 1.00 92.56 676 SER A O 1
ATOM 5335 N N . LEU A 1 677 ? -13.028 7.875 12.043 1.00 91.31 677 LEU A N 1
ATOM 5336 C CA . LEU A 1 677 ? -12.065 7.029 11.327 1.00 91.31 677 LEU A CA 1
ATOM 5337 C C . LEU A 1 677 ? -10.614 7.515 11.490 1.00 91.31 677 LEU A C 1
ATOM 5339 O O . LEU A 1 677 ? -9.713 6.695 11.671 1.00 91.31 677 LEU A O 1
ATOM 5343 N N . ILE A 1 678 ? -10.386 8.835 11.480 1.00 92.88 678 ILE A N 1
ATOM 5344 C CA . ILE A 1 678 ? -9.076 9.438 11.785 1.00 92.88 678 ILE A CA 1
ATOM 5345 C C . ILE A 1 678 ? -8.652 9.058 13.210 1.00 92.88 678 ILE A C 1
ATOM 5347 O O . ILE A 1 678 ? -7.555 8.534 13.402 1.00 92.88 678 ILE A O 1
ATOM 5351 N N . LEU A 1 679 ? -9.529 9.246 14.204 1.00 92.31 679 LEU A N 1
ATOM 5352 C CA . LEU A 1 679 ? -9.246 8.870 15.594 1.00 92.31 679 LEU A CA 1
ATOM 5353 C C . LEU A 1 679 ? -8.967 7.368 15.750 1.00 92.31 679 LEU A C 1
ATOM 5355 O O . LEU A 1 679 ? -8.058 7.006 16.492 1.00 92.31 679 LEU A O 1
ATOM 5359 N N . GLU A 1 680 ? -9.694 6.503 15.038 1.00 88.44 680 GLU A N 1
ATOM 5360 C CA . GLU A 1 680 ? -9.463 5.054 15.030 1.00 88.44 680 GLU A CA 1
ATOM 5361 C C . GLU A 1 680 ? -8.055 4.695 14.541 1.00 88.44 680 GLU A C 1
ATOM 5363 O O . GLU A 1 680 ? -7.338 3.979 15.241 1.00 88.44 680 GLU A O 1
ATOM 5368 N N . GLN A 1 681 ? -7.613 5.239 13.400 1.00 89.00 681 GLN A N 1
ATOM 5369 C CA . GLN A 1 681 ? -6.261 4.962 12.902 1.00 89.00 681 GLN A CA 1
ATOM 5370 C C . GLN A 1 681 ? -5.163 5.542 13.796 1.00 89.00 681 GLN A C 1
ATOM 5372 O O . GLN A 1 681 ? -4.128 4.902 13.978 1.00 89.00 681 GLN A O 1
ATOM 5377 N N . MET A 1 682 ? -5.374 6.712 14.407 1.00 88.81 682 MET A N 1
ATOM 5378 C CA . MET A 1 682 ? -4.396 7.241 15.362 1.00 88.81 682 MET A CA 1
ATOM 5379 C C . MET A 1 682 ? -4.303 6.387 16.631 1.00 88.81 682 MET A C 1
ATOM 5381 O O . MET A 1 682 ? -3.201 6.179 17.134 1.00 88.81 682 MET A O 1
ATOM 5385 N N . VAL A 1 683 ? -5.428 5.877 17.146 1.00 87.44 683 VAL A N 1
ATOM 5386 C CA . VAL A 1 683 ? -5.441 4.961 18.298 1.00 87.44 683 VAL A CA 1
ATOM 5387 C C . VAL A 1 683 ? -4.712 3.663 17.949 1.00 87.44 683 VAL A C 1
ATOM 5389 O O . VAL A 1 683 ? -3.821 3.270 18.697 1.00 87.44 683 VAL A O 1
ATOM 5392 N N . LEU A 1 684 ? -5.003 3.054 16.792 1.00 83.62 684 LEU A N 1
ATOM 5393 C CA . LEU A 1 684 ? -4.291 1.871 16.290 1.00 83.62 684 LEU A CA 1
ATOM 5394 C C . LEU A 1 684 ? -2.777 2.104 16.192 1.00 83.62 684 LEU A C 1
ATOM 5396 O O . LEU A 1 684 ? -1.996 1.317 16.726 1.00 83.62 684 LEU A O 1
ATOM 5400 N N . HIS A 1 685 ? -2.356 3.206 15.568 1.00 81.31 685 HIS A N 1
ATOM 5401 C CA . HIS A 1 685 ? -0.939 3.525 15.410 1.00 81.31 685 HIS A CA 1
ATOM 5402 C C . HIS A 1 685 ? -0.258 3.826 16.754 1.00 81.31 685 HIS A C 1
ATOM 5404 O O . HIS A 1 685 ? 0.859 3.382 16.993 1.00 81.31 685 HIS A O 1
ATOM 5410 N N . MET A 1 686 ? -0.904 4.546 17.676 1.00 82.69 686 MET A N 1
ATOM 5411 C CA . MET A 1 686 ? -0.320 4.774 19.002 1.00 82.69 686 MET A CA 1
ATOM 5412 C C . MET A 1 686 ? -0.245 3.489 19.832 1.00 82.69 686 MET A C 1
ATOM 5414 O O . MET A 1 686 ? 0.730 3.304 20.558 1.00 82.69 686 MET A O 1
ATOM 5418 N N . MET A 1 687 ? -1.223 2.587 19.709 1.00 79.94 687 MET A N 1
ATOM 5419 C CA . MET A 1 687 ? -1.162 1.259 20.323 1.00 79.94 687 MET A CA 1
ATOM 5420 C C . MET A 1 687 ? -0.008 0.436 19.734 1.00 79.94 687 MET A C 1
ATOM 5422 O O . MET A 1 687 ? 0.766 -0.124 20.502 1.00 79.94 687 MET A O 1
ATOM 5426 N N . SER A 1 688 ? 0.215 0.458 18.411 1.00 76.31 688 SER A N 1
ATOM 5427 C CA . SER A 1 688 ? 1.349 -0.244 17.773 1.00 76.31 688 SER A CA 1
ATOM 5428 C C . SER A 1 688 ? 2.736 0.276 18.158 1.00 76.31 688 SER A C 1
ATOM 5430 O O . SER A 1 688 ? 3.736 -0.375 17.863 1.00 76.31 688 SER A O 1
ATOM 5432 N N . GLN A 1 689 ? 2.807 1.429 18.821 1.00 77.38 689 GLN A N 1
ATOM 5433 C CA . GLN A 1 689 ? 4.033 2.043 19.332 1.00 77.38 689 GLN A CA 1
ATOM 5434 C C . GLN A 1 689 ? 4.097 2.029 20.875 1.00 77.38 689 GLN A C 1
ATOM 5436 O O . GLN A 1 689 ? 4.875 2.790 21.450 1.00 77.38 689 GLN A O 1
ATOM 5441 N N . ASP A 1 690 ? 3.244 1.234 21.544 1.00 78.12 690 ASP A N 1
ATOM 5442 C CA . ASP A 1 690 ? 3.070 1.176 23.009 1.00 78.12 690 ASP A CA 1
ATOM 5443 C C . ASP A 1 690 ? 2.870 2.564 23.673 1.00 78.12 690 ASP A C 1
ATOM 5445 O O . ASP A 1 690 ? 3.160 2.783 24.851 1.00 78.12 690 ASP A O 1
ATOM 5449 N N . ALA A 1 691 ? 2.344 3.534 22.915 1.00 83.19 691 ALA A N 1
ATOM 5450 C CA . ALA A 1 691 ? 2.247 4.943 23.301 1.00 83.19 691 ALA A CA 1
ATOM 5451 C C . ALA A 1 691 ? 0.930 5.313 24.015 1.00 83.19 691 ALA A C 1
ATOM 5453 O O . ALA A 1 691 ? 0.700 6.489 24.311 1.00 83.19 691 ALA A O 1
ATOM 5454 N N . LEU A 1 692 ? 0.063 4.330 24.287 1.00 85.94 692 LEU A N 1
ATOM 5455 C CA . LEU A 1 692 ? -1.184 4.494 25.037 1.00 85.94 692 LEU A CA 1
ATOM 5456 C C . LEU A 1 692 ? -1.236 3.545 26.234 1.00 85.94 692 LEU A C 1
ATOM 5458 O O . LEU A 1 692 ? -1.077 2.335 26.111 1.00 85.94 692 LEU A O 1
ATOM 5462 N N . LEU A 1 693 ? -1.545 4.101 27.402 1.00 86.81 693 LEU A N 1
ATOM 5463 C CA . LEU A 1 693 ? -1.856 3.363 28.615 1.00 86.81 693 LEU A CA 1
ATOM 5464 C C . LEU A 1 693 ? -3.360 3.463 28.907 1.00 86.81 693 LEU A C 1
ATOM 5466 O O . LEU A 1 693 ? -3.901 4.563 28.957 1.00 86.81 693 LEU A O 1
ATOM 5470 N N . PRO A 1 694 ? -4.052 2.359 29.220 1.00 86.62 694 PRO A N 1
ATOM 5471 C CA . PRO A 1 694 ? -5.451 2.400 29.613 1.00 86.62 694 PRO A CA 1
ATOM 5472 C C . PRO A 1 694 ? -5.588 3.076 30.987 1.00 86.62 694 PRO A C 1
ATOM 5474 O O . PRO A 1 694 ? -5.189 2.528 32.027 1.00 86.62 694 PRO A O 1
ATOM 5477 N N . THR A 1 695 ? -6.147 4.284 30.974 1.00 89.75 695 THR A N 1
ATOM 5478 C CA . THR A 1 695 ? -6.492 5.122 32.131 1.00 89.75 695 THR A CA 1
ATOM 5479 C C . THR A 1 695 ? -8.016 5.323 32.186 1.00 89.75 695 THR A C 1
ATOM 5481 O O . THR A 1 695 ? -8.703 5.159 31.174 1.00 89.75 695 THR A O 1
ATOM 5484 N N . PRO A 1 696 ? -8.587 5.704 33.344 1.00 88.62 696 PRO A N 1
ATOM 5485 C CA . PRO A 1 696 ? -9.986 6.133 33.410 1.00 88.62 696 PRO A CA 1
ATOM 5486 C C . PRO A 1 696 ? -10.267 7.388 32.567 1.00 88.62 696 PRO A C 1
ATOM 5488 O O . PRO A 1 696 ? -11.360 7.522 32.027 1.00 88.62 696 PRO A O 1
ATOM 5491 N N . ALA A 1 697 ? -9.279 8.280 32.428 1.00 91.62 697 ALA A N 1
ATOM 5492 C CA . ALA A 1 697 ? -9.378 9.490 31.616 1.00 91.62 697 ALA A CA 1
ATOM 5493 C C . ALA A 1 697 ? -9.498 9.169 30.116 1.00 91.62 697 ALA A C 1
ATOM 5495 O O . ALA A 1 697 ? -10.403 9.685 29.468 1.00 91.62 697 ALA A O 1
ATOM 5496 N N . LEU A 1 698 ? -8.679 8.247 29.592 1.00 91.44 698 LEU A N 1
ATOM 5497 C CA . LEU A 1 698 ? -8.755 7.762 28.208 1.00 91.44 698 LEU A CA 1
ATOM 5498 C C . LEU A 1 698 ? -10.116 7.141 27.895 1.00 91.44 698 LEU A C 1
ATOM 5500 O O . LEU A 1 698 ? -10.710 7.462 26.867 1.00 91.44 698 LEU A O 1
ATOM 5504 N N . ARG A 1 699 ? -10.635 6.308 28.806 1.00 90.88 699 ARG A N 1
ATOM 5505 C CA . ARG A 1 699 ? -11.973 5.721 28.672 1.00 90.88 699 ARG A CA 1
ATOM 5506 C C . ARG A 1 699 ? -13.060 6.795 28.620 1.00 90.88 699 ARG A C 1
ATOM 5508 O O . ARG A 1 699 ? -13.815 6.839 27.654 1.00 90.88 699 ARG A O 1
ATOM 5515 N N . ASN A 1 700 ? -13.081 7.697 29.600 1.00 92.44 700 ASN A N 1
ATOM 5516 C CA . ASN A 1 700 ? -14.074 8.767 29.674 1.00 92.44 700 ASN A CA 1
ATOM 5517 C C . ASN A 1 700 ? -14.019 9.702 28.449 1.00 92.44 700 ASN A C 1
ATOM 5519 O O . ASN A 1 700 ? -15.054 10.046 27.884 1.00 92.44 700 ASN A O 1
ATOM 5523 N N . ALA A 1 701 ? -12.819 10.078 27.995 1.00 93.38 701 ALA A N 1
ATOM 5524 C CA . ALA A 1 701 ? -12.631 10.913 26.810 1.00 93.38 701 ALA A CA 1
ATOM 5525 C C . ALA A 1 701 ? -13.114 10.221 25.524 1.00 93.38 701 ALA A C 1
ATOM 5527 O O . ALA A 1 701 ? -13.759 10.853 24.686 1.00 93.38 701 ALA A O 1
ATOM 5528 N N . MET A 1 702 ? -12.849 8.918 25.380 1.00 92.31 702 MET A N 1
ATOM 5529 C CA . MET A 1 702 ? -13.311 8.124 24.242 1.00 92.31 702 MET A CA 1
ATOM 5530 C C . MET A 1 702 ? -14.839 7.982 24.230 1.00 92.31 702 MET A C 1
ATOM 5532 O O . MET A 1 702 ? -15.466 8.280 23.214 1.00 92.31 702 MET A O 1
ATOM 5536 N N . GLU A 1 703 ? -15.443 7.594 25.355 1.00 91.44 703 GLU A N 1
ATOM 5537 C CA . GLU A 1 703 ? -16.897 7.434 25.508 1.00 91.44 703 GLU A CA 1
ATOM 5538 C C . GLU A 1 703 ? -17.634 8.774 25.310 1.00 91.44 703 GLU A C 1
ATOM 5540 O O . GLU A 1 703 ? -18.587 8.851 24.529 1.00 91.44 703 GLU A O 1
ATOM 5545 N N . THR A 1 704 ? -17.135 9.860 25.914 1.00 93.12 704 THR A N 1
ATOM 5546 C CA . THR A 1 704 ? -17.668 11.225 25.741 1.00 93.12 704 THR A CA 1
ATOM 5547 C C . THR A 1 704 ? -17.563 11.696 24.289 1.00 93.12 704 THR A C 1
ATOM 5549 O O . THR A 1 704 ? -18.519 12.249 23.743 1.00 93.12 704 THR A O 1
ATOM 5552 N N . GLY A 1 705 ? -16.424 11.457 23.632 1.00 92.44 705 GLY A N 1
ATOM 5553 C CA . GLY A 1 705 ? -16.206 11.811 22.230 1.00 92.44 705 GLY A CA 1
ATOM 5554 C C . GLY A 1 705 ? -17.128 11.059 21.270 1.00 92.44 705 GLY A C 1
ATOM 5555 O O . GLY A 1 705 ? -17.749 11.668 20.395 1.00 92.44 705 GLY A O 1
ATOM 5556 N N . ILE A 1 706 ? -17.268 9.745 21.468 1.00 89.25 706 ILE A N 1
ATOM 5557 C CA . ILE A 1 706 ? -18.206 8.891 20.726 1.00 89.25 706 ILE A CA 1
ATOM 5558 C C . ILE A 1 706 ? -19.638 9.411 20.888 1.00 89.25 706 ILE A C 1
ATOM 5560 O O . ILE A 1 706 ? -20.325 9.619 19.888 1.00 89.25 706 ILE A O 1
ATOM 5564 N N . HIS A 1 707 ? -20.074 9.691 22.120 1.00 91.56 707 HIS A N 1
ATOM 5565 C CA . HIS A 1 707 ? -21.408 10.231 22.378 1.00 91.56 707 HIS A CA 1
ATOM 5566 C C . HIS A 1 707 ? -21.611 11.600 21.703 1.00 91.56 707 HIS A C 1
ATOM 5568 O O . HIS A 1 707 ? -22.601 11.816 21.004 1.00 91.56 707 HIS A O 1
ATOM 5574 N N . SER A 1 708 ? -20.636 12.505 21.826 1.00 90.88 708 SER A N 1
ATOM 5575 C CA . SER A 1 708 ? -20.659 13.832 21.200 1.00 90.88 708 SER A CA 1
ATOM 5576 C C . SER A 1 708 ? -20.850 13.760 19.679 1.00 90.88 708 SER A C 1
ATOM 5578 O O . SER A 1 708 ? -21.670 14.502 19.130 1.00 90.88 708 SER A O 1
ATOM 5580 N N . ARG A 1 709 ? -20.179 12.827 18.991 1.00 92.88 709 ARG A N 1
ATOM 5581 C CA . ARG A 1 709 ? -20.356 12.601 17.544 1.00 92.88 709 ARG A CA 1
ATOM 5582 C C . ARG A 1 709 ? -21.663 11.874 17.207 1.00 92.88 709 ARG A C 1
ATOM 5584 O O . ARG A 1 709 ? -22.294 12.218 16.215 1.00 92.88 709 ARG A O 1
ATOM 5591 N N . ALA A 1 710 ? -22.142 10.964 18.056 1.00 88.69 710 ALA A N 1
ATOM 5592 C CA . ALA A 1 710 ? -23.411 10.255 17.856 1.00 88.69 710 ALA A CA 1
ATOM 5593 C C . ALA A 1 710 ? -24.671 11.146 17.962 1.00 88.69 710 ALA A C 1
ATOM 5595 O O . ALA A 1 710 ? -25.714 10.779 17.427 1.00 88.69 710 ALA A O 1
ATOM 5596 N N . THR A 1 711 ? -24.593 12.316 18.611 1.00 90.19 711 THR A N 1
ATOM 5597 C CA . THR A 1 711 ? -25.732 13.257 18.752 1.00 90.19 711 THR A CA 1
ATOM 5598 C C . THR A 1 711 ? -26.068 14.079 17.497 1.00 90.19 711 THR A C 1
ATOM 5600 O O . THR A 1 711 ? -27.006 14.877 17.536 1.00 90.19 711 THR A O 1
ATOM 5603 N N . VAL A 1 712 ? -25.310 13.958 16.400 1.00 91.44 712 VAL A N 1
ATOM 5604 C CA . VAL A 1 712 ? -25.567 14.750 15.180 1.00 91.44 712 VAL A CA 1
ATOM 5605 C C . VAL A 1 712 ? -26.804 14.265 14.422 1.00 91.44 712 VAL A C 1
ATOM 5607 O O . VAL A 1 712 ? -27.171 13.093 14.477 1.00 91.44 712 VAL A O 1
ATOM 5610 N N . GLN A 1 713 ? -27.462 15.188 13.720 1.00 86.62 713 GLN A N 1
ATOM 5611 C CA . GLN A 1 713 ? -28.752 14.933 13.064 1.00 86.62 713 GLN A CA 1
ATOM 5612 C C . GLN A 1 713 ? -28.641 14.556 11.576 1.00 86.62 713 GLN A C 1
ATOM 5614 O O . GLN A 1 713 ? -29.637 14.123 10.996 1.00 86.62 713 GLN A O 1
ATOM 5619 N N . GLY A 1 714 ? -27.458 14.702 10.974 1.00 85.62 714 GLY A N 1
ATOM 5620 C CA . GLY A 1 714 ? -27.241 14.586 9.532 1.00 85.62 714 GLY A CA 1
ATOM 5621 C C . GLY A 1 714 ? -27.595 15.863 8.769 1.00 85.62 714 GLY A C 1
ATOM 5622 O O . GLY A 1 714 ? -28.248 16.775 9.291 1.00 85.62 714 GLY A O 1
ATOM 5623 N N . LEU A 1 715 ? -27.172 15.937 7.508 1.00 85.56 715 LEU A N 1
ATOM 5624 C CA . LEU A 1 715 ? -27.584 16.997 6.585 1.00 85.56 715 LEU A CA 1
ATOM 5625 C C . LEU A 1 715 ? -28.840 16.600 5.797 1.00 85.56 715 LEU A C 1
ATOM 5627 O O . LEU A 1 715 ? -28.978 15.479 5.323 1.00 85.56 715 LEU A O 1
ATOM 5631 N N . LYS A 1 716 ? -29.756 17.560 5.605 1.00 74.00 716 LYS A N 1
ATOM 5632 C CA . LYS A 1 716 ? -30.969 17.398 4.771 1.00 74.00 716 LYS A CA 1
ATOM 5633 C C . LYS A 1 716 ? -30.755 17.736 3.285 1.00 74.00 716 LYS A C 1
ATOM 5635 O O . LYS A 1 716 ? -31.710 17.723 2.515 1.00 74.00 716 LYS A O 1
ATOM 5640 N N . ARG A 1 717 ? -29.540 18.138 2.904 1.00 65.31 717 ARG A N 1
ATOM 5641 C CA . ARG A 1 717 ? -29.122 18.501 1.541 1.00 65.31 717 ARG A CA 1
ATOM 5642 C C . ARG A 1 717 ? -27.691 18.005 1.339 1.00 65.31 717 ARG A C 1
ATOM 5644 O O . ARG A 1 717 ? -26.868 18.228 2.224 1.00 65.31 717 ARG A O 1
ATOM 5651 N N . GLY A 1 718 ? -27.419 17.382 0.198 1.00 70.69 718 GLY A N 1
ATOM 5652 C CA . GLY A 1 718 ? -26.178 16.657 -0.093 1.00 70.69 718 GLY A CA 1
ATOM 5653 C C . GLY A 1 718 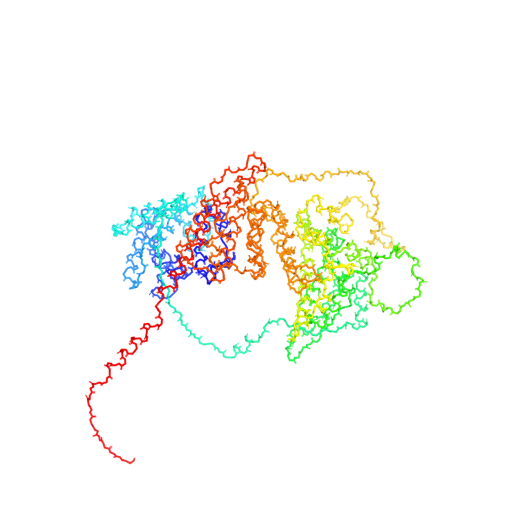? -26.483 15.223 -0.535 1.00 70.69 718 GLY A C 1
ATOM 5654 O O . GLY A 1 718 ? -27.654 14.881 -0.714 1.00 70.69 718 GLY A O 1
ATOM 5655 N N . ASN A 1 719 ? -25.449 14.396 -0.687 1.00 79.62 719 ASN A N 1
ATOM 5656 C CA . ASN A 1 719 ? -25.604 12.980 -1.013 1.00 79.62 719 ASN A CA 1
ATOM 5657 C C . ASN A 1 719 ? -26.239 12.229 0.179 1.00 79.62 719 ASN A C 1
ATOM 5659 O O . ASN A 1 719 ? -25.620 12.034 1.229 1.00 79.62 719 ASN A O 1
ATOM 5663 N N . ALA A 1 720 ? -27.509 11.841 0.032 1.00 81.88 720 ALA A N 1
ATOM 5664 C CA . ALA A 1 720 ? -28.276 11.189 1.093 1.00 81.88 720 ALA A CA 1
ATOM 5665 C C . ALA A 1 720 ? -27.797 9.753 1.381 1.00 81.88 720 ALA A C 1
ATOM 5667 O O . ALA A 1 720 ? -27.892 9.292 2.522 1.00 81.88 720 ALA A O 1
ATOM 5668 N N . ASN A 1 721 ? -27.261 9.068 0.368 1.00 80.31 721 ASN A N 1
ATOM 5669 C CA . ASN A 1 721 ? -26.728 7.716 0.498 1.00 80.31 721 ASN A CA 1
ATOM 5670 C C . ASN A 1 721 ? -25.392 7.732 1.250 1.00 80.31 721 ASN A C 1
ATOM 5672 O O . ASN A 1 721 ? -25.215 6.934 2.173 1.00 80.31 721 ASN A O 1
ATOM 5676 N N . GLU A 1 722 ? -24.511 8.701 0.964 1.00 85.94 722 GLU A N 1
ATOM 5677 C CA . GLU A 1 722 ? -23.284 8.907 1.743 1.00 85.94 722 GLU A CA 1
ATOM 5678 C C . GLU A 1 722 ? -23.602 9.230 3.212 1.00 85.94 722 GLU A C 1
ATOM 5680 O O . GLU A 1 722 ? -23.038 8.603 4.105 1.00 85.94 722 GLU A O 1
ATOM 5685 N N . GLU A 1 723 ? -24.528 10.152 3.503 1.00 87.81 723 GLU A N 1
ATOM 5686 C CA . GLU A 1 723 ? -24.895 10.490 4.890 1.00 87.81 723 GLU A CA 1
ATOM 5687 C C . GLU A 1 723 ? -25.432 9.268 5.663 1.00 87.81 723 GLU A C 1
ATOM 5689 O O . GLU A 1 723 ? -25.059 9.047 6.821 1.00 87.81 723 GLU A O 1
ATOM 5694 N N . GLN A 1 724 ? -26.267 8.436 5.031 1.00 84.50 724 GLN A N 1
ATOM 5695 C CA . GLN A 1 724 ? -26.793 7.218 5.652 1.00 84.50 724 GLN A CA 1
ATOM 5696 C C . GLN A 1 724 ? -25.708 6.142 5.830 1.00 84.50 724 GLN A C 1
ATOM 5698 O O . GLN A 1 724 ? -25.657 5.498 6.882 1.00 84.50 724 GLN A O 1
ATOM 5703 N N . GLN A 1 725 ? -24.810 5.966 4.858 1.00 82.62 725 GLN A N 1
ATOM 5704 C CA . GLN A 1 725 ? -23.665 5.062 4.977 1.00 82.62 725 GLN A CA 1
ATOM 5705 C C . GLN A 1 725 ? -22.704 5.519 6.081 1.00 82.62 725 GLN A C 1
ATOM 5707 O O . GLN A 1 725 ? -22.338 4.737 6.960 1.00 82.62 725 GLN A O 1
ATOM 5712 N N . ALA A 1 726 ? -22.319 6.794 6.072 1.00 85.81 726 ALA A N 1
ATOM 5713 C CA . ALA A 1 726 ? -21.411 7.388 7.040 1.00 85.81 726 ALA A CA 1
ATOM 5714 C C . ALA A 1 726 ? -21.930 7.250 8.475 1.00 85.81 726 ALA A C 1
ATOM 5716 O O . ALA A 1 726 ? -21.153 6.985 9.392 1.00 85.81 726 ALA A O 1
ATOM 5717 N N . LYS A 1 727 ? -23.249 7.345 8.679 1.00 85.38 727 LYS A N 1
ATOM 5718 C CA . LYS A 1 727 ? -23.887 7.081 9.973 1.00 85.38 727 LYS A CA 1
ATOM 5719 C C . LYS A 1 727 ? -23.621 5.656 10.473 1.00 85.38 727 LYS A C 1
ATOM 5721 O O . LYS A 1 727 ? -23.270 5.486 11.641 1.00 85.38 727 LYS A O 1
ATOM 5726 N N . VAL A 1 728 ? -23.744 4.649 9.604 1.00 77.81 728 VAL A N 1
ATOM 5727 C CA . VAL A 1 728 ? -23.432 3.246 9.934 1.00 77.81 728 VAL A CA 1
ATOM 5728 C C . VAL A 1 728 ? -21.933 3.077 10.196 1.00 77.81 728 VAL A C 1
ATOM 5730 O O . VAL A 1 728 ? -21.549 2.519 11.225 1.00 77.81 728 VAL A O 1
ATOM 5733 N N . LEU A 1 729 ? -21.072 3.632 9.337 1.00 77.75 729 LEU A N 1
ATOM 5734 C CA . LEU A 1 729 ? -19.614 3.578 9.506 1.00 77.75 729 LEU A CA 1
ATOM 5735 C C . LEU A 1 729 ? -19.151 4.226 10.819 1.00 77.75 729 LEU A C 1
ATOM 5737 O O . LEU A 1 729 ? -18.287 3.673 11.499 1.00 77.75 729 LEU A O 1
ATOM 5741 N N . MET A 1 730 ? -19.755 5.348 11.221 1.00 85.19 730 MET A N 1
ATOM 5742 C CA . MET A 1 730 ? -19.484 6.024 12.493 1.00 85.19 730 MET A CA 1
ATOM 5743 C C . MET A 1 730 ? -19.875 5.156 13.699 1.00 85.19 730 MET A C 1
ATOM 5745 O O . MET A 1 730 ? -19.129 5.097 14.676 1.00 85.19 730 MET A O 1
ATOM 5749 N N . GLN A 1 731 ? -21.005 4.444 13.631 1.00 76.62 731 GLN A N 1
ATOM 5750 C CA . GLN A 1 731 ? -21.427 3.505 14.680 1.00 76.62 731 GLN A CA 1
ATOM 5751 C C . GLN A 1 731 ? -20.489 2.291 14.772 1.00 76.62 731 GLN A C 1
ATOM 5753 O O . GLN A 1 731 ? -20.073 1.916 15.868 1.00 76.62 731 GLN A O 1
ATOM 5758 N N . MET A 1 732 ? -20.087 1.717 13.634 1.00 71.62 732 MET A N 1
ATOM 5759 C CA . MET A 1 732 ? -19.113 0.619 13.600 1.00 71.62 732 MET A CA 1
ATOM 5760 C C . MET A 1 732 ? -17.732 1.063 14.111 1.00 71.62 732 MET A C 1
ATOM 5762 O O . MET A 1 732 ? -17.088 0.331 14.857 1.00 71.62 732 MET A O 1
ATOM 5766 N N . CYS A 1 733 ? -17.291 2.272 13.755 1.00 76.56 733 CYS A N 1
ATOM 5767 C CA . CYS A 1 733 ? -16.057 2.886 14.249 1.00 76.56 733 CYS A CA 1
ATOM 5768 C C . CYS A 1 733 ? -16.081 3.073 15.773 1.0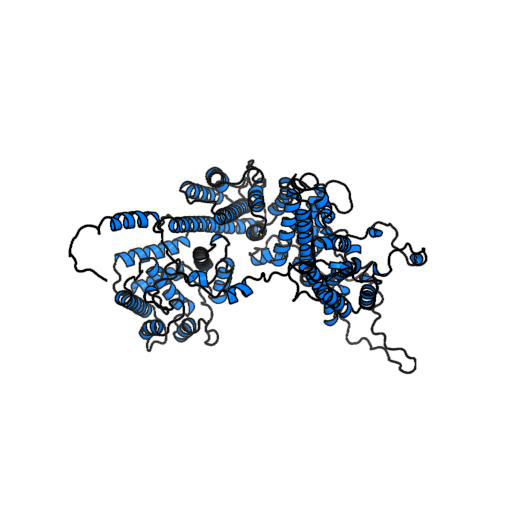0 76.56 733 CYS A C 1
ATOM 5770 O O . CYS A 1 733 ? -15.125 2.707 16.455 1.00 76.56 733 CYS A O 1
ATOM 5772 N N . ALA A 1 734 ? -17.195 3.557 16.331 1.00 76.75 734 ALA A N 1
ATOM 5773 C CA . ALA A 1 734 ? -17.374 3.665 17.777 1.00 76.75 734 ALA A CA 1
ATOM 5774 C C . ALA A 1 734 ? -17.240 2.305 18.487 1.00 76.75 734 ALA A C 1
ATOM 5776 O O . ALA A 1 734 ? -16.537 2.208 19.493 1.00 76.75 734 ALA A O 1
ATOM 5777 N N . ALA A 1 735 ? -17.846 1.245 17.941 1.00 70.19 735 ALA A N 1
ATOM 5778 C CA . ALA A 1 735 ? -17.704 -0.109 18.477 1.00 70.19 735 ALA A CA 1
ATOM 5779 C C . ALA A 1 735 ? -16.250 -0.619 18.401 1.00 70.19 735 ALA A C 1
ATOM 5781 O O . ALA A 1 735 ? -15.740 -1.165 19.380 1.00 70.19 735 ALA A O 1
ATOM 5782 N N . ARG A 1 736 ? -15.547 -0.387 17.280 1.00 79.06 736 ARG A N 1
ATOM 5783 C CA . ARG A 1 736 ? -14.127 -0.757 17.124 1.00 79.06 736 ARG A CA 1
ATOM 5784 C C . ARG A 1 736 ? -13.214 0.007 18.083 1.00 79.06 736 ARG A C 1
ATOM 5786 O O . ARG A 1 736 ? -12.367 -0.615 18.710 1.00 79.06 736 ARG A O 1
ATOM 5793 N N . LEU A 1 737 ? -13.413 1.313 18.264 1.00 79.38 737 LEU A N 1
ATOM 5794 C CA . LEU A 1 737 ? -12.666 2.131 19.229 1.00 79.38 737 LEU A CA 1
ATOM 5795 C C . LEU A 1 737 ? -12.802 1.599 20.665 1.00 79.38 737 LEU A C 1
ATOM 5797 O O . LEU A 1 737 ? -11.797 1.436 21.356 1.00 79.38 737 LEU A O 1
ATOM 5801 N N . LEU A 1 738 ? -14.025 1.269 21.094 1.00 79.38 738 LEU A N 1
ATOM 5802 C CA . LEU A 1 738 ? -14.266 0.678 22.415 1.00 79.38 738 LEU A CA 1
ATOM 5803 C C . LEU A 1 738 ? -13.636 -0.718 22.543 1.00 79.38 738 LEU A C 1
ATOM 5805 O O . LEU A 1 738 ? -13.017 -1.010 23.564 1.00 79.38 738 LEU A O 1
ATOM 5809 N N . CYS A 1 739 ? -13.711 -1.546 21.497 1.00 67.50 739 CYS A N 1
ATOM 5810 C CA . CYS A 1 739 ? -13.046 -2.850 21.454 1.00 67.50 739 CYS A CA 1
ATOM 5811 C C . CYS A 1 739 ? -11.514 -2.721 21.559 1.00 67.50 739 CYS A C 1
ATOM 5813 O O . CYS A 1 739 ? -10.893 -3.429 22.346 1.00 67.50 739 CYS A O 1
ATOM 5815 N N . LEU A 1 740 ? -10.895 -1.768 20.852 1.00 75.56 740 LEU A N 1
ATOM 5816 C CA . LEU A 1 740 ? -9.458 -1.483 20.956 1.00 75.56 740 LEU A CA 1
ATOM 5817 C C . LEU A 1 740 ? -9.063 -1.038 22.370 1.00 75.56 740 LEU A C 1
ATOM 5819 O O . LEU A 1 740 ? -8.045 -1.488 22.897 1.00 75.56 740 LEU A O 1
ATOM 5823 N N . LEU A 1 741 ? -9.886 -0.212 23.022 1.00 78.44 741 LEU A N 1
ATOM 5824 C CA . LEU A 1 741 ? -9.679 0.164 24.419 1.00 78.44 741 LEU A CA 1
ATOM 5825 C C . LEU A 1 741 ? -9.789 -1.046 25.365 1.00 78.44 741 LEU A C 1
ATOM 5827 O O . LEU A 1 741 ? -8.998 -1.159 26.300 1.00 78.44 741 LEU A O 1
ATOM 5831 N N . GLU A 1 742 ? -10.719 -1.971 25.127 1.00 73.94 742 GLU A N 1
ATOM 5832 C CA . GLU A 1 742 ? -10.820 -3.222 25.890 1.00 73.94 742 GLU A CA 1
ATOM 5833 C C . GLU A 1 742 ? -9.615 -4.142 25.661 1.00 73.94 742 GLU A C 1
ATOM 5835 O O . GLU A 1 742 ? -9.042 -4.636 26.631 1.00 73.94 742 GLU A O 1
ATOM 5840 N N . VAL A 1 743 ? -9.158 -4.302 24.416 1.00 69.94 743 VAL A N 1
ATOM 5841 C CA . VAL A 1 743 ? -7.919 -5.021 24.070 1.00 69.94 743 VAL A CA 1
ATOM 5842 C C . VAL A 1 743 ? -6.715 -4.419 24.798 1.00 69.94 743 VAL A C 1
ATOM 5844 O O . VAL A 1 743 ? -5.901 -5.155 25.362 1.00 69.94 743 VAL A O 1
ATOM 5847 N N . LEU A 1 744 ? -6.615 -3.088 24.850 1.00 74.62 744 LEU A N 1
ATOM 5848 C CA . LEU A 1 744 ? -5.557 -2.365 25.557 1.00 74.62 744 LEU A CA 1
ATOM 5849 C C . LEU A 1 744 ? -5.632 -2.568 27.086 1.00 74.62 744 LEU A C 1
ATOM 5851 O O . LEU A 1 744 ? -4.623 -2.780 27.765 1.00 74.62 744 LEU A O 1
ATOM 5855 N N . GLU A 1 745 ? -6.842 -2.544 27.649 1.00 78.25 745 GLU A N 1
ATOM 5856 C CA . GLU A 1 745 ? -7.097 -2.854 29.059 1.00 78.25 745 GLU A CA 1
ATOM 5857 C C . GLU A 1 745 ? -6.719 -4.298 29.408 1.00 78.25 745 GLU A C 1
ATOM 5859 O O . GLU A 1 745 ? -6.096 -4.533 30.449 1.00 78.25 745 GLU A O 1
ATOM 5864 N N . MET A 1 746 ? -7.046 -5.252 28.532 1.00 67.31 746 MET A N 1
ATOM 5865 C CA . MET A 1 746 ? -6.675 -6.658 28.669 1.00 67.31 746 MET A CA 1
ATOM 5866 C C . MET A 1 746 ? -5.163 -6.856 28.541 1.00 67.31 746 MET A C 1
ATOM 5868 O O . MET A 1 746 ? -4.582 -7.518 29.394 1.00 67.31 746 MET A O 1
ATOM 5872 N N . THR A 1 747 ? -4.484 -6.243 27.568 1.00 64.62 747 THR A N 1
ATOM 5873 C CA . THR A 1 747 ? -3.020 -6.377 27.419 1.00 64.62 747 THR A CA 1
ATOM 5874 C C . THR A 1 747 ? -2.257 -5.789 28.602 1.00 64.62 747 THR A C 1
ATOM 5876 O O . THR A 1 747 ? -1.359 -6.458 29.108 1.00 64.62 747 THR A O 1
ATOM 5879 N N . LYS A 1 748 ? -2.644 -4.628 29.155 1.00 68.94 748 LYS A N 1
ATOM 5880 C CA . LYS A 1 748 ? -2.043 -4.145 30.419 1.00 68.94 748 LYS A CA 1
ATOM 5881 C C . LYS A 1 748 ? -2.356 -5.067 31.594 1.00 68.94 748 LYS A C 1
ATOM 5883 O O . LYS A 1 748 ? -1.512 -5.283 32.464 1.00 68.94 748 LYS A O 1
ATOM 5888 N N . ALA A 1 749 ? -3.548 -5.651 31.620 1.00 58.47 749 ALA A N 1
ATOM 5889 C CA . ALA A 1 749 ? -3.881 -6.685 32.585 1.00 58.47 749 ALA A CA 1
ATOM 5890 C C . ALA A 1 749 ? -3.048 -7.974 32.402 1.00 58.47 749 ALA A C 1
ATOM 5892 O O . ALA A 1 749 ? -2.864 -8.685 33.383 1.00 58.47 749 ALA A O 1
ATOM 5893 N N . VAL A 1 750 ? -2.479 -8.205 31.206 1.00 56.12 750 VAL A N 1
ATOM 5894 C CA . VAL A 1 750 ? -1.440 -9.204 30.845 1.00 56.12 750 VAL A CA 1
ATOM 5895 C C . VAL A 1 750 ? -0.003 -8.626 30.978 1.00 56.12 750 VAL A C 1
ATOM 5897 O O . VAL A 1 750 ? 0.986 -9.279 30.631 1.00 56.12 750 VAL A O 1
ATOM 5900 N N . GLN A 1 751 ? 0.146 -7.418 31.541 1.00 57.47 751 GLN A N 1
ATOM 5901 C CA . GLN A 1 751 ? 1.423 -6.786 31.930 1.00 57.47 751 GLN A CA 1
ATOM 5902 C C . GLN A 1 751 ? 1.565 -6.505 33.451 1.00 57.47 751 GLN A C 1
ATOM 5904 O O . GLN A 1 751 ? 2.650 -6.126 33.892 1.00 57.47 751 GLN A O 1
ATOM 5909 N N . GLN A 1 752 ? 0.542 -6.784 34.278 1.00 49.62 752 GLN A N 1
ATOM 5910 C CA . GLN A 1 752 ? 0.593 -6.626 35.746 1.00 49.62 752 GLN A CA 1
ATOM 5911 C C . GLN A 1 752 ? 0.742 -7.920 36.587 1.00 49.62 752 GLN A C 1
ATOM 5913 O O . GLN A 1 752 ? 1.628 -7.973 37.437 1.00 49.62 752 GLN A O 1
ATOM 5918 N N . SER A 1 753 ? -0.061 -8.969 36.385 1.00 40.09 753 SER A N 1
ATOM 5919 C CA . SER A 1 753 ? -0.002 -10.252 37.124 1.00 40.09 753 SER A CA 1
ATOM 5920 C C . SER A 1 753 ? 1.116 -11.251 36.718 1.00 40.09 753 SER A C 1
ATOM 5922 O O . SER A 1 753 ? 1.080 -12.397 37.169 1.00 40.09 753 SER A O 1
ATOM 5924 N N . LYS A 1 754 ? 2.143 -10.871 35.929 1.00 34.62 754 LYS A N 1
ATOM 5925 C CA . LYS A 1 754 ? 3.332 -11.736 35.693 1.00 34.62 754 LYS A CA 1
ATOM 5926 C C . LYS A 1 754 ? 4.002 -11.850 37.051 1.00 34.62 754 LYS A C 1
ATOM 5928 O O . LYS A 1 754 ? 4.192 -10.805 37.682 1.00 34.62 754 LYS A O 1
ATOM 5933 N N . PRO A 1 755 ? 4.422 -13.040 37.506 1.00 33.31 755 PRO A N 1
ATOM 5934 C CA . PRO A 1 755 ? 5.205 -13.133 38.726 1.00 33.31 755 PRO A CA 1
ATOM 5935 C C . PRO A 1 755 ? 6.483 -12.307 38.541 1.00 33.31 755 PRO A C 1
ATOM 5937 O O . PRO A 1 755 ? 7.405 -12.679 37.813 1.00 33.31 755 PRO A O 1
ATOM 5940 N N . THR A 1 756 ? 6.517 -11.125 39.158 1.00 33.25 756 THR A N 1
ATOM 5941 C CA . THR A 1 756 ? 7.641 -10.204 39.024 1.00 33.25 756 THR A CA 1
ATOM 5942 C C . THR A 1 756 ? 8.875 -10.874 39.616 1.00 33.25 756 THR A C 1
ATOM 5944 O O . THR A 1 756 ? 8.862 -11.317 40.768 1.00 33.25 756 THR A O 1
ATOM 5947 N N . LYS A 1 757 ? 9.977 -10.898 38.846 1.00 38.75 757 LYS A N 1
ATOM 5948 C CA . LYS A 1 757 ? 11.276 -11.520 39.204 1.00 38.75 757 LYS A CA 1
ATOM 5949 C C . LYS A 1 757 ? 11.855 -11.064 40.562 1.00 38.75 757 LYS A C 1
ATOM 5951 O O . LYS A 1 757 ? 12.831 -11.623 41.049 1.00 38.75 757 LYS A O 1
ATOM 5956 N N . ARG A 1 758 ? 11.245 -10.055 41.192 1.00 33.78 758 ARG A N 1
ATOM 5957 C CA . ARG A 1 758 ? 11.565 -9.519 42.517 1.00 33.78 758 ARG A CA 1
ATOM 5958 C C . ARG A 1 758 ? 11.205 -10.469 43.672 1.00 33.78 758 ARG A C 1
ATOM 5960 O O . ARG A 1 758 ? 11.923 -10.472 44.667 1.00 33.78 758 ARG A O 1
ATOM 5967 N N . ARG A 1 759 ? 10.159 -11.307 43.556 1.00 32.84 759 ARG A N 1
ATOM 5968 C CA . ARG A 1 759 ? 9.755 -12.230 44.647 1.00 32.84 759 ARG A CA 1
ATOM 5969 C C . ARG A 1 759 ? 10.689 -13.444 44.782 1.00 32.84 759 ARG A C 1
ATOM 5971 O O . ARG A 1 759 ? 10.879 -13.950 45.883 1.00 32.84 759 ARG A O 1
ATOM 5978 N N . THR A 1 760 ? 11.352 -13.847 43.697 1.00 32.69 760 THR A N 1
ATOM 5979 C CA . THR A 1 760 ? 12.334 -14.947 43.676 1.00 32.69 760 THR A CA 1
ATOM 5980 C C . THR A 1 760 ? 13.615 -14.634 44.453 1.00 32.69 760 THR A C 1
ATOM 5982 O O . THR A 1 760 ? 14.276 -15.554 44.927 1.00 32.69 760 THR A O 1
ATOM 5985 N N . ARG A 1 761 ? 13.972 -13.350 44.610 1.00 32.00 761 ARG A N 1
ATOM 5986 C CA . ARG A 1 761 ? 15.162 -12.936 45.369 1.00 32.00 761 ARG A CA 1
ATOM 5987 C C . ARG A 1 761 ? 14.943 -13.034 46.881 1.00 32.00 761 ARG A C 1
ATOM 5989 O O . ARG A 1 761 ? 15.760 -13.650 47.551 1.00 32.00 761 ARG A O 1
ATOM 5996 N N . ALA A 1 762 ? 13.810 -12.542 47.385 1.00 31.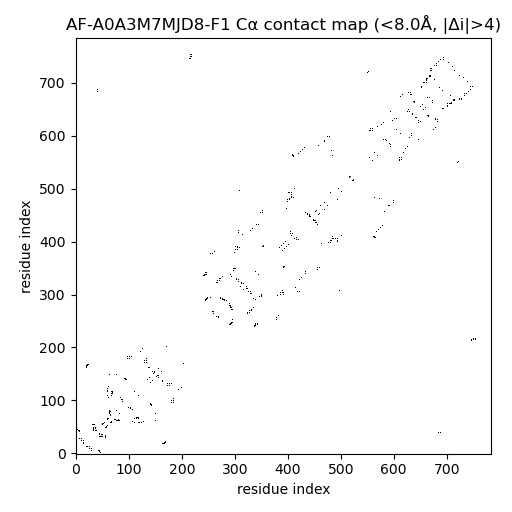39 762 ALA A N 1
ATOM 5997 C CA . ALA A 1 762 ? 13.466 -12.637 48.807 1.00 31.39 762 ALA A CA 1
ATOM 5998 C C . ALA A 1 762 ? 13.341 -14.096 49.292 1.00 31.39 762 ALA A C 1
ATOM 6000 O O . ALA A 1 762 ? 13.761 -14.418 50.398 1.00 31.39 762 ALA A O 1
ATOM 6001 N N . ILE A 1 763 ? 12.822 -14.999 48.448 1.00 36.41 763 ILE A N 1
ATOM 6002 C CA . ILE A 1 763 ? 12.729 -16.432 48.777 1.00 36.41 763 ILE A CA 1
ATOM 6003 C C . ILE A 1 763 ? 14.116 -17.102 48.753 1.00 36.41 763 ILE A C 1
ATOM 6005 O O . ILE A 1 763 ? 14.394 -17.932 49.614 1.00 36.41 763 ILE A O 1
ATOM 6009 N N . LYS A 1 764 ? 15.021 -16.718 47.836 1.00 32.84 764 LYS A N 1
ATOM 6010 C CA . LYS A 1 764 ? 16.412 -17.213 47.846 1.00 32.84 764 LYS A CA 1
ATOM 6011 C C . LYS A 1 764 ? 17.212 -16.712 49.052 1.00 32.84 764 LYS A C 1
ATOM 6013 O O . LYS A 1 764 ? 17.921 -17.506 49.659 1.00 32.84 764 LYS A O 1
ATOM 6018 N N . GLU A 1 765 ? 17.085 -15.436 49.415 1.00 31.83 765 GLU A N 1
ATOM 6019 C CA . GLU A 1 765 ? 17.769 -14.859 50.584 1.00 31.83 765 GLU A CA 1
ATOM 6020 C C . GLU A 1 765 ? 17.240 -15.459 51.906 1.00 31.83 765 GLU A C 1
ATOM 6022 O O . GLU A 1 765 ? 18.032 -15.725 52.806 1.00 31.83 765 GLU A O 1
ATOM 6027 N N . ALA A 1 766 ? 15.944 -15.789 52.001 1.00 31.22 766 ALA A N 1
ATOM 6028 C CA . ALA A 1 766 ? 15.383 -16.503 53.155 1.00 31.22 766 ALA A CA 1
ATOM 6029 C C . ALA A 1 766 ? 15.788 -17.993 53.218 1.00 31.22 766 ALA A C 1
ATOM 6031 O O . ALA A 1 766 ? 16.070 -18.505 54.299 1.00 31.22 766 ALA A O 1
ATOM 6032 N N . ALA A 1 767 ? 15.861 -18.693 52.079 1.00 31.95 767 ALA A N 1
ATOM 6033 C CA . ALA A 1 767 ? 16.250 -20.108 52.036 1.00 31.95 767 ALA A CA 1
ATOM 6034 C C . ALA A 1 767 ? 17.743 -20.341 52.353 1.00 31.95 767 ALA A C 1
ATOM 6036 O O . ALA A 1 767 ? 18.098 -21.381 52.905 1.00 31.95 767 ALA A O 1
ATOM 6037 N N . LEU A 1 768 ? 18.612 -19.369 52.049 1.00 33.03 768 LEU A N 1
ATOM 6038 C CA . LEU A 1 768 ? 20.048 -19.420 52.362 1.00 33.03 768 LEU A CA 1
ATOM 6039 C C . LEU A 1 768 ? 20.371 -19.227 53.856 1.00 33.03 768 LEU A C 1
ATOM 6041 O O . LEU A 1 768 ? 21.458 -19.597 54.285 1.00 33.03 768 LEU A O 1
ATOM 6045 N N . MET A 1 769 ? 19.438 -18.701 54.655 1.00 32.25 769 MET A N 1
ATOM 6046 C CA . MET A 1 769 ? 19.626 -18.457 56.095 1.00 32.25 769 MET A CA 1
ATOM 6047 C C . MET A 1 769 ? 19.224 -19.644 56.995 1.00 32.25 769 MET A C 1
ATOM 6049 O O . MET A 1 769 ? 19.328 -19.537 58.213 1.00 32.25 769 MET A O 1
ATOM 6053 N N . SER A 1 770 ? 18.759 -20.771 56.433 1.00 29.06 770 SER A N 1
ATOM 6054 C CA . SER A 1 770 ? 18.139 -21.870 57.203 1.00 29.06 770 SER A CA 1
ATOM 6055 C C . SER A 1 770 ? 18.922 -23.197 57.231 1.00 29.06 770 SER A C 1
ATOM 6057 O O . SER A 1 770 ? 18.401 -24.186 57.742 1.00 29.06 770 SER A O 1
ATOM 6059 N N . PHE A 1 771 ? 20.151 -23.251 56.701 1.00 29.17 771 PHE A N 1
ATOM 6060 C CA . PHE A 1 771 ? 20.949 -24.490 56.600 1.00 29.17 771 PHE A CA 1
ATOM 6061 C C . PHE A 1 771 ? 22.400 -24.335 57.095 1.00 29.17 771 PHE A C 1
ATOM 6063 O O . PHE A 1 771 ? 23.348 -24.734 56.424 1.00 29.17 771 PHE A O 1
ATOM 6070 N N . ALA A 1 772 ? 22.586 -23.764 58.290 1.00 29.47 772 ALA A N 1
ATOM 6071 C CA . ALA A 1 772 ? 23.906 -23.625 58.917 1.00 29.47 772 ALA A CA 1
ATOM 6072 C C . ALA A 1 772 ? 23.882 -23.830 60.448 1.00 29.47 772 ALA A C 1
ATOM 6074 O O . ALA A 1 772 ? 24.389 -22.998 61.197 1.00 29.47 772 ALA A O 1
ATOM 6075 N N . SER A 1 773 ? 23.294 -24.934 60.929 1.00 28.33 773 SER A N 1
ATOM 6076 C CA . SER A 1 773 ? 23.325 -25.284 62.363 1.00 28.33 773 SER A CA 1
ATOM 6077 C C . SER A 1 773 ? 23.024 -26.761 62.684 1.00 28.33 773 SER A C 1
ATOM 6079 O O . SER A 1 773 ? 22.005 -27.073 63.292 1.00 28.33 773 SER A O 1
ATOM 6081 N N . ALA A 1 774 ? 23.953 -27.671 62.364 1.00 27.09 774 ALA A N 1
ATOM 6082 C CA . ALA A 1 774 ? 24.164 -28.900 63.147 1.00 27.09 774 ALA A CA 1
ATOM 6083 C C . ALA A 1 774 ? 25.545 -29.525 62.860 1.00 27.09 774 ALA A C 1
ATOM 6085 O O . ALA A 1 774 ? 25.826 -29.953 61.744 1.00 27.09 774 ALA A O 1
ATOM 6086 N N . SER A 1 775 ? 26.386 -29.592 63.896 1.00 26.94 775 SER A N 1
ATOM 6087 C CA . SER A 1 775 ? 27.544 -30.503 63.981 1.00 26.94 775 SER A CA 1
ATOM 6088 C C . SER A 1 775 ? 27.029 -31.962 64.054 1.00 26.94 775 SER A C 1
ATOM 6090 O O . SER A 1 775 ? 25.849 -32.165 64.322 1.00 26.94 775 SER A O 1
ATOM 6092 N N . SER A 1 776 ? 27.789 -33.040 63.858 1.00 27.31 776 SER A N 1
ATOM 6093 C CA . SER A 1 776 ? 29.236 -33.267 63.992 1.00 27.31 776 SER A CA 1
ATOM 6094 C C . SER A 1 776 ? 29.615 -34.607 63.348 1.00 27.31 776 SER A C 1
ATOM 6096 O O . SER A 1 776 ? 28.755 -35.483 63.306 1.00 27.31 776 SER A O 1
ATOM 6098 N N . LEU A 1 777 ? 30.896 -34.837 63.033 1.00 26.31 777 LEU A N 1
ATOM 6099 C CA . LEU A 1 777 ? 31.644 -36.047 63.438 1.00 26.31 777 LEU A CA 1
ATOM 6100 C C . LEU A 1 777 ? 33.145 -35.866 63.125 1.00 26.31 777 LEU A C 1
ATOM 6102 O O . LEU A 1 777 ? 33.506 -35.262 62.119 1.00 26.31 777 LEU A O 1
ATOM 6106 N N . SER A 1 778 ? 33.996 -36.344 64.034 1.00 28.38 778 SER A N 1
ATOM 6107 C CA . SER A 1 778 ? 35.449 -36.083 64.091 1.00 28.38 778 SER A CA 1
ATOM 6108 C C . SER A 1 778 ? 36.294 -37.236 63.490 1.00 28.38 778 SER A C 1
ATOM 6110 O O . SER A 1 778 ? 35.724 -38.280 63.170 1.00 28.38 778 SER A O 1
ATOM 6112 N N . PRO A 1 779 ? 37.620 -37.058 63.276 1.00 41.84 779 PRO A N 1
ATOM 6113 C CA . PRO A 1 779 ? 38.379 -37.746 62.216 1.00 41.84 779 PRO A CA 1
ATOM 6114 C C . PRO A 1 779 ? 39.351 -38.836 62.717 1.00 41.84 779 PRO A C 1
ATOM 6116 O O . PRO A 1 779 ? 39.458 -39.039 63.925 1.00 41.84 779 PRO A O 1
ATOM 6119 N N . ALA A 1 780 ? 40.090 -39.457 61.777 1.00 24.67 780 ALA A N 1
ATOM 6120 C CA . ALA A 1 780 ? 41.508 -39.908 61.827 1.00 24.67 780 ALA A CA 1
ATOM 6121 C C . ALA A 1 780 ? 41.751 -41.068 60.818 1.00 24.67 780 ALA A C 1
ATOM 6123 O O . ALA A 1 780 ? 40.764 -41.703 60.434 1.00 24.67 780 ALA A O 1
ATOM 6124 N N . PRO A 1 781 ? 43.003 -41.438 60.444 1.00 33.28 781 PRO A N 1
ATOM 6125 C CA . PRO A 1 781 ? 44.310 -40.797 60.683 1.00 33.28 781 PRO A CA 1
ATOM 6126 C C . PRO A 1 781 ? 45.124 -40.500 59.388 1.00 33.28 781 PRO A C 1
ATOM 6128 O O . PRO A 1 781 ? 44.644 -40.703 58.275 1.00 33.28 781 PRO A O 1
ATOM 6131 N N . ASP A 1 782 ? 46.351 -39.997 59.570 1.00 33.69 782 ASP A N 1
ATOM 6132 C CA . ASP A 1 782 ? 47.283 -39.455 58.562 1.00 33.69 782 ASP A CA 1
ATOM 6133 C C . ASP A 1 782 ? 48.215 -40.466 57.843 1.00 33.69 782 ASP A C 1
ATOM 6135 O O . ASP A 1 782 ? 48.404 -41.592 58.306 1.00 33.69 782 ASP A O 1
ATOM 6139 N N . SER A 1 783 ? 48.930 -39.943 56.827 1.00 37.22 783 SER A N 1
ATOM 6140 C CA . SER A 1 783 ? 50.219 -40.391 56.227 1.00 37.22 783 SER A CA 1
ATOM 6141 C C . SER A 1 783 ? 50.260 -41.733 55.464 1.00 37.22 783 SER A C 1
ATOM 6143 O O . SER A 1 783 ? 49.615 -42.701 55.854 1.00 37.22 783 SER A O 1
ATOM 6145 N N . ASP A 1 784 ? 51.008 -41.869 54.360 1.00 34.78 784 ASP A N 1
ATOM 6146 C CA . ASP A 1 784 ? 51.984 -40.955 53.706 1.00 34.78 784 ASP A CA 1
ATOM 6147 C C . ASP A 1 784 ? 51.515 -40.400 52.339 1.00 34.78 784 ASP A C 1
ATOM 6149 O O . ASP A 1 784 ? 50.789 -41.122 51.615 1.00 34.78 784 ASP A O 1
#

Secondary structure (DSSP, 8-state):
--SSSB-HHHHHHHHHHHH-B-HHHHHHHHHHHHHHSSSGGGS-B-GGGGGSTTSSS--SS-SSS--GGGSS-SSS--HHHHHHHHGGGTT-SB--HHHHHHHHHHHHHHHHHH-TT---STTHHHHHHHHHHHHHHHSTTBHHHHHHHHHS----GGGT----SS-B-HHHHHHHHHHHHHTS----HHHHHHHHHHHHHHHHHTSS--------------------HHHHHHHTS--SPPPB-EEEPPHHHHHHHHHHHHTT-HHHHHHHHHHHHHTTGGG-BTTBPPPEEEPPHHHHHHHHHHHH-TTTTTT---TTTTHHHHHHHHHHHHHHHHB-GGGHHHHHHHHSPPGGGGSSS---GGGGGSPPPS--GGG---SGGGTTTSHHHHSSSHHHHHHHHHHHHHH-HHHHHHHHHHHHHHHHHHHHHHHHHHHHTEETTEE-HHHHHTSHHHHHHHTT--S---HHHHHHHHHHHT----HHHHHHS--SSTTTTS---PPPTTSPPPP-BTTTTB----S-------PPS---------S--TT----HHHHHHHTTHHHHHHHHHHHHHHHHHHHHH-TTTT--HHHHHHHHHHHHHHS-HHHHHHHHHH----HHHHHHHHHHTTTTTSSS----TTTS---HHHIIIIITT---SSS-HHHHHHHHHHHHHHHHHHHHTT-----HHHHHHHHHHHHHHHT----SSS-HHHHHHHHHHHHHHHHHHHHHHHHHHHHHHHHHSS--TTHHHHHHHHHTTSS-------------

Solvent-accessible surface area (backbone atoms only — not comparable to full-atom values): 44796 Å² total; per-residue (Å²): 132,77,63,52,73,42,32,41,68,54,39,32,49,52,36,32,75,66,49,26,34,28,59,68,39,26,42,52,54,30,51,42,38,20,72,28,19,98,50,44,55,74,58,31,20,38,60,78,31,44,67,36,82,67,34,71,76,36,49,48,58,45,68,34,25,49,43,65,87,70,66,79,81,39,79,55,83,31,68,71,46,29,51,69,33,55,58,68,45,68,97,48,76,48,61,46,59,57,49,52,15,46,29,54,49,48,41,46,51,49,39,68,75,70,28,96,77,68,65,78,51,73,60,40,52,48,47,50,33,40,51,57,29,46,53,39,58,56,38,71,18,37,39,68,44,44,46,39,39,67,77,67,74,37,83,40,52,93,78,69,53,66,57,40,94,66,68,47,29,47,57,61,40,38,53,46,21,54,54,25,54,72,49,34,72,93,62,58,69,67,57,54,52,52,32,55,49,50,41,52,50,55,32,36,72,78,42,89,80,82,84,90,83,91,83,66,65,73,76,89,83,91,88,91,84,88,84,60,70,72,60,46,65,61,67,68,51,79,89,62,81,66,55,24,58,62,43,73,52,53,72,72,58,43,47,56,34,45,56,26,51,57,69,67,36,32,40,63,20,25,50,49,51,33,48,50,38,52,51,57,59,96,75,46,42,97,94,56,63,51,64,21,34,39,75,55,34,53,60,55,32,32,28,59,22,43,39,55,38,37,73,46,44,83,57,40,88,53,79,69,46,42,46,25,28,51,27,22,46,55,30,52,55,48,45,70,55,36,53,34,69,90,48,43,66,53,53,42,64,22,70,54,65,62,75,70,77,76,46,97,61,76,84,54,89,77,63,85,77,62,80,85,69,97,69,62,81,70,68,56,68,73,52,56,63,59,42,79,63,14,50,62,66,47,37,92,43,67,52,39,51,46,13,27,37,33,20,22,30,47,80,33,56,77,57,18,67,32,35,53,55,47,54,53,53,53,46,53,46,41,55,51,41,46,52,37,25,61,59,69,20,54,52,100,90,46,70,46,66,63,49,45,56,73,22,60,60,41,44,63,68,45,56,95,49,100,58,71,54,48,70,70,58,54,46,52,49,49,47,16,62,65,27,58,49,42,75,68,44,41,68,74,19,51,77,66,47,92,69,62,85,60,78,72,79,80,78,69,95,79,69,79,80,72,80,71,46,83,87,80,70,48,71,64,84,86,84,70,92,67,72,91,69,83,74,71,92,76,78,89,74,79,79,81,72,75,82,77,69,80,76,66,85,72,54,76,64,52,37,35,45,60,52,25,29,71,67,45,50,49,54,38,33,52,55,52,39,53,53,52,52,46,18,68,71,38,36,86,58,52,34,42,52,66,62,53,45,49,59,50,44,56,56,53,68,73,45,58,61,65,44,40,50,53,52,64,75,66,64,65,52,62,72,86,51,39,59,21,54,53,60,56,59,46,55,90,41,35,85,58,88,70,81,62,40,84,82,43,80,88,47,54,66,50,37,40,78,46,58,40,58,55,54,37,66,58,48,36,24,38,51,34,20,51,52,43,52,46,52,45,51,51,51,44,53,33,49,58,65,72,56,60,76,82,45,74,58,49,50,51,22,44,56,52,12,47,51,62,47,66,72,50,83,44,64,98,72,76,62,66,54,53,35,56,49,19,44,53,52,33,53,52,42,47,52,48,50,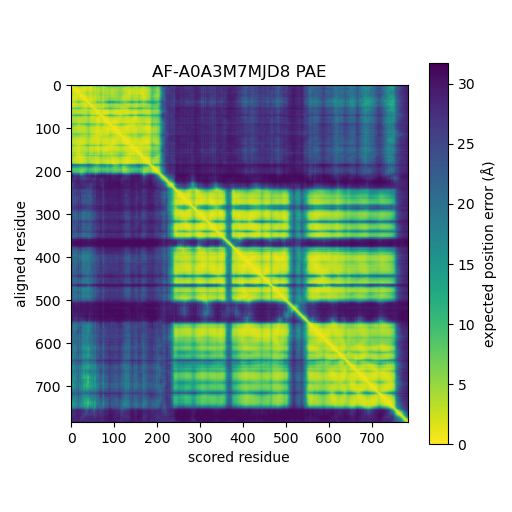54,49,52,51,48,52,45,44,46,50,51,29,60,67,62,61,45,85,58,78,69,60,62,51,59,54,50,61,55,61,70,73,73,80,86,86,78,87,86,86,85,91,86,86,83,88,135